Protein 3CNC (pdb70)

CATH classification: 2.60.90.10

Solvent-accessible surface area: 46178 Å² total; per-residue (Å²): 139,60,93,50,0,2,0,6,3,7,72,19,70,40,12,0,12,23,88,160,78,72,114,65,56,11,2,66,0,12,0,0,0,0,55,8,10,0,1,0,10,3,4,0,24,2,34,6,41,33,124,96,2,18,41,20,10,96,79,48,122,19,87,5,68,0,58,2,2,0,35,101,50,3,33,15,28,55,164,41,3,13,0,55,46,54,3,19,36,2,53,82,20,76,43,8,89,50,136,15,128,44,2,56,3,4,0,0,0,51,60,7,4,34,33,45,110,123,116,108,30,89,16,25,30,0,24,1,22,19,72,0,36,2,58,4,105,114,37,65,71,30,68,1,125,2,35,0,23,0,0,31,138,98,104,34,126,50,7,22,11,5,1,48,0,24,2,35,3,105,28,167,132,35,16,16,118,91,90,44,58,6,21,0,4,7,7,50,6,10,0,1,11,24,26,109,136,54,87,54,0,1,0,3,2,7,73,18,91,42,11,0,11,22,87,165,80,70,112,69,56,12,2,66,1,14,0,0,0,0,56,8,9,0,0,0,13,4,5,1,23,2,33,7,39,33,123,80,0,19,41,28,8,92,80,57,124,18,82,4,65,0,65,1,3,0,33,53,49,2,31,16,27,57,166,39,7,12,0,59,41,54,2,21,41,1,50,88,22,99,66,7,135,53,128,11,130,45,2,34,3,3,1,0,0,41,52,8,4,36,38,14,23,75,78,115,32,93,23,26,28,0,26,0,21,18,71,0,38,5,60,6,105,111,35,65,66,30,70,1,126,2,34,0,22,0,1,21,129,44,89,16,93,49,10,20,12,2,2,44,1,27,3,34,5,108,28,165,132,35,12,18,122,94,84,48,62,5,22,0,5,8,8,52,5,11,0,1,9,8,25,99,142,55,96,47,0,2,0,5,4,7,70,19,91,39,15,0,11,26,88,156,85,66,122,70,57,11,0,68,0,12,0,0,0,0,60,11,8,0,1,0,12,3,4,0,25,1,31,3,43,31,126,90,2,19,44,21,9,95,86,53,130,17,88,4,68,0,58,2,1,0,36,99,48,3,31,15,24,54,165,40,6,13,1,59,46,53,2,20,36,2,52,85,25,97,71,11,132,49,140,16,130,46,4,60,4,2,1,1,0,47,63,7,4,34,41,39,108,131,107,117,28,87,22,30,30,0,22,1,24,16,70,0,38,3,54,4,105,114,38,64,74,30,69,0,123,1,35,0,22,0,0,28,143,89,114,27,129,47,6,24,14,4,1,39,1,22,3,39,4,105,21,168,126,38,17,13,119,86,93,47,55,4,22,1,4,6,10,50,7,11,0,1,9,22,20,109,137,59,93,49,0,1,0,5,2,8,71,19,89,42,13,0,12,24,82,154,86,71,123,72,54,9,1,65,0,12,0,0,0,0,54,10,7,0,1,0,16,3,6,0,24,0,30,5,39,36,119,88,1,20,44,21,9,96,77,48,124,20,85,5,66,0,56,1,2,0,38,102,47,3,33,14,25,48,164,43,9,10,0,64,48,50,3,18,34,2,49,86,19,99,69,12,132,46,142,16,131,44,3,62,3,2,0,0,0,15,54,6,5,20,5,49,40,27,110,108,24,84,13,26,25,0,23,1,22,17,71,0,44,4,56,4,105,110,37,66,72,30,69,1,131,1,35,0,24,0,2,26,144,69,106,23,130,46,10,25,13,4,0,52,0,23,3,37,5,113,26,167,129,35,17,16,120,91,90,48,57,6,25,0,6,8,11,53,6,11,0,1,11,25,29,117,137,56,99,52,0,2,0,6,3,6,69,22,88,47,11,0,12,23,87,161,84,74,124,68,56,15,4,66,0,10,0,0,0,0,55,10,9,0,0,0,8,4,5,0,19,4,28,6,48,30,123,94,1,15,46,24,9,93,87,53,127,17,84,5,68,0,62,2,4,0,37,95,51,4,31,16,25,54,162,42,5,11,0,59,42,57,3,16,31,3,47,80,17,97,70,9,136,53,135,12,132,40,2,60,2,2,1,0,0,54,59,8,4,35,36,51,116,119,114,110,34,85,15,27,30,0,25,0,23,19,74,0,34,4,58,5,105,111,39,74,67,33,69,0,134,2,33,0,22,0,2,24,136,92,112,30,128,49,8,23,10,2,1,46,1,25,3,40,3,107,20,170,125,37,15,14,118,90,98,40,67,6,22,0,5,7,9,49,6,10,0,0,10,17,26,106,138,59,96,52,0,1,0,6,3,8,70,18,51,24,13,0,8,22,89,152,88,75,123,68,48,11,0,63,0,12,0,0,0,0,53,10,8,0,1,0,11,4,5,0,18,0,24,3,25,25,122,91,1,12,40,20,10,90,81,46,131,16,82,5,58,0,61,2,2,0,31,100,48,2,34,15,18,50,166,40,7,13,1,64,45,53,1,18,36,2,36,88,22,96,62,8,90,41,107,12,130,47,3,60,2,3,1,0,0,53,61,7,4,35,36,46,117,111,109,116,26,93,23,32,24,0,22,1,20,20,71,0,36,4,62,4,105,111,37,68,66,33,76,2,122,1,30,0,22,0,1,28,145,102,117,31,127,41,9,22,13,2,1,40,0,26,4,33,6,99,26,167,126,36,13,16,119,89,80,47,52,2,24,1,5,6,8,54,5,11,0,2,8,20,25,108

Radius of gyration: 35.69 Å; Cα contacts (8 Å, |Δi|>4): 3269; chains: 6; bounding box: 107×81×86 Å

Organism: Human adenovirus B serotype 16 (NCBI:txid31544)

Secondary structure (DSSP, 8-state):
-EEEEEES-SSPPS-B--STT--S--EEEEEEEEEETTEEEEEEEEEE-STTTTTGGGSSEEEEEEEEEE-TTS-B-GGGSSB-S--EEEETTEE--S--S--GGGSBPTTTSPPP-STT---GGGEEEEEEEEE-TTSPEEEEEEEEEES----STT--EEEEEEEEEE-SS-S-SS----B---EEEEEEBPP-/-EEEEEES-SS--S-B--STT--S--EEEEEEEEEETTEEEEEEEEEE-STTTTTGGGSSEEEEEE--EE-TTS-B-TTTSSB-S--EEEETTEEPPS--S--GGGSBPTTTSPPP-STT---GGGEEEEEEEEE-TTS-EEEEEEEEEES----STT--EEEEEEEEEE-SS-S-SS----BPPPEEEEEEBPP-/-EEEEEES-SSPPS-B--STT--S--EEEEEEEEEETTEEEEEEEEEE-STTGGGGGGSSEEEEEEEEEEETTS-B-GGGSSB-S--EEEETTEEPPS--S--GGGSBPTTTSPBP-SSS---GGGEEEEEEEEE-TTS-EEEEEEEEEESB---STTEEEEEEEEEEEE-SS-S-SS----B---EEEEEEBPP-/-EEEEEES-SS--S-B--STT--S--EEEEEEEEEETTEEEEEEEEEE-STTTTTGGGSSEEEEEEEEEE-TTS-B-GGGSSB-S--EEEETTEEPPS--S--GGGSBPTTTS-B--STT---GGGEEEEEEEEE-TTSPEEEEEEEEEESB---STT--EEEEEEEEEE-SS-S-SS----BPPPEEEEEEBPP-/-EEEEEES-SS--S-B--STT--S--EEEEEEEEEETTEEEEEEEEEE-STTTTTGGGSSEEEEEEEEEE-TTS-B-TTTSSB-S--EEEETTEEPPS--S--GGGSBPTTTSPBP-SSS---GGGEEEEEEEEE-TTS-EEEEEEEEEESB---STT--EEEEEEEEEE-SS-S-SS----BPPPEEEEEEBPP-/-EEEEEES-SSPPS-B--STT--S--EEEEEEEEEETTEEEEEEEEEE-STTGGGGGGSSEEEEEEEEEE-TTS-B-GGGSSB-S--EEEETTEEPPS--S--GGGSBPTTTS-B--STT---GGGEEEEEEEEE-TTS-EEEEEEEEEESBS--STT--EEEEEEEEEE-SS-S-SS----EEEEEEEEEEBPP-

Nearest PDB structures (foldseek):
  3cnc-assembly2_D  TM=1.003E+00  e=9.981E-37  unclassified
  4liy-assemb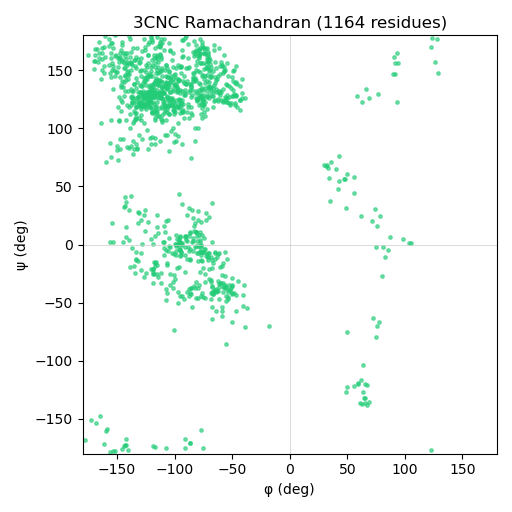ly1_C  TM=9.846E-01  e=2.173E-27  Human adenovirus B3
  4wyj-assembly1_B  TM=9.673E-01  e=3.852E-27  Human adenovirus B3
  6f6o-assembly1_A  TM=9.736E-01  e=1.416E-26  Human adenovirus B3
  4liy-assembly1_A  TM=9.650E-01  e=7.195E-27  Human adenovirus B3

Structure (mmCIF, N/CA/C/O backbone):
data_3CNC
#
_entry.id   3CNC
#
_cell.length_a   167.830
_cell.length_b   167.830
_cell.length_c   262.161
_cell.angle_alpha   90.00
_cell.angle_beta   90.00
_cell.angle_gamma   120.00
#
_symmetry.space_group_name_H-M   'P 65 2 2'
#
loop_
_entity.id
_entity.type
_entity.pdbx_description
1 polymer 'Fiber protein'
2 water water
#
loop_
_atom_site.group_PDB
_atom_site.id
_atom_site.type_symbol
_atom_site.label_atom_id
_atom_site.label_alt_id
_atom_site.label_comp_id
_atom_site.label_asym_id
_atom_site.label_entity_id
_atom_site.label_seq_id
_atom_site.pdbx_PDB_ins_code
_atom_site.Cartn_x
_atom_site.Cartn_y
_atom_site.Cartn_z
_atom_site.occupancy
_atom_site.B_iso_or_equiv
_atom_site.auth_seq_id
_atom_site.auth_comp_id
_atom_site.auth_asym_id
_atom_site.auth_atom_id
_atom_site.pdbx_PDB_model_num
ATOM 1 N N . ILE A 1 25 ? -71.183 42.584 -19.155 1.00 82.10 158 ILE A N 1
ATOM 2 C CA . ILE A 1 25 ? -69.832 42.926 -19.704 1.00 82.10 158 ILE A CA 1
ATOM 3 C C . ILE A 1 25 ? -68.886 43.513 -18.653 1.00 82.10 158 ILE A C 1
ATOM 4 O O . ILE A 1 25 ? -69.100 44.618 -18.154 1.00 82.10 158 ILE A O 1
ATOM 9 N N . GLU A 1 26 ? -67.838 42.763 -18.328 1.00 63.44 159 GLU A N 1
ATOM 10 C CA . GLU A 1 26 ? -66.837 43.200 -17.361 1.00 63.44 159 GLU A CA 1
ATOM 11 C C . GLU A 1 26 ? -65.592 43.692 -18.107 1.00 63.44 159 GLU A C 1
ATOM 12 O O . GLU A 1 26 ? -64.766 42.893 -18.550 1.00 63.44 159 GLU A O 1
ATOM 18 N N . ASN A 1 27 ? -65.466 45.013 -18.235 1.00 62.39 160 ASN A N 1
ATOM 19 C CA . ASN A 1 27 ? -64.343 45.621 -18.948 1.00 62.39 160 ASN A CA 1
ATOM 20 C C . ASN A 1 27 ? -62.987 45.652 -18.215 1.00 62.39 160 ASN A C 1
ATOM 21 O O . ASN A 1 27 ? -62.048 46.279 -18.692 1.00 62.39 160 ASN A O 1
ATOM 26 N N . ASN A 1 28 ? -62.878 44.992 -17.065 1.00 50.24 161 ASN A N 1
ATOM 27 C CA . ASN A 1 28 ? -61.600 44.958 -16.348 1.00 50.24 161 ASN A CA 1
ATOM 28 C C . ASN A 1 28 ? -60.867 43.673 -16.738 1.00 50.24 161 ASN A C 1
ATOM 29 O O . ASN A 1 28 ? -59.824 43.328 -16.186 1.00 50.24 161 ASN A O 1
ATOM 34 N N . THR A 1 29 ? -61.428 42.970 -17.712 1.00 49.24 162 THR A N 1
ATOM 35 C CA . THR A 1 29 ? -60.857 41.721 -18.188 1.00 49.24 162 THR A CA 1
ATOM 36 C C . THR A 1 29 ? -60.772 41.721 -19.701 1.00 49.24 162 THR A C 1
ATOM 37 O O . THR A 1 29 ? -61.761 41.991 -20.386 1.00 49.24 162 THR A O 1
ATOM 41 N N . LEU A 1 30 ? -59.582 41.431 -20.217 1.00 45.47 163 LEU A N 1
ATOM 42 C CA . LEU A 1 30 ? -59.366 41.356 -21.659 1.00 45.47 163 LEU A CA 1
ATOM 43 C C . LEU A 1 30 ? -58.970 39.898 -21.899 1.00 45.47 163 LEU A C 1
ATOM 44 O O . LEU A 1 30 ? -57.963 39.432 -21.359 1.00 45.47 163 LEU A O 1
ATOM 49 N N . TRP A 1 31 ? -59.764 39.169 -22.685 1.00 49.14 164 TRP A N 1
ATOM 50 C CA . TRP A 1 31 ? -59.461 37.755 -22.910 1.00 49.14 164 TRP A CA 1
ATOM 51 C C . TRP A 1 31 ? -59.923 37.162 -24.239 1.00 49.14 164 TRP A C 1
ATOM 52 O O . TRP A 1 31 ? -60.524 37.835 -25.074 1.00 49.14 164 TRP A O 1
ATOM 63 N N . THR A 1 32 ? -59.630 35.878 -24.409 1.00 53.70 165 THR A N 1
ATOM 64 C CA . THR A 1 32 ? -60.000 35.127 -25.598 1.00 53.70 165 THR A CA 1
ATOM 65 C C . THR A 1 32 ? -61.329 34.428 -25.353 1.00 53.70 165 THR A C 1
ATOM 66 O O . THR A 1 32 ? -61.842 33.732 -26.228 1.00 53.70 165 THR A O 1
ATOM 70 N N . GLY A 1 33 ? -61.877 34.621 -24.158 1.00 46.12 166 GLY A N 1
ATOM 71 C CA . GLY A 1 33 ? -63.107 33.948 -23.783 1.00 46.12 166 GLY A CA 1
ATOM 72 C C . GLY A 1 33 ? -62.660 32.648 -23.129 1.00 46.12 166 GLY A C 1
ATOM 73 O O . GLY A 1 33 ? -61.504 32.251 -23.297 1.00 46.12 166 GLY A O 1
ATOM 74 N N . ALA A 1 34 ? -63.513 31.995 -22.352 1.00 53.34 167 ALA A N 1
ATOM 75 C CA . ALA A 1 34 ? -63.101 30.724 -21.770 1.00 53.34 167 ALA A CA 1
ATOM 76 C C . ALA A 1 34 ? -63.244 29.703 -22.912 1.00 53.34 167 ALA A C 1
ATOM 77 O O . ALA A 1 34 ? -64.015 29.930 -23.858 1.00 53.34 167 ALA A O 1
ATOM 79 N N . LYS A 1 35 ? -62.516 28.596 -22.854 1.00 56.87 168 LYS A N 1
ATOM 80 C CA . LYS A 1 35 ? -62.606 27.569 -23.915 1.00 56.87 168 LYS A CA 1
ATOM 81 C C . LYS A 1 35 ? -62.918 28.042 -25.338 1.00 56.87 168 LYS A C 1
ATOM 82 O O . LYS A 1 35 ? -63.990 27.753 -25.884 1.00 56.87 168 LYS A O 1
ATOM 88 N N . PRO A 1 36 ? -61.983 28.771 -25.965 1.00 52.60 169 PRO A N 1
ATOM 89 C CA . PRO A 1 36 ? -62.186 29.267 -27.334 1.00 52.60 169 PRO A CA 1
ATOM 90 C C . PRO A 1 36 ? -61.937 28.222 -28.444 1.00 52.60 169 PRO A C 1
ATOM 91 O O . PRO A 1 36 ? -61.297 27.188 -28.222 1.00 52.60 169 PRO A O 1
ATOM 95 N N . SER A 1 37 ? -62.453 28.510 -29.637 1.00 57.06 170 SER A N 1
ATOM 96 C CA . SER A 1 37 ? -62.268 27.640 -30.791 1.00 57.06 170 SER A CA 1
ATOM 97 C C . SER A 1 37 ? -60.867 27.935 -31.306 1.00 57.06 170 SER A C 1
ATOM 98 O O . SER A 1 37 ? -60.260 28.921 -30.888 1.00 57.06 170 SER A O 1
ATOM 101 N N . ALA A 1 38 ? -60.348 27.096 -32.200 1.00 49.22 171 ALA A N 1
ATOM 102 C CA . ALA A 1 38 ? -59.011 27.327 -32.741 1.00 49.22 171 ALA A CA 1
ATOM 103 C C . ALA A 1 38 ? -58.949 28.796 -33.147 1.00 49.22 171 ALA A C 1
ATOM 104 O O . ALA A 1 38 ? -59.754 29.265 -33.960 1.00 49.22 171 ALA A O 1
ATOM 106 N N . ASN A 1 39 ? -57.996 29.521 -32.573 1.00 52.61 172 ASN A N 1
ATOM 107 C CA . ASN A 1 39 ? -57.860 30.953 -32.831 1.00 52.61 172 ASN A CA 1
ATOM 108 C C . ASN A 1 39 ? -56.400 31.367 -32.966 1.00 52.61 172 ASN A C 1
ATOM 109 O O . ASN A 1 39 ? -56.096 32.546 -33.144 1.00 52.61 172 ASN A O 1
ATOM 114 N N . CYS A 1 40 ? -55.497 30.398 -32.908 1.00 54.22 173 CYS A N 1
ATOM 115 C CA . CYS A 1 40 ? -54.083 30.715 -32.925 1.00 54.22 173 CYS A CA 1
ATOM 116 C C . CYS A 1 40 ? -53.235 29.860 -33.878 1.00 54.22 173 CYS A C 1
ATOM 117 O O . CYS A 1 40 ? -53.473 28.662 -34.030 1.00 54.22 173 CYS A O 1
ATOM 120 N N . VAL A 1 41 ? -52.237 30.484 -34.503 1.00 58.98 174 VAL A N 1
ATOM 121 C CA . VAL A 1 41 ? -51.344 29.790 -35.430 1.00 58.98 174 VAL A CA 1
ATOM 122 C C . VAL A 1 41 ? -49.947 29.591 -34.848 1.00 58.98 174 VAL A C 1
ATOM 123 O O . VAL A 1 41 ? -49.229 30.553 -34.569 1.00 58.98 174 VAL A O 1
ATOM 127 N N . ILE A 1 42 ? -49.560 28.333 -34.687 1.00 60.89 175 ILE A N 1
ATOM 128 C CA . ILE A 1 42 ? -48.261 27.993 -34.136 1.00 60.89 175 ILE A CA 1
ATOM 129 C C . ILE A 1 42 ? -47.277 27.517 -35.202 1.00 60.89 175 ILE A C 1
ATOM 130 O O . ILE A 1 42 ? -46.057 27.637 -35.022 1.00 60.89 175 ILE A O 1
ATOM 135 N N . LYS A 1 43 ? -47.793 26.984 -36.309 1.00 56.14 176 LYS A N 1
ATOM 136 C CA . LYS A 1 43 ? -46.919 26.494 -37.375 1.00 56.14 176 LYS A CA 1
ATOM 137 C C . LYS A 1 43 ? -46.366 27.613 -38.253 1.00 56.14 176 LYS A C 1
ATOM 138 O O . LYS A 1 43 ? -47.112 28.490 -38.708 1.00 56.14 176 LYS A O 1
ATOM 144 N N . GLU A 1 44 ? -45.056 27.549 -38.492 1.00 83.49 177 GLU A N 1
ATOM 145 C CA . GLU A 1 44 ? -44.323 28.521 -39.308 1.00 83.49 177 GLU A CA 1
ATOM 146 C C . GLU A 1 44 ? -44.962 28.789 -40.667 1.00 83.49 177 GLU A C 1
ATOM 147 O O . GLU A 1 44 ? -45.242 27.859 -41.422 1.00 83.49 177 GLU A O 1
ATOM 153 N N . GLY A 1 45 ? -45.183 30.062 -40.975 1.00 109.84 178 GLY A N 1
ATOM 154 C CA . GLY A 1 45 ? -45.769 30.418 -42.255 1.00 109.84 178 GLY A CA 1
ATOM 155 C C . GLY A 1 45 ? -47.275 30.265 -42.363 1.00 109.84 178 GLY A C 1
ATOM 156 O O . GLY A 1 45 ? -47.909 30.958 -43.160 1.00 109.84 178 GLY A O 1
ATOM 157 N N . GLU A 1 46 ? -47.854 29.361 -41.578 1.00 71.39 179 GLU A N 1
ATOM 158 C CA . GLU A 1 46 ? -49.296 29.139 -41.607 1.00 71.39 179 GLU A CA 1
ATOM 159 C C . GLU A 1 46 ? -50.097 30.403 -41.324 1.00 71.39 179 GLU A C 1
ATOM 160 O O . GLU A 1 46 ? -49.625 31.308 -40.632 1.00 71.39 179 GLU A O 1
ATOM 166 N N . ASP A 1 47 ? -51.314 30.450 -41.860 1.00 73.06 180 ASP A N 1
ATOM 167 C CA . ASP A 1 47 ? -52.212 31.590 -41.679 1.00 73.06 180 ASP A CA 1
ATOM 168 C C . ASP A 1 47 ? -53.525 31.178 -41.017 1.00 73.06 180 ASP A C 1
ATOM 169 O O . ASP A 1 47 ? -54.238 32.016 -40.457 1.00 73.06 180 ASP A O 1
ATOM 174 N N . SER A 1 48 ? -53.847 29.889 -41.095 1.00 70.68 181 SER A N 1
ATOM 175 C CA . SER A 1 48 ? -55.081 29.380 -40.504 1.00 70.68 181 SER A CA 1
ATOM 176 C C . SER A 1 48 ? -54.824 28.745 -39.136 1.00 70.68 181 SER A C 1
ATOM 177 O O . SER A 1 48 ? -53.847 28.020 -38.942 1.00 70.68 181 SER A O 1
ATOM 180 N N . PRO A 1 49 ? -55.712 29.019 -38.171 1.00 61.45 182 PRO A N 1
ATOM 181 C CA . PRO A 1 49 ? -55.636 28.507 -36.799 1.00 61.45 182 PRO A CA 1
ATOM 182 C C . PRO A 1 49 ? -55.349 27.023 -36.727 1.00 61.45 182 PRO A C 1
ATOM 183 O O . PRO A 1 49 ? -56.041 26.224 -37.357 1.00 61.45 182 PRO A O 1
ATOM 187 N N . ASP A 1 50 ? -54.334 26.655 -35.953 1.00 53.72 183 ASP A N 1
ATOM 188 C CA . ASP A 1 50 ? -53.990 25.249 -35.790 1.00 53.72 183 ASP A CA 1
ATOM 189 C C . ASP A 1 50 ? -53.945 24.854 -34.307 1.00 53.72 183 ASP A C 1
ATOM 190 O O . ASP A 1 50 ? -53.465 23.779 -33.950 1.00 53.72 183 ASP A O 1
ATOM 195 N N . CYS A 1 51 ? -54.444 25.738 -33.447 1.00 58.12 184 CYS A N 1
ATOM 196 C CA . CYS A 1 51 ? -54.506 25.471 -32.007 1.00 58.12 184 CYS A CA 1
ATOM 197 C C . CYS A 1 51 ? -55.358 26.510 -31.270 1.00 58.12 184 CYS A C 1
ATOM 198 O O . CYS A 1 51 ? -55.657 27.586 -31.799 1.00 58.12 184 CYS A O 1
ATOM 201 N N . LYS A 1 52 ? -55.758 26.167 -30.049 1.00 50.02 185 LYS A N 1
ATOM 202 C CA . LYS A 1 52 ? -56.598 27.038 -29.234 1.00 50.02 185 LYS A CA 1
ATOM 203 C C . LYS A 1 52 ? -55.796 27.740 -28.144 1.00 50.02 185 LYS A C 1
ATOM 204 O O . LYS A 1 52 ? -55.191 27.092 -27.293 1.00 50.02 185 LYS A O 1
ATOM 210 N N . LEU A 1 53 ? -55.799 29.069 -28.186 1.00 46.37 186 LEU A N 1
ATOM 211 C CA . LEU A 1 53 ? -55.082 29.880 -27.211 1.00 46.37 186 LEU A CA 1
ATOM 212 C C . LEU A 1 53 ? -56.035 30.510 -26.209 1.00 46.37 186 LEU A C 1
ATOM 213 O O . LEU A 1 53 ? -56.960 31.233 -26.590 1.00 46.37 186 LEU A O 1
ATOM 218 N N . THR A 1 54 ? -55.822 30.223 -24.929 1.00 43.70 187 THR A N 1
ATOM 219 C CA . THR A 1 54 ? -56.647 30.830 -23.887 1.00 43.70 187 THR A CA 1
ATOM 220 C C . THR A 1 54 ? -55.753 31.834 -23.164 1.00 43.70 187 THR A C 1
ATOM 221 O O . THR A 1 54 ? -54.714 31.480 -22.608 1.00 43.70 187 THR A O 1
ATOM 225 N N . LEU A 1 55 ? -56.142 33.094 -23.195 1.00 48.59 188 LEU A N 1
ATOM 226 C CA . LEU A 1 55 ? -55.352 34.115 -22.545 1.00 48.59 188 LEU A CA 1
ATOM 227 C C . LEU A 1 55 ? -56.285 35.058 -21.815 1.00 48.59 188 LEU A C 1
ATOM 228 O O . LEU A 1 55 ? -57.236 35.572 -22.396 1.00 48.59 188 LEU A O 1
ATOM 233 N N . VAL A 1 56 ? -56.019 35.269 -20.534 1.00 41.75 189 VAL A N 1
ATOM 234 C CA . VAL A 1 56 ? -56.832 36.179 -19.748 1.00 41.75 189 VAL A CA 1
ATOM 235 C C . VAL A 1 56 ? -55.947 37.264 -19.134 1.00 41.75 189 VAL A C 1
ATOM 236 O O . VAL A 1 56 ? -54.981 36.964 -18.423 1.00 41.75 189 VAL A O 1
ATOM 240 N N . LEU A 1 57 ? -56.267 38.518 -19.432 1.00 45.60 190 LEU A N 1
ATOM 241 C CA . LEU A 1 57 ? -55.522 39.647 -18.880 1.00 45.60 190 LEU A CA 1
ATOM 242 C C . LEU A 1 57 ? -56.492 40.414 -17.981 1.00 45.60 190 LEU A C 1
ATOM 243 O O . LEU A 1 57 ? -57.556 40.840 -18.434 1.00 45.60 190 LEU A O 1
ATOM 248 N N . VAL A 1 58 ? -56.138 40.580 -16.712 1.00 44.18 191 VAL A N 1
ATOM 249 C CA . VAL A 1 58 ? -57.013 41.297 -15.785 1.00 44.18 191 VAL A CA 1
ATOM 250 C C . VAL A 1 58 ? -56.367 42.509 -15.092 1.00 44.18 191 VAL A C 1
ATOM 251 O O . VAL A 1 58 ? -55.321 42.382 -14.453 1.00 44.18 191 VAL A O 1
ATOM 255 N N . LYS A 1 59 ? -56.994 43.675 -15.222 1.00 47.75 192 LYS A N 1
ATOM 256 C CA . LYS A 1 59 ? -56.494 44.889 -14.579 1.00 47.75 192 LYS A CA 1
ATOM 257 C C . LYS A 1 59 ? -56.600 44.747 -13.069 1.00 47.75 192 LYS A C 1
ATOM 258 O O . LYS A 1 59 ? -57.689 44.597 -12.519 1.00 47.75 192 LYS A O 1
ATOM 264 N N . ASN A 1 60 ? -55.464 44.802 -12.396 1.00 56.73 193 ASN A N 1
ATOM 265 C CA . ASN A 1 60 ? -55.445 44.686 -10.953 1.00 56.73 193 ASN A CA 1
ATOM 266 C C . ASN A 1 60 ? -54.562 45.813 -10.425 1.00 56.73 193 ASN A C 1
ATOM 267 O O . ASN A 1 60 ? -53.379 45.621 -10.156 1.00 56.73 193 ASN A O 1
ATOM 272 N N . GLY A 1 61 ? -55.148 46.994 -10.284 1.00 56.76 194 GLY A N 1
ATOM 273 C CA . GLY A 1 61 ? -54.384 48.133 -9.818 1.00 56.76 194 GLY A CA 1
ATOM 274 C C . GLY A 1 61 ? -53.338 48.466 -10.867 1.00 56.76 194 GLY A C 1
ATOM 275 O O . GLY A 1 61 ? -53.657 48.535 -12.055 1.00 56.76 194 GLY A O 1
ATOM 276 N N . GLY A 1 62 ? -52.090 48.654 -10.440 1.00 44.96 195 GLY A N 1
ATOM 277 C CA . GLY A 1 62 ? -51.034 48.972 -11.383 1.00 44.96 195 GLY A CA 1
ATOM 278 C C . GLY A 1 62 ? -50.502 47.760 -12.131 1.00 44.96 195 GLY A C 1
ATOM 279 O O . GLY A 1 62 ? -49.618 47.890 -12.978 1.00 44.96 195 GLY A O 1
ATOM 280 N N . LEU A 1 63 ? -51.040 46.581 -11.822 1.00 48.49 196 LEU A N 1
ATOM 281 C CA . LEU A 1 63 ? -50.614 45.336 -12.462 1.00 48.49 196 LEU A CA 1
ATOM 282 C C . LEU A 1 63 ? -51.687 44.703 -13.341 1.00 48.49 196 LEU A C 1
ATOM 283 O O . LEU A 1 63 ? -52.866 45.040 -13.265 1.00 48.49 196 LEU A O 1
ATOM 288 N N . ILE A 1 64 ? -51.245 43.791 -14.195 1.00 43.79 197 ILE A N 1
ATOM 289 C CA . ILE A 1 64 ? -52.151 43.003 -15.019 1.00 43.79 197 ILE A CA 1
ATOM 290 C C . ILE A 1 64 ? -51.898 41.596 -14.481 1.00 43.79 197 ILE A C 1
ATOM 291 O O . ILE A 1 64 ? -50.743 41.190 -14.340 1.00 43.79 197 ILE A O 1
ATOM 296 N N . ASN A 1 65 ? -52.960 40.882 -14.123 1.00 40.77 198 ASN A N 1
ATOM 297 C CA . ASN A 1 65 ? -52.816 39.495 -13.687 1.00 40.77 198 ASN A CA 1
ATOM 298 C C . ASN A 1 65 ? -53.122 38.662 -14.939 1.00 40.77 198 ASN A C 1
ATOM 299 O O . ASN A 1 65 ? -54.233 38.741 -15.485 1.00 40.77 198 ASN A O 1
ATOM 304 N N . GLY A 1 66 ? -52.148 37.881 -15.398 1.00 41.00 199 GLY A N 1
ATOM 305 C CA . GLY A 1 66 ? -52.354 37.088 -16.602 1.00 41.00 199 GLY A CA 1
ATOM 306 C C . GLY A 1 66 ? -52.494 35.589 -16.427 1.00 41.00 199 GLY A C 1
ATOM 307 O O . GLY A 1 66 ? -51.921 35.000 -15.510 1.00 41.00 199 GLY A O 1
ATOM 308 N N . TYR A 1 67 ? -53.253 34.977 -17.336 1.00 45.34 200 TYR A N 1
ATOM 309 C CA . TYR A 1 67 ? -53.510 33.537 -17.342 1.00 45.34 200 TYR A CA 1
ATOM 310 C C . TYR A 1 67 ? -53.397 33.053 -18.789 1.00 45.34 200 TYR A C 1
ATOM 311 O O . TYR A 1 67 ? -54.041 33.596 -19.677 1.00 45.34 200 TYR A O 1
ATOM 320 N N . ILE A 1 68 ? -52.591 32.027 -19.034 1.00 38.28 201 ILE A N 1
ATOM 321 C CA . ILE A 1 68 ? -52.440 31.548 -20.400 1.00 38.28 201 ILE A CA 1
ATOM 322 C C . ILE A 1 68 ? -52.275 30.050 -20.496 1.00 38.28 201 ILE A C 1
ATOM 323 O O . ILE A 1 68 ? -51.568 29.430 -19.695 1.00 38.28 201 ILE A O 1
ATOM 328 N N . THR A 1 69 ? -52.928 29.493 -21.510 1.00 44.44 202 THR A N 1
ATOM 329 C CA . THR A 1 69 ? -52.889 28.071 -21.776 1.00 44.44 202 THR A CA 1
ATOM 330 C C . THR A 1 69 ? -53.075 27.767 -23.275 1.00 44.44 202 THR A C 1
ATOM 331 O O . THR A 1 69 ? -53.776 28.489 -23.995 1.00 44.44 202 THR A O 1
ATOM 335 N N . LEU A 1 70 ? -52.439 26.688 -23.726 1.00 52.79 203 LEU A N 1
ATOM 336 C CA . LEU A 1 70 ? -52.509 26.250 -25.121 1.00 52.79 203 LEU A CA 1
ATOM 337 C C . LEU A 1 70 ? -53.117 24.851 -25.289 1.00 52.79 203 LEU A C 1
ATOM 338 O O . LEU A 1 70 ? -52.818 23.933 -24.517 1.00 52.79 203 LEU A O 1
ATOM 343 N N . MET A 1 71 ? -53.964 24.685 -26.299 1.00 56.92 204 MET A N 1
ATOM 344 C CA . MET A 1 71 ? -54.530 23.366 -26.582 1.00 56.92 204 MET A CA 1
ATOM 345 C C . MET A 1 71 ? -54.436 23.083 -28.081 1.00 56.92 204 MET A C 1
ATOM 346 O O . MET A 1 71 ? -55.009 23.812 -28.891 1.00 56.92 204 MET A O 1
ATOM 351 N N . GLY A 1 72 ? -53.704 22.031 -28.446 1.00 54.14 205 GLY A N 1
ATOM 352 C CA . GLY A 1 72 ? -53.541 21.675 -29.850 1.00 54.14 205 GLY A CA 1
ATOM 353 C C . GLY A 1 72 ? -54.843 21.413 -30.600 1.00 54.14 205 GLY A C 1
ATOM 354 O O . GLY A 1 72 ? -55.817 20.924 -30.025 1.00 54.14 205 GLY A O 1
ATOM 355 N N . ALA A 1 73 ? -54.861 21.740 -31.889 1.00 57.43 206 ALA A N 1
ATOM 356 C CA . ALA A 1 73 ? -56.049 21.539 -32.714 1.00 57.43 206 ALA A CA 1
ATOM 357 C C . ALA A 1 73 ? -55.721 21.095 -34.155 1.00 57.43 206 ALA A C 1
ATOM 358 O O . ALA A 1 73 ? -56.425 21.441 -35.109 1.00 57.43 206 ALA A O 1
ATOM 360 N N . SER A 1 74 ? -54.645 20.332 -34.307 1.00 53.37 207 SER A N 1
ATOM 361 C CA . SER A 1 74 ? -54.241 19.845 -35.618 1.00 53.37 207 SER A CA 1
ATOM 362 C C . SER A 1 74 ? -53.204 18.747 -35.477 1.00 53.37 207 SER A C 1
ATOM 363 O O . SER A 1 74 ? -52.496 18.662 -34.463 1.00 53.37 207 SER A O 1
ATOM 366 N N . GLU A 1 75 ? -53.113 17.912 -36.505 1.00 55.02 208 GLU A N 1
ATOM 367 C CA . GLU A 1 75 ? -52.156 16.814 -36.509 1.00 55.02 208 GLU A CA 1
ATOM 368 C C . GLU A 1 75 ? -50.736 17.344 -36.286 1.00 55.02 208 GLU A C 1
ATOM 369 O O . GLU A 1 75 ? -49.912 16.697 -35.631 1.00 55.02 208 GLU A O 1
ATOM 375 N N . TYR A 1 76 ? -50.451 18.529 -36.818 1.00 65.96 209 TYR A N 1
ATOM 376 C CA . TYR A 1 76 ? -49.128 19.110 -36.638 1.00 65.96 209 TYR A CA 1
ATOM 377 C C . TYR A 1 76 ? -48.843 19.422 -35.173 1.00 65.96 209 TYR A C 1
ATOM 378 O O . TYR A 1 76 ? -47.853 18.938 -34.615 1.00 65.96 209 TYR A O 1
ATOM 387 N N . THR A 1 77 ? -49.703 20.232 -34.554 1.00 58.03 210 THR A N 1
ATOM 388 C CA . THR A 1 77 ? -49.506 20.597 -33.155 1.00 58.03 210 THR A CA 1
ATOM 389 C C . THR A 1 77 ? -49.585 19.365 -32.269 1.00 58.03 210 THR A C 1
ATOM 390 O O . THR A 1 77 ? -48.796 19.216 -31.333 1.00 58.03 210 THR A O 1
ATOM 394 N N . ASN A 1 78 ? -50.518 18.469 -32.575 1.00 53.03 211 ASN A N 1
ATOM 395 C CA . ASN A 1 78 ? -50.687 17.282 -31.750 1.00 53.03 211 ASN A CA 1
ATOM 396 C C . ASN A 1 78 ? -49.660 16.185 -32.000 1.00 53.03 211 ASN A C 1
ATOM 397 O O . ASN A 1 78 ? -49.772 15.076 -31.489 1.00 53.03 211 ASN A O 1
ATOM 402 N N . THR A 1 79 ? -48.629 16.522 -32.758 1.00 78.68 212 THR A N 1
ATOM 403 C CA . THR A 1 79 ? -47.571 15.574 -33.057 1.00 78.68 212 THR A CA 1
ATOM 404 C C . THR A 1 79 ? -46.258 16.115 -32.521 1.00 78.68 212 THR A C 1
ATOM 405 O O . THR A 1 79 ? -45.326 15.356 -32.246 1.00 78.68 212 THR A O 1
ATOM 409 N N . LEU A 1 80 ? -46.204 17.435 -32.364 1.00 58.46 213 LEU A N 1
ATOM 410 C CA . LEU A 1 80 ? -45.012 18.115 -31.882 1.00 58.46 213 LEU A CA 1
ATOM 411 C C . LEU A 1 80 ? -44.270 17.412 -30.761 1.00 58.46 213 LEU A C 1
ATOM 412 O O . LEU A 1 80 ? -43.041 17.473 -30.702 1.00 58.46 213 LEU A O 1
ATOM 417 N N . PHE A 1 81 ? -44.997 16.739 -29.874 1.00 64.50 214 PHE A N 1
ATOM 418 C CA . PHE A 1 81 ? -44.352 16.075 -28.749 1.00 64.50 214 PHE A CA 1
ATOM 419 C C . PHE A 1 81 ? -43.887 14.641 -28.956 1.00 64.50 214 PHE A C 1
ATOM 420 O O . PHE A 1 81 ? -43.767 13.869 -28.001 1.00 64.50 214 PHE A O 1
ATOM 428 N N . LYS A 1 82 ? -43.619 14.285 -30.207 1.00 80.07 215 LYS A N 1
ATOM 429 C CA . LYS A 1 82 ? -43.102 12.963 -30.508 1.00 80.07 215 LYS A CA 1
ATOM 430 C C . LYS A 1 82 ? -41.592 13.160 -30.581 1.00 80.07 215 LYS A C 1
ATOM 431 O O . LYS A 1 82 ? -40.843 12.232 -30.886 1.00 80.07 215 LYS A O 1
ATOM 437 N N . ASN A 1 83 ? -41.170 14.394 -30.299 1.00 70.22 216 ASN A N 1
ATOM 438 C CA . ASN A 1 83 ? -39.759 14.789 -30.278 1.00 70.22 216 ASN A CA 1
ATOM 439 C C . ASN A 1 83 ? -39.431 15.143 -28.833 1.00 70.22 216 ASN A C 1
ATOM 440 O O . ASN A 1 83 ? -40.330 15.478 -28.062 1.00 70.22 216 ASN A O 1
ATOM 445 N N . ASN A 1 84 ? -38.156 15.084 -28.463 1.00 66.63 217 ASN A N 1
ATOM 446 C CA . ASN A 1 84 ? -37.762 15.388 -27.089 1.00 66.63 217 ASN A CA 1
ATOM 447 C C . ASN A 1 84 ? -37.332 16.838 -26.867 1.00 66.63 217 ASN A C 1
ATOM 448 O O . ASN A 1 84 ? -37.123 17.259 -25.728 1.00 66.63 217 ASN A O 1
ATOM 453 N N . GLN A 1 85 ? -37.180 17.589 -27.952 1.00 72.29 218 GLN A N 1
ATOM 454 C CA . GLN A 1 85 ? -36.774 18.986 -27.857 1.00 72.29 218 GLN A CA 1
ATOM 455 C C . GLN A 1 85 ? -37.664 19.833 -28.746 1.00 72.29 218 GLN A C 1
ATOM 456 O O . GLN A 1 85 ? -37.560 19.783 -29.970 1.00 72.29 218 GLN A O 1
ATOM 462 N N . VAL A 1 86 ? -38.548 20.606 -28.122 1.00 59.52 219 VAL A N 1
ATOM 463 C CA . VAL A 1 86 ? -39.479 21.445 -28.864 1.00 59.52 219 VAL A CA 1
ATOM 464 C C . VAL A 1 86 ? -39.622 22.831 -28.250 1.00 59.52 219 VAL A C 1
ATOM 465 O O . VAL A 1 86 ? -39.468 23.021 -27.043 1.00 59.52 219 VAL A O 1
ATOM 469 N N . THR A 1 87 ? -39.908 23.808 -29.096 1.00 63.83 220 THR A N 1
ATOM 470 C CA . THR A 1 87 ? -40.101 25.168 -28.629 1.00 63.83 220 THR A CA 1
ATOM 471 C C . THR A 1 87 ? -41.290 25.723 -29.372 1.00 63.83 220 THR A C 1
ATOM 472 O O . THR A 1 87 ? -41.292 25.780 -30.598 1.00 63.83 220 THR A O 1
ATOM 476 N N . ILE A 1 88 ? -42.310 26.108 -28.615 1.00 53.42 221 ILE A N 1
ATOM 477 C CA . ILE A 1 88 ? -43.528 26.675 -29.171 1.00 53.42 221 ILE A CA 1
ATOM 478 C C . ILE A 1 88 ? -43.548 28.181 -28.918 1.00 53.42 221 ILE A C 1
ATOM 479 O O . ILE A 1 88 ? -43.209 28.648 -27.831 1.00 53.42 221 ILE A O 1
ATOM 484 N N . ASP A 1 89 ? -43.949 28.939 -29.930 1.00 53.54 222 ASP A N 1
ATOM 485 C CA . ASP A 1 89 ? -43.993 30.387 -29.814 1.00 53.54 222 ASP A CA 1
ATOM 486 C C . ASP A 1 89 ? -45.342 30.930 -30.166 1.00 53.54 222 ASP A C 1
ATOM 487 O O . ASP A 1 89 ? -45.985 30.467 -31.103 1.00 53.54 222 ASP A O 1
ATOM 492 N N . VAL A 1 90 ? -45.770 31.924 -29.405 1.00 50.82 223 VAL A N 1
ATOM 493 C CA . VAL A 1 90 ? -47.019 32.602 -29.662 1.00 50.82 223 VAL A CA 1
ATOM 494 C C . VAL A 1 90 ? -46.613 34.056 -29.512 1.00 50.82 223 VAL A C 1
ATOM 495 O O . VAL A 1 90 ? -46.233 34.496 -28.428 1.00 50.82 223 VAL A O 1
ATOM 499 N N . ASN A 1 91 ? -46.654 34.796 -30.610 1.00 50.60 224 ASN A N 1
ATOM 500 C CA . ASN A 1 91 ? -46.266 36.194 -30.568 1.00 50.60 224 ASN A CA 1
ATOM 501 C C . ASN A 1 91 ? -47.508 37.057 -30.684 1.00 50.60 224 ASN A C 1
ATOM 502 O O . ASN A 1 91 ? -48.411 36.753 -31.462 1.00 50.60 224 ASN A O 1
ATOM 507 N N . LEU A 1 92 ? -47.552 38.128 -29.900 1.00 51.33 225 LEU A N 1
ATOM 508 C CA . LEU A 1 92 ? -48.689 39.045 -29.904 1.00 51.33 225 LEU A CA 1
ATOM 509 C C . LEU A 1 92 ? -48.227 40.485 -30.132 1.00 51.33 225 LEU A C 1
ATOM 510 O O . LEU A 1 92 ? -47.358 40.998 -29.409 1.00 51.33 225 LEU A O 1
ATOM 515 N N . ALA A 1 93 ? -48.799 41.129 -31.145 1.00 51.42 226 ALA A N 1
ATOM 516 C CA . ALA A 1 93 ? -48.458 42.511 -31.461 1.00 51.42 226 ALA A CA 1
ATOM 517 C C . ALA A 1 93 ? -49.735 43.344 -31.424 1.00 51.42 226 ALA A C 1
ATOM 518 O O . ALA A 1 93 ? -50.745 42.972 -32.019 1.00 51.42 226 ALA A O 1
ATOM 520 N N . PHE A 1 94 ? -49.688 44.471 -30.721 1.00 52.29 227 PHE A N 1
ATOM 521 C CA . PHE A 1 94 ? -50.866 45.326 -30.594 1.00 52.29 227 PHE A CA 1
ATOM 522 C C . PHE A 1 94 ? -50.604 46.723 -31.158 1.00 52.29 227 PHE A C 1
ATOM 523 O O . PHE A 1 94 ? -49.465 47.176 -31.196 1.00 52.29 227 PHE A O 1
ATOM 531 N N . ASP A 1 95 ? -51.657 47.408 -31.589 1.00 57.39 228 ASP A N 1
ATOM 532 C CA . ASP A 1 95 ? -51.501 48.760 -32.118 1.00 57.39 228 ASP A CA 1
ATOM 533 C C . ASP A 1 95 ? -51.550 49.764 -30.951 1.00 57.39 228 ASP A C 1
ATOM 534 O O . ASP A 1 95 ? -51.542 49.364 -29.789 1.00 57.39 228 ASP A O 1
ATOM 539 N N . ASN A 1 96 ? -51.611 51.056 -31.254 1.00 61.80 229 ASN A N 1
ATOM 540 C CA . ASN A 1 96 ? -51.635 52.074 -30.205 1.00 61.80 229 ASN A CA 1
ATOM 541 C C . ASN A 1 96 ? -52.858 52.066 -29.293 1.00 61.80 229 ASN A C 1
ATOM 542 O O . ASN A 1 96 ? -52.889 52.798 -28.304 1.00 61.80 229 ASN A O 1
ATOM 547 N N . THR A 1 97 ? -53.862 51.252 -29.606 1.00 58.22 230 THR A N 1
ATOM 548 C CA . THR A 1 97 ? -55.046 51.186 -28.747 1.00 58.22 230 THR A CA 1
ATOM 549 C C . THR A 1 97 ? -55.206 49.817 -28.094 1.00 58.22 230 THR A C 1
ATOM 550 O O . THR A 1 97 ? -56.272 49.487 -27.574 1.00 58.22 230 THR A O 1
ATOM 554 N N . GLY A 1 98 ? -54.144 49.021 -28.125 1.00 50.84 231 GLY A N 1
ATOM 555 C CA . GLY A 1 98 ? -54.191 47.710 -27.503 1.00 50.84 231 GLY A CA 1
ATOM 556 C C . GLY A 1 98 ? -54.955 46.649 -28.265 1.00 50.84 231 GLY A C 1
ATOM 557 O O . GLY A 1 98 ? -55.305 45.615 -27.699 1.00 50.84 231 GLY A O 1
ATOM 558 N N . GLN A 1 99 ? -55.226 46.900 -29.542 1.00 53.38 232 GLN A N 1
ATOM 559 C CA . GLN A 1 99 ? -55.937 45.944 -30.384 1.00 53.38 232 GLN A CA 1
ATOM 560 C C . GLN A 1 99 ? -54.896 45.026 -31.034 1.00 53.38 232 GLN A C 1
ATOM 561 O O . GLN A 1 99 ? -53.818 45.485 -31.440 1.00 53.38 232 GLN A O 1
ATOM 567 N N . ILE A 1 100 ? -55.210 43.739 -31.131 1.00 54.55 233 ILE A N 1
ATOM 568 C CA . ILE A 1 100 ? -54.300 42.785 -31.760 1.00 54.55 233 ILE A CA 1
ATOM 569 C C . ILE A 1 100 ? -54.128 43.080 -33.252 1.00 54.55 233 ILE A C 1
ATOM 570 O O . ILE A 1 100 ? -55.091 43.401 -33.951 1.00 54.55 233 ILE A O 1
ATOM 575 N N . ILE A 1 101 ? -52.896 43.002 -33.741 1.00 53.75 234 ILE A N 1
ATOM 576 C CA . ILE A 1 101 ? -52.656 43.206 -35.163 1.00 53.75 234 ILE A CA 1
ATOM 577 C C . ILE A 1 101 ? -52.455 41.777 -35.665 1.00 53.75 234 ILE A C 1
ATOM 578 O O . ILE A 1 101 ? -51.376 41.205 -35.543 1.00 53.75 234 ILE A O 1
ATOM 583 N N . THR A 1 102 ? -53.519 41.203 -36.211 1.00 46.61 235 THR A N 1
ATOM 584 C CA . THR A 1 102 ? -53.502 39.816 -36.669 1.00 46.61 235 THR A CA 1
ATOM 585 C C . THR A 1 102 ? -52.431 39.357 -37.648 1.00 46.61 235 THR A C 1
ATOM 586 O O . THR A 1 102 ? -51.834 38.302 -37.445 1.00 46.61 235 THR A O 1
ATOM 590 N N . TYR A 1 103 ? -52.160 40.124 -38.698 1.00 58.52 236 TYR A N 1
ATOM 591 C CA . TYR A 1 103 ? -51.162 39.675 -39.664 1.00 58.52 236 TYR A CA 1
ATOM 592 C C . TYR A 1 103 ? -49.761 39.596 -39.073 1.00 58.52 236 TYR A C 1
ATOM 593 O O . TYR A 1 103 ? -48.855 39.020 -39.680 1.00 58.52 236 TYR A O 1
ATOM 602 N N . LEU A 1 104 ? -49.581 40.169 -37.887 1.00 57.93 237 LEU A N 1
ATOM 603 C CA . LEU A 1 104 ? -48.282 40.142 -37.217 1.00 57.93 237 LEU A CA 1
ATOM 604 C C . LEU A 1 104 ? -48.281 39.184 -36.030 1.00 57.93 237 LEU A C 1
ATOM 605 O O . LEU A 1 104 ? -47.219 38.797 -35.535 1.00 57.93 237 LEU A O 1
ATOM 610 N N . SER A 1 105 ? -49.472 38.791 -35.587 1.00 53.79 238 SER A N 1
ATOM 611 C CA . SER A 1 105 ? -49.602 37.918 -34.419 1.00 53.79 238 SER A CA 1
ATOM 612 C C . SER A 1 105 ? -50.005 36.472 -34.684 1.00 53.79 238 SER A C 1
ATOM 613 O O . SER A 1 105 ? -50.653 36.162 -35.684 1.00 53.79 238 SER A O 1
ATOM 616 N N . SER A 1 106 ? -49.618 35.590 -33.767 1.00 54.93 239 SER A N 1
ATOM 617 C CA . SER A 1 106 ? -49.972 34.186 -33.872 1.00 54.93 239 SER A CA 1
ATOM 618 C C . SER A 1 106 ? -51.478 34.059 -33.660 1.00 54.93 239 SER A C 1
ATOM 619 O O . SER A 1 106 ? -52.101 33.158 -34.214 1.00 54.93 239 SER A O 1
ATOM 622 N N . LEU A 1 107 ? -52.049 34.960 -32.855 1.00 49.80 240 LEU A N 1
ATOM 623 C CA . LEU A 1 107 ? -53.487 34.973 -32.568 1.00 49.80 240 LEU A CA 1
ATOM 624 C C . LEU A 1 107 ? -54.230 35.640 -33.728 1.00 49.80 240 LEU A C 1
ATOM 625 O O . LEU A 1 107 ? -53.930 36.776 -34.090 1.00 49.80 240 LEU A O 1
ATOM 630 N N . LYS A 1 108 ? -55.211 34.946 -34.298 1.00 58.76 241 LYS A N 1
ATOM 631 C CA . LYS A 1 108 ? -55.930 35.480 -35.452 1.00 58.76 241 LYS A CA 1
ATOM 632 C C . LYS A 1 108 ? -57.281 36.130 -35.227 1.00 58.76 241 LYS A C 1
ATOM 633 O O . LYS A 1 108 ? -57.924 36.562 -36.177 1.00 58.76 241 LYS A O 1
ATOM 639 N N . SER A 1 109 ? -57.733 36.190 -33.984 1.00 61.30 242 SER A N 1
ATOM 640 C CA . SER A 1 109 ? -58.990 36.861 -33.691 1.00 61.30 242 SER A CA 1
ATOM 641 C C . SER A 1 109 ? -58.669 37.822 -32.548 1.00 61.30 242 SER A C 1
ATOM 642 O O . SER A 1 109 ? -57.944 37.461 -31.616 1.00 61.30 242 SER A O 1
ATOM 645 N N . ASN A 1 110 ? -59.171 39.051 -32.631 1.00 63.41 243 ASN A N 1
ATOM 646 C CA . ASN A 1 110 ? -58.887 40.040 -31.594 1.00 63.41 243 ASN A CA 1
ATOM 647 C C . ASN A 1 110 ? -59.513 39.662 -30.254 1.00 63.41 243 ASN A C 1
ATOM 648 O O . ASN A 1 110 ? -60.541 38.988 -30.198 1.00 63.41 243 ASN A O 1
ATOM 653 N N . LEU A 1 111 ? -58.856 40.079 -29.177 1.00 46.25 244 LEU A N 1
ATOM 654 C CA . LEU A 1 111 ? -59.325 39.817 -27.824 1.00 46.25 244 LEU A CA 1
ATOM 655 C C . LEU A 1 111 ? -60.479 40.774 -27.581 1.00 46.25 244 LEU A C 1
ATOM 656 O O . LEU A 1 111 ? -60.715 41.671 -28.382 1.00 46.25 244 LEU A O 1
ATOM 661 N N . ASN A 1 112 ? -61.209 40.580 -26.489 1.00 46.94 245 ASN A N 1
ATOM 662 C CA . ASN A 1 112 ? -62.294 41.487 -26.161 1.00 46.94 245 ASN A CA 1
ATOM 663 C C . ASN A 1 112 ? -62.647 41.350 -24.686 1.00 46.94 245 ASN A C 1
ATOM 664 O O . ASN A 1 112 ? -62.036 40.554 -23.978 1.00 46.94 245 ASN A O 1
ATOM 669 N N . PHE A 1 113 ? -63.618 42.123 -24.216 1.00 47.67 246 PHE A N 1
ATOM 670 C CA . PHE A 1 113 ? -63.993 42.093 -22.808 1.00 47.67 246 PHE A CA 1
ATOM 671 C C . PHE A 1 113 ? -64.751 40.852 -22.398 1.00 47.67 246 PHE A C 1
ATOM 672 O O . PHE A 1 113 ? -65.197 40.076 -23.236 1.00 47.67 246 PHE A O 1
ATOM 680 N N . LYS A 1 114 ? -64.890 40.673 -21.094 1.00 54.81 247 LYS A N 1
ATOM 681 C CA . LYS A 1 114 ? -65.591 39.528 -20.565 1.00 54.81 247 LYS A CA 1
ATOM 682 C C . LYS A 1 114 ? -67.094 39.738 -20.592 1.00 54.81 247 LYS A C 1
ATOM 683 O O . LYS A 1 114 ? -67.611 40.737 -20.092 1.00 54.81 247 LYS A O 1
ATOM 689 N N . ASP A 1 115 ? -67.784 38.787 -21.204 1.00 57.82 248 ASP A N 1
ATOM 690 C CA . ASP A 1 115 ? -69.236 38.792 -21.282 1.00 57.82 248 ASP A CA 1
ATOM 691 C C . ASP A 1 115 ? -69.578 37.362 -20.879 1.00 57.82 248 ASP A C 1
ATOM 692 O O . ASP A 1 115 ? -69.770 36.489 -21.727 1.00 57.82 248 ASP A O 1
ATOM 697 N N . ASN A 1 116 ? -69.610 37.132 -19.572 1.00 60.40 249 ASN A N 1
ATOM 698 C CA . ASN A 1 116 ? -69.876 35.809 -19.031 1.00 60.40 249 ASN A CA 1
ATOM 699 C C . ASN A 1 116 ? -68.708 34.914 -19.404 1.00 60.40 249 ASN A C 1
ATOM 700 O O . ASN A 1 116 ? -67.579 35.216 -19.042 1.00 60.40 249 ASN A O 1
ATOM 705 N N . GLN A 1 117 ? -68.952 33.829 -20.127 1.00 49.90 250 GLN A N 1
ATOM 706 C CA . GLN A 1 117 ? -67.850 32.948 -20.514 1.00 49.90 250 GLN A CA 1
ATOM 707 C C . GLN A 1 117 ? -67.318 33.267 -21.903 1.00 49.90 250 GLN A C 1
ATOM 708 O O . GLN A 1 117 ? -66.397 32.613 -22.382 1.00 49.90 250 GLN A O 1
ATOM 714 N N . ASN A 1 118 ? -67.876 34.284 -22.546 1.00 52.67 251 ASN A N 1
ATOM 715 C CA . ASN A 1 118 ? -67.440 34.631 -23.895 1.00 52.67 251 ASN A CA 1
ATOM 716 C C . ASN A 1 118 ? -66.783 36.004 -24.025 1.00 52.67 251 ASN A C 1
ATOM 717 O O . ASN A 1 118 ? -66.649 36.748 -23.047 1.00 52.67 251 ASN A O 1
ATOM 722 N N . MET A 1 119 ? -66.363 36.317 -25.247 1.00 56.12 252 MET A N 1
ATOM 723 C CA . MET A 1 119 ? -65.763 37.601 -25.559 1.00 56.12 252 MET A CA 1
ATOM 724 C C . MET A 1 119 ? -66.918 38.524 -25.910 1.00 56.12 252 MET A C 1
ATOM 725 O O . MET A 1 119 ? -67.775 38.163 -26.710 1.00 56.12 252 MET A O 1
ATOM 730 N N . ALA A 1 120 ? -66.947 39.709 -25.316 1.00 57.23 253 ALA A N 1
ATOM 731 C CA . ALA A 1 120 ? -68.006 40.663 -25.612 1.00 57.23 253 ALA A CA 1
ATOM 732 C C . ALA A 1 120 ? -67.992 40.986 -27.114 1.00 57.23 253 ALA A C 1
ATOM 733 O O . ALA A 1 120 ? -66.961 40.869 -27.780 1.00 57.23 253 ALA A O 1
ATOM 735 N N . THR A 1 121 ? -69.143 41.388 -27.643 1.00 82.01 254 THR A N 1
ATOM 736 C CA . THR A 1 121 ? -69.256 41.714 -29.060 1.00 82.01 254 THR A CA 1
ATOM 737 C C . THR A 1 121 ? -69.325 43.212 -29.286 1.00 82.01 254 THR A C 1
ATOM 738 O O . THR A 1 121 ? -69.988 43.931 -28.542 1.00 82.01 254 THR A O 1
ATOM 742 N N . GLY A 1 122 ? -68.644 43.679 -30.324 1.00 93.02 255 GLY A N 1
ATOM 743 C CA . GLY A 1 122 ? -68.652 45.097 -30.616 1.00 93.02 255 GLY A CA 1
ATOM 744 C C . GLY A 1 122 ? -67.251 45.663 -30.635 1.00 93.02 255 GLY A C 1
ATOM 745 O O . GLY A 1 122 ? -66.299 44.994 -30.233 1.00 93.02 255 GLY A O 1
ATOM 746 N N . THR A 1 123 ? -67.123 46.899 -31.101 1.00 96.47 256 THR A N 1
ATOM 747 C CA . THR A 1 123 ? -65.823 47.551 -31.180 1.00 96.47 256 THR A CA 1
ATOM 748 C C . THR A 1 123 ? -65.314 48.023 -29.828 1.00 96.47 256 THR A C 1
ATOM 749 O O . THR A 1 123 ? -66.043 48.646 -29.054 1.00 96.47 256 THR A O 1
ATOM 753 N N . ILE A 1 124 ? -64.054 47.710 -29.550 1.00 104.15 257 ILE A N 1
ATOM 754 C CA . ILE A 1 124 ? -63.432 48.123 -28.306 1.00 104.15 257 ILE A CA 1
ATOM 755 C C . ILE A 1 124 ? -62.760 49.456 -28.559 1.00 104.15 257 ILE A C 1
ATOM 756 O O . ILE A 1 124 ? -62.012 49.612 -29.524 1.00 104.15 257 ILE A O 1
ATOM 761 N N . THR A 1 125 ? -63.048 50.426 -27.706 1.00 121.35 258 THR A N 1
ATOM 762 C CA . THR A 1 125 ? -62.415 51.719 -27.845 1.00 121.35 258 THR A CA 1
ATOM 763 C C . THR A 1 125 ? -61.276 51.730 -26.842 1.00 121.35 258 THR A C 1
ATOM 764 O O . THR A 1 125 ? -61.444 52.102 -25.681 1.00 121.35 258 THR A O 1
ATOM 768 N N . SER A 1 126 ? -60.123 51.268 -27.305 1.00 57.96 259 SER A N 1
ATOM 769 C CA . SER A 1 126 ? -58.913 51.207 -26.506 1.00 57.96 259 SER A CA 1
ATOM 770 C C . SER A 1 126 ? -58.883 50.213 -25.351 1.00 57.96 259 SER A C 1
ATOM 771 O O . SER A 1 126 ? -59.744 50.197 -24.469 1.00 57.96 259 SER A O 1
ATOM 774 N N . ALA A 1 127 ? -57.846 49.390 -25.389 1.00 49.39 260 ALA A N 1
ATOM 775 C CA . ALA A 1 127 ? -57.571 48.380 -24.388 1.00 49.39 260 ALA A CA 1
ATOM 776 C C . ALA A 1 127 ? -56.122 48.686 -23.992 1.00 49.39 260 ALA A C 1
ATOM 777 O O . ALA A 1 127 ? -55.378 47.809 -23.548 1.00 49.39 260 ALA A O 1
ATOM 779 N N . LYS A 1 128 ? -55.737 49.951 -24.179 1.00 53.08 261 LYS A N 1
ATOM 780 C CA . LYS A 1 128 ? -54.386 50.418 -23.885 1.00 53.08 261 LYS A CA 1
ATOM 781 C C . LYS A 1 128 ? -53.992 50.108 -22.454 1.00 53.08 261 LYS A C 1
ATOM 782 O O . LYS A 1 128 ? -52.848 49.735 -22.178 1.00 53.08 261 LYS A O 1
ATOM 788 N N . GLY A 1 129 ? -54.952 50.254 -21.548 1.00 45.42 262 GLY A N 1
ATOM 789 C CA . GLY A 1 129 ? -54.692 49.975 -20.153 1.00 45.42 262 GLY A CA 1
ATOM 790 C C . GLY A 1 129 ? -54.305 48.541 -19.831 1.00 45.42 262 GLY A C 1
ATOM 791 O O . GLY A 1 129 ? -53.922 48.250 -18.696 1.00 45.42 262 GLY A O 1
ATOM 792 N N . PHE A 1 130 ? -54.407 47.640 -20.808 1.00 46.52 263 PHE A N 1
ATOM 793 C CA . PHE A 1 130 ? -54.060 46.231 -20.596 1.00 46.52 263 PHE A CA 1
ATOM 794 C C . PHE A 1 130 ? -52.667 45.892 -21.106 1.00 46.52 263 PHE A C 1
ATOM 795 O O . PHE A 1 130 ? -52.164 44.794 -20.869 1.00 46.52 263 PHE A O 1
ATOM 803 N N . MET A 1 131 ? -52.053 46.831 -21.817 1.00 43.42 264 MET A N 1
ATOM 804 C CA . MET A 1 131 ? -50.731 46.616 -22.395 1.00 43.42 264 MET A CA 1
ATOM 805 C C . MET A 1 131 ? -49.575 46.670 -21.410 1.00 43.42 264 MET A C 1
ATOM 806 O O . MET A 1 131 ? -49.662 47.286 -20.348 1.00 43.42 264 MET A O 1
ATOM 811 N N . PRO A 1 132 ? -48.460 46.014 -21.758 1.00 42.60 265 PRO A N 1
ATOM 812 C CA . PRO A 1 132 ? -47.299 46.039 -20.861 1.00 42.60 265 PRO A CA 1
ATOM 813 C C . PRO A 1 132 ? -46.759 47.464 -20.924 1.00 42.60 265 PRO A C 1
ATOM 814 O O . PRO A 1 132 ? -46.678 48.038 -22.000 1.00 42.60 265 PRO A O 1
ATOM 818 N N . SER A 1 133 ? -46.405 48.037 -19.778 1.00 43.19 266 SER A N 1
ATOM 819 C CA . SER A 1 133 ? -45.878 49.404 -19.722 1.00 43.19 266 SER A CA 1
ATOM 820 C C . SER A 1 133 ? -44.588 49.642 -20.525 1.00 43.19 266 SER A C 1
ATOM 821 O O . SER A 1 133 ? -43.621 48.891 -20.395 1.00 43.19 266 SER A O 1
ATOM 824 N N . THR A 1 134 ? -44.565 50.697 -21.337 1.00 47.48 267 THR A N 1
ATOM 825 C CA . THR A 1 134 ? -43.348 51.010 -22.083 1.00 47.48 267 THR A CA 1
ATOM 826 C C . THR A 1 134 ? -42.300 51.693 -21.169 1.00 47.48 267 THR A C 1
ATOM 827 O O . THR A 1 134 ? -41.128 51.808 -21.535 1.00 47.48 267 THR A O 1
ATOM 831 N N . THR A 1 135 ? -42.718 52.136 -19.981 1.00 51.36 268 THR A N 1
ATOM 832 C CA . THR A 1 135 ? -41.777 52.753 -19.053 1.00 51.36 268 THR A CA 1
ATOM 833 C C . THR A 1 135 ? -41.021 51.620 -18.353 1.00 51.36 268 THR A C 1
ATOM 834 O O . THR A 1 135 ? -39.797 51.657 -18.244 1.00 51.36 268 THR A O 1
ATOM 838 N N . ALA A 1 136 ? -41.750 50.607 -17.891 1.00 46.35 269 ALA A N 1
ATOM 839 C CA . ALA A 1 136 ? -41.125 49.475 -17.203 1.00 46.35 269 ALA A CA 1
ATOM 840 C C . ALA A 1 136 ? -40.431 48.528 -18.174 1.00 46.35 269 ALA A C 1
ATOM 841 O O . ALA A 1 136 ? -39.337 48.030 -17.902 1.00 46.35 269 ALA A O 1
ATOM 843 N N . TYR A 1 137 ? -41.082 48.268 -19.300 1.00 54.41 270 TYR A N 1
ATOM 844 C CA . TYR A 1 137 ? -40.536 47.363 -20.301 1.00 54.41 270 TYR A CA 1
ATOM 845 C C . TYR A 1 137 ? -40.400 48.146 -21.605 1.00 54.41 270 TYR A C 1
ATOM 846 O O . TYR A 1 137 ? -41.330 48.214 -22.400 1.00 54.41 270 TYR A O 1
ATOM 855 N N . PRO A 1 138 ? -39.226 48.749 -21.835 1.00 45.98 271 PRO A N 1
ATOM 856 C CA . PRO A 1 138 ? -38.958 49.550 -23.037 1.00 45.98 271 PRO A CA 1
ATOM 857 C C . PRO A 1 138 ? -38.647 48.757 -24.292 1.00 45.98 271 PRO A C 1
ATOM 858 O O . PRO A 1 138 ? -38.318 47.576 -24.234 1.00 45.98 271 PRO A O 1
ATOM 862 N N . PHE A 1 139 ? -38.760 49.431 -25.431 1.00 50.13 272 PHE A N 1
ATOM 863 C CA . PHE A 1 139 ? -38.431 48.828 -26.708 1.00 50.13 272 PHE A CA 1
ATOM 864 C C . PHE A 1 139 ? -36.941 49.055 -26.990 1.00 50.13 272 PHE A C 1
ATOM 865 O O . PHE A 1 139 ? -36.347 50.032 -26.504 1.00 50.13 272 PHE A O 1
ATOM 873 N N . ILE A 1 140 ? -36.338 48.142 -27.749 1.00 57.09 273 ILE A N 1
ATOM 874 C CA . ILE A 1 140 ? -34.926 48.261 -28.121 1.00 57.09 273 ILE A CA 1
ATOM 875 C C . ILE A 1 140 ? -34.738 49.548 -28.916 1.00 57.09 273 ILE A C 1
ATOM 876 O O . ILE A 1 140 ? -35.454 49.791 -29.892 1.00 57.09 273 ILE A O 1
ATOM 881 N N . THR A 1 141 ? -33.768 50.359 -28.510 1.00 64.97 274 THR A N 1
ATOM 882 C CA . THR A 1 141 ? -33.516 51.627 -29.178 1.00 64.97 274 THR A CA 1
ATOM 883 C C . THR A 1 141 ? -32.187 51.674 -29.945 1.00 64.97 274 THR A C 1
ATOM 884 O O . THR A 1 141 ? -32.029 52.461 -30.889 1.00 64.97 274 THR A O 1
ATOM 888 N N . TYR A 1 142 ? -31.226 50.849 -29.541 1.00 76.24 275 TYR A N 1
ATOM 889 C CA . TYR A 1 142 ? -29.952 50.818 -30.244 1.00 76.24 275 TYR A CA 1
ATOM 890 C C . TYR A 1 142 ? -29.460 49.398 -30.521 1.00 76.24 275 TYR A C 1
ATOM 891 O O . TYR A 1 142 ? -29.875 48.433 -29.871 1.00 76.24 275 TYR A O 1
ATOM 900 N N . ALA A 1 143 ? -28.573 49.298 -31.505 1.00 84.57 276 ALA A N 1
ATOM 901 C CA . ALA A 1 143 ? -28.000 48.041 -31.977 1.00 84.57 276 ALA A CA 1
ATOM 902 C C . ALA A 1 143 ? -27.683 46.928 -30.979 1.00 84.57 276 ALA A C 1
ATOM 903 O O . ALA A 1 143 ? -28.149 45.800 -31.141 1.00 84.57 276 ALA A O 1
ATOM 905 N N . THR A 1 144 ? -26.902 47.228 -29.949 1.00 66.97 277 THR A N 1
ATOM 906 C CA . THR A 1 144 ? -26.519 46.187 -29.004 1.00 66.97 277 THR A CA 1
ATOM 907 C C . THR A 1 144 ? -27.359 46.021 -27.715 1.00 66.97 277 THR A C 1
ATOM 908 O O . THR A 1 144 ? -27.069 45.160 -26.879 1.00 66.97 277 THR A O 1
ATOM 912 N N . GLU A 1 145 ? -28.413 46.816 -27.570 1.00 60.51 278 GLU A N 1
ATOM 913 C CA . GLU A 1 145 ? -29.262 46.774 -26.378 1.00 60.51 278 GLU A CA 1
ATOM 914 C C . GLU A 1 145 ? -29.876 45.397 -26.041 1.00 60.51 278 GLU A C 1
ATOM 915 O O . GLU A 1 145 ? -30.552 44.782 -26.859 1.00 60.51 278 GLU A O 1
ATOM 921 N N . THR A 1 146 ? -29.636 44.927 -24.820 1.00 48.32 279 THR A N 1
ATOM 922 C CA . THR A 1 146 ? -30.149 43.630 -24.369 1.00 48.32 279 THR A CA 1
ATOM 923 C C . THR A 1 146 ? -31.542 43.695 -23.728 1.00 48.32 279 THR A C 1
ATOM 924 O O . THR A 1 146 ? -32.376 42.816 -23.965 1.00 48.32 279 THR A O 1
ATOM 928 N N . LEU A 1 147 ? -31.780 44.726 -22.911 1.00 46.51 280 LEU A N 1
ATOM 929 C CA . LEU A 1 147 ? -33.066 44.918 -22.240 1.00 46.51 280 LEU A CA 1
ATOM 930 C C . LEU A 1 147 ? -33.612 43.661 -21.569 1.00 46.51 280 LEU A C 1
ATOM 931 O O . LEU A 1 147 ? -34.740 43.239 -21.844 1.00 46.51 280 LEU A O 1
ATOM 936 N N . ASN A 1 148 ? -32.827 43.075 -20.676 1.00 47.06 281 ASN A N 1
ATOM 937 C CA . ASN A 1 148 ? -33.255 41.862 -19.997 1.00 47.06 281 ASN A CA 1
ATOM 938 C C . ASN A 1 148 ? -34.383 42.032 -18.984 1.00 47.06 281 ASN A C 1
ATOM 939 O O . ASN A 1 148 ? -34.888 41.033 -18.470 1.00 47.06 281 ASN A O 1
ATOM 944 N N . GLU A 1 149 ? -34.778 43.273 -18.690 1.00 45.92 282 GLU A N 1
ATOM 945 C CA . GLU A 1 149 ? -35.887 43.526 -17.750 1.00 45.92 282 GLU A CA 1
ATOM 946 C C . GLU A 1 149 ? -37.206 43.270 -18.472 1.00 45.92 282 GLU A C 1
ATOM 947 O O . GLU A 1 149 ? -38.282 43.360 -17.873 1.00 45.92 282 GLU A O 1
ATOM 953 N N . ASP A 1 150 ? -37.126 43.002 -19.770 1.00 43.15 283 ASP A N 1
ATOM 954 C CA . ASP A 1 150 ? -38.325 42.749 -20.557 1.00 43.15 283 ASP A CA 1
ATOM 955 C C . ASP A 1 150 ? -38.744 41.290 -20.542 1.00 43.15 283 ASP A C 1
ATOM 956 O O . ASP A 1 150 ? -39.672 40.911 -21.253 1.00 43.15 283 ASP A O 1
ATOM 961 N N . TYR A 1 151 ? -38.085 40.476 -19.719 1.00 44.77 284 TYR A N 1
ATOM 962 C CA . TYR A 1 151 ? -38.403 39.053 -19.666 1.00 44.77 284 TYR A CA 1
ATOM 963 C C . TYR A 1 151 ? -38.947 38.502 -18.352 1.00 44.77 284 TYR A C 1
ATOM 964 O O . TYR A 1 151 ? -38.499 38.873 -17.261 1.00 44.77 284 TYR A O 1
ATOM 973 N N . ILE A 1 152 ? -39.899 37.582 -18.475 1.00 50.38 285 ILE A N 1
ATOM 974 C CA . ILE A 1 152 ? -40.472 36.899 -17.328 1.00 50.38 285 ILE A CA 1
ATOM 975 C C . ILE A 1 152 ? -40.206 35.423 -17.611 1.00 50.38 285 ILE A C 1
ATOM 976 O O . ILE A 1 152 ? -40.490 34.942 -18.715 1.00 50.38 285 ILE A O 1
ATOM 981 N N . TYR A 1 153 ? -39.642 34.712 -16.640 1.00 51.37 286 TYR A N 1
ATOM 982 C CA . TYR A 1 153 ? -39.389 33.289 -16.798 1.00 51.37 286 TYR A CA 1
ATOM 983 C C . TYR A 1 153 ? -40.226 32.536 -15.770 1.00 51.37 286 TYR A C 1
ATOM 984 O O . TYR A 1 153 ? -40.484 33.038 -14.672 1.00 51.37 286 TYR A O 1
ATOM 993 N N . GLY A 1 154 ? -40.663 31.334 -16.129 1.00 60.53 287 GLY A N 1
ATOM 994 C CA . GLY A 1 154 ? -41.474 30.552 -15.219 1.00 60.53 287 GLY A CA 1
ATOM 995 C C . GLY A 1 154 ? -41.606 29.128 -15.707 1.00 60.53 287 GLY A C 1
ATOM 996 O O . GLY A 1 154 ? -40.744 28.640 -16.446 1.00 60.53 287 GLY A O 1
ATOM 997 N N . GLU A 1 155 ? -42.694 28.464 -15.331 1.00 59.36 288 GLU A N 1
ATOM 998 C CA . GLU A 1 155 ? -42.866 27.082 -15.738 1.00 59.36 288 GLU A CA 1
ATOM 999 C C . GLU A 1 155 ? -44.291 26.528 -15.668 1.00 59.36 288 GLU A C 1
ATOM 1000 O O . GLU A 1 155 ? -45.091 26.931 -14.820 1.00 59.36 288 GLU A O 1
ATOM 1006 N N . CYS A 1 156 ? -44.604 25.615 -16.583 1.00 51.81 289 CYS A N 1
ATOM 1007 C CA . CYS A 1 156 ? -45.901 24.944 -16.587 1.00 51.81 289 CYS A CA 1
ATOM 1008 C C . CYS A 1 156 ? -45.653 23.490 -16.985 1.00 51.81 289 CYS A C 1
ATOM 1009 O O . CYS A 1 156 ? -44.497 23.046 -16.995 1.00 51.81 289 CYS A O 1
ATOM 1012 N N . TYR A 1 157 ? -46.700 22.732 -17.302 1.00 50.89 290 TYR A N 1
ATOM 1013 C CA . TYR A 1 157 ? -46.480 21.322 -17.621 1.00 50.89 290 TYR A CA 1
ATOM 1014 C C . TYR A 1 157 ? -47.314 20.674 -18.706 1.00 50.89 290 TYR A C 1
ATOM 1015 O O . TYR A 1 157 ? -48.373 21.161 -19.100 1.00 50.89 290 TYR A O 1
ATOM 1024 N N . TYR A 1 158 ? -46.801 19.545 -19.179 1.00 56.43 291 TYR A N 1
ATOM 1025 C CA . TYR A 1 158 ? -47.489 18.743 -20.171 1.00 56.43 291 TYR A CA 1
ATOM 1026 C C . TYR A 1 158 ? -47.638 17.363 -19.538 1.00 56.43 291 TYR A C 1
ATOM 1027 O O . TYR A 1 158 ? -46.659 16.785 -19.071 1.00 56.43 291 TYR A O 1
ATOM 1036 N N . LYS A 1 159 ? -48.864 16.853 -19.501 1.00 59.68 292 LYS A N 1
ATOM 1037 C CA . LYS A 1 159 ? -49.127 15.535 -18.927 1.00 59.68 292 LYS A CA 1
ATOM 1038 C C . LYS A 1 159 ? -49.242 14.533 -20.075 1.00 59.68 292 LYS A C 1
ATOM 1039 O O . LYS A 1 159 ? -50.176 14.606 -20.876 1.00 59.68 292 LYS A O 1
ATOM 1045 N N . SER A 1 160 ? -48.298 13.600 -20.154 1.00 64.91 293 SER A N 1
ATOM 1046 C CA . SER A 1 160 ? -48.315 12.615 -21.233 1.00 64.91 293 SER A CA 1
ATOM 1047 C C . SER A 1 160 ? -49.365 11.534 -21.037 1.00 64.91 293 SER A C 1
ATOM 1048 O O . SER A 1 160 ? -49.962 11.407 -19.962 1.00 64.91 293 SER A O 1
ATOM 1051 N N . THR A 1 161 ? -49.573 10.750 -22.089 1.00 62.88 294 THR A N 1
ATOM 1052 C CA . THR A 1 161 ? -50.557 9.675 -22.079 1.00 62.88 294 THR A CA 1
ATOM 1053 C C . THR A 1 161 ? -50.402 8.706 -20.905 1.00 62.88 294 THR A C 1
ATOM 1054 O O . THR A 1 161 ? -51.396 8.278 -20.327 1.00 62.88 294 THR A O 1
ATOM 1058 N N . ASN A 1 162 ? -49.169 8.371 -20.538 1.00 69.52 295 ASN A N 1
ATOM 1059 C CA . ASN A 1 162 ? -48.963 7.442 -19.430 1.00 69.52 295 ASN A CA 1
ATOM 1060 C C . ASN A 1 162 ? -49.052 8.124 -18.070 1.00 69.52 295 ASN A C 1
ATOM 1061 O O . ASN A 1 162 ? -48.912 7.472 -17.036 1.00 69.52 295 ASN A O 1
ATOM 1066 N N . GLY A 1 163 ? -49.259 9.439 -18.073 1.00 67.54 296 GLY A N 1
ATOM 1067 C CA . GLY A 1 163 ? -49.385 10.164 -16.820 1.00 67.54 296 GLY A CA 1
ATOM 1068 C C . GLY A 1 163 ? -48.160 10.893 -16.296 1.00 67.54 296 GLY A C 1
ATOM 1069 O O . GLY A 1 163 ? -48.204 11.449 -15.201 1.00 67.54 296 GLY A O 1
ATOM 1070 N N . THR A 1 164 ? -47.069 10.902 -17.053 1.00 61.15 297 THR A N 1
ATOM 1071 C CA . THR A 1 164 ? -45.861 11.588 -16.603 1.00 61.15 297 THR A CA 1
ATOM 1072 C C . THR A 1 164 ? -45.905 13.087 -16.906 1.00 61.15 297 THR A C 1
ATOM 1073 O O . THR A 1 164 ? -46.412 13.513 -17.945 1.00 61.15 297 THR A O 1
ATOM 1077 N N . LEU A 1 165 ? -45.372 13.880 -15.981 1.00 71.89 298 LEU A N 1
ATOM 1078 C CA . LEU A 1 165 ? -45.354 15.328 -16.127 1.00 71.89 298 LEU A CA 1
ATOM 1079 C C . LEU A 1 165 ? -44.040 15.846 -16.691 1.00 71.89 298 LEU A C 1
ATOM 1080 O O . LEU A 1 165 ? -42.980 15.690 -16.078 1.00 71.89 298 LEU A O 1
ATOM 1085 N N . PHE A 1 166 ? -44.112 16.464 -17.864 1.00 57.13 299 PHE A N 1
ATOM 1086 C CA . PHE A 1 166 ? -42.921 17.028 -18.474 1.00 57.13 299 PHE A CA 1
ATOM 1087 C C . PHE A 1 166 ? -42.923 18.534 -18.244 1.00 57.13 299 PHE A C 1
ATOM 1088 O O . PHE A 1 166 ? -43.867 19.230 -18.614 1.00 57.13 299 PHE A O 1
ATOM 1096 N N . PRO A 1 167 ? -41.870 19.053 -17.606 1.00 61.25 300 PRO A N 1
ATOM 1097 C CA . PRO A 1 167 ? -41.758 20.486 -17.328 1.00 61.25 300 PRO A CA 1
ATOM 1098 C C . PRO A 1 167 ? -41.523 21.305 -18.599 1.00 61.25 300 PRO A C 1
ATOM 1099 O O . PRO A 1 167 ? -40.714 20.931 -19.446 1.00 61.25 300 PRO A O 1
ATOM 1103 N N . LEU A 1 168 ? -42.246 22.413 -18.724 1.00 55.07 301 LEU A N 1
ATOM 1104 C CA . LEU A 1 168 ? -42.114 23.303 -19.869 1.00 55.07 301 LEU A CA 1
ATOM 1105 C C . LEU A 1 168 ? -41.606 24.658 -19.381 1.00 55.07 301 LEU A C 1
ATOM 1106 O O . LEU A 1 168 ? -42.248 25.317 -18.565 1.00 55.07 301 LEU A O 1
ATOM 1111 N N . LYS A 1 169 ? -40.443 25.065 -19.872 1.00 61.43 302 LYS A N 1
ATOM 1112 C CA . LYS A 1 169 ? -39.873 26.348 -19.495 1.00 61.43 302 LYS A CA 1
ATOM 1113 C C . LYS A 1 169 ? -40.558 27.421 -20.328 1.00 61.43 302 LYS A C 1
ATOM 1114 O O . LYS A 1 169 ? -40.566 27.368 -21.562 1.00 61.43 302 LYS A O 1
ATOM 1120 N N . VAL A 1 170 ? -41.150 28.383 -19.626 1.00 54.53 303 VAL A N 1
ATOM 1121 C CA . VAL A 1 170 ? -41.894 29.467 -20.241 1.00 54.53 303 VAL A CA 1
ATOM 1122 C C . VAL A 1 170 ? -41.155 30.790 -20.198 1.00 54.53 303 VAL A C 1
ATOM 1123 O O . VAL A 1 170 ? -40.621 31.170 -19.157 1.00 54.53 303 VAL A O 1
ATOM 1127 N N . THR A 1 171 ? -41.133 31.497 -21.323 1.00 49.46 304 THR A N 1
ATOM 1128 C CA . THR A 1 171 ? -40.478 32.801 -21.377 1.00 49.46 304 THR A CA 1
ATOM 1129 C C . THR A 1 171 ? -41.465 33.796 -21.935 1.00 49.46 304 THR A C 1
ATOM 1130 O O . THR A 1 171 ? -42.053 33.556 -22.984 1.00 49.46 304 THR A O 1
ATOM 1134 N N . VAL A 1 172 ? -41.660 34.904 -21.230 1.00 51.29 305 VAL A N 1
ATOM 1135 C CA . VAL A 1 172 ? -42.569 35.925 -21.707 1.00 51.29 305 VAL A CA 1
ATOM 1136 C C . VAL A 1 172 ? -41.731 37.138 -22.042 1.00 51.29 305 VAL A C 1
ATOM 1137 O O . VAL A 1 172 ? -40.895 37.554 -21.249 1.00 51.29 305 VAL A O 1
ATOM 1141 N N . THR A 1 173 ? -41.928 37.693 -23.229 1.00 45.67 306 THR A N 1
ATOM 1142 C CA . THR A 1 173 ? -41.187 38.879 -23.615 1.00 45.67 306 THR A CA 1
ATOM 1143 C C . THR A 1 173 ? -42.183 40.021 -23.729 1.00 45.67 306 THR A C 1
ATOM 1144 O O . THR A 1 173 ? -43.205 39.885 -24.398 1.00 45.67 306 THR A O 1
ATOM 1148 N N . LEU A 1 174 ? -41.899 41.137 -23.064 1.00 42.62 307 LEU A N 1
ATOM 1149 C CA . LEU A 1 174 ? -42.801 42.286 -23.119 1.00 42.62 307 LEU A CA 1
ATOM 1150 C C . LEU A 1 174 ? -42.142 43.444 -23.887 1.00 42.62 307 LEU A C 1
ATOM 1151 O O . LEU A 1 174 ? -41.009 43.816 -23.589 1.00 42.62 307 LEU A O 1
ATOM 1156 N N . ASN A 1 175 ? -42.854 43.986 -24.873 1.00 63.39 308 ASN A N 1
ATOM 1157 C CA . ASN A 1 175 ? -42.369 45.107 -25.672 1.00 63.39 308 ASN A CA 1
ATOM 1158 C C . ASN A 1 175 ? -40.878 45.149 -25.942 1.00 63.39 308 ASN A C 1
ATOM 1159 O O . ASN A 1 175 ? -40.255 46.149 -25.595 1.00 63.39 308 ASN A O 1
ATOM 1164 N N . ARG A 1 176 ? -40.248 44.152 -26.531 1.00 62.18 309 ARG A N 1
ATOM 1165 C CA . ARG A 1 176 ? -38.820 44.389 -26.703 1.00 62.18 309 ARG A CA 1
ATOM 1166 C C . ARG A 1 176 ? -38.478 44.810 -28.124 1.00 62.18 309 ARG A C 1
ATOM 1167 O O . ARG A 1 176 ? -37.555 45.598 -28.347 1.00 62.18 309 ARG A O 1
ATOM 1175 N N . ARG A 1 177 ? -39.242 44.296 -29.083 1.00 55.94 310 ARG A N 1
ATOM 1176 C CA . ARG A 1 177 ? -39.028 44.632 -30.476 1.00 55.94 310 ARG A CA 1
ATOM 1177 C C . ARG A 1 177 ? -40.338 44.988 -31.146 1.00 55.94 310 ARG A C 1
ATOM 1178 O O . ARG A 1 177 ? -41.374 44.372 -30.884 1.00 55.94 310 ARG A O 1
ATOM 1186 N N . MET A 1 178 ? -40.298 46.004 -31.996 1.00 51.59 311 MET A N 1
ATOM 1187 C CA . MET A 1 178 ? -41.475 46.358 -32.765 1.00 51.59 311 MET A CA 1
ATOM 1188 C C . MET A 1 178 ? -41.213 45.699 -34.118 1.00 51.59 311 MET A C 1
ATOM 1189 O O . MET A 1 178 ? -40.052 45.496 -34.499 1.00 51.59 311 MET A O 1
ATOM 1194 N N . LEU A 1 179 ? -42.277 45.350 -34.832 1.00 62.76 312 LEU A N 1
ATOM 1195 C CA . LEU A 1 179 ? -42.128 44.662 -36.104 1.00 62.76 312 LEU A CA 1
ATOM 1196 C C . LEU A 1 179 ? -42.651 45.430 -37.324 1.00 62.76 312 LEU A C 1
ATOM 1197 O O . LEU A 1 179 ? -42.316 45.090 -38.462 1.00 62.76 312 LEU A O 1
ATOM 1202 N N . ALA A 1 180 ? -43.466 46.455 -37.087 1.00 62.60 313 ALA A N 1
ATOM 1203 C CA . ALA A 1 180 ? -44.022 47.281 -38.160 1.00 62.60 313 ALA A CA 1
ATOM 1204 C C . ALA A 1 180 ? -44.319 48.659 -37.608 1.00 62.60 313 ALA A C 1
ATOM 1205 O O . ALA A 1 180 ? -44.289 48.870 -36.396 1.00 62.60 313 ALA A O 1
ATOM 1207 N N . SER A 1 181 ? -44.624 49.598 -38.489 1.00 71.84 314 SER A N 1
ATOM 1208 C CA . SER A 1 181 ? -44.883 50.958 -38.047 1.00 71.84 314 SER A CA 1
ATOM 1209 C C . SER A 1 181 ? -46.108 51.151 -37.149 1.00 71.84 314 SER A C 1
ATOM 1210 O O . SER A 1 181 ? -46.062 51.937 -36.194 1.00 71.84 314 SER A O 1
ATOM 1213 N N . GLY A 1 182 ? -47.192 50.43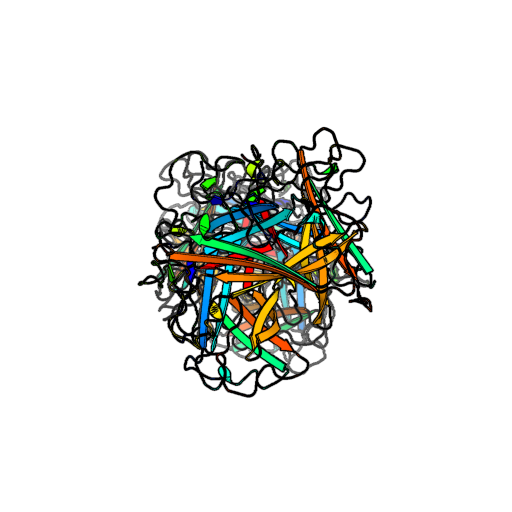9 -37.428 1.00 61.45 315 GLY A N 1
ATOM 1214 C CA . GLY A 1 182 ? -48.385 50.618 -36.614 1.00 61.45 315 GLY A CA 1
ATOM 1215 C C . GLY A 1 182 ? -48.406 49.892 -35.283 1.00 61.45 315 GLY A C 1
ATOM 1216 O O . GLY A 1 182 ? -49.390 49.957 -34.554 1.00 61.45 315 GLY A O 1
ATOM 1217 N N . MET A 1 183 ? -47.314 49.216 -34.959 1.00 57.65 316 MET A N 1
ATOM 1218 C CA . MET A 1 183 ? -47.212 48.442 -33.728 1.00 57.65 316 MET A CA 1
ATOM 1219 C C . MET A 1 183 ? -46.788 49.289 -32.537 1.00 57.65 316 MET A C 1
ATOM 1220 O O . MET A 1 183 ? -45.840 50.055 -32.634 1.00 57.65 316 MET A O 1
ATOM 1225 N N . ALA A 1 184 ? -47.488 49.136 -31.413 1.00 54.93 317 ALA A N 1
ATOM 1226 C CA . ALA A 1 184 ? -47.190 49.897 -30.200 1.00 54.93 317 ALA A CA 1
ATOM 1227 C C . ALA A 1 184 ? -46.786 49.021 -29.012 1.00 54.93 317 ALA A C 1
ATOM 1228 O O . ALA A 1 184 ? -46.075 49.478 -28.109 1.00 54.93 317 ALA A O 1
ATOM 1230 N N . TYR A 1 185 ? -47.233 47.766 -29.004 1.00 51.51 318 TYR A N 1
ATOM 1231 C CA . TYR A 1 185 ? -46.903 46.863 -27.903 1.00 51.51 318 TYR A CA 1
ATOM 1232 C C . TYR A 1 185 ? -46.651 45.455 -28.369 1.00 51.51 318 TYR A C 1
ATOM 1233 O O . TYR A 1 185 ? -47.135 45.048 -29.423 1.00 51.51 318 TYR A O 1
ATOM 1242 N N . ALA A 1 186 ? -45.902 44.707 -27.568 1.00 47.57 319 ALA A N 1
ATOM 1243 C CA . ALA A 1 186 ? -45.601 43.326 -27.896 1.00 47.57 319 ALA A CA 1
ATOM 1244 C C . ALA A 1 186 ? -45.640 42.461 -26.654 1.00 47.57 319 ALA A C 1
ATOM 1245 O O . ALA A 1 186 ? -45.261 42.898 -25.565 1.00 47.57 319 ALA A O 1
ATOM 1247 N N . MET A 1 187 ? -46.084 41.222 -26.837 1.00 50.14 320 MET A N 1
ATOM 1248 C CA . MET A 1 187 ? -46.157 40.249 -25.753 1.00 50.14 320 MET A CA 1
ATOM 1249 C C . MET A 1 187 ? -45.920 38.869 -26.360 1.00 50.14 320 MET A C 1
ATOM 1250 O O . MET A 1 187 ? -46.778 38.343 -27.055 1.00 50.14 320 MET A O 1
ATOM 1255 N N . ASN A 1 188 ? -44.755 38.286 -26.110 1.00 58.99 321 ASN A N 1
ATOM 1256 C CA . ASN A 1 188 ? -44.445 36.974 -26.669 1.00 58.99 321 ASN A CA 1
ATOM 1257 C C . ASN A 1 188 ? -44.292 35.887 -25.627 1.00 58.99 321 ASN A C 1
ATOM 1258 O O . ASN A 1 188 ? -43.730 36.109 -24.552 1.00 58.99 321 ASN A O 1
ATOM 1263 N N . PHE A 1 189 ? -44.802 34.708 -25.955 1.00 52.46 322 PHE A N 1
ATOM 1264 C CA . PHE A 1 189 ? -44.700 33.573 -25.062 1.00 52.46 322 PHE A CA 1
ATOM 1265 C C . PHE A 1 189 ? -44.047 32.435 -25.822 1.00 52.46 322 PHE A C 1
ATOM 1266 O O . PHE A 1 189 ? -44.275 32.270 -27.024 1.00 52.46 322 PHE A O 1
ATOM 1274 N N . SER A 1 190 ? -43.221 31.671 -25.124 1.00 50.03 323 SER A N 1
ATOM 1275 C CA . SER A 1 190 ? -42.584 30.508 -25.712 1.00 50.03 323 SER A CA 1
ATOM 1276 C C . SER A 1 190 ? -42.479 29.442 -24.621 1.00 50.03 323 SER A C 1
ATOM 1277 O O . SER A 1 190 ? -42.141 29.747 -23.476 1.00 50.03 323 SER A O 1
ATOM 1280 N N . TRP A 1 191 ? -42.815 28.208 -24.986 1.00 56.41 324 TRP A N 1
ATOM 1281 C CA . TRP A 1 191 ? -42.758 27.063 -24.082 1.00 56.41 324 TRP A CA 1
ATOM 1282 C C . TRP A 1 191 ? -41.628 26.192 -24.587 1.00 56.41 324 TRP A C 1
ATOM 1283 O O . TRP A 1 191 ? -41.525 25.946 -25.784 1.00 56.41 324 TRP A O 1
ATOM 1294 N N . SER A 1 192 ? -40.790 25.709 -23.684 1.00 63.76 325 SER A N 1
ATOM 1295 C CA . SER A 1 192 ? -39.676 24.883 -24.111 1.00 63.76 325 SER A CA 1
ATOM 1296 C C . SER A 1 192 ? -39.646 23.497 -23.485 1.00 63.76 325 SER A C 1
ATOM 1297 O O . SER A 1 192 ? -39.622 23.352 -22.261 1.00 63.76 325 SER A O 1
ATOM 1300 N N . LEU A 1 193 ? -39.649 22.484 -24.344 1.00 63.75 326 LEU A N 1
ATOM 1301 C CA . LEU A 1 193 ? -39.589 21.094 -23.915 1.00 63.75 326 LEU A CA 1
ATOM 1302 C C . LEU A 1 193 ? -38.197 20.583 -24.235 1.00 63.75 326 LEU A C 1
ATOM 1303 O O . LEU A 1 193 ? -37.810 20.536 -25.399 1.00 63.75 326 LEU A O 1
ATOM 1308 N N . ASN A 1 194 ? -37.440 20.219 -23.208 1.00 63.23 327 ASN A N 1
ATOM 1309 C CA . ASN A 1 194 ? -36.092 19.699 -23.396 1.00 63.23 327 ASN A CA 1
ATOM 1310 C C . ASN A 1 194 ? -35.892 18.484 -22.486 1.00 63.23 327 ASN A C 1
ATOM 1311 O O . ASN A 1 194 ? -35.254 18.570 -21.434 1.00 63.23 327 ASN A O 1
ATOM 1316 N N . ALA A 1 195 ? -36.430 17.344 -22.902 1.00 79.41 328 ALA A N 1
ATOM 1317 C CA . ALA A 1 195 ? -36.336 16.140 -22.093 1.00 79.41 328 ALA A CA 1
ATOM 1318 C C . ALA A 1 195 ? -35.471 15.027 -22.672 1.00 79.41 328 ALA A C 1
ATOM 1319 O O . ALA A 1 195 ? -34.996 15.104 -23.806 1.00 79.41 328 ALA A O 1
ATOM 1321 N N . GLU A 1 196 ? -35.272 13.992 -21.860 1.00 86.97 329 GLU A N 1
ATOM 1322 C CA . GLU A 1 196 ? -34.482 12.828 -22.241 1.00 86.97 329 GLU A CA 1
ATOM 1323 C C . GLU A 1 196 ? -35.082 12.176 -23.475 1.00 86.97 329 GLU A C 1
ATOM 1324 O O . GLU A 1 196 ? -34.414 12.015 -24.498 1.00 86.97 329 GLU A O 1
ATOM 1330 N N . GLU A 1 197 ? -36.351 11.802 -23.372 1.00 80.36 330 GLU A N 1
ATOM 1331 C CA . GLU A 1 197 ? -37.033 11.162 -24.485 1.00 80.36 330 GLU A CA 1
ATOM 1332 C C . GLU A 1 197 ? -38.409 11.754 -24.729 1.00 80.36 330 GLU A C 1
ATOM 1333 O O . GLU A 1 197 ? -39.050 12.264 -23.811 1.00 80.36 330 GLU A O 1
ATOM 1339 N N . ALA A 1 198 ? -38.848 11.689 -25.981 1.00 67.26 331 ALA A N 1
ATOM 1340 C CA . ALA A 1 198 ? -40.142 12.222 -26.373 1.00 67.26 331 ALA A CA 1
ATOM 1341 C C . ALA A 1 198 ? -41.242 11.802 -25.413 1.00 67.26 331 ALA A C 1
ATOM 1342 O O . ALA A 1 198 ? -41.258 10.673 -24.925 1.00 67.26 331 ALA A O 1
ATOM 1344 N N . PRO A 1 199 ? -42.162 12.731 -25.105 1.00 75.58 332 PRO A N 1
ATOM 1345 C CA . PRO A 1 199 ? -43.295 12.503 -24.204 1.00 75.58 332 PRO A CA 1
ATOM 1346 C C . PRO A 1 199 ? -44.310 11.523 -24.793 1.00 75.58 332 PRO A C 1
ATOM 1347 O O . PRO A 1 199 ? -44.846 10.676 -24.082 1.00 75.58 332 PRO A O 1
ATOM 1351 N N . GLU A 1 200 ? -44.574 11.651 -26.090 1.00 71.36 333 GLU A N 1
ATOM 1352 C CA . GLU A 1 200 ? -45.534 10.778 -26.759 1.00 71.36 333 GLU A CA 1
ATOM 1353 C C . GLU A 1 200 ? -44.932 9.969 -27.914 1.00 71.36 333 GLU A C 1
ATOM 1354 O O . GLU A 1 200 ? -43.751 10.101 -28.246 1.00 71.36 333 GLU A O 1
ATOM 1360 N N . THR A 1 201 ? -45.777 9.136 -28.516 1.00 71.95 334 THR A N 1
ATOM 1361 C CA . THR A 1 201 ? -45.416 8.284 -29.645 1.00 71.95 334 THR A CA 1
ATOM 1362 C C . THR A 1 201 ? -46.580 8.328 -30.627 1.00 71.95 334 THR A C 1
ATOM 1363 O O . THR A 1 201 ? -46.436 8.010 -31.804 1.00 71.95 334 THR A O 1
ATOM 1367 N N . THR A 1 202 ? -47.738 8.738 -30.120 1.00 76.53 335 THR A N 1
ATOM 1368 C CA . THR A 1 202 ? -48.948 8.826 -30.919 1.00 76.53 335 THR A CA 1
ATOM 1369 C C . THR A 1 202 ? -49.357 10.282 -31.022 1.00 76.53 335 THR A C 1
ATOM 1370 O O . THR A 1 202 ? -48.789 11.138 -30.351 1.00 76.53 335 THR A O 1
ATOM 1374 N N . GLU A 1 203 ? -50.333 10.567 -31.874 1.00 70.67 336 GLU A N 1
ATOM 1375 C CA . GLU A 1 203 ? -50.830 11.925 -31.997 1.00 70.67 336 GLU A CA 1
ATOM 1376 C C . GLU A 1 203 ? -51.733 12.127 -30.773 1.00 70.67 336 GLU A C 1
ATOM 1377 O O . GLU A 1 203 ? -52.779 11.489 -30.652 1.00 70.67 336 GLU A O 1
ATOM 1383 N N . VAL A 1 204 ? -51.308 12.992 -29.856 1.00 71.53 337 VAL A N 1
ATOM 1384 C CA . VAL A 1 204 ? -52.073 13.271 -28.639 1.00 71.53 337 VAL A CA 1
ATOM 1385 C C . VAL A 1 204 ? -52.274 14.776 -28.516 1.00 71.53 337 VAL A C 1
ATOM 1386 O O . VAL A 1 204 ? -51.354 15.546 -28.786 1.00 71.53 337 VAL A O 1
ATOM 1390 N N . THR A 1 205 ? -53.467 15.195 -28.104 1.00 55.39 338 THR A N 1
ATOM 1391 C CA . THR A 1 205 ? -53.747 16.622 -27.960 1.00 55.39 338 THR A CA 1
ATOM 1392 C C . THR A 1 205 ? -52.746 17.348 -27.063 1.00 55.39 338 THR A C 1
ATOM 1393 O O . THR A 1 205 ? -52.564 17.000 -25.897 1.00 55.39 338 THR A O 1
ATOM 1397 N N . LEU A 1 206 ? -52.104 18.363 -27.625 1.00 59.15 339 LEU A N 1
ATOM 1398 C CA . LEU A 1 206 ? -51.107 19.153 -26.907 1.00 59.15 339 LEU A CA 1
ATOM 1399 C C . LEU A 1 206 ? -51.788 20.115 -25.929 1.00 59.15 339 LEU A C 1
ATOM 1400 O O . LEU A 1 206 ? -52.543 21.001 -26.329 1.00 59.15 339 LEU A O 1
ATOM 1405 N N . ILE A 1 207 ? -51.513 19.917 -24.645 1.00 58.54 340 ILE A N 1
ATOM 1406 C CA . ILE A 1 207 ? -52.091 20.742 -23.593 1.00 58.54 340 ILE A CA 1
ATOM 1407 C C . ILE A 1 207 ? -51.006 21.274 -22.658 1.00 58.54 340 ILE A C 1
ATOM 1408 O O . ILE A 1 207 ? -50.288 20.494 -22.027 1.00 58.54 340 ILE A O 1
ATOM 1413 N N . THR A 1 208 ? -50.867 22.595 -22.589 1.00 42.91 341 THR A N 1
ATOM 1414 C CA . THR A 1 208 ? -49.894 23.193 -21.664 1.00 42.91 341 THR A CA 1
ATOM 1415 C C . THR A 1 208 ? -50.737 23.572 -20.455 1.00 42.91 341 THR A C 1
ATOM 1416 O O . THR A 1 208 ? -51.817 24.149 -20.607 1.00 42.91 341 THR A O 1
ATOM 1420 N N . SER A 1 209 ? -50.285 23.216 -19.260 1.00 45.27 342 SER A N 1
ATOM 1421 C CA . SER A 1 209 ? -51.066 23.559 -18.085 1.00 45.27 342 SER A CA 1
ATOM 1422 C C . SER A 1 209 ? -50.958 25.069 -17.847 1.00 45.27 342 SER A C 1
ATOM 1423 O O . SER A 1 209 ? -50.025 25.730 -18.325 1.00 45.27 342 SER A O 1
ATOM 1426 N N . PRO A 1 210 ? -51.933 25.632 -17.124 1.00 49.86 343 PRO A N 1
ATOM 1427 C CA . PRO A 1 210 ? -52.023 27.054 -16.784 1.00 49.86 343 PRO A CA 1
ATOM 1428 C C . PRO A 1 210 ? -50.730 27.727 -16.338 1.00 49.86 343 PRO A C 1
ATOM 1429 O O . PRO A 1 210 ? -50.077 27.282 -15.396 1.00 49.86 343 PRO A O 1
ATOM 1433 N N . PHE A 1 211 ? -50.358 28.799 -17.026 1.00 46.40 344 PHE A N 1
ATOM 1434 C CA . PHE A 1 211 ? -49.181 29.558 -16.631 1.00 46.40 344 PHE A CA 1
ATOM 1435 C C . PHE A 1 211 ? -49.665 30.904 -16.061 1.00 46.40 344 PHE A C 1
ATOM 1436 O O . PHE A 1 211 ? -50.488 31.584 -16.683 1.00 46.40 344 PHE A O 1
ATOM 1444 N N . PHE A 1 212 ? -49.168 31.280 -14.883 1.00 47.19 345 PHE A N 1
ATOM 1445 C CA . PHE A 1 212 ? -49.577 32.541 -14.241 1.00 47.19 345 PHE A CA 1
ATOM 1446 C C . PHE A 1 212 ? -48.430 33.549 -14.242 1.00 47.19 345 PHE A C 1
ATOM 1447 O O . PHE A 1 212 ? -47.259 33.173 -14.099 1.00 47.19 345 PHE A O 1
ATOM 1455 N N . PHE A 1 213 ? -48.767 34.829 -14.383 1.00 46.09 346 PHE A N 1
ATOM 1456 C CA . PHE A 1 213 ? -47.749 35.870 -14.405 1.00 46.09 346 PHE A CA 1
ATOM 1457 C C . PHE A 1 213 ? -48.378 37.245 -14.232 1.00 46.09 346 PHE A C 1
ATOM 1458 O O . PHE A 1 213 ? -49.590 37.397 -14.373 1.00 46.09 346 PHE A O 1
ATOM 1466 N N . SER A 1 214 ? -47.551 38.240 -13.919 1.00 43.57 347 SER A N 1
ATOM 1467 C CA . SER A 1 214 ? -48.019 39.625 -13.755 1.00 43.57 347 SER A CA 1
ATOM 1468 C C . SER A 1 214 ? -47.000 40.596 -14.346 1.00 43.57 347 SER A C 1
ATOM 1469 O O . SER A 1 214 ? -45.822 40.262 -14.454 1.00 43.57 347 SER A O 1
ATOM 1472 N N . TYR A 1 215 ? -47.454 41.786 -14.723 1.00 44.58 348 TYR A N 1
ATOM 1473 C CA . TYR A 1 215 ? -46.556 42.791 -15.270 1.00 44.58 348 TYR A CA 1
ATOM 1474 C C . TYR A 1 215 ? -47.093 44.204 -15.025 1.00 44.58 348 TYR A C 1
ATOM 1475 O O . TYR A 1 215 ? -48.298 44.379 -14.872 1.00 44.58 348 TYR A O 1
ATOM 1484 N N . ILE A 1 216 ? -46.200 45.195 -14.956 1.00 45.40 349 ILE A N 1
ATOM 1485 C CA . ILE A 1 216 ? -46.601 46.594 -14.739 1.00 45.40 349 ILE A CA 1
ATOM 1486 C C . ILE A 1 216 ? -47.368 47.018 -15.986 1.00 45.40 349 ILE A C 1
ATOM 1487 O O . ILE A 1 216 ? -46.885 46.831 -17.109 1.00 45.40 349 ILE A O 1
ATOM 1492 N N . ARG A 1 217 ? -48.538 47.616 -15.808 1.00 42.70 350 ARG A N 1
ATOM 1493 C CA . ARG A 1 217 ? -49.336 47.990 -16.965 1.00 42.70 350 ARG A CA 1
ATOM 1494 C C . ARG A 1 217 ? -49.230 49.421 -17.455 1.00 42.70 350 ARG A C 1
ATOM 1495 O O . ARG A 1 217 ? -48.902 50.338 -16.708 1.00 42.70 350 ARG A O 1
ATOM 1503 N N . GLU A 1 218 ? -49.514 49.604 -18.737 1.00 47.50 351 GLU A N 1
ATOM 1504 C CA . GLU A 1 218 ? -49.485 50.920 -19.353 1.00 47.50 351 GLU A CA 1
ATOM 1505 C C . GLU A 1 218 ? -50.704 51.694 -18.837 1.00 47.50 351 GLU A C 1
ATOM 1506 O O . GLU A 1 218 ? -51.691 51.087 -18.436 1.00 47.50 351 GLU A O 1
ATOM 1512 N N . ASP A 1 219 ? -50.633 53.022 -18.835 1.00 58.15 352 ASP A N 1
ATOM 1513 C CA . ASP A 1 219 ? -51.764 53.831 -18.382 1.00 58.15 352 ASP A CA 1
ATOM 1514 C C . ASP A 1 219 ? -52.861 53.759 -19.438 1.00 58.15 352 ASP A C 1
ATOM 1515 O O . ASP A 1 219 ? -52.596 53.410 -20.593 1.00 58.15 352 ASP A O 1
ATOM 1520 N N . ASP A 1 220 ? -54.085 54.090 -19.048 1.00 72.71 353 ASP A N 1
ATOM 1521 C CA . ASP A 1 220 ? -55.205 54.043 -19.977 1.00 72.71 353 ASP A CA 1
ATOM 1522 C C . ASP A 1 220 ? -55.184 55.225 -20.928 1.00 72.71 353 ASP A C 1
ATOM 1523 O O . ASP A 1 220 ? -54.615 56.278 -20.552 1.00 72.71 353 ASP A O 1
ATOM 1529 N N . ILE B 1 25 ? -67.432 44.094 5.842 1.00 79.59 158 ILE B N 1
ATOM 1530 C CA . ILE B 1 25 ? -67.454 42.771 5.143 1.00 79.59 158 ILE B CA 1
ATOM 1531 C C . ILE B 1 25 ? -67.136 42.912 3.654 1.00 79.59 158 ILE B C 1
ATOM 1532 O O . ILE B 1 25 ? -67.688 43.775 2.971 1.00 79.59 158 ILE B O 1
ATOM 1537 N N . GLU B 1 26 ? -66.239 42.061 3.161 1.00 67.61 159 GLU B N 1
ATOM 1538 C CA . GLU B 1 26 ? -65.848 42.068 1.750 1.00 67.61 159 GLU B CA 1
ATOM 1539 C C . GLU B 1 26 ? -66.238 40.739 1.092 1.00 67.61 159 GLU B C 1
ATOM 1540 O O . GLU B 1 26 ? -65.617 39.703 1.339 1.00 67.61 159 GLU B O 1
ATOM 1546 N N . ASN B 1 27 ? -67.266 40.786 0.252 1.00 67.20 160 ASN B N 1
ATOM 1547 C CA . ASN B 1 27 ? -67.782 39.605 -0.436 1.00 67.20 160 ASN B CA 1
ATOM 1548 C C . ASN B 1 27 ? -67.080 39.269 -1.755 1.00 67.20 160 ASN B C 1
ATOM 1549 O O . ASN B 1 27 ? -67.560 38.426 -2.517 1.00 67.20 160 ASN B O 1
ATOM 1554 N N . ASN B 1 28 ? -65.968 39.936 -2.041 1.00 49.50 161 ASN B N 1
ATOM 1555 C CA . ASN B 1 28 ? -65.222 39.657 -3.260 1.00 49.50 161 ASN B CA 1
ATOM 1556 C C . ASN B 1 28 ? -64.157 38.640 -2.867 1.00 49.50 161 ASN B C 1
ATOM 1557 O O . ASN B 1 28 ? -63.354 38.199 -3.692 1.00 49.50 161 ASN B O 1
ATOM 1562 N N . THR B 1 29 ? -64.185 38.265 -1.592 1.00 53.28 162 THR B N 1
ATOM 1563 C CA . THR B 1 29 ? -63.248 37.307 -1.015 1.00 53.28 162 THR B CA 1
ATOM 1564 C C . THR B 1 29 ? -64.005 36.187 -0.297 1.00 53.28 162 THR B C 1
ATOM 1565 O O . THR B 1 29 ? -64.892 36.450 0.526 1.00 53.28 162 THR B O 1
ATOM 1569 N N . LEU B 1 30 ? -63.641 34.944 -0.603 1.00 54.18 163 LEU B N 1
ATOM 1570 C CA . LEU B 1 30 ? -64.266 33.773 0.001 1.00 54.18 163 LEU B CA 1
ATOM 1571 C C . LEU B 1 30 ? -63.132 33.003 0.671 1.00 54.18 163 LEU B C 1
ATOM 1572 O O . LEU B 1 30 ? -62.192 32.588 -0.004 1.00 54.18 163 LEU B O 1
ATOM 1577 N N . TRP B 1 31 ? -63.200 32.804 1.988 1.00 52.80 164 TRP B N 1
ATOM 1578 C CA . TRP B 1 31 ? -62.111 32.106 2.667 1.00 52.80 164 TRP B CA 1
ATOM 1579 C C . TRP B 1 31 ? -62.477 31.337 3.923 1.00 52.80 164 TRP B C 1
ATOM 1580 O O . TRP B 1 31 ? -63.641 31.271 4.330 1.00 52.80 164 TRP B O 1
ATOM 1591 N N . THR B 1 32 ? -61.440 30.763 4.522 1.00 57.95 165 THR B N 1
ATOM 1592 C CA . THR B 1 32 ? -61.539 29.995 5.746 1.00 57.95 165 THR B CA 1
ATOM 1593 C C . THR B 1 32 ? -61.231 30.950 6.904 1.00 57.95 165 THR B C 1
ATOM 1594 O O . THR B 1 32 ? -61.363 30.583 8.077 1.00 57.95 165 THR B O 1
ATOM 1598 N N . GLY B 1 33 ? -60.818 32.170 6.554 1.00 63.46 166 GLY B N 1
ATOM 1599 C CA . GLY B 1 33 ? -60.432 33.154 7.549 1.00 63.46 166 GLY B CA 1
ATOM 1600 C C . GLY B 1 33 ? -58.936 32.970 7.749 1.00 63.46 166 GLY B C 1
ATOM 1601 O O . GLY B 1 33 ? -58.416 31.892 7.473 1.00 63.46 166 GLY B O 1
ATOM 1602 N N . ALA B 1 34 ? -58.230 33.997 8.210 1.00 71.97 167 ALA B N 1
ATOM 1603 C CA . ALA B 1 34 ? -56.791 33.872 8.420 1.00 71.97 167 ALA B CA 1
ATOM 1604 C C . ALA B 1 34 ? -56.541 33.029 9.664 1.00 71.97 167 ALA B C 1
ATOM 1605 O O . ALA B 1 34 ? -57.366 33.012 10.579 1.00 71.97 167 ALA B O 1
ATOM 1607 N N . LYS B 1 35 ? -55.414 32.324 9.704 1.00 81.67 168 LYS B N 1
ATOM 1608 C CA . LYS B 1 35 ? -55.096 31.473 10.855 1.00 81.67 168 LYS B CA 1
ATOM 1609 C C . LYS B 1 35 ? -56.345 30.866 11.497 1.00 81.67 168 LYS B C 1
ATOM 1610 O O . LYS B 1 35 ? -56.722 31.222 12.616 1.00 81.67 168 LYS B O 1
ATOM 1616 N N . PRO B 1 36 ? -57.014 29.950 10.785 1.00 56.80 169 PRO B N 1
ATOM 1617 C CA . PRO B 1 36 ? -58.220 29.313 11.320 1.00 56.80 169 PRO B CA 1
ATOM 1618 C C . PRO B 1 36 ? -57.881 28.150 12.257 1.00 56.80 169 PRO B C 1
ATOM 1619 O O . PRO B 1 36 ? -56.737 27.684 12.301 1.00 56.80 169 PRO B O 1
ATOM 1623 N N . SER B 1 37 ? -58.888 27.706 13.008 1.00 67.95 170 SER B N 1
ATOM 1624 C CA . SER B 1 37 ? -58.757 26.586 13.943 1.00 67.95 170 SER B CA 1
ATOM 1625 C C . SER B 1 37 ? -58.827 25.309 13.110 1.00 67.95 170 SER B C 1
ATOM 1626 O O . SER B 1 37 ? -59.255 25.356 11.958 1.00 67.95 170 SER B O 1
ATOM 1629 N N . ALA B 1 38 ? -58.413 24.176 13.676 1.00 71.64 171 ALA B N 1
ATOM 1630 C CA . ALA B 1 38 ? -58.473 22.907 12.948 1.00 71.64 171 ALA B CA 1
ATOM 1631 C C . ALA B 1 38 ? -59.829 22.860 12.240 1.00 71.64 171 ALA B C 1
ATOM 1632 O O . ALA B 1 38 ? -60.874 22.996 12.880 1.00 71.64 171 ALA B O 1
ATOM 1634 N N . ASN B 1 39 ? -59.817 22.678 10.921 1.00 66.99 172 ASN B N 1
ATOM 1635 C CA . ASN B 1 39 ? -61.064 22.671 10.158 1.00 66.99 172 ASN B CA 1
ATOM 1636 C C . ASN B 1 39 ? -61.018 21.694 8.996 1.00 66.99 172 ASN B C 1
ATOM 1637 O O . ASN B 1 39 ? -61.978 21.579 8.227 1.00 66.99 172 ASN B O 1
ATOM 1642 N N . CYS B 1 40 ? -59.909 20.980 8.878 1.00 69.30 173 CYS B N 1
ATOM 1643 C CA . CYS B 1 40 ? -59.733 20.070 7.761 1.00 69.30 173 CYS B CA 1
ATOM 1644 C C . CYS B 1 40 ? -59.283 18.665 8.167 1.00 69.30 173 CYS B C 1
ATOM 1645 O O . CYS B 1 40 ? -58.560 18.487 9.154 1.00 69.30 173 CYS B O 1
ATOM 1648 N N . VAL B 1 41 ? -59.702 17.672 7.384 1.00 81.50 174 VAL B N 1
ATOM 1649 C CA . VAL B 1 41 ? -59.361 16.277 7.651 1.00 81.50 174 VAL B CA 1
ATOM 1650 C C . VAL B 1 41 ? -58.477 15.678 6.556 1.00 81.50 174 VAL B C 1
ATOM 1651 O O . VAL B 1 41 ? -58.914 15.508 5.417 1.00 81.50 174 VAL B O 1
ATOM 1655 N N . ILE B 1 42 ? -57.241 15.346 6.909 1.00 79.96 175 ILE B N 1
ATOM 1656 C CA . ILE B 1 42 ? -56.294 14.769 5.958 1.00 79.96 175 ILE B CA 1
ATOM 1657 C C . ILE B 1 42 ? -56.163 13.249 6.091 1.00 79.96 175 ILE B C 1
ATOM 1658 O O . ILE B 1 42 ? -55.532 12.597 5.253 1.00 79.96 175 ILE B O 1
ATOM 1663 N N . LYS B 1 43 ? -56.773 12.684 7.129 1.00 115.92 176 LYS B N 1
ATOM 1664 C CA . LYS B 1 43 ? -56.696 11.244 7.356 1.00 115.92 176 LYS B CA 1
ATOM 1665 C C . LYS B 1 43 ? -57.850 10.460 6.734 1.00 115.92 176 LYS B C 1
ATOM 1666 O O . LYS B 1 43 ? -59.001 10.899 6.755 1.00 115.92 176 LYS B O 1
ATOM 1672 N N . GLU B 1 44 ? -57.520 9.292 6.186 1.00 98.84 177 GLU B N 1
ATOM 1673 C CA . GLU B 1 44 ? -58.488 8.400 5.544 1.00 98.84 177 GLU B CA 1
ATOM 1674 C C . GLU B 1 44 ? -59.634 7.955 6.453 1.00 98.84 177 GLU B C 1
ATOM 1675 O O . GLU B 1 44 ? -59.408 7.366 7.511 1.00 98.84 177 GLU B O 1
ATOM 1681 N N . GLY B 1 45 ? -60.863 8.238 6.031 1.00 106.93 178 GLY B N 1
ATOM 1682 C CA . GLY B 1 45 ? -62.031 7.834 6.796 1.00 106.93 178 GLY B CA 1
ATOM 1683 C C . GLY B 1 45 ? -62.360 8.608 8.063 1.00 106.93 178 GLY B C 1
ATOM 1684 O O . GLY B 1 45 ? -63.366 8.320 8.713 1.00 106.93 178 GLY B O 1
ATOM 1685 N N . GLU B 1 46 ? -61.533 9.583 8.423 1.00 103.67 179 GLU B N 1
ATOM 1686 C CA . GLU B 1 46 ? -61.777 10.376 9.626 1.00 103.67 179 GLU B CA 1
ATOM 1687 C C . GLU B 1 46 ? -62.852 11.442 9.445 1.00 103.67 179 GLU B C 1
ATOM 1688 O O . GLU B 1 46 ? -63.232 11.776 8.326 1.00 103.67 179 GLU B O 1
ATOM 1694 N N . ASP B 1 47 ? -63.346 11.971 10.558 1.00 102.90 180 ASP B N 1
ATOM 1695 C CA . ASP B 1 47 ? -64.366 13.013 10.520 1.00 102.90 180 ASP B CA 1
ATOM 1696 C C . ASP B 1 47 ? -63.973 14.160 11.441 1.00 102.90 180 ASP B C 1
ATOM 1697 O O . ASP B 1 47 ? -64.546 15.248 11.375 1.00 102.90 180 ASP B O 1
ATOM 1702 N N . SER B 1 48 ? -62.992 13.907 12.302 1.00 104.14 181 SER B N 1
ATOM 1703 C CA . SER B 1 48 ? -62.521 14.915 13.244 1.00 104.14 181 SER B CA 1
ATOM 1704 C C . SER B 1 48 ? -61.335 15.706 12.687 1.00 104.14 181 SER B C 1
ATOM 1705 O O . SER B 1 48 ? -60.252 15.153 12.477 1.00 104.14 181 SER B O 1
ATOM 1708 N N . PRO B 1 49 ? -61.529 17.016 12.443 1.00 74.06 182 PRO B N 1
ATOM 1709 C CA . PRO B 1 49 ? -60.485 17.901 11.909 1.00 74.06 182 PRO B CA 1
ATOM 1710 C C . PRO B 1 49 ? -59.112 17.689 12.549 1.00 74.06 182 PRO B C 1
ATOM 1711 O O . PRO B 1 49 ? -58.932 17.925 13.741 1.00 74.06 182 PRO B O 1
ATOM 1715 N N . ASP B 1 50 ? -58.149 17.242 11.747 1.00 64.57 183 ASP B N 1
ATOM 1716 C CA . ASP B 1 50 ? -56.799 16.991 12.230 1.00 64.57 183 ASP B CA 1
ATOM 1717 C C . ASP B 1 50 ? -55.744 17.915 11.596 1.00 64.57 183 ASP B C 1
ATOM 1718 O O . ASP B 1 50 ? -54.564 17.565 11.510 1.00 64.57 183 ASP B O 1
ATOM 1723 N N . CYS B 1 51 ? -56.172 19.092 11.146 1.00 76.56 184 CYS B N 1
ATOM 1724 C CA . CYS B 1 51 ? -55.251 20.067 10.559 1.00 76.56 184 CYS B CA 1
ATOM 1725 C C . CYS B 1 51 ? -55.954 21.387 10.234 1.00 76.56 184 CYS B C 1
ATOM 1726 O O . CYS B 1 51 ? -57.185 21.457 10.173 1.00 76.56 184 CYS B O 1
ATOM 1729 N N . LYS B 1 52 ? -55.157 22.433 10.034 1.00 73.83 185 LYS B N 1
ATOM 1730 C CA . LYS B 1 52 ? -55.686 23.756 9.728 1.00 73.83 185 LYS B CA 1
ATOM 1731 C C . LYS B 1 52 ? -55.442 24.118 8.262 1.00 73.83 185 LYS B C 1
ATOM 1732 O O . LYS B 1 52 ? -54.302 24.183 7.792 1.00 73.83 185 LYS B O 1
ATOM 1738 N N . LEU B 1 53 ? -56.540 24.347 7.550 1.00 65.86 186 LEU B N 1
ATOM 1739 C CA . LEU B 1 53 ? -56.501 24.674 6.136 1.00 65.86 186 LEU B CA 1
ATOM 1740 C C . LEU B 1 53 ? -56.814 26.132 5.873 1.00 65.86 186 LEU B C 1
ATOM 1741 O O . LEU B 1 53 ? -57.934 26.594 6.116 1.00 65.86 186 LEU B O 1
ATOM 1746 N N . THR B 1 54 ? -55.816 26.853 5.373 1.00 55.69 187 THR B N 1
ATOM 1747 C CA . THR B 1 54 ? -55.991 28.262 5.041 1.00 55.69 187 THR B CA 1
ATOM 1748 C C . THR B 1 54 ? -56.177 28.356 3.526 1.00 55.69 187 THR B C 1
ATOM 1749 O O . THR B 1 54 ? -55.278 28.023 2.756 1.00 55.69 187 THR B O 1
ATOM 1753 N N . LEU B 1 55 ? -57.354 28.800 3.107 1.00 58.39 188 LEU B N 1
ATOM 1754 C CA . LEU B 1 55 ? -57.666 28.917 1.691 1.00 58.39 188 LEU B CA 1
ATOM 1755 C C . LEU B 1 55 ? -58.389 30.223 1.425 1.00 58.39 188 LEU B C 1
ATOM 1756 O O . LEU B 1 55 ? -59.440 30.476 2.017 1.00 58.39 188 LEU B O 1
ATOM 1761 N N . VAL B 1 56 ? -57.834 31.048 0.537 1.00 52.54 189 VAL B N 1
ATOM 1762 C CA . VAL B 1 56 ? -58.456 32.330 0.201 1.00 52.54 189 VAL B CA 1
ATOM 1763 C C . VAL B 1 56 ? -58.753 32.405 -1.296 1.00 52.54 189 VAL B C 1
ATOM 1764 O O . VAL B 1 56 ? -57.895 32.093 -2.125 1.00 52.54 189 VAL B O 1
ATOM 1768 N N . LEU B 1 57 ? -59.966 32.812 -1.649 1.00 50.89 190 LEU B N 1
ATOM 1769 C CA . LEU B 1 57 ? -60.332 32.909 -3.056 1.00 50.89 190 LEU B CA 1
ATOM 1770 C C . LEU B 1 57 ? -60.875 34.294 -3.322 1.00 50.89 190 LEU B C 1
ATOM 1771 O O . LEU B 1 57 ? -61.892 34.671 -2.755 1.00 50.89 190 LEU B O 1
ATOM 1776 N N . VAL B 1 58 ? -60.222 35.039 -4.209 1.00 50.22 191 VAL B N 1
ATOM 1777 C CA . VAL B 1 58 ? -60.659 36.392 -4.505 1.00 50.22 191 VAL B CA 1
ATOM 1778 C C . VAL B 1 58 ? -61.086 36.580 -5.964 1.00 50.22 191 VAL B C 1
ATOM 1779 O O . VAL B 1 58 ? -60.389 36.142 -6.885 1.00 50.22 191 VAL B O 1
ATOM 1783 N N . LYS B 1 59 ? -62.234 37.226 -6.164 1.00 55.81 192 LYS B N 1
ATOM 1784 C CA . LYS B 1 59 ? -62.733 37.511 -7.502 1.00 55.81 192 LYS B CA 1
ATOM 1785 C C . LYS B 1 59 ? -61.903 38.651 -8.073 1.00 55.81 192 LYS B C 1
ATOM 1786 O O . LYS B 1 59 ? -61.890 39.751 -7.519 1.00 55.81 192 LYS B O 1
ATOM 1792 N N . ASN B 1 60 ? -61.232 38.391 -9.190 1.00 58.33 193 ASN B N 1
ATOM 1793 C CA . ASN B 1 60 ? -60.381 39.382 -9.839 1.00 58.33 193 ASN B CA 1
ATOM 1794 C C . ASN B 1 60 ? -60.692 39.320 -11.330 1.00 58.33 193 ASN B C 1
ATOM 1795 O O . ASN B 1 60 ? -59.991 38.666 -12.097 1.00 58.33 193 ASN B O 1
ATOM 1800 N N . GLY B 1 61 ? -61.763 40.006 -11.723 1.00 50.14 194 GLY B N 1
ATOM 1801 C CA . GLY B 1 61 ? -62.187 40.009 -13.110 1.00 50.14 194 GLY B CA 1
ATOM 1802 C C . GLY B 1 61 ? -62.712 38.630 -13.479 1.00 50.14 194 GLY B C 1
ATOM 1803 O O . GLY B 1 61 ? -63.452 38.024 -12.706 1.00 50.14 194 GLY B O 1
ATOM 1804 N N . GLY B 1 62 ? -62.324 38.122 -14.647 1.00 52.91 195 GLY B N 1
ATOM 1805 C CA . GLY B 1 62 ? -62.769 36.801 -15.061 1.00 52.91 195 GLY B CA 1
ATOM 1806 C C . GLY B 1 62 ? -62.019 35.682 -14.351 1.00 52.91 195 GLY B C 1
ATOM 1807 O O . GLY B 1 62 ? -62.288 34.500 -14.568 1.00 52.91 195 GLY B O 1
ATOM 1808 N N . LEU B 1 63 ? -61.071 36.046 -13.496 1.00 45.11 196 LEU B N 1
ATOM 1809 C CA . LEU B 1 63 ? -60.294 35.050 -12.774 1.00 45.11 196 LEU B CA 1
ATOM 1810 C C . LEU B 1 63 ? -60.584 35.058 -11.288 1.00 45.11 196 LEU B C 1
ATOM 1811 O O . LEU B 1 63 ? -61.263 35.938 -10.768 1.00 45.11 196 LEU B O 1
ATOM 1816 N N . ILE B 1 64 ? -60.047 34.051 -10.620 1.00 51.00 197 ILE B N 1
ATOM 1817 C CA . ILE B 1 64 ? -60.134 33.920 -9.190 1.00 51.00 197 ILE B CA 1
ATOM 1818 C C . ILE B 1 64 ? -58.666 33.795 -8.793 1.00 51.00 197 ILE B C 1
ATOM 1819 O O . ILE B 1 64 ? -57.945 32.962 -9.351 1.00 51.00 197 ILE B O 1
ATOM 1824 N N . ASN B 1 65 ? -58.206 34.644 -7.877 1.00 51.42 198 ASN B N 1
ATOM 1825 C CA . ASN B 1 65 ? -56.825 34.562 -7.407 1.00 51.42 198 ASN B CA 1
ATOM 1826 C C . ASN B 1 65 ? -56.850 33.731 -6.148 1.00 51.42 198 ASN B C 1
ATOM 1827 O O . ASN B 1 65 ? -57.572 34.044 -5.207 1.00 51.42 198 ASN B O 1
ATOM 1832 N N . GLY B 1 66 ? -56.065 32.664 -6.134 1.00 49.41 199 GLY B N 1
ATOM 1833 C CA . GLY B 1 66 ? -56.066 31.789 -4.986 1.00 49.41 199 GLY B CA 1
ATOM 1834 C C . GLY B 1 66 ? -54.784 31.716 -4.189 1.00 49.41 199 GLY B C 1
ATOM 1835 O O . GLY B 1 66 ? -53.682 31.910 -4.713 1.00 49.41 199 GLY B O 1
ATOM 1836 N N . TYR B 1 67 ? -54.959 31.402 -2.908 1.00 53.68 200 TYR B N 1
ATOM 1837 C CA . TYR B 1 67 ? -53.885 31.266 -1.940 1.00 53.68 200 TYR B CA 1
ATOM 1838 C C . TYR B 1 67 ? -54.255 30.063 -1.069 1.00 53.68 200 TYR B C 1
ATOM 1839 O O . TYR B 1 67 ? -55.387 29.969 -0.600 1.00 53.68 200 TYR B O 1
ATOM 1848 N N . ILE B 1 68 ? -53.310 29.154 -0.845 1.00 46.48 201 ILE B N 1
ATOM 1849 C CA . ILE B 1 68 ? -53.590 27.991 -0.017 1.00 46.48 201 ILE B CA 1
ATOM 1850 C C . ILE B 1 68 ? -52.388 27.515 0.796 1.00 46.48 201 ILE B C 1
ATOM 1851 O O . ILE B 1 68 ? -51.254 27.440 0.297 1.00 46.48 201 ILE B O 1
ATOM 1856 N N . THR B 1 69 ? -52.647 27.182 2.056 1.00 59.29 202 THR B N 1
ATOM 1857 C CA . THR B 1 69 ? -51.595 26.705 2.940 1.00 59.29 202 THR B CA 1
ATOM 1858 C C . THR B 1 69 ? -52.159 25.716 3.970 1.00 59.29 202 THR B C 1
ATOM 1859 O O . THR B 1 69 ? -53.348 25.765 4.319 1.00 59.29 202 THR B O 1
ATOM 1863 N N . LEU B 1 70 ? -51.304 24.813 4.439 1.00 64.97 203 LEU B N 1
ATOM 1864 C CA . LEU B 1 70 ? -51.703 23.804 5.415 1.00 64.97 203 LEU B CA 1
ATOM 1865 C C . LEU B 1 70 ? -50.833 23.771 6.655 1.00 64.97 203 LEU B C 1
ATOM 1866 O O . LEU B 1 70 ? -49.612 23.960 6.579 1.00 64.97 203 LEU B O 1
ATOM 1871 N N . MET B 1 71 ? -51.468 23.513 7.797 1.00 74.09 204 MET B N 1
ATOM 1872 C CA . MET B 1 71 ? -50.748 23.409 9.058 1.00 74.09 204 MET B CA 1
ATOM 1873 C C . MET B 1 71 ? -51.262 22.221 9.873 1.00 74.09 204 MET B C 1
ATOM 1874 O O . MET B 1 71 ? -52.465 22.102 10.126 1.00 74.09 204 MET B O 1
ATOM 1879 N N . GLY B 1 72 ? -50.345 21.346 10.276 1.00 91.19 205 GLY B N 1
ATOM 1880 C CA . GLY B 1 72 ? -50.720 20.181 11.059 1.00 91.19 205 GLY B CA 1
ATOM 1881 C C . GLY B 1 72 ? -51.312 20.531 12.415 1.00 91.19 205 GLY B C 1
ATOM 1882 O O . GLY B 1 72 ? -50.872 21.480 13.069 1.00 91.19 205 GLY B O 1
ATOM 1883 N N . ALA B 1 73 ? -52.316 19.761 12.832 1.00 75.95 206 ALA B N 1
ATOM 1884 C CA . ALA B 1 73 ? -52.988 19.970 14.114 1.00 75.95 206 ALA B CA 1
ATOM 1885 C C . ALA B 1 73 ? -53.347 18.633 14.772 1.00 75.95 206 ALA B C 1
ATOM 1886 O O . ALA B 1 73 ? -54.397 18.507 15.408 1.00 75.95 206 ALA B O 1
ATOM 1888 N N . SER B 1 74 ? -52.467 17.645 14.605 1.00 75.49 207 SER B N 1
ATOM 1889 C CA . SER B 1 74 ? -52.652 16.307 15.168 1.00 75.49 207 SER B CA 1
ATOM 1890 C C . SER B 1 74 ? -51.363 15.496 15.003 1.00 75.49 207 SER B C 1
ATOM 1891 O O . SER B 1 74 ? -50.539 15.795 14.138 1.00 75.49 207 SER B O 1
ATOM 1894 N N . GLU B 1 75 ? -51.187 14.469 15.828 1.00 90.55 208 GLU B N 1
ATOM 1895 C CA . GLU B 1 75 ? -49.985 13.647 15.744 1.00 90.55 208 GLU B CA 1
ATOM 1896 C C . GLU B 1 75 ? -49.863 12.970 14.383 1.00 90.55 208 GLU B C 1
ATOM 1897 O O . GLU B 1 75 ? -48.759 12.779 13.871 1.00 90.55 208 GLU B O 1
ATOM 1903 N N . TYR B 1 76 ? -51.004 12.606 13.804 1.00 98.55 209 TYR B N 1
ATOM 1904 C CA . TYR B 1 76 ? -51.024 11.946 12.505 1.00 98.55 209 TYR B CA 1
ATOM 1905 C C . TYR B 1 76 ? -50.357 12.801 11.430 1.00 98.55 209 TYR B C 1
ATOM 1906 O O . TYR B 1 76 ? -49.355 12.401 10.832 1.00 98.55 209 TYR B O 1
ATOM 1915 N N . THR B 1 77 ? -50.916 13.984 11.196 1.00 82.69 210 THR B N 1
ATOM 1916 C CA . THR B 1 77 ? -50.389 14.900 10.193 1.00 82.69 210 THR B CA 1
ATOM 1917 C C . THR B 1 77 ? -48.957 15.345 10.483 1.00 82.69 210 THR B C 1
ATOM 1918 O O . THR B 1 77 ? -48.148 15.493 9.563 1.00 82.69 210 THR B O 1
ATOM 1922 N N . ASN B 1 78 ? -48.638 15.543 11.761 1.00 77.48 211 ASN B N 1
ATOM 1923 C CA . ASN B 1 78 ? -47.299 15.991 12.146 1.00 77.48 211 ASN B CA 1
ATOM 1924 C C . ASN B 1 78 ? -46.261 14.875 12.211 1.00 77.48 211 ASN B C 1
ATOM 1925 O O . ASN B 1 78 ? -45.148 15.081 12.691 1.00 77.48 211 ASN B O 1
ATOM 1930 N N . THR B 1 79 ? -46.624 13.700 11.708 1.00 86.07 212 THR B N 1
ATOM 1931 C CA . THR B 1 79 ? -45.731 12.547 11.712 1.00 86.07 212 THR B CA 1
ATOM 1932 C C . THR B 1 79 ? -45.425 12.104 10.292 1.00 86.07 212 THR B C 1
ATOM 1933 O O . THR B 1 79 ? -44.390 11.491 10.026 1.00 86.07 212 THR B O 1
ATOM 1937 N N . LEU B 1 80 ? -46.339 12.428 9.386 1.00 95.47 213 LEU B N 1
ATOM 1938 C CA . LEU B 1 80 ? -46.215 12.066 7.981 1.00 95.47 213 LEU B CA 1
ATOM 1939 C C . LEU B 1 80 ? -44.819 12.208 7.382 1.00 95.47 213 LEU B C 1
ATOM 1940 O O . LEU B 1 80 ? -44.291 11.261 6.798 1.00 95.47 213 LEU B O 1
ATOM 1945 N N . PHE B 1 81 ? -44.213 13.380 7.531 1.00 86.65 214 PHE B N 1
ATOM 1946 C CA . PHE B 1 81 ? -42.899 13.612 6.947 1.00 86.65 214 PHE B CA 1
ATOM 1947 C C . PHE B 1 81 ? -41.732 12.871 7.572 1.00 86.65 214 PHE B C 1
ATOM 1948 O O . PHE B 1 81 ? -40.583 13.299 7.460 1.00 86.65 214 PHE B O 1
ATOM 1956 N N . LYS B 1 82 ? -42.023 11.757 8.231 1.00 112.59 215 LYS B N 1
ATOM 1957 C CA . LYS B 1 82 ? -40.964 10.949 8.807 1.00 112.59 215 LYS B CA 1
ATOM 1958 C C . LYS B 1 82 ? -40.675 9.881 7.759 1.00 112.59 215 LYS B C 1
ATOM 1959 O O . LYS B 1 82 ? -39.898 8.953 7.985 1.00 112.59 215 LYS B O 1
ATOM 1965 N N . ASN B 1 83 ? -41.324 10.042 6.606 1.00 107.24 216 ASN B N 1
ATOM 1966 C CA . ASN B 1 83 ? -41.170 9.148 5.462 1.00 107.24 216 ASN B CA 1
ATOM 1967 C C . ASN B 1 83 ? -40.642 9.980 4.306 1.00 107.24 216 ASN B C 1
ATOM 1968 O O . ASN B 1 83 ? -40.799 11.200 4.296 1.00 107.24 216 ASN B O 1
ATOM 1973 N N . ASN B 1 84 ? -40.026 9.327 3.329 1.00 89.91 217 ASN B N 1
ATOM 1974 C CA . ASN B 1 84 ? -39.476 10.040 2.184 1.00 89.91 217 ASN B CA 1
ATOM 1975 C C . ASN B 1 84 ? -40.483 10.267 1.050 1.00 89.91 217 ASN B C 1
ATOM 1976 O O . ASN B 1 84 ? -40.235 11.061 0.144 1.00 89.91 217 ASN B O 1
ATOM 1981 N N . GLN B 1 85 ? -41.618 9.579 1.101 1.00 99.22 218 GLN B N 1
ATOM 1982 C CA . GLN B 1 85 ? -42.634 9.730 0.065 1.00 99.22 218 GLN B CA 1
ATOM 1983 C C . GLN B 1 85 ? -44.016 9.905 0.668 1.00 99.22 218 GLN B C 1
ATOM 1984 O O . GLN B 1 85 ? -44.557 8.983 1.280 1.00 99.22 218 GLN B O 1
ATOM 1990 N N . VAL B 1 86 ? -44.592 11.089 0.482 1.00 83.25 219 VAL B N 1
ATOM 1991 C CA . VAL B 1 86 ? -45.905 11.380 1.037 1.00 83.25 219 VAL B CA 1
ATOM 1992 C C . VAL B 1 86 ? -46.794 12.172 0.082 1.00 83.25 219 VAL B C 1
ATOM 1993 O O . VAL B 1 86 ? -46.312 12.996 -0.692 1.00 83.25 219 VAL B O 1
ATOM 1997 N N . THR B 1 87 ? -48.096 11.909 0.143 1.00 69.28 220 THR B N 1
ATOM 1998 C CA . THR B 1 87 ? -49.080 12.608 -0.678 1.00 69.28 220 THR B CA 1
ATOM 1999 C C . THR B 1 87 ? -50.269 12.990 0.201 1.00 69.28 220 THR B C 1
ATOM 2000 O O . THR B 1 87 ? -50.970 12.122 0.728 1.00 69.28 220 THR B O 1
ATOM 2004 N N . ILE B 1 88 ? -50.477 14.292 0.373 1.00 63.91 221 ILE B N 1
ATOM 2005 C CA . ILE B 1 88 ? -51.580 14.798 1.179 1.00 63.91 221 ILE B CA 1
ATOM 2006 C C . ILE B 1 88 ? -52.692 15.242 0.232 1.00 63.91 221 ILE B C 1
ATOM 2007 O O . ILE B 1 88 ? -52.429 15.935 -0.749 1.00 63.91 221 ILE B O 1
ATOM 2012 N N . ASP B 1 89 ? -53.929 14.856 0.523 1.00 72.79 222 ASP B N 1
ATOM 2013 C CA . ASP B 1 89 ? -55.038 15.232 -0.341 1.00 72.79 222 ASP B CA 1
ATOM 2014 C C . ASP B 1 89 ? -56.122 15.996 0.387 1.00 72.79 222 ASP B C 1
ATOM 2015 O O . ASP B 1 89 ? -56.523 15.638 1.492 1.00 72.79 222 ASP B O 1
ATOM 2020 N N . VAL B 1 90 ? -56.592 17.058 -0.248 1.00 68.33 223 VAL B N 1
ATOM 2021 C CA . VAL B 1 90 ? -57.648 17.883 0.310 1.00 68.33 223 VAL B CA 1
ATOM 2022 C C . VAL B 1 90 ? -58.684 18.003 -0.796 1.00 68.33 223 VAL B C 1
ATOM 2023 O O . VAL B 1 90 ? -58.467 18.692 -1.788 1.00 68.33 223 VAL B O 1
ATOM 2027 N N . ASN B 1 91 ? -59.805 17.315 -0.637 1.00 71.34 224 ASN B N 1
ATOM 2028 C CA . ASN B 1 91 ? -60.838 17.344 -1.655 1.00 71.34 224 ASN B CA 1
ATOM 2029 C C . ASN B 1 91 ? -61.963 18.301 -1.292 1.00 71.34 224 ASN B C 1
ATOM 2030 O O . ASN B 1 91 ? -62.401 18.356 -0.146 1.00 71.34 224 ASN B O 1
ATOM 2035 N N . LEU B 1 92 ? -62.424 19.069 -2.270 1.00 61.40 225 LEU B N 1
ATOM 2036 C CA . LEU B 1 92 ? -63.502 20.018 -2.031 1.00 61.40 225 LEU B CA 1
ATOM 2037 C C . LEU B 1 92 ? -64.615 19.871 -3.060 1.00 61.40 225 LEU B C 1
ATOM 2038 O O . LEU B 1 92 ? -64.379 20.015 -4.263 1.00 61.40 225 LEU B O 1
ATOM 2043 N N . ALA B 1 93 ? -65.823 19.589 -2.582 1.00 56.89 226 ALA B N 1
ATOM 2044 C CA . ALA B 1 93 ? -66.990 19.446 -3.447 1.00 56.89 226 ALA B CA 1
ATOM 2045 C C . ALA B 1 93 ? -67.952 20.555 -3.060 1.00 56.89 226 ALA B C 1
ATOM 2046 O O . ALA B 1 93 ? -68.061 20.887 -1.886 1.00 56.89 226 ALA B O 1
ATOM 2048 N N . PHE B 1 94 ? -68.648 21.127 -4.035 1.00 51.38 227 PHE B N 1
ATOM 2049 C CA . PHE B 1 94 ? -69.584 22.212 -3.755 1.00 51.38 227 PHE B CA 1
ATOM 2050 C C . PHE B 1 94 ? -70.927 21.970 -4.436 1.00 51.38 227 PHE B C 1
ATOM 2051 O O . PHE B 1 94 ? -71.005 21.206 -5.396 1.00 51.38 227 PHE B O 1
ATOM 2059 N N . ASP B 1 95 ? -71.975 22.627 -3.947 1.00 51.84 228 ASP B N 1
ATOM 2060 C CA . ASP B 1 95 ? -73.311 22.501 -4.526 1.00 51.84 228 ASP B CA 1
ATOM 2061 C C . ASP B 1 95 ? -73.481 23.586 -5.584 1.00 51.84 228 ASP B C 1
ATOM 2062 O O . ASP B 1 95 ? -72.541 24.329 -5.859 1.00 51.84 228 ASP B O 1
ATOM 2067 N N . ASN B 1 96 ? -74.671 23.704 -6.164 1.00 55.16 229 ASN B N 1
ATOM 2068 C CA . ASN B 1 96 ? -74.883 24.704 -7.199 1.00 55.16 229 ASN B CA 1
ATOM 2069 C C . ASN B 1 96 ? -74.835 26.177 -6.763 1.00 55.16 229 ASN B C 1
ATOM 2070 O O . ASN B 1 96 ? -75.041 27.075 -7.584 1.00 55.16 229 ASN B O 1
ATOM 2075 N N . THR B 1 97 ? -74.567 26.442 -5.488 1.00 68.92 230 THR B N 1
ATOM 2076 C CA . THR B 1 97 ? -74.462 27.835 -5.055 1.00 68.92 230 THR B CA 1
ATOM 2077 C C . THR B 1 97 ? -73.106 28.103 -4.418 1.00 68.92 230 THR B C 1
ATOM 2078 O O . THR B 1 97 ? -72.940 29.067 -3.683 1.00 68.92 230 THR B O 1
ATOM 2082 N N . GLY B 1 98 ? -72.141 27.237 -4.706 1.00 65.82 231 GLY B N 1
ATOM 2083 C CA . GLY B 1 98 ? -70.802 27.411 -4.177 1.00 65.82 231 GLY B CA 1
ATOM 2084 C C . GLY B 1 98 ? -70.577 26.946 -2.753 1.00 65.82 231 GLY B C 1
ATOM 2085 O O . GLY B 1 98 ? -69.453 27.021 -2.252 1.00 65.82 231 GLY B O 1
ATOM 2086 N N . GLN B 1 99 ? -71.621 26.455 -2.091 1.00 59.76 232 GLN B N 1
ATOM 2087 C CA . GLN B 1 99 ? -71.470 25.999 -0.712 1.00 59.76 232 GLN B CA 1
ATOM 2088 C C . GLN B 1 99 ? -70.726 24.674 -0.653 1.00 59.76 232 GLN B C 1
ATOM 2089 O O . GLN B 1 99 ? -70.880 23.831 -1.532 1.00 59.76 232 GLN B O 1
ATOM 2095 N N . ILE B 1 100 ? -69.920 24.491 0.385 1.00 61.59 233 ILE B N 1
ATOM 2096 C CA . ILE B 1 100 ? -69.190 23.245 0.559 1.00 61.59 233 ILE B CA 1
ATOM 2097 C C . ILE B 1 100 ? -70.183 22.145 0.921 1.00 61.59 233 ILE B C 1
ATOM 2098 O O . ILE B 1 100 ? -71.215 22.404 1.542 1.00 61.59 233 ILE B O 1
ATOM 2103 N N . ILE B 1 101 ? -69.860 20.922 0.514 1.00 73.15 234 ILE B N 1
ATOM 2104 C CA . ILE B 1 101 ? -70.660 19.745 0.815 1.00 73.15 234 ILE B CA 1
ATOM 2105 C C . ILE B 1 101 ? -69.728 18.974 1.742 1.00 73.15 234 ILE B C 1
ATOM 2106 O O . ILE B 1 101 ? -68.927 18.152 1.301 1.00 73.15 234 ILE B O 1
ATOM 2111 N N . THR B 1 102 ? -69.841 19.270 3.033 1.00 64.32 235 THR B N 1
ATOM 2112 C CA . THR B 1 102 ? -68.983 18.687 4.058 1.00 64.32 235 THR B CA 1
ATOM 2113 C C . THR B 1 102 ? -68.803 17.175 4.099 1.00 64.32 235 THR B C 1
ATOM 2114 O O . THR B 1 102 ? -67.681 16.690 4.297 1.00 64.32 235 THR B O 1
ATOM 2118 N N . TYR B 1 103 ? -69.879 16.418 3.915 1.00 72.01 236 TYR B N 1
ATOM 2119 C CA . TYR B 1 103 ? -69.736 14.970 3.981 1.00 72.01 236 TYR B CA 1
ATOM 2120 C C . TYR B 1 103 ? -68.897 14.474 2.808 1.00 72.01 236 TYR B C 1
ATOM 2121 O O . TYR B 1 103 ? -68.316 13.387 2.857 1.00 72.01 236 TYR B O 1
ATOM 2130 N N . LEU B 1 104 ? -68.824 15.299 1.767 1.00 82.80 237 LEU B N 1
ATOM 2131 C CA . LEU B 1 104 ? -68.070 14.983 0.565 1.00 82.80 237 LEU B CA 1
ATOM 2132 C C . LEU B 1 104 ? -66.678 15.603 0.519 1.00 82.80 237 LEU B C 1
ATOM 2133 O O . LEU B 1 104 ? -65.815 15.134 -0.229 1.00 82.80 237 LEU B O 1
ATOM 2138 N N . SER B 1 105 ? -66.462 16.647 1.319 1.00 74.22 238 SER B N 1
ATOM 2139 C CA . SER B 1 105 ? -65.186 17.359 1.327 1.00 74.22 238 SER B CA 1
ATOM 2140 C C . SER B 1 105 ? -64.274 17.087 2.521 1.00 74.22 238 SER B C 1
ATOM 2141 O O . SER B 1 105 ? -64.652 16.393 3.462 1.00 74.22 238 SER B O 1
ATOM 2144 N N . SER B 1 106 ? -63.062 17.634 2.464 1.00 72.34 239 SER B N 1
ATOM 2145 C CA . SER B 1 106 ? -62.093 17.492 3.545 1.00 72.34 239 SER B CA 1
ATOM 2146 C C . SER B 1 106 ? -62.263 18.668 4.508 1.00 72.34 239 SER B C 1
ATOM 2147 O O . SER B 1 106 ? -61.893 18.595 5.679 1.00 72.34 239 SER B O 1
ATOM 2150 N N . LEU B 1 107 ? -62.820 19.756 3.991 1.00 72.37 240 LEU B N 1
ATOM 2151 C CA . LEU B 1 107 ? -63.082 20.952 4.777 1.00 72.37 240 LEU B CA 1
ATOM 2152 C C . LEU B 1 107 ? -64.446 20.741 5.435 1.00 72.37 240 LEU B C 1
ATOM 2153 O O . LEU B 1 107 ? -65.471 20.708 4.751 1.00 72.37 240 LEU B O 1
ATOM 2158 N N . LYS B 1 108 ? -64.463 20.612 6.759 1.00 75.00 241 LYS B N 1
ATOM 2159 C CA . LYS B 1 108 ? -65.712 20.366 7.469 1.00 75.00 241 LYS B CA 1
ATOM 2160 C C . LYS B 1 108 ? -66.480 21.601 7.926 1.00 75.00 241 LYS B C 1
ATOM 2161 O O . LYS B 1 108 ? -67.508 21.487 8.591 1.00 75.00 241 LYS B O 1
ATOM 2167 N N . SER B 1 109 ? -65.988 22.779 7.563 1.00 72.29 242 SER B N 1
ATOM 2168 C CA . SER B 1 109 ? -66.654 24.028 7.928 1.00 72.29 242 SER B CA 1
ATOM 2169 C C . SER B 1 109 ? -66.741 24.876 6.673 1.00 72.29 242 SER B C 1
ATOM 2170 O O . SER B 1 109 ? -65.730 25.111 6.010 1.00 72.29 242 SER B O 1
ATOM 2173 N N . ASN B 1 110 ? -67.942 25.337 6.341 1.00 77.89 243 ASN B N 1
ATOM 2174 C CA . ASN B 1 110 ? -68.108 26.133 5.135 1.00 77.89 243 ASN B CA 1
ATOM 2175 C C . ASN B 1 110 ? -67.209 27.367 5.136 1.00 77.89 243 ASN B C 1
ATOM 2176 O O . ASN B 1 110 ? -66.671 27.767 6.171 1.00 77.89 243 ASN B O 1
ATOM 2181 N N . LEU B 1 111 ? -67.028 27.942 3.951 1.00 66.34 244 LEU B N 1
ATOM 2182 C CA . LEU B 1 111 ? -66.220 29.139 3.771 1.00 66.34 244 LEU B CA 1
ATOM 2183 C C . LEU B 1 111 ? -67.216 30.262 3.862 1.00 66.34 244 LEU B C 1
ATOM 2184 O O . LEU B 1 111 ? -68.420 30.028 3.794 1.00 66.34 244 LEU B O 1
ATOM 2189 N N . ASN B 1 112 ? -66.720 31.484 3.996 1.00 59.62 245 ASN B N 1
ATOM 2190 C CA . ASN B 1 112 ? -67.601 32.631 4.062 1.00 59.62 245 ASN B CA 1
ATOM 2191 C C . ASN B 1 112 ? -66.844 33.875 3.653 1.00 59.62 245 ASN B C 1
ATOM 2192 O O . ASN B 1 112 ? -65.621 33.844 3.494 1.00 59.62 245 ASN B O 1
ATOM 2197 N N . PHE B 1 113 ? -67.572 34.970 3.477 1.00 54.24 246 PHE B N 1
ATOM 2198 C CA . PHE B 1 113 ? -66.962 36.229 3.082 1.00 54.24 246 PHE B CA 1
ATOM 2199 C C . PHE B 1 113 ? -65.956 36.757 4.098 1.00 54.24 246 PHE B C 1
ATOM 2200 O O . PHE B 1 113 ? -65.847 36.257 5.223 1.00 54.24 246 PHE B O 1
ATOM 2208 N N . LYS B 1 114 ? -65.208 37.774 3.683 1.00 63.09 247 LYS B N 1
ATOM 2209 C CA . LYS B 1 114 ? -64.205 38.375 4.545 1.00 63.09 247 LYS B CA 1
ATOM 2210 C C . LYS B 1 114 ? -64.822 39.377 5.516 1.00 63.09 247 LYS B C 1
ATOM 2211 O O . LYS B 1 114 ? -65.605 40.249 5.124 1.00 63.09 247 LYS B O 1
ATOM 2217 N N . ASP B 1 115 ? -64.474 39.224 6.789 1.00 58.00 248 ASP B N 1
ATOM 2218 C CA . ASP B 1 115 ? -64.917 40.134 7.844 1.00 58.00 248 ASP B CA 1
ATOM 2219 C C . ASP B 1 115 ? -63.636 40.351 8.634 1.00 58.00 248 ASP B C 1
ATOM 2220 O O . ASP B 1 115 ? -63.331 39.607 9.567 1.00 58.00 248 ASP B O 1
ATOM 2225 N N . ASN B 1 116 ? -62.875 41.362 8.227 1.00 64.16 249 ASN B N 1
ATOM 2226 C CA . ASN B 1 116 ? -61.587 41.649 8.841 1.00 64.16 249 ASN B CA 1
ATOM 2227 C C . ASN B 1 116 ? -60.710 40.407 8.681 1.00 64.16 249 ASN B C 1
ATOM 2228 O O . ASN B 1 116 ? -60.448 39.986 7.561 1.00 64.16 249 ASN B O 1
ATOM 2233 N N . GLN B 1 117 ? -60.265 39.814 9.779 1.00 58.30 250 GLN B N 1
ATOM 2234 C CA . GLN B 1 117 ? -59.428 38.624 9.701 1.00 58.30 250 GLN B CA 1
ATOM 2235 C C . GLN B 1 117 ? -60.251 37.351 9.908 1.00 58.30 250 GLN B C 1
ATOM 2236 O O . GLN B 1 117 ? -59.688 36.252 10.029 1.00 58.30 250 GLN B O 1
ATOM 2242 N N . ASN B 1 118 ? -61.575 37.498 9.950 1.00 67.61 251 ASN B N 1
ATOM 2243 C CA . ASN B 1 118 ? -62.458 36.350 10.177 1.00 67.61 251 ASN B CA 1
ATOM 2244 C C . ASN B 1 118 ? -63.454 36.054 9.056 1.00 67.61 251 ASN B C 1
ATOM 2245 O O . ASN B 1 118 ? -63.579 36.808 8.086 1.00 67.61 251 ASN B O 1
ATOM 2250 N N . MET B 1 119 ? -64.165 34.941 9.214 1.00 69.28 252 MET B N 1
ATOM 2251 C CA . MET B 1 119 ? -65.191 34.542 8.262 1.00 69.28 252 MET B CA 1
ATOM 2252 C C . MET B 1 119 ? -66.469 35.261 8.667 1.00 69.28 252 MET B C 1
ATOM 2253 O O . MET B 1 119 ? -66.864 35.197 9.828 1.00 69.28 252 MET B O 1
ATOM 2258 N N . ALA B 1 120 ? -67.116 35.938 7.724 1.00 63.35 253 ALA B N 1
ATOM 2259 C CA . ALA B 1 120 ? -68.364 36.633 8.022 1.00 63.35 253 ALA B CA 1
ATOM 2260 C C . ALA B 1 120 ? -69.419 35.646 8.545 1.00 63.35 253 ALA B C 1
ATOM 2261 O O . ALA B 1 120 ? -69.373 34.448 8.252 1.00 63.35 253 ALA B O 1
ATOM 2263 N N . THR B 1 121 ? -70.360 36.150 9.334 1.00 112.90 254 THR B N 1
ATOM 2264 C CA . THR B 1 121 ? -71.413 35.305 9.877 1.00 112.90 254 THR B CA 1
ATOM 2265 C C . THR B 1 121 ? -72.672 35.474 9.042 1.00 112.90 254 THR B C 1
ATOM 2266 O O . THR B 1 121 ? -72.940 36.556 8.514 1.00 112.90 254 THR B O 1
ATOM 2270 N N . GLY B 1 122 ? -73.439 34.398 8.921 1.00 101.51 255 GLY B N 1
ATOM 2271 C CA . GLY B 1 122 ? -74.659 34.442 8.140 1.00 101.51 255 GLY B CA 1
ATOM 2272 C C . GLY B 1 122 ? -74.607 33.390 7.052 1.00 101.51 255 GLY B C 1
ATOM 2273 O O . GLY B 1 122 ? -73.648 32.619 6.979 1.00 101.51 255 GLY B O 1
ATOM 2274 N N . THR B 1 123 ? -75.630 33.349 6.206 1.00 118.85 256 THR B N 1
ATOM 2275 C CA . THR B 1 123 ? -75.668 32.371 5.128 1.00 118.85 256 THR B CA 1
ATOM 2276 C C . THR B 1 123 ? -75.366 33.003 3.781 1.00 118.85 256 THR B C 1
ATOM 2277 O O . THR B 1 123 ? -76.004 33.976 3.374 1.00 118.85 256 THR B O 1
ATOM 2281 N N . ILE B 1 124 ? -74.384 32.433 3.095 1.00 127.40 257 ILE B N 1
ATOM 2282 C CA . ILE B 1 124 ? -73.976 32.925 1.791 1.00 127.40 257 ILE B CA 1
ATOM 2283 C C . ILE B 1 124 ? -75.035 32.547 0.765 1.00 127.40 257 ILE B C 1
ATOM 2284 O O . ILE B 1 124 ? -75.203 31.370 0.445 1.00 127.40 257 ILE B O 1
ATOM 2289 N N . THR B 1 125 ? -75.759 33.538 0.259 1.00 138.62 258 THR B N 1
ATOM 2290 C CA . THR B 1 125 ? -76.774 33.260 -0.745 1.00 138.62 258 THR B CA 1
ATOM 2291 C C . THR B 1 125 ? -76.094 33.241 -2.106 1.00 138.62 258 THR B C 1
ATOM 2292 O O . THR B 1 125 ? -76.219 34.185 -2.887 1.00 138.62 258 THR B O 1
ATOM 2296 N N . SER B 1 126 ? -75.352 32.164 -2.357 1.00 86.16 259 SER B N 1
ATOM 2297 C CA . SER B 1 126 ? -74.631 31.944 -3.609 1.00 86.16 259 SER B CA 1
ATOM 2298 C C . SER B 1 126 ? -73.177 32.427 -3.608 1.00 86.16 259 SER B C 1
ATOM 2299 O O . SER B 1 126 ? -72.875 33.596 -3.363 1.00 86.16 259 SER B O 1
ATOM 2302 N N . ALA B 1 127 ? -72.291 31.480 -3.891 1.00 64.44 260 ALA B N 1
ATOM 2303 C CA . ALA B 1 127 ? -70.857 31.687 -3.968 1.00 64.44 260 ALA B CA 1
ATOM 2304 C C . ALA B 1 127 ? -70.464 31.072 -5.317 1.00 64.44 260 ALA B C 1
ATOM 2305 O O . ALA B 1 127 ? -69.317 30.714 -5.560 1.00 64.44 260 ALA B O 1
ATOM 2307 N N . LYS B 1 128 ? -71.453 30.949 -6.189 1.00 71.76 261 LYS B N 1
ATOM 2308 C CA . LYS B 1 128 ? -71.259 30.378 -7.509 1.00 71.76 261 LYS B CA 1
ATOM 2309 C C . LYS B 1 128 ? -70.200 31.162 -8.280 1.00 71.76 261 LYS B C 1
ATOM 2310 O O . LYS B 1 128 ? -69.405 30.580 -9.018 1.00 71.76 261 LYS B O 1
ATOM 2316 N N . GLY B 1 129 ? -70.193 32.482 -8.088 1.00 49.85 262 GLY B N 1
ATOM 2317 C CA . GLY B 1 129 ? -69.239 33.359 -8.755 1.00 49.85 262 GLY B CA 1
ATOM 2318 C C . GLY B 1 129 ? -67.775 33.132 -8.407 1.00 49.85 262 GLY B C 1
ATOM 2319 O O . GLY B 1 129 ? -66.886 33.709 -9.053 1.00 49.85 262 GLY B O 1
ATOM 2320 N N . PHE B 1 130 ? -67.523 32.315 -7.384 1.00 48.92 263 PHE B N 1
ATOM 2321 C CA . PHE B 1 130 ? -66.161 31.974 -6.954 1.00 48.92 263 PHE B CA 1
ATOM 2322 C C . PHE B 1 130 ? -65.777 30.561 -7.412 1.00 48.92 263 PHE B C 1
ATOM 2323 O O . PHE B 1 130 ? -64.655 30.101 -7.158 1.00 48.92 263 PHE B O 1
ATOM 2331 N N . MET B 1 131 ? -66.707 29.870 -8.067 1.00 48.55 264 MET B N 1
ATOM 2332 C CA . MET B 1 131 ? -66.465 28.494 -8.510 1.00 48.55 264 MET B CA 1
ATOM 2333 C C . MET B 1 131 ? -65.679 28.327 -9.827 1.00 48.55 264 MET B C 1
ATOM 2334 O O . MET B 1 131 ? -65.655 29.217 -10.686 1.00 48.55 264 MET B O 1
ATOM 2339 N N . PRO B 1 132 ? -65.005 27.177 -9.985 1.00 45.68 265 PRO B N 1
ATOM 2340 C CA . PRO B 1 132 ? -64.229 26.889 -11.198 1.00 45.68 265 PRO B CA 1
ATOM 2341 C C . PRO B 1 132 ? -65.225 26.834 -12.353 1.00 45.68 265 PRO B C 1
ATOM 2342 O O . PRO B 1 132 ? -66.249 26.176 -12.244 1.00 45.68 265 PRO B O 1
ATOM 2346 N N . SER B 1 133 ? -64.941 27.530 -13.444 1.00 53.74 266 SER B N 1
ATOM 2347 C CA . SER B 1 133 ? -65.847 27.541 -14.589 1.00 53.74 266 SER B CA 1
ATOM 2348 C C . SER B 1 133 ? -66.042 26.150 -15.197 1.00 53.74 266 SER B C 1
ATOM 2349 O O . SER B 1 133 ? -65.056 25.449 -15.465 1.00 53.74 266 SER B O 1
ATOM 2352 N N . THR B 1 134 ? -67.304 25.756 -15.408 1.00 54.44 267 THR B N 1
ATOM 2353 C CA . THR B 1 134 ? -67.606 24.453 -16.004 1.00 54.44 267 THR B CA 1
ATOM 2354 C C . THR B 1 134 ? -67.324 24.486 -17.507 1.00 54.44 267 THR B C 1
ATOM 2355 O O . THR B 1 134 ? -67.154 23.441 -18.135 1.00 54.44 267 THR B O 1
ATOM 2359 N N . THR B 1 135 ? -67.277 25.689 -18.072 1.00 49.82 268 THR B N 1
ATOM 2360 C CA . THR B 1 135 ? -66.989 25.864 -19.488 1.00 49.82 268 THR B CA 1
ATOM 2361 C C . THR B 1 135 ? -65.488 25.649 -19.729 1.00 49.82 268 THR B C 1
ATOM 2362 O O . THR B 1 135 ? -65.097 24.941 -20.658 1.00 49.82 268 THR B O 1
ATOM 2366 N N . ALA B 1 136 ? -64.649 26.239 -18.880 1.00 47.90 269 ALA B N 1
ATOM 2367 C CA . ALA B 1 136 ? -63.197 26.112 -19.025 1.00 47.90 269 ALA B CA 1
ATOM 2368 C C . ALA B 1 136 ? -62.671 24.782 -18.499 1.00 47.90 269 ALA B C 1
ATOM 2369 O O . ALA B 1 136 ? -61.704 24.215 -19.035 1.00 47.90 269 ALA B O 1
ATOM 2371 N N . TYR B 1 137 ? -63.292 24.295 -17.435 1.00 46.92 270 TYR B N 1
ATOM 2372 C CA . TYR B 1 137 ? -62.893 23.024 -16.850 1.00 46.92 270 TYR B CA 1
ATOM 2373 C C . TYR B 1 137 ? -64.177 22.193 -16.722 1.00 46.92 270 TYR B C 1
ATOM 2374 O O . TYR B 1 137 ? -64.881 22.261 -15.718 1.00 46.92 270 TYR B O 1
ATOM 2383 N N . PRO B 1 138 ? -64.495 21.401 -17.763 1.00 48.58 271 PRO B N 1
ATOM 2384 C CA . PRO B 1 138 ? -65.683 20.538 -17.839 1.00 48.58 271 PRO B CA 1
ATOM 2385 C C . PRO B 1 138 ? -65.610 19.276 -16.996 1.00 48.58 271 PRO B C 1
ATOM 2386 O O . PRO B 1 138 ? -64.536 18.880 -16.543 1.00 48.58 271 PRO B O 1
ATOM 2390 N N . PHE B 1 139 ? -66.765 18.648 -16.791 1.00 48.82 272 PHE B N 1
ATOM 2391 C CA . PHE B 1 139 ? -66.816 17.390 -16.048 1.00 48.82 272 PHE B CA 1
ATOM 2392 C C . PHE B 1 139 ? -66.786 16.246 -17.059 1.00 48.82 272 PHE B C 1
ATOM 2393 O O . PHE B 1 139 ? -67.205 16.406 -18.210 1.00 48.82 272 PHE B O 1
ATOM 2401 N N . ILE B 1 140 ? -66.279 15.102 -16.619 1.00 57.84 273 ILE B N 1
ATOM 2402 C CA . ILE B 1 140 ? -66.210 13.904 -17.444 1.00 57.84 273 ILE B CA 1
ATOM 2403 C C . ILE B 1 140 ? -67.620 13.512 -17.921 1.00 57.84 273 ILE B C 1
ATOM 2404 O O . ILE B 1 140 ? -68.583 13.499 -17.145 1.00 57.84 273 ILE B O 1
ATOM 2409 N N . THR B 1 141 ? -67.737 13.206 -19.204 1.00 51.71 274 THR B N 1
ATOM 2410 C CA . THR B 1 141 ? -69.016 12.810 -19.775 1.00 51.71 274 THR B CA 1
ATOM 2411 C C . THR B 1 141 ? -69.048 11.305 -20.090 1.00 51.71 274 THR B C 1
ATOM 2412 O O . THR B 1 141 ? -70.077 10.765 -20.504 1.00 51.71 274 THR B O 1
ATOM 2416 N N . TYR B 1 142 ? -67.919 10.629 -19.891 1.00 67.56 275 TYR B N 1
ATOM 2417 C CA . TYR B 1 142 ? -67.855 9.190 -20.124 1.00 67.56 275 TYR B CA 1
ATOM 2418 C C . TYR B 1 142 ? -66.668 8.504 -19.436 1.00 67.56 275 TYR B C 1
ATOM 2419 O O . TYR B 1 142 ? -65.958 9.112 -18.647 1.00 67.56 275 TYR B O 1
ATOM 2428 N N . ALA B 1 143 ? -66.469 7.230 -19.753 1.00 92.44 276 ALA B N 1
ATOM 2429 C CA . ALA B 1 143 ? -65.402 6.401 -19.189 1.00 92.44 276 ALA B CA 1
ATOM 2430 C C . ALA B 1 143 ? -63.969 6.913 -19.329 1.00 92.44 276 ALA B C 1
ATOM 2431 O O . ALA B 1 143 ? -63.425 7.550 -18.427 1.00 92.44 276 ALA B O 1
ATOM 2433 N N . THR B 1 144 ? -63.373 6.593 -20.473 1.00 116.74 277 THR B N 1
ATOM 2434 C CA . THR B 1 144 ? -61.997 6.936 -20.808 1.00 116.74 277 THR B CA 1
ATOM 2435 C C . THR B 1 144 ? -61.711 8.406 -21.128 1.00 116.74 277 THR B C 1
ATOM 2436 O O . THR B 1 144 ? -60.770 8.708 -21.867 1.00 116.74 277 THR B O 1
ATOM 2440 N N . GLU B 1 145 ? -62.493 9.327 -20.579 1.00 55.01 278 GLU B N 1
ATOM 2441 C CA . GLU B 1 145 ? -62.256 10.740 -20.879 1.00 55.01 278 GLU B CA 1
ATOM 2442 C C . GLU B 1 145 ? -61.198 11.317 -19.946 1.00 55.01 278 GLU B C 1
ATOM 2443 O O . GLU B 1 145 ? -61.306 11.206 -18.734 1.00 55.01 278 GLU B O 1
ATOM 2449 N N . THR B 1 146 ? -60.170 11.930 -20.518 1.00 73.78 279 THR B N 1
ATOM 2450 C CA . THR B 1 146 ? -59.078 12.483 -19.727 1.00 73.78 279 THR B CA 1
ATOM 2451 C C . THR B 1 146 ? -59.268 13.900 -19.167 1.00 73.78 279 THR B C 1
ATOM 2452 O O . THR B 1 146 ? -59.113 14.121 -17.964 1.00 73.78 279 THR B O 1
ATOM 2456 N N . LEU B 1 147 ? -59.593 14.850 -20.037 1.00 51.34 280 LEU B N 1
ATOM 2457 C CA . LEU B 1 147 ? -59.795 16.250 -19.641 1.00 51.34 280 LEU B CA 1
ATOM 2458 C C . LEU B 1 147 ? -58.586 16.815 -18.914 1.00 51.34 280 LEU B C 1
ATOM 2459 O O . LEU B 1 147 ? -58.701 17.284 -17.773 1.00 51.34 280 LEU B O 1
ATOM 2464 N N . ASN B 1 148 ? -57.434 16.792 -19.581 1.00 44.10 281 ASN B N 1
ATOM 2465 C CA . ASN B 1 148 ? -56.210 17.277 -18.966 1.00 44.10 281 ASN B CA 1
ATOM 2466 C C . ASN B 1 148 ? -56.149 18.787 -18.725 1.00 44.10 281 ASN B C 1
ATOM 2467 O O . ASN B 1 148 ? -55.250 19.259 -18.035 1.00 44.10 281 ASN B O 1
ATOM 2472 N N . GLU B 1 149 ? -57.102 19.537 -19.279 1.00 49.94 282 GLU B N 1
ATOM 2473 C CA . GLU B 1 149 ? -57.144 20.985 -19.059 1.00 49.94 282 GLU B CA 1
ATOM 2474 C C . GLU B 1 149 ? -57.673 21.252 -17.655 1.00 49.94 282 GLU B C 1
ATOM 2475 O O . GLU B 1 149 ? -57.711 22.399 -17.223 1.00 49.94 282 GLU B O 1
ATOM 2481 N N . ASP B 1 150 ? -58.108 20.206 -16.960 1.00 46.68 283 ASP B N 1
ATOM 2482 C CA . ASP B 1 150 ? -58.661 20.383 -15.619 1.00 46.68 283 ASP B CA 1
ATOM 2483 C C . ASP B 1 150 ? -57.617 20.427 -14.509 1.00 46.68 283 ASP B C 1
ATOM 2484 O O . ASP B 1 150 ? -57.963 20.552 -13.335 1.00 46.68 283 ASP B O 1
ATOM 2489 N N . TYR B 1 151 ? -56.344 20.356 -14.891 1.00 54.70 284 TYR B N 1
ATOM 2490 C CA . TYR B 1 151 ? -55.265 20.375 -13.919 1.00 54.70 284 TYR B CA 1
ATOM 2491 C C . TYR B 1 151 ? -54.375 21.612 -13.924 1.00 54.70 284 TYR B C 1
ATOM 2492 O O . TYR B 1 151 ? -54.156 22.260 -14.952 1.00 54.70 284 TYR B O 1
ATOM 2501 N N . ILE B 1 152 ? -53.852 21.916 -12.745 1.00 51.05 285 ILE B N 1
ATOM 2502 C CA . ILE B 1 152 ? -52.941 23.025 -12.548 1.00 51.05 285 ILE B CA 1
ATOM 2503 C C . ILE B 1 152 ? -51.797 22.376 -11.783 1.00 51.05 285 ILE B C 1
ATOM 2504 O O . ILE B 1 152 ? -52.042 21.635 -10.833 1.00 51.05 285 ILE B O 1
ATOM 2509 N N . TYR B 1 153 ? -50.562 22.598 -12.221 1.00 44.23 286 TYR B N 1
ATOM 2510 C CA . TYR B 1 153 ? -49.415 22.039 -11.521 1.00 44.23 286 TYR B CA 1
ATOM 2511 C C . TYR B 1 153 ? -48.514 23.186 -11.075 1.00 44.23 286 TYR B C 1
ATOM 2512 O O . TYR B 1 153 ? -48.448 24.240 -11.720 1.00 44.23 286 TYR B O 1
ATOM 2521 N N . GLY B 1 154 ? -47.832 22.983 -9.961 1.00 58.97 287 GLY B N 1
ATOM 2522 C CA . GLY B 1 154 ? -46.971 24.021 -9.442 1.00 58.97 287 GLY B CA 1
ATOM 2523 C C . GLY B 1 154 ? -46.158 23.502 -8.280 1.00 58.97 287 GLY B C 1
ATOM 2524 O O . GLY B 1 154 ? -45.885 22.304 -8.196 1.00 58.97 287 GLY B O 1
ATOM 2525 N N . GLU B 1 155 ? -45.804 24.379 -7.350 1.00 62.51 288 GLU B N 1
ATOM 2526 C CA . GLU B 1 155 ? -44.967 23.939 -6.254 1.00 62.51 288 GLU B CA 1
ATOM 2527 C C . GLU B 1 155 ? -44.929 24.865 -5.042 1.00 62.51 288 GLU B C 1
ATOM 2528 O O . GLU B 1 155 ? -45.082 26.085 -5.166 1.00 62.51 288 GLU B O 1
ATOM 2534 N N . CYS B 1 156 ? -44.731 24.260 -3.872 1.00 63.89 289 CYS B N 1
ATOM 2535 C CA . CYS B 1 156 ? -44.589 24.995 -2.618 1.00 63.89 289 CYS B CA 1
ATOM 2536 C C . CYS B 1 156 ? -43.498 24.269 -1.824 1.00 63.89 289 CYS B C 1
ATOM 2537 O O . CYS B 1 156 ? -42.899 23.319 -2.328 1.00 63.89 289 CYS B O 1
ATOM 2540 N N . TYR B 1 157 ? -43.212 24.701 -0.602 1.00 72.25 290 TYR B N 1
ATOM 2541 C CA . TYR B 1 157 ? -42.136 24.055 0.141 1.00 72.25 290 TYR B CA 1
ATOM 2542 C C . TYR B 1 157 ? -42.364 23.799 1.623 1.00 72.25 290 TYR B C 1
ATOM 2543 O O . TYR B 1 157 ? -43.225 24.415 2.258 1.00 72.25 290 TYR B O 1
ATOM 2552 N N . TYR B 1 158 ? -41.559 22.880 2.155 1.00 66.34 291 TYR B N 1
ATOM 2553 C CA . TYR B 1 158 ? -41.589 22.505 3.567 1.00 66.34 291 TYR B CA 1
ATOM 2554 C C . TYR B 1 158 ? -40.213 22.744 4.194 1.00 66.34 291 TYR B C 1
ATOM 2555 O O . TYR B 1 158 ? -39.206 22.216 3.715 1.00 66.34 291 TYR B O 1
ATOM 2564 N N . LYS B 1 159 ? -40.178 23.541 5.260 1.00 68.75 292 LYS B N 1
ATOM 2565 C CA . LYS B 1 159 ? -38.931 23.839 5.960 1.00 68.75 292 LYS B CA 1
ATOM 2566 C C . LYS B 1 159 ? -38.813 22.862 7.124 1.00 68.75 292 LYS B C 1
ATOM 2567 O O . LYS B 1 159 ? -39.611 22.904 8.062 1.00 68.75 292 LYS B O 1
ATOM 2573 N N . SER B 1 160 ? -37.825 21.975 7.049 1.00 83.74 293 SER B N 1
ATOM 2574 C CA . SER B 1 160 ? -37.619 20.978 8.089 1.00 83.74 293 SER B CA 1
ATOM 2575 C C . SER B 1 160 ? -36.988 21.574 9.340 1.00 83.74 293 SER B C 1
ATOM 2576 O O . SER B 1 160 ? -36.784 22.790 9.439 1.00 83.74 293 SER B O 1
ATOM 2579 N N . THR B 1 161 ? -36.676 20.700 10.291 1.00 80.23 294 THR B N 1
ATOM 2580 C CA . THR B 1 161 ? -36.071 21.108 11.551 1.00 80.23 294 THR B CA 1
ATOM 2581 C C . THR B 1 161 ? -34.658 21.649 11.360 1.00 80.23 294 THR B C 1
ATOM 2582 O O . THR B 1 161 ? -34.293 22.656 11.966 1.00 80.23 294 THR B O 1
ATOM 2586 N N . ASN B 1 162 ? -33.867 20.988 10.519 1.00 87.68 295 ASN B N 1
ATOM 2587 C CA . ASN B 1 162 ? -32.501 21.436 10.282 1.00 87.68 295 ASN B CA 1
ATOM 2588 C C . ASN B 1 162 ? -32.452 22.620 9.321 1.00 87.68 295 ASN B C 1
ATOM 2589 O O . ASN B 1 162 ? -31.375 23.031 8.881 1.00 87.68 295 ASN B O 1
ATOM 2594 N N . GLY B 1 163 ? -33.625 23.154 8.985 1.00 101.42 296 GLY B N 1
ATOM 2595 C CA . GLY B 1 163 ? -33.698 24.301 8.095 1.00 101.42 296 GLY B CA 1
ATOM 2596 C C . GLY B 1 163 ? -33.698 24.040 6.597 1.00 101.42 296 GLY B C 1
ATOM 2597 O O . GLY B 1 163 ? -33.848 24.974 5.808 1.00 101.42 296 GLY B O 1
ATOM 2598 N N . THR B 1 164 ? -33.528 22.787 6.190 1.00 84.10 297 THR B N 1
ATOM 2599 C CA . THR B 1 164 ? -33.518 22.475 4.768 1.00 84.10 297 THR B CA 1
ATOM 2600 C C . THR B 1 164 ? -34.925 22.577 4.189 1.00 84.10 297 THR B C 1
ATOM 2601 O O . THR B 1 164 ? -35.919 22.399 4.899 1.00 84.10 297 THR B O 1
ATOM 2605 N N . LEU B 1 165 ? -34.999 22.888 2.898 1.00 72.18 298 LEU B N 1
ATOM 2606 C CA . LEU B 1 165 ? -36.278 23.019 2.204 1.00 72.18 298 LEU B CA 1
ATOM 2607 C C . LEU B 1 165 ? -36.547 21.815 1.322 1.00 72.18 298 LEU B C 1
ATOM 2608 O O . LEU B 1 165 ? -35.662 21.347 0.599 1.00 72.18 298 LEU B O 1
ATOM 2613 N N . PHE B 1 166 ? -37.775 21.318 1.378 1.00 66.47 299 PHE B N 1
ATOM 2614 C CA . PHE B 1 166 ? -38.156 20.180 0.558 1.00 66.47 299 PHE B CA 1
ATOM 2615 C C . PHE B 1 166 ? -39.274 20.607 -0.387 1.00 66.47 299 PHE B C 1
ATOM 2616 O O . PHE B 1 166 ? -40.328 21.076 0.050 1.00 66.47 299 PHE B O 1
ATOM 2624 N N . PRO B 1 167 ? -39.043 20.484 -1.704 1.00 72.46 300 PRO B N 1
ATOM 2625 C CA . PRO B 1 167 ? -40.063 20.862 -2.683 1.00 72.46 300 PRO B CA 1
ATOM 2626 C C . PRO B 1 167 ? -41.260 19.910 -2.662 1.00 72.46 300 PRO B C 1
ATOM 2627 O O . PRO B 1 167 ? -41.106 18.687 -2.614 1.00 72.46 300 PRO B O 1
ATOM 2631 N N . LEU B 1 168 ? -42.451 20.492 -2.675 1.00 56.15 301 LEU B N 1
ATOM 2632 C CA . LEU B 1 168 ? -43.698 19.740 -2.670 1.00 56.15 301 LEU B CA 1
ATOM 2633 C C . LEU B 1 168 ? -44.448 20.020 -3.975 1.00 56.15 301 LEU B C 1
ATOM 2634 O O . LEU B 1 168 ? -44.856 21.159 -4.232 1.00 56.15 301 LEU B O 1
ATOM 2639 N N . LYS B 1 169 ? -44.623 18.989 -4.798 1.00 65.63 302 LYS B N 1
ATOM 2640 C CA . LYS B 1 169 ? -45.333 19.155 -6.058 1.00 65.63 302 LYS B CA 1
ATOM 2641 C C . LYS B 1 169 ? -46.822 19.256 -5.779 1.00 65.63 302 LYS B C 1
ATOM 2642 O O . LYS B 1 169 ? -47.424 18.352 -5.209 1.00 65.63 302 LYS B O 1
ATOM 2648 N N . VAL B 1 170 ? -47.408 20.374 -6.180 1.00 56.56 303 VAL B N 1
ATOM 2649 C CA . VAL B 1 170 ? -48.818 20.622 -5.963 1.00 56.56 303 VAL B CA 1
ATOM 2650 C C . VAL B 1 170 ? -49.632 20.376 -7.220 1.00 56.56 303 VAL B C 1
ATOM 2651 O O . VAL B 1 170 ? -49.217 20.735 -8.317 1.00 56.56 303 VAL B O 1
ATOM 2655 N N . THR B 1 171 ? -50.798 19.769 -7.059 1.00 50.62 304 THR B N 1
ATOM 2656 C CA . THR B 1 171 ? -51.673 19.514 -8.191 1.00 50.62 304 THR B CA 1
ATOM 2657 C C . THR B 1 171 ? -53.088 19.934 -7.825 1.00 50.62 3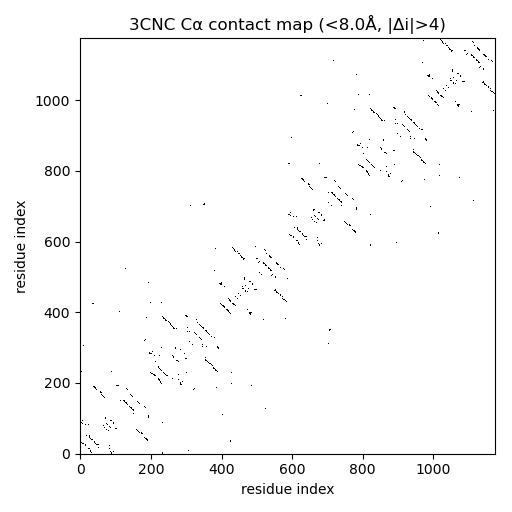04 THR B C 1
ATOM 2658 O O . THR B 1 171 ? -53.624 19.510 -6.805 1.00 50.62 304 THR B O 1
ATOM 2662 N N . VAL B 1 172 ? -53.690 20.780 -8.648 1.00 51.37 305 VAL B N 1
ATOM 2663 C CA . VAL B 1 172 ? -55.050 21.220 -8.391 1.00 51.37 305 VAL B CA 1
ATOM 2664 C C . VAL B 1 172 ? -55.969 20.641 -9.473 1.00 51.37 305 VAL B C 1
ATOM 2665 O O . VAL B 1 172 ? -55.708 20.813 -10.656 1.00 51.37 305 VAL B O 1
ATOM 2669 N N . THR B 1 173 ? -57.030 19.947 -9.075 1.00 53.52 306 THR B N 1
ATOM 2670 C CA . THR B 1 173 ? -57.965 19.397 -10.054 1.00 53.52 306 THR B CA 1
ATOM 2671 C C . THR B 1 173 ? -59.216 20.259 -9.991 1.00 53.52 306 THR B C 1
ATOM 2672 O O . THR B 1 173 ? -59.781 20.466 -8.922 1.00 53.52 306 THR B O 1
ATOM 2676 N N . LEU B 1 174 ? -59.629 20.795 -11.129 1.00 49.30 307 LEU B N 1
ATOM 2677 C CA . LEU B 1 174 ? -60.817 21.632 -11.153 1.00 49.30 307 LEU B CA 1
ATOM 2678 C C . LEU B 1 174 ? -61.967 20.849 -11.776 1.00 49.30 307 LEU B C 1
ATOM 2679 O O . LEU B 1 174 ? -61.853 20.362 -12.906 1.00 49.30 307 LEU B O 1
ATOM 2684 N N . ASN B 1 175 ? -63.063 20.730 -11.020 1.00 56.34 308 ASN B N 1
ATOM 2685 C CA . ASN B 1 175 ? -64.262 19.997 -11.435 1.00 56.34 308 ASN B CA 1
ATOM 2686 C C . ASN B 1 175 ? -63.843 18.618 -11.931 1.00 56.34 308 ASN B C 1
ATOM 2687 O O . ASN B 1 175 ? -63.215 17.847 -11.204 1.00 56.34 308 ASN B O 1
ATOM 2692 N N . ARG B 1 176 ? -64.192 18.305 -13.170 1.00 61.05 309 ARG B N 1
ATOM 2693 C CA . ARG B 1 176 ? -63.811 17.032 -13.775 1.00 61.05 309 ARG B CA 1
ATOM 2694 C C . ARG B 1 176 ? -64.615 15.788 -13.365 1.00 61.05 309 ARG B C 1
ATOM 2695 O O . ARG B 1 176 ? -65.297 15.184 -14.189 1.00 61.05 309 ARG B O 1
ATOM 2703 N N . ARG B 1 177 ? -64.505 15.382 -12.106 1.00 65.18 310 ARG B N 1
ATOM 2704 C CA . ARG B 1 177 ? -65.225 14.204 -11.631 1.00 65.18 310 ARG B CA 1
ATOM 2705 C C . ARG B 1 177 ? -66.399 14.566 -10.732 1.00 65.18 310 ARG B C 1
ATOM 2706 O O . ARG B 1 177 ? -66.241 15.281 -9.745 1.00 65.18 310 ARG B O 1
ATOM 2714 N N . MET B 1 178 ? -67.577 14.062 -11.069 1.00 72.47 311 MET B N 1
ATOM 2715 C CA . MET B 1 178 ? -68.758 14.309 -10.258 1.00 72.47 311 MET B CA 1
ATOM 2716 C C . MET B 1 178 ? -68.875 13.092 -9.342 1.00 72.47 311 MET B C 1
ATOM 2717 O O . MET B 1 178 ? -68.606 11.976 -9.771 1.00 72.47 311 MET B O 1
ATOM 2722 N N . LEU B 1 179 ? -69.267 13.304 -8.089 1.00 63.58 312 LEU B N 1
ATOM 2723 C CA . LEU B 1 179 ? -69.356 12.204 -7.130 1.00 63.58 312 LEU B CA 1
ATOM 2724 C C . LEU B 1 179 ? -70.754 11.870 -6.623 1.00 63.58 312 LEU B C 1
ATOM 2725 O O . LEU B 1 179 ? -71.017 10.735 -6.246 1.00 63.58 312 LEU B O 1
ATOM 2730 N N . ALA B 1 180 ? -71.638 12.860 -6.600 1.00 60.59 313 ALA B N 1
ATOM 2731 C CA . ALA B 1 180 ? -73.009 12.664 -6.138 1.00 60.59 313 ALA B CA 1
ATOM 2732 C C . ALA B 1 180 ? -73.923 13.651 -6.856 1.00 60.59 313 ALA B C 1
ATOM 2733 O O . ALA B 1 180 ? -73.451 14.636 -7.424 1.00 60.59 313 ALA B O 1
ATOM 2735 N N . SER B 1 181 ? -75.227 13.390 -6.821 1.00 69.50 314 SER B N 1
ATOM 2736 C CA . SER B 1 181 ? -76.209 14.228 -7.504 1.00 69.50 314 SER B CA 1
ATOM 2737 C C . SER B 1 181 ? -76.255 15.710 -7.132 1.00 69.50 314 SER B C 1
ATOM 2738 O O . SER B 1 181 ? -76.553 16.554 -7.985 1.00 69.50 314 SER B O 1
ATOM 2741 N N . GLY B 1 182 ? -75.975 16.031 -5.873 1.00 68.32 315 GLY B N 1
ATOM 2742 C CA . GLY B 1 182 ? -76.011 17.426 -5.461 1.00 68.32 315 GLY B CA 1
ATOM 2743 C C . GLY B 1 182 ? -74.737 18.224 -5.724 1.00 68.32 315 GLY B C 1
ATOM 2744 O O . GLY B 1 182 ? -74.657 19.410 -5.383 1.00 68.32 315 GLY B O 1
ATOM 2745 N N . MET B 1 183 ? -73.746 17.580 -6.337 1.00 77.56 316 MET B N 1
ATOM 2746 C CA . MET B 1 183 ? -72.469 18.218 -6.635 1.00 77.56 316 MET B CA 1
ATOM 2747 C C . MET B 1 183 ? -72.502 19.009 -7.934 1.00 77.56 316 MET B C 1
ATOM 2748 O O . MET B 1 183 ? -73.098 18.576 -8.918 1.00 77.56 316 MET B O 1
ATOM 2753 N N . ALA B 1 184 ? -71.858 20.173 -7.935 1.00 62.24 317 ALA B N 1
ATOM 2754 C CA . ALA B 1 184 ? -71.812 21.016 -9.123 1.00 62.24 317 ALA B CA 1
ATOM 2755 C C . ALA B 1 184 ? -70.387 21.441 -9.454 1.00 62.24 317 ALA B C 1
ATOM 2756 O O . ALA B 1 184 ? -70.108 21.819 -10.595 1.00 62.24 317 ALA B O 1
ATOM 2758 N N . TYR B 1 185 ? -69.496 21.398 -8.460 1.00 56.65 318 TYR B N 1
ATOM 2759 C CA . TYR B 1 185 ? -68.095 21.783 -8.665 1.00 56.65 318 TYR B CA 1
ATOM 2760 C C . TYR B 1 185 ? -67.171 21.000 -7.766 1.00 56.65 318 TYR B C 1
ATOM 2761 O O . TYR B 1 185 ? -67.598 20.440 -6.763 1.00 56.65 318 TYR B O 1
ATOM 2770 N N . ALA B 1 186 ? -65.895 20.972 -8.141 1.00 59.30 319 ALA B N 1
ATOM 2771 C CA . ALA B 1 186 ? -64.857 20.297 -7.366 1.00 59.30 319 ALA B CA 1
ATOM 2772 C C . ALA B 1 186 ? -63.579 21.116 -7.454 1.00 59.30 319 ALA B C 1
ATOM 2773 O O . ALA B 1 186 ? -63.342 21.815 -8.436 1.00 59.30 319 ALA B O 1
ATOM 2775 N N . MET B 1 187 ? -62.755 21.023 -6.421 1.00 56.07 320 MET B N 1
ATOM 2776 C CA . MET B 1 187 ? -61.500 21.752 -6.377 1.00 56.07 320 MET B CA 1
ATOM 2777 C C . MET B 1 187 ? -60.622 20.969 -5.431 1.00 56.07 320 MET B C 1
ATOM 2778 O O . MET B 1 187 ? -60.596 21.239 -4.243 1.00 56.07 320 MET B O 1
ATOM 2783 N N . ASN B 1 188 ? -59.911 19.985 -5.960 1.00 58.78 321 ASN B N 1
ATOM 2784 C CA . ASN B 1 188 ? -59.049 19.161 -5.130 1.00 58.78 321 ASN B CA 1
ATOM 2785 C C . ASN B 1 188 ? -57.589 19.581 -5.179 1.00 58.78 321 ASN B C 1
ATOM 2786 O O . ASN B 1 188 ? -57.080 19.999 -6.215 1.00 58.78 321 ASN B O 1
ATOM 2791 N N . PHE B 1 189 ? -56.925 19.467 -4.036 1.00 54.61 322 PHE B N 1
ATOM 2792 C CA . PHE B 1 189 ? -55.525 19.823 -3.900 1.00 54.61 322 PHE B CA 1
ATOM 2793 C C . PHE B 1 189 ? -54.767 18.617 -3.410 1.00 54.61 322 PHE B C 1
ATOM 2794 O O . PHE B 1 189 ? -55.277 17.834 -2.607 1.00 54.61 322 PHE B O 1
ATOM 2802 N N . SER B 1 190 ? -53.540 18.478 -3.885 1.00 60.21 323 SER B N 1
ATOM 2803 C CA . SER B 1 190 ? -52.697 17.369 -3.492 1.00 60.21 323 SER B CA 1
ATOM 2804 C C . SER B 1 190 ? -51.242 17.818 -3.429 1.00 60.21 323 SER B C 1
ATOM 2805 O O . SER B 1 190 ? -50.706 18.337 -4.410 1.00 60.21 323 SER B O 1
ATOM 2808 N N . TRP B 1 191 ? -50.620 17.644 -2.265 1.00 63.32 324 TRP B N 1
ATOM 2809 C CA . TRP B 1 191 ? -49.214 17.994 -2.081 1.00 63.32 324 TRP B CA 1
ATOM 2810 C C . TRP B 1 191 ? -48.457 16.684 -2.175 1.00 63.32 324 TRP B C 1
ATOM 2811 O O . TRP B 1 191 ? -48.891 15.673 -1.619 1.00 63.32 324 TRP B O 1
ATOM 2822 N N . SER B 1 192 ? -47.330 16.696 -2.875 1.00 64.05 325 SER B N 1
ATOM 2823 C CA . SER B 1 192 ? -46.542 15.486 -3.043 1.00 64.05 325 SER B CA 1
ATOM 2824 C C . SER B 1 192 ? -45.069 15.667 -2.714 1.00 64.05 325 SER B C 1
ATOM 2825 O O . SER B 1 192 ? -44.379 16.492 -3.314 1.00 64.05 325 SER B O 1
ATOM 2828 N N . LEU B 1 193 ? -44.595 14.873 -1.762 1.00 71.92 326 LEU B N 1
ATOM 2829 C CA . LEU B 1 193 ? -43.205 14.904 -1.336 1.00 71.92 326 LEU B CA 1
ATOM 2830 C C . LEU B 1 193 ? -42.514 13.626 -1.786 1.00 71.92 326 LEU B C 1
ATOM 2831 O O . LEU B 1 193 ? -43.026 12.523 -1.580 1.00 71.92 326 LEU B O 1
ATOM 2836 N N . ASN B 1 194 ? -41.351 13.776 -2.405 1.00 78.64 327 ASN B N 1
ATOM 2837 C CA . ASN B 1 194 ? -40.586 12.630 -2.861 1.00 78.64 327 ASN B CA 1
ATOM 2838 C C . ASN B 1 194 ? -39.118 13.006 -2.812 1.00 78.64 327 ASN B C 1
ATOM 2839 O O . ASN B 1 194 ? -38.528 13.378 -3.827 1.00 78.64 327 ASN B O 1
ATOM 2844 N N . ALA B 1 195 ? -38.531 12.911 -1.626 1.00 93.17 328 ALA B N 1
ATOM 2845 C CA . ALA B 1 195 ? -37.131 13.266 -1.446 1.00 93.17 328 ALA B CA 1
ATOM 2846 C C . ALA B 1 195 ? -36.256 12.061 -1.149 1.00 93.17 328 ALA B C 1
ATOM 2847 O O . ALA B 1 195 ? -36.754 10.950 -0.957 1.00 93.17 328 ALA B O 1
ATOM 2849 N N . GLU B 1 196 ? -34.946 12.300 -1.117 1.00 95.86 329 GLU B N 1
ATOM 2850 C CA . GLU B 1 196 ? -33.961 11.264 -0.823 1.00 95.86 329 GLU B CA 1
ATOM 2851 C C . GLU B 1 196 ? -34.378 10.549 0.450 1.00 95.86 329 GLU B C 1
ATOM 2852 O O . GLU B 1 196 ? -34.738 9.371 0.431 1.00 95.86 329 GLU B O 1
ATOM 2858 N N . GLU B 1 197 ? -34.335 11.284 1.556 1.00 102.41 330 GLU B N 1
ATOM 2859 C CA . GLU B 1 197 ? -34.698 10.742 2.855 1.00 102.41 330 GLU B CA 1
ATOM 2860 C C . GLU B 1 197 ? -35.673 11.652 3.598 1.00 102.41 330 GLU B C 1
ATOM 2861 O O . GLU B 1 197 ? -35.732 12.856 3.345 1.00 102.41 330 GLU B O 1
ATOM 2867 N N . ALA B 1 198 ? -36.433 11.057 4.513 1.00 96.41 331 ALA B N 1
ATOM 2868 C CA . ALA B 1 198 ? -37.428 11.771 5.306 1.00 96.41 331 ALA B CA 1
ATOM 2869 C C . ALA B 1 198 ? -36.951 13.132 5.797 1.00 96.41 331 ALA B C 1
ATOM 2870 O O . ALA B 1 198 ? -35.787 13.307 6.152 1.00 96.41 331 ALA B O 1
ATOM 2872 N N . PRO B 1 199 ? -37.854 14.121 5.810 1.00 120.13 332 PRO B N 1
ATOM 2873 C CA . PRO B 1 199 ? -37.514 15.472 6.264 1.00 120.13 332 PRO B CA 1
ATOM 2874 C C . PRO B 1 199 ? -37.358 15.569 7.785 1.00 120.13 332 PRO B C 1
ATOM 2875 O O . PRO B 1 199 ? -36.655 16.447 8.288 1.00 120.13 332 PRO B O 1
ATOM 2879 N N . GLU B 1 200 ? -38.010 14.666 8.512 1.00 96.98 333 GLU B N 1
ATOM 2880 C CA . GLU B 1 200 ? -37.953 14.691 9.971 1.00 96.98 333 GLU B CA 1
ATOM 2881 C C . GLU B 1 200 ? -37.825 13.310 10.612 1.00 96.98 333 GLU B C 1
ATOM 2882 O O . GLU B 1 200 ? -37.842 12.279 9.933 1.00 96.98 333 GLU B O 1
ATOM 2888 N N . THR B 1 201 ? -37.706 13.322 11.938 1.00 97.60 334 THR B N 1
ATOM 2889 C CA . THR B 1 201 ? -37.581 12.116 12.749 1.00 97.60 334 THR B CA 1
ATOM 2890 C C . THR B 1 201 ? -38.527 12.247 13.940 1.00 97.60 334 THR B C 1
ATOM 2891 O O . THR B 1 201 ? -38.964 11.252 14.516 1.00 97.60 334 THR B O 1
ATOM 2895 N N . THR B 1 202 ? -38.839 13.490 14.298 1.00 91.39 335 THR B N 1
ATOM 2896 C CA . THR B 1 202 ? -39.725 13.787 15.419 1.00 91.39 335 THR B CA 1
ATOM 2897 C C . THR B 1 202 ? -41.056 14.319 14.912 1.00 91.39 335 THR B C 1
ATOM 2898 O O . THR B 1 202 ? -41.189 14.656 13.734 1.00 91.39 335 THR B O 1
ATOM 2902 N N . GLU B 1 203 ? -42.043 14.380 15.802 1.00 87.65 336 GLU B N 1
ATOM 2903 C CA . GLU B 1 203 ? -43.343 14.916 15.437 1.00 87.65 336 GLU B CA 1
ATOM 2904 C C . GLU B 1 203 ? -43.196 16.432 15.384 1.00 87.65 336 GLU B C 1
ATOM 2905 O O . GLU B 1 203 ? -43.048 17.089 16.420 1.00 87.65 336 GLU B O 1
ATOM 2911 N N . VAL B 1 204 ? -43.228 16.976 14.170 1.00 88.07 337 VAL B N 1
ATOM 2912 C CA . VAL B 1 204 ? -43.093 18.411 13.950 1.00 88.07 337 VAL B CA 1
ATOM 2913 C C . VAL B 1 204 ? -44.320 18.950 13.223 1.00 88.07 337 VAL B C 1
ATOM 2914 O O . VAL B 1 204 ? -44.921 18.253 12.407 1.00 88.07 337 VAL B O 1
ATOM 2918 N N . THR B 1 205 ? -44.688 20.193 13.524 1.00 70.20 338 THR B N 1
ATOM 2919 C CA . THR B 1 205 ? -45.844 20.821 12.889 1.00 70.20 338 THR B CA 1
ATOM 2920 C C . THR B 1 205 ? -45.715 20.811 11.362 1.00 70.20 338 THR B C 1
ATOM 2921 O O . THR B 1 205 ? -44.702 21.244 10.802 1.00 70.20 338 THR B O 1
ATOM 2925 N N . LEU B 1 206 ? -46.745 20.299 10.696 1.00 88.43 339 LEU B N 1
ATOM 2926 C CA . LEU B 1 206 ? -46.760 20.237 9.242 1.00 88.43 339 LEU B CA 1
ATOM 2927 C C . LEU B 1 206 ? -47.121 21.617 8.711 1.00 88.43 339 LEU B C 1
ATOM 2928 O O . LEU B 1 206 ? -48.192 22.142 9.012 1.00 88.43 339 LEU B O 1
ATOM 2933 N N . ILE B 1 207 ? -46.223 22.209 7.930 1.00 59.80 340 ILE B N 1
ATOM 2934 C CA . ILE B 1 207 ? -46.474 23.530 7.365 1.00 59.80 340 ILE B CA 1
ATOM 2935 C C . ILE B 1 207 ? -46.018 23.648 5.912 1.00 59.80 340 ILE B C 1
ATOM 2936 O O . ILE B 1 207 ? -44.821 23.614 5.615 1.00 59.80 340 ILE B O 1
ATOM 2941 N N . THR B 1 208 ? -46.989 23.789 5.014 1.00 59.98 341 THR B N 1
ATOM 2942 C CA . THR B 1 208 ? -46.716 23.934 3.586 1.00 59.98 341 THR B CA 1
ATOM 2943 C C . THR B 1 208 ? -46.667 25.426 3.281 1.00 59.98 341 THR B C 1
ATOM 2944 O O . THR B 1 208 ? -47.555 26.167 3.699 1.00 59.98 341 THR B O 1
ATOM 2948 N N . SER B 1 209 ? -45.636 25.873 2.567 1.00 58.68 342 SER B N 1
ATOM 2949 C CA . SER B 1 209 ? -45.540 27.292 2.231 1.00 58.68 342 SER B CA 1
ATOM 2950 C C . SER B 1 209 ? -46.655 27.650 1.249 1.00 58.68 342 SER B C 1
ATOM 2951 O O . SER B 1 209 ? -47.135 26.806 0.495 1.00 58.68 342 SER B O 1
ATOM 2954 N N . PRO B 1 210 ? -47.083 28.915 1.254 1.00 59.96 343 PRO B N 1
ATOM 2955 C CA . PRO B 1 210 ? -48.151 29.391 0.369 1.00 59.96 343 PRO B CA 1
ATOM 2956 C C . PRO B 1 210 ? -48.034 28.980 -1.098 1.00 59.96 343 PRO B C 1
ATOM 2957 O O . PRO B 1 210 ? -46.984 29.152 -1.728 1.00 59.96 343 PRO B O 1
ATOM 2961 N N . PHE B 1 211 ? -49.120 28.425 -1.628 1.00 49.72 344 PHE B N 1
ATOM 2962 C CA . PHE B 1 211 ? -49.178 28.041 -3.033 1.00 49.72 344 PHE B CA 1
ATOM 2963 C C . PHE B 1 211 ? -50.147 29.003 -3.731 1.00 49.72 344 PHE B C 1
ATOM 2964 O O . PHE B 1 211 ? -51.308 29.116 -3.339 1.00 49.72 344 PHE B O 1
ATOM 2972 N N . PHE B 1 212 ? -49.665 29.692 -4.760 1.00 47.88 345 PHE B N 1
ATOM 2973 C CA . PHE B 1 212 ? -50.487 30.647 -5.498 1.00 47.88 345 PHE B CA 1
ATOM 2974 C C . PHE B 1 212 ? -51.015 30.053 -6.804 1.00 47.88 345 PHE B C 1
ATOM 2975 O O . PHE B 1 212 ? -50.327 29.257 -7.451 1.00 47.88 345 PHE B O 1
ATOM 2983 N N . PHE B 1 213 ? -52.227 30.449 -7.192 1.00 46.67 346 PHE B N 1
ATOM 2984 C CA . PHE B 1 213 ? -52.828 29.942 -8.424 1.00 46.67 346 PHE B CA 1
ATOM 2985 C C . PHE B 1 213 ? -54.043 30.760 -8.857 1.00 46.67 346 PHE B C 1
ATOM 2986 O O . PHE B 1 213 ? -54.625 31.496 -8.060 1.00 46.67 346 PHE B O 1
ATOM 2994 N N . SER B 1 214 ? -54.406 30.634 -10.132 1.00 46.00 347 SER B N 1
ATOM 2995 C CA . SER B 1 214 ? -55.559 31.336 -10.689 1.00 46.00 347 SER B CA 1
ATOM 2996 C C . SER B 1 214 ? -56.303 30.363 -11.586 1.00 46.00 347 SER B C 1
ATOM 2997 O O . SER B 1 214 ? -55.714 29.400 -12.060 1.00 46.00 347 SER B O 1
ATOM 3000 N N . TYR B 1 215 ? -57.591 30.615 -11.801 1.00 43.98 348 TYR B N 1
ATOM 3001 C CA . TYR B 1 215 ? -58.416 29.789 -12.680 1.00 43.98 348 TYR B CA 1
ATOM 3002 C C . TYR B 1 215 ? -59.565 30.647 -13.206 1.00 43.98 348 TYR B C 1
ATOM 3003 O O . TYR B 1 215 ? -59.898 31.683 -12.609 1.00 43.98 348 TYR B O 1
ATOM 3012 N N . ILE B 1 216 ? -60.116 30.249 -14.351 1.00 44.08 349 ILE B N 1
ATOM 3013 C CA . ILE B 1 216 ? -61.217 30.984 -14.968 1.00 44.08 349 ILE B CA 1
ATOM 3014 C C . ILE B 1 216 ? -62.415 30.725 -14.069 1.00 44.08 349 ILE B C 1
ATOM 3015 O O . ILE B 1 216 ? -62.654 29.590 -13.667 1.00 44.08 349 ILE B O 1
ATOM 3020 N N . ARG B 1 217 ? -63.177 31.764 -13.762 1.00 44.79 350 ARG B N 1
ATOM 3021 C CA . ARG B 1 217 ? -64.289 31.571 -12.852 1.00 44.79 350 ARG B CA 1
ATOM 3022 C C . ARG B 1 217 ? -65.665 31.461 -13.470 1.00 44.79 350 ARG B C 1
ATOM 3023 O O . ARG B 1 217 ? -65.949 32.008 -14.546 1.00 44.79 350 ARG B O 1
ATOM 3031 N N . GLU B 1 218 ? -66.512 30.746 -12.736 1.00 57.07 351 GLU B N 1
ATOM 3032 C CA . GLU B 1 218 ? -67.908 30.523 -13.080 1.00 57.07 351 GLU B CA 1
ATOM 3033 C C . GLU B 1 218 ? -68.643 31.871 -12.939 1.00 57.07 351 GLU B C 1
ATOM 3034 O O . GLU B 1 218 ? -68.295 32.690 -12.085 1.00 57.07 351 GLU B O 1
ATOM 3040 N N . ASP B 1 219 ? -69.639 32.113 -13.781 1.00 52.74 352 ASP B N 1
ATOM 3041 C CA . ASP B 1 219 ? -70.393 33.358 -13.702 1.00 52.74 352 ASP B CA 1
ATOM 3042 C C . ASP B 1 219 ? -71.255 33.400 -12.439 1.00 52.74 352 ASP B C 1
ATOM 3043 O O . ASP B 1 219 ? -71.791 32.373 -12.002 1.00 52.74 352 ASP B O 1
ATOM 3048 N N . ASP B 1 220 ? -71.372 34.591 -11.859 1.00 66.86 353 ASP B N 1
ATOM 3049 C CA . ASP B 1 220 ? -72.136 34.796 -10.631 1.00 66.86 353 ASP B CA 1
ATOM 3050 C C . ASP B 1 220 ? -73.500 34.103 -10.614 1.00 66.86 353 ASP B C 1
ATOM 3051 O O . ASP B 1 220 ? -74.310 34.339 -11.540 1.00 66.86 353 ASP B O 1
ATOM 3057 N N . ILE C 1 25 ? -55.083 59.183 -10.033 1.00 73.74 158 ILE C N 1
ATOM 3058 C CA . ILE C 1 25 ? -54.446 58.429 -8.906 1.00 73.74 158 ILE C CA 1
ATOM 3059 C C . ILE C 1 25 ? -55.238 57.178 -8.526 1.00 73.74 158 ILE C C 1
ATOM 3060 O O . ILE C 1 25 ? -56.468 57.199 -8.502 1.00 73.74 158 ILE C O 1
ATOM 3065 N N . GLU C 1 26 ? -54.517 56.099 -8.219 1.00 64.84 159 GLU C N 1
ATOM 3066 C CA . GLU C 1 26 ? -55.116 54.815 -7.837 1.00 64.84 159 GLU C CA 1
ATOM 3067 C C . GLU C 1 26 ? -54.549 54.341 -6.504 1.00 64.84 159 GLU C C 1
ATOM 3068 O O . GLU C 1 26 ? -53.424 53.856 -6.437 1.00 64.84 159 GLU C O 1
ATOM 3074 N N . ASN C 1 27 ? -55.356 54.469 -5.456 1.00 52.84 160 ASN C N 1
ATOM 3075 C CA . ASN C 1 27 ? -54.968 54.109 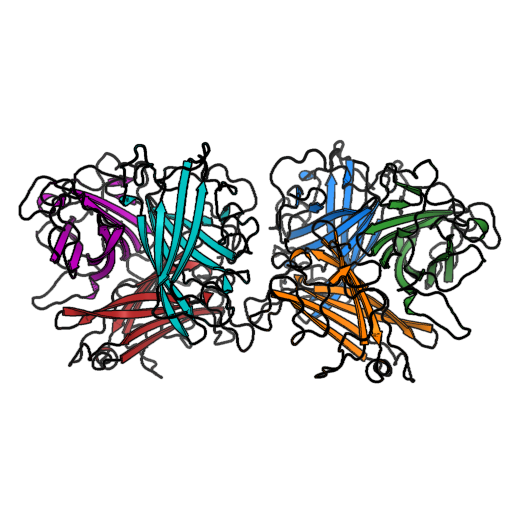-4.088 1.00 52.84 160 ASN C CA 1
ATOM 3076 C C . ASN C 1 27 ? -55.032 52.631 -3.691 1.00 52.84 160 ASN C C 1
ATOM 3077 O O . ASN C 1 27 ? -54.852 52.299 -2.517 1.00 52.84 160 ASN C O 1
ATOM 3082 N N . ASN C 1 28 ? -55.296 51.745 -4.648 1.00 51.54 161 ASN C N 1
ATOM 3083 C CA . ASN C 1 28 ? -55.336 50.313 -4.340 1.00 51.54 161 ASN C CA 1
ATOM 3084 C C . ASN C 1 28 ? -53.969 49.718 -4.697 1.00 51.54 161 ASN C C 1
ATOM 3085 O O . ASN C 1 28 ? -53.746 48.504 -4.598 1.00 51.54 161 ASN C O 1
ATOM 3090 N N . THR C 1 29 ? -53.059 50.608 -5.098 1.00 46.41 162 THR C N 1
ATOM 3091 C CA . THR C 1 29 ? -51.687 50.256 -5.483 1.00 46.41 162 THR C CA 1
ATOM 3092 C C . THR C 1 29 ? -50.631 51.049 -4.669 1.00 46.41 162 THR C C 1
ATOM 3093 O O . THR C 1 29 ? -50.613 52.290 -4.682 1.00 46.41 162 THR C O 1
ATOM 3097 N N . LEU C 1 30 ? -49.769 50.326 -3.954 1.00 53.06 163 LEU C N 1
ATOM 3098 C CA . LEU C 1 30 ? -48.695 50.942 -3.167 1.00 53.06 163 LEU C CA 1
ATOM 3099 C C . LEU C 1 30 ? -47.394 50.507 -3.844 1.00 53.06 163 LEU C C 1
ATOM 3100 O O . LEU C 1 30 ? -47.028 49.333 -3.785 1.00 53.06 163 LEU C O 1
ATOM 3105 N N . TRP C 1 31 ? -46.687 51.441 -4.478 1.00 49.48 164 TRP C N 1
ATOM 3106 C CA . TRP C 1 31 ? -45.473 51.051 -5.193 1.00 49.48 164 TRP C CA 1
ATOM 3107 C C . TRP C 1 31 ? -44.309 52.041 -5.213 1.00 49.48 164 TRP C C 1
ATOM 3108 O O . TRP C 1 31 ? -44.416 53.176 -4.750 1.00 49.48 164 TRP C O 1
ATOM 3119 N N . THR C 1 32 ? -43.193 51.582 -5.771 1.00 46.55 165 THR C N 1
ATOM 3120 C CA . THR C 1 32 ? -41.977 52.377 -5.898 1.00 46.55 165 THR C CA 1
ATOM 3121 C C . THR C 1 32 ? -42.046 53.184 -7.186 1.00 46.55 165 THR C C 1
ATOM 3122 O O . THR C 1 32 ? -41.156 53.994 -7.477 1.00 46.55 165 THR C O 1
ATOM 3126 N N . GLY C 1 33 ? -43.111 52.960 -7.951 1.00 43.06 166 GLY C N 1
ATOM 3127 C CA . GLY C 1 33 ? -43.263 53.620 -9.235 1.00 43.06 166 GLY C CA 1
ATOM 3128 C C . GLY C 1 33 ? -42.674 52.641 -10.248 1.00 43.06 166 GLY C C 1
ATOM 3129 O O . GLY C 1 33 ? -41.988 51.679 -9.859 1.00 43.06 166 GLY C O 1
ATOM 3130 N N . ALA C 1 34 ? -42.960 52.844 -11.529 1.00 82.84 167 ALA C N 1
ATOM 3131 C CA . ALA C 1 34 ? -42.405 51.977 -12.559 1.00 82.84 167 ALA C CA 1
ATOM 3132 C C . ALA C 1 34 ? -41.017 52.546 -12.836 1.00 82.84 167 ALA C C 1
ATOM 3133 O O . ALA C 1 34 ? -40.805 53.763 -12.722 1.00 82.84 167 ALA C O 1
ATOM 3135 N N . LYS C 1 35 ? -40.072 51.679 -13.178 1.00 50.89 168 LYS C N 1
ATOM 3136 C CA . LYS C 1 35 ? -38.692 52.111 -13.457 1.00 50.89 168 LYS C CA 1
ATOM 3137 C C . LYS C 1 35 ? -38.148 53.267 -12.604 1.00 50.89 168 LYS C C 1
ATOM 3138 O O . LYS C 1 35 ? -37.960 54.390 -13.091 1.00 50.89 168 LYS C O 1
ATOM 3144 N N . PRO C 1 36 ? -37.880 52.999 -11.319 1.00 51.38 169 PRO C N 1
ATOM 3145 C CA . PRO C 1 36 ? -37.356 54.020 -10.406 1.00 51.38 169 PRO C CA 1
ATOM 3146 C C . PRO C 1 36 ? -35.841 54.229 -10.467 1.00 51.38 169 PRO C C 1
ATOM 3147 O O . PRO C 1 36 ? -35.110 53.384 -10.986 1.00 51.38 169 PRO C O 1
ATOM 3151 N N . SER C 1 37 ? -35.393 55.373 -9.937 1.00 51.36 170 SER C N 1
ATOM 3152 C CA . SER C 1 37 ? -33.970 55.727 -9.849 1.00 51.36 170 SER C CA 1
ATOM 3153 C C . SER C 1 37 ? -33.423 54.858 -8.729 1.00 51.36 170 SER C C 1
ATOM 3154 O O . SER C 1 37 ? -34.201 54.238 -7.999 1.00 51.36 170 SER C O 1
ATOM 3157 N N . ALA C 1 38 ? -32.100 54.817 -8.579 1.00 46.15 171 ALA C N 1
ATOM 3158 C CA . ALA C 1 38 ? -31.501 54.025 -7.503 1.00 46.15 171 ALA C CA 1
ATOM 3159 C C . ALA C 1 38 ? -32.254 54.477 -6.254 1.00 46.15 171 ALA C C 1
ATOM 3160 O O . ALA C 1 38 ? -32.465 55.673 -6.044 1.00 46.15 171 ALA C O 1
ATOM 3162 N N . ASN C 1 39 ? -32.663 53.530 -5.427 1.00 45.72 172 ASN C N 1
ATOM 3163 C CA . ASN C 1 39 ? -33.463 53.872 -4.261 1.00 45.72 172 ASN C CA 1
ATOM 3164 C C . ASN C 1 39 ? -33.305 52.861 -3.147 1.00 45.72 172 ASN C C 1
ATOM 3165 O O . ASN C 1 39 ? -33.938 52.979 -2.092 1.00 45.72 172 ASN C O 1
ATOM 3170 N N . CYS C 1 40 ? -32.460 51.869 -3.380 1.00 49.61 173 CYS C N 1
ATOM 3171 C CA . CYS C 1 40 ? -32.272 50.811 -2.405 1.00 49.61 173 CYS C CA 1
ATOM 3172 C C . CYS C 1 40 ? -30.790 50.573 -2.119 1.00 49.61 173 CYS C C 1
ATOM 3173 O O . CYS C 1 40 ? -29.936 50.892 -2.940 1.00 49.61 173 CYS C O 1
ATOM 3176 N N . VAL C 1 41 ? -30.487 50.007 -0.958 1.00 57.37 174 VAL C N 1
ATOM 3177 C CA . VAL C 1 41 ? -29.103 49.739 -0.593 1.00 57.37 174 VAL C CA 1
ATOM 3178 C C . VAL C 1 41 ? -28.929 48.265 -0.271 1.00 57.37 174 VAL C C 1
ATOM 3179 O O . VAL C 1 41 ? -29.591 47.736 0.611 1.00 57.37 174 VAL C O 1
ATOM 3183 N N . ILE C 1 42 ? -28.032 47.611 -1.000 1.00 65.07 175 ILE C N 1
ATOM 3184 C CA . ILE C 1 42 ? -27.753 46.197 -0.804 1.00 65.07 175 ILE C CA 1
ATOM 3185 C C . ILE C 1 42 ? -26.439 45.967 -0.057 1.00 65.07 175 ILE C C 1
ATOM 3186 O O . ILE C 1 42 ? -26.329 45.026 0.728 1.00 65.07 175 ILE C O 1
ATOM 3191 N N . LYS C 1 43 ? -25.452 46.827 -0.295 1.00 87.99 176 LYS C N 1
ATOM 3192 C CA . LYS C 1 43 ? -24.145 46.700 0.353 1.00 87.99 176 LYS C CA 1
ATOM 3193 C C . LYS C 1 43 ? -24.183 46.984 1.852 1.00 87.99 176 LYS C C 1
ATOM 3194 O O . LYS C 1 43 ? -24.916 47.857 2.311 1.00 87.99 176 LYS C O 1
ATOM 3200 N N . GLU C 1 44 ? -23.374 46.243 2.604 1.00 92.36 177 GLU C N 1
ATOM 3201 C CA . GLU C 1 44 ? -23.298 46.378 4.059 1.00 92.36 177 GLU C CA 1
ATOM 3202 C C . GLU C 1 44 ? -23.009 47.789 4.560 1.00 92.36 177 GLU C C 1
ATOM 3203 O O . GLU C 1 44 ? -22.162 48.494 4.012 1.00 92.36 177 GLU C O 1
ATOM 3209 N N . GLY C 1 45 ? -23.720 48.186 5.612 1.00 90.39 178 GLY C N 1
ATOM 3210 C CA . GLY C 1 45 ? -23.529 49.500 6.208 1.00 90.39 178 GLY C CA 1
ATOM 3211 C C . GLY C 1 45 ? -23.349 50.673 5.258 1.00 90.39 178 GLY C C 1
ATOM 3212 O O . GLY C 1 45 ? -22.437 51.485 5.431 1.00 90.39 178 GLY C O 1
ATOM 3213 N N . GLU C 1 46 ? -24.216 50.764 4.254 1.00 91.93 179 GLU C N 1
ATOM 3214 C CA . GLU C 1 46 ? -24.165 51.855 3.287 1.00 91.93 179 GLU C CA 1
ATOM 3215 C C . GLU C 1 46 ? -25.376 52.760 3.456 1.00 91.93 179 GLU C C 1
ATOM 3216 O O . GLU C 1 46 ? -26.391 52.351 4.025 1.00 91.93 179 GLU C O 1
ATOM 3222 N N . ASP C 1 47 ? -25.267 53.988 2.959 1.00 72.54 180 ASP C N 1
ATOM 3223 C CA . ASP C 1 47 ? -26.368 54.942 3.051 1.00 72.54 180 ASP C CA 1
ATOM 3224 C C . ASP C 1 47 ? -26.865 55.379 1.679 1.00 72.54 180 ASP C C 1
ATOM 3225 O O . ASP C 1 47 ? -28.053 55.653 1.502 1.00 72.54 180 ASP C O 1
ATOM 3230 N N . SER C 1 48 ? -25.952 55.452 0.713 1.00 67.65 181 SER C N 1
ATOM 3231 C CA . SER C 1 48 ? -26.307 55.861 -0.643 1.00 67.65 181 SER C CA 1
ATOM 3232 C C . SER C 1 48 ? -26.795 54.677 -1.475 1.00 67.65 181 SER C C 1
ATOM 3233 O O . SER C 1 48 ? -26.204 53.595 -1.449 1.00 67.65 181 SER C O 1
ATOM 3236 N N . PRO C 1 49 ? -27.890 54.872 -2.227 1.00 66.28 182 PRO C N 1
ATOM 3237 C CA . PRO C 1 49 ? -28.495 53.847 -3.083 1.00 66.28 182 PRO C CA 1
ATOM 3238 C C . PRO C 1 49 ? -27.534 53.243 -4.097 1.00 66.28 182 PRO C C 1
ATOM 3239 O O . PRO C 1 49 ? -26.911 53.966 -4.866 1.00 66.28 182 PRO C O 1
ATOM 3243 N N . ASP C 1 50 ? -27.422 51.918 -4.098 1.00 64.85 183 ASP C N 1
ATOM 3244 C CA . ASP C 1 50 ? -26.557 51.233 -5.050 1.00 64.85 183 ASP C CA 1
ATOM 3245 C C . ASP C 1 50 ? -27.349 50.322 -5.990 1.00 64.85 183 ASP C C 1
ATOM 3246 O O . ASP C 1 50 ? -26.764 49.569 -6.773 1.00 64.85 183 ASP C O 1
ATOM 3251 N N . CYS C 1 51 ? -28.680 50.391 -5.914 1.00 55.71 184 CYS C N 1
ATOM 3252 C CA . CYS C 1 51 ? -29.539 49.590 -6.791 1.00 55.71 184 CYS C CA 1
ATOM 3253 C C . CYS C 1 51 ? -30.969 50.124 -6.896 1.00 55.71 184 CYS C C 1
ATOM 3254 O O . CYS C 1 51 ? -31.421 50.912 -6.068 1.00 55.71 184 CYS C O 1
ATOM 3257 N N . LYS C 1 52 ? -31.667 49.694 -7.941 1.00 52.89 185 LYS C N 1
ATOM 3258 C CA . LYS C 1 52 ? -33.038 50.108 -8.188 1.00 52.89 185 LYS C CA 1
ATOM 3259 C C . LYS C 1 52 ? -33.977 48.955 -7.849 1.00 52.89 185 LYS C C 1
ATOM 3260 O O . LYS C 1 52 ? -33.876 47.874 -8.423 1.00 52.89 185 LYS C O 1
ATOM 3266 N N . LEU C 1 53 ? -34.874 49.180 -6.896 1.00 51.88 186 LEU C N 1
ATOM 3267 C CA . LEU C 1 53 ? -35.826 48.155 -6.490 1.00 51.88 186 LEU C CA 1
ATOM 3268 C C . LEU C 1 53 ? -37.241 48.501 -6.954 1.00 51.88 186 LEU C C 1
ATOM 3269 O O . LEU C 1 53 ? -37.753 49.570 -6.640 1.00 51.88 186 LEU C O 1
ATOM 3274 N N . THR C 1 54 ? -37.860 47.608 -7.721 1.00 47.74 187 THR C N 1
ATOM 3275 C CA . THR C 1 54 ? -39.222 47.833 -8.175 1.00 47.74 187 THR C CA 1
ATOM 3276 C C . THR C 1 54 ? -40.125 46.928 -7.342 1.00 47.74 187 THR C C 1
ATOM 3277 O O . THR C 1 54 ? -39.975 45.703 -7.349 1.00 47.74 187 THR C O 1
ATOM 3281 N N . LEU C 1 55 ? -41.044 47.533 -6.599 1.00 51.10 188 LEU C N 1
ATOM 3282 C CA . LEU C 1 55 ? -41.957 46.757 -5.770 1.00 51.10 188 LEU C CA 1
ATOM 3283 C C . LEU C 1 55 ? -43.383 47.267 -5.910 1.00 51.10 188 LEU C C 1
ATOM 3284 O O . LEU C 1 55 ? -43.670 48.440 -5.659 1.00 51.10 188 LEU C O 1
ATOM 3289 N N . VAL C 1 56 ? -44.275 46.379 -6.330 1.00 48.21 189 VAL C N 1
ATOM 3290 C CA . VAL C 1 56 ? -45.667 46.748 -6.507 1.00 48.21 189 VAL C CA 1
ATOM 3291 C C . VAL C 1 56 ? -46.534 45.870 -5.609 1.00 48.21 189 VAL C C 1
ATOM 3292 O O . VAL C 1 56 ? -46.426 44.642 -5.626 1.00 48.21 189 VAL C O 1
ATOM 3296 N N . LEU C 1 57 ? -47.379 46.517 -4.815 1.00 45.21 190 LEU C N 1
ATOM 3297 C CA . LEU C 1 57 ? -48.286 45.831 -3.891 1.00 45.21 190 LEU C CA 1
ATOM 3298 C C . LEU C 1 57 ? -49.695 46.312 -4.196 1.00 45.21 190 LEU C C 1
ATOM 3299 O O . LEU C 1 57 ? -49.992 47.497 -4.048 1.00 45.21 190 LEU C O 1
ATOM 3304 N N . VAL C 1 58 ? -50.559 45.401 -4.630 1.00 50.23 191 VAL C N 1
ATOM 3305 C CA . VAL C 1 58 ? -51.935 45.758 -4.973 1.00 50.23 191 VAL C CA 1
ATOM 3306 C C . VAL C 1 58 ? -52.947 45.095 -4.033 1.00 50.23 191 VAL C C 1
ATOM 3307 O O . VAL C 1 58 ? -52.811 43.917 -3.684 1.00 50.23 191 VAL C O 1
ATOM 3311 N N . LYS C 1 59 ? -53.946 45.868 -3.613 1.00 51.92 192 LYS C N 1
ATOM 3312 C CA . LYS C 1 59 ? -54.996 45.359 -2.739 1.00 51.92 192 LYS C CA 1
ATOM 3313 C C . LYS C 1 59 ? -55.963 44.575 -3.616 1.00 51.92 192 LYS C C 1
ATOM 3314 O O . LYS C 1 59 ? -56.489 45.107 -4.596 1.00 51.92 192 LYS C O 1
ATOM 3320 N N . ASN C 1 60 ? -56.216 43.326 -3.251 1.00 55.31 193 ASN C N 1
ATOM 3321 C CA . ASN C 1 60 ? -57.114 42.476 -4.032 1.00 55.31 193 ASN C CA 1
ATOM 3322 C C . ASN C 1 60 ? -57.870 41.570 -3.056 1.00 55.31 193 ASN C C 1
ATOM 3323 O O . ASN C 1 60 ? -57.401 40.482 -2.719 1.00 55.31 193 ASN C O 1
ATOM 3328 N N . GLY C 1 61 ? -59.032 42.036 -2.598 1.00 62.14 194 GLY C N 1
ATOM 3329 C CA . GLY C 1 61 ? -59.811 41.270 -1.640 1.00 62.14 194 GLY C CA 1
ATOM 3330 C C . GLY C 1 61 ? -59.033 41.178 -0.343 1.00 62.14 194 GLY C C 1
ATOM 3331 O O . GLY C 1 61 ? -58.461 42.173 0.090 1.00 62.14 194 GLY C O 1
ATOM 3332 N N . GLY C 1 62 ? -58.998 40.000 0.279 1.00 50.14 195 GLY C N 1
ATOM 3333 C CA . GLY C 1 62 ? -58.244 39.847 1.511 1.00 50.14 195 GLY C CA 1
ATOM 3334 C C . GLY C 1 62 ? -56.764 39.599 1.251 1.00 50.14 195 GLY C C 1
ATOM 3335 O O . GLY C 1 62 ? -55.996 39.252 2.161 1.00 50.14 195 GLY C O 1
ATOM 3336 N N . LEU C 1 63 ? -56.347 39.802 0.004 1.00 48.26 196 LEU C N 1
ATOM 3337 C CA . LEU C 1 63 ? -54.958 39.570 -0.370 1.00 48.26 196 LEU C CA 1
ATOM 3338 C C . LEU C 1 63 ? -54.239 40.759 -0.990 1.00 48.26 196 LEU C C 1
ATOM 3339 O O . LEU C 1 63 ? -54.852 41.733 -1.439 1.00 48.26 196 LEU C O 1
ATOM 3344 N N . ILE C 1 64 ? -52.916 40.663 -1.004 1.00 47.97 197 ILE C N 1
ATOM 3345 C CA . ILE C 1 64 ? -52.079 41.663 -1.646 1.00 47.97 197 ILE C CA 1
ATOM 3346 C C . ILE C 1 64 ? -51.403 40.865 -2.760 1.00 47.97 197 ILE C C 1
ATOM 3347 O O . ILE C 1 64 ? -50.845 39.795 -2.496 1.00 47.97 197 ILE C O 1
ATOM 3352 N N . ASN C 1 65 ? -51.493 41.340 -4.002 1.00 46.33 198 ASN C N 1
ATOM 3353 C CA . ASN C 1 65 ? -50.805 40.662 -5.105 1.00 46.33 198 ASN C CA 1
ATOM 3354 C C . ASN C 1 65 ? -49.510 41.444 -5.244 1.00 46.33 198 ASN C C 1
ATOM 3355 O O . ASN C 1 65 ? -49.540 42.665 -5.414 1.00 46.33 198 ASN C O 1
ATOM 3360 N N . GLY C 1 66 ? -48.377 40.749 -5.157 1.00 50.71 199 GLY C N 1
ATOM 3361 C CA . GLY C 1 66 ? -47.098 41.427 -5.244 1.00 50.71 199 GLY C CA 1
ATOM 3362 C C . GLY C 1 66 ? -46.205 41.113 -6.427 1.00 50.71 199 GLY C C 1
ATOM 3363 O O . GLY C 1 66 ? -46.223 40.009 -6.972 1.00 50.71 199 GLY C O 1
ATOM 3364 N N . TYR C 1 67 ? -45.411 42.112 -6.801 1.00 46.07 200 TYR C N 1
ATOM 3365 C CA . TYR C 1 67 ? -44.462 42.046 -7.910 1.00 46.07 200 TYR C CA 1
ATOM 3366 C C . TYR C 1 67 ? -43.177 42.716 -7.418 1.00 46.07 200 TYR C C 1
ATOM 3367 O O . TYR C 1 67 ? -43.212 43.806 -6.835 1.00 46.07 200 TYR C O 1
ATOM 3376 N N . ILE C 1 68 ? -42.042 42.070 -7.627 1.00 53.23 201 ILE C N 1
ATOM 3377 C CA . ILE C 1 68 ? -40.786 42.662 -7.189 1.00 53.23 201 ILE C CA 1
ATOM 3378 C C . ILE C 1 68 ? -39.637 42.308 -8.121 1.00 53.23 201 ILE C C 1
ATOM 3379 O O . ILE C 1 68 ? -39.487 41.159 -8.545 1.00 53.23 201 ILE C O 1
ATOM 3384 N N . THR C 1 69 ? -38.835 43.318 -8.437 1.00 52.96 202 THR C N 1
ATOM 3385 C CA . THR C 1 69 ? -37.695 43.137 -9.311 1.00 52.96 202 THR C CA 1
ATOM 3386 C C . THR C 1 69 ? -36.526 44.003 -8.839 1.00 52.96 202 THR C C 1
ATOM 3387 O O . THR C 1 69 ? -36.724 45.101 -8.313 1.00 52.96 202 THR C O 1
ATOM 3391 N N . LEU C 1 70 ? -35.312 43.501 -9.022 1.00 63.03 203 LEU C N 1
ATOM 3392 C CA . LEU C 1 70 ? -34.105 44.218 -8.610 1.00 63.03 203 LEU C CA 1
ATOM 3393 C C . LEU C 1 70 ? -33.193 44.533 -9.794 1.00 63.03 203 LEU C C 1
ATOM 3394 O O . LEU C 1 70 ? -32.978 43.679 -10.652 1.00 63.03 203 LEU C O 1
ATOM 3399 N N . MET C 1 71 ? -32.669 45.755 -9.848 1.00 57.00 204 MET C N 1
ATOM 3400 C CA . MET C 1 71 ? -31.729 46.138 -10.904 1.00 57.00 204 MET C CA 1
ATOM 3401 C C . MET C 1 71 ? -30.539 46.880 -10.291 1.00 57.00 204 MET C C 1
ATOM 3402 O O . MET C 1 71 ? -30.664 48.027 -9.863 1.00 57.00 204 MET C O 1
ATOM 3407 N N . GLY C 1 72 ? -29.384 46.220 -10.255 1.00 53.80 205 GLY C N 1
ATOM 3408 C CA . GLY C 1 72 ? -28.187 46.832 -9.700 1.00 53.80 205 GLY C CA 1
ATOM 3409 C C . GLY C 1 72 ? -27.822 48.144 -10.368 1.00 53.80 205 GLY C C 1
ATOM 3410 O O . GLY C 1 72 ? -28.102 48.350 -11.554 1.00 53.80 205 GLY C O 1
ATOM 3411 N N . ALA C 1 73 ? -27.195 49.037 -9.602 1.00 57.57 206 ALA C N 1
ATOM 3412 C CA . ALA C 1 73 ? -26.796 50.347 -10.115 1.00 57.57 206 ALA C CA 1
ATOM 3413 C C . ALA C 1 73 ? -25.458 50.824 -9.531 1.00 57.57 206 ALA C C 1
ATOM 3414 O O . ALA C 1 73 ? -25.243 52.019 -9.339 1.00 57.57 206 ALA C O 1
ATOM 3416 N N . SER C 1 74 ? -24.568 49.882 -9.239 1.00 65.17 207 SER C N 1
ATOM 3417 C CA . SER C 1 74 ? -23.255 50.219 -8.701 1.00 65.17 207 SER C CA 1
ATOM 3418 C C . SER C 1 74 ? -22.259 49.139 -9.100 1.00 65.17 207 SER C C 1
ATOM 3419 O O . SER C 1 74 ? -22.650 48.030 -9.480 1.00 65.17 207 SER C O 1
ATOM 3422 N N . GLU C 1 75 ? -20.972 49.464 -9.015 1.00 70.52 208 GLU C N 1
ATOM 3423 C CA . GLU C 1 75 ? -19.929 48.507 -9.364 1.00 70.52 208 GLU C CA 1
ATOM 3424 C C . GLU C 1 75 ? -20.001 47.300 -8.442 1.00 70.52 208 GLU C C 1
ATOM 3425 O O . GLU C 1 75 ? -19.826 46.164 -8.878 1.00 70.52 208 GLU C O 1
ATOM 3431 N N . TYR C 1 76 ? -20.264 47.545 -7.163 1.00 55.99 209 TYR C N 1
ATOM 3432 C CA . TYR C 1 76 ? -20.364 46.454 -6.205 1.00 55.99 209 TYR C CA 1
ATOM 3433 C C . TYR C 1 76 ? -21.545 45.518 -6.481 1.00 55.99 209 TYR C C 1
ATOM 3434 O O . TYR C 1 76 ? -21.418 44.300 -6.327 1.00 55.99 209 TYR C O 1
ATOM 3443 N N . THR C 1 77 ? -22.690 46.071 -6.881 1.00 49.67 210 THR C N 1
ATOM 3444 C CA . THR C 1 77 ? -23.855 45.227 -7.140 1.00 49.67 210 THR C CA 1
ATOM 3445 C C . THR C 1 77 ? -23.720 44.510 -8.488 1.00 49.67 210 THR C C 1
ATOM 3446 O O . THR C 1 77 ? -23.977 43.308 -8.590 1.00 49.67 210 THR C O 1
ATOM 3450 N N . ASN C 1 78 ? -23.287 45.248 -9.506 1.00 64.70 211 ASN C N 1
ATOM 3451 C CA . ASN C 1 78 ? -23.115 44.697 -10.845 1.00 64.70 211 ASN C CA 1
ATOM 3452 C C . ASN C 1 78 ? -21.842 43.849 -10.974 1.00 64.70 211 ASN C C 1
ATOM 3453 O O . ASN C 1 78 ? -21.357 43.587 -12.074 1.00 64.70 211 ASN C O 1
ATOM 3458 N N . THR C 1 79 ? -21.320 43.405 -9.838 1.00 72.16 212 THR C N 1
ATOM 3459 C CA . THR C 1 79 ? -20.118 42.583 -9.804 1.00 72.16 212 THR C CA 1
ATOM 3460 C C . THR C 1 79 ? -20.355 41.407 -8.876 1.00 72.16 212 THR C C 1
ATOM 3461 O O . THR C 1 79 ? -19.592 40.440 -8.875 1.00 72.16 212 THR C O 1
ATOM 3465 N N . LEU C 1 80 ? -21.424 41.493 -8.090 1.00 65.46 213 LEU C N 1
ATOM 3466 C CA . LEU C 1 80 ? -21.773 40.426 -7.158 1.00 65.46 213 LEU C CA 1
ATOM 3467 C C . LEU C 1 80 ? -21.793 39.060 -7.830 1.00 65.46 213 LEU C C 1
ATOM 3468 O O . LEU C 1 80 ? -21.416 38.054 -7.220 1.00 65.46 213 LEU C O 1
ATOM 3473 N N . PHE C 1 81 ? -22.229 39.027 -9.086 1.00 90.40 214 PHE C N 1
ATOM 3474 C CA . PHE C 1 81 ? -22.321 37.771 -9.812 1.00 90.40 214 PHE C CA 1
ATOM 3475 C C . PHE C 1 81 ? -21.065 37.268 -10.508 1.00 90.40 214 PHE C C 1
ATOM 3476 O O . PHE C 1 81 ? -21.141 36.586 -11.532 1.00 90.40 214 PHE C O 1
ATOM 3484 N N . LYS C 1 82 ? -19.910 37.610 -9.946 1.00 81.34 215 LYS C N 1
ATOM 3485 C CA . LYS C 1 82 ? -18.643 37.130 -10.472 1.00 81.34 215 LYS C CA 1
ATOM 3486 C C . LYS C 1 82 ? -18.306 35.956 -9.564 1.00 81.34 215 LYS C C 1
ATOM 3487 O O . LYS C 1 82 ? -17.274 35.305 -9.716 1.00 81.34 215 LYS C O 1
ATOM 3493 N N . ASN C 1 83 ? -19.204 35.708 -8.610 1.00 76.12 216 ASN C N 1
ATOM 3494 C CA . ASN C 1 83 ? -19.085 34.603 -7.661 1.00 76.12 216 ASN C CA 1
ATOM 3495 C C . ASN C 1 83 ? -20.237 33.643 -7.925 1.00 76.12 216 ASN C C 1
ATOM 3496 O O . ASN C 1 83 ? -21.237 34.026 -8.541 1.00 76.12 216 ASN C O 1
ATOM 3501 N N . ASN C 1 84 ? -20.113 32.407 -7.448 1.00 70.18 217 ASN C N 1
ATOM 3502 C CA . ASN C 1 84 ? -21.156 31.409 -7.669 1.00 70.18 217 ASN C CA 1
ATOM 3503 C C . ASN C 1 84 ? -22.157 31.264 -6.529 1.00 70.18 217 ASN C C 1
ATOM 3504 O O . ASN C 1 84 ? -23.246 30.721 -6.725 1.00 70.18 217 ASN C O 1
ATOM 3509 N N . GLN C 1 85 ? -21.795 31.731 -5.338 1.00 88.70 218 GLN C N 1
ATOM 3510 C CA . GLN C 1 85 ? -22.702 31.643 -4.198 1.00 88.70 218 GLN C CA 1
ATOM 3511 C C . GLN C 1 85 ? -22.942 33.012 -3.586 1.00 88.70 218 GLN C C 1
ATOM 3512 O O . GLN C 1 85 ? -22.139 33.501 -2.794 1.00 88.70 218 GLN C O 1
ATOM 3518 N N . VAL C 1 86 ? -24.064 33.620 -3.955 1.00 78.95 219 VAL C N 1
ATOM 3519 C CA . VAL C 1 86 ? -24.414 34.945 -3.467 1.00 78.95 219 VAL C CA 1
ATOM 3520 C C . VAL C 1 86 ? -25.825 34.993 -2.895 1.00 78.95 219 VAL C C 1
ATOM 3521 O O . VAL C 1 86 ? -26.725 34.314 -3.380 1.00 78.95 219 VAL C O 1
ATOM 3525 N N . THR C 1 87 ? -26.003 35.797 -1.854 1.00 70.93 220 THR C N 1
ATOM 3526 C CA . THR C 1 87 ? -27.304 35.975 -1.217 1.00 70.93 220 THR C CA 1
ATOM 3527 C C . THR C 1 87 ? -27.546 37.470 -1.072 1.00 70.93 220 THR C C 1
ATOM 3528 O O . THR C 1 87 ? -26.762 38.170 -0.446 1.00 70.93 220 THR C O 1
ATOM 3532 N N . ILE C 1 88 ? -28.628 37.961 -1.656 1.00 64.11 221 ILE C N 1
ATOM 3533 C CA . ILE C 1 88 ? -28.931 39.378 -1.585 1.00 64.11 221 ILE C CA 1
ATOM 3534 C C . ILE C 1 88 ? -30.172 39.619 -0.739 1.00 64.11 221 ILE C C 1
ATOM 3535 O O . ILE C 1 88 ? -31.195 38.957 -0.925 1.00 64.11 221 ILE C O 1
ATOM 3540 N N . ASP C 1 89 ? -30.076 40.566 0.191 1.00 64.77 222 ASP C N 1
ATOM 3541 C CA . ASP C 1 89 ? -31.193 40.898 1.067 1.00 64.77 222 ASP C CA 1
ATOM 3542 C C . ASP C 1 89 ? -31.687 42.331 0.927 1.00 64.77 222 ASP C C 1
ATOM 3543 O O . ASP C 1 89 ? -30.906 43.277 0.786 1.00 64.77 222 ASP C O 1
ATOM 3548 N N . VAL C 1 90 ? -33.004 42.472 0.947 1.00 64.00 223 VAL C N 1
ATOM 3549 C CA . VAL C 1 90 ? -33.656 43.765 0.869 1.00 64.00 223 VAL C CA 1
ATOM 3550 C C . VAL C 1 90 ? -34.683 43.666 1.982 1.00 64.00 223 VAL C C 1
ATOM 3551 O O . VAL C 1 90 ? -35.647 42.901 1.879 1.00 64.00 223 VAL C O 1
ATOM 3555 N N . ASN C 1 91 ? -34.455 44.415 3.057 1.00 59.36 224 ASN C N 1
ATOM 3556 C CA . ASN C 1 91 ? -35.338 44.378 4.213 1.00 59.36 224 ASN C CA 1
ATOM 3557 C C . ASN C 1 91 ? -36.194 45.625 4.332 1.00 59.36 224 ASN C C 1
ATOM 3558 O O . ASN C 1 91 ? -35.714 46.748 4.173 1.00 59.36 224 ASN C O 1
ATOM 3563 N N . LEU C 1 92 ? -37.473 45.418 4.608 1.00 57.39 225 LEU C N 1
ATOM 3564 C CA . LEU C 1 92 ? -38.410 46.522 4.733 1.00 57.39 225 LEU C CA 1
ATOM 3565 C C . LEU C 1 92 ? -39.061 46.572 6.118 1.00 57.39 225 LEU C C 1
ATOM 3566 O O . LEU C 1 92 ? -39.582 45.570 6.615 1.00 57.39 225 LEU C O 1
ATOM 3571 N N . ALA C 1 93 ? -39.005 47.752 6.733 1.00 54.83 226 ALA C N 1
ATOM 3572 C CA . ALA C 1 93 ? -39.578 47.992 8.054 1.00 54.83 226 ALA C CA 1
ATOM 3573 C C . ALA C 1 93 ? -40.604 49.111 7.901 1.00 54.83 226 ALA C C 1
ATOM 3574 O O . ALA C 1 93 ? -40.323 50.130 7.275 1.00 54.83 226 ALA C O 1
ATOM 3576 N N . PHE C 1 94 ? -41.794 48.919 8.461 1.00 61.62 227 PHE C N 1
ATOM 3577 C CA . PHE C 1 94 ? -42.858 49.915 8.351 1.00 61.62 227 PHE C CA 1
ATOM 3578 C C . PHE C 1 94 ? -43.363 50.371 9.717 1.00 61.62 227 PHE C C 1
ATOM 3579 O O . PHE C 1 94 ? -43.235 49.650 10.704 1.00 61.62 227 PHE C O 1
ATOM 3587 N N . ASP C 1 95 ? -43.948 51.563 9.769 1.00 60.85 228 ASP C N 1
ATOM 3588 C CA . ASP C 1 95 ? -44.484 52.063 11.024 1.00 60.85 228 ASP C CA 1
ATOM 3589 C C . ASP C 1 95 ? -45.946 51.638 11.127 1.00 60.85 228 ASP C C 1
ATOM 3590 O O . ASP C 1 95 ? -46.482 51.020 10.207 1.00 60.85 228 ASP C O 1
ATOM 3595 N N . ASN C 1 96 ? -46.588 51.970 12.242 1.00 62.16 229 ASN C N 1
ATOM 3596 C CA . ASN C 1 96 ? -47.983 51.599 12.470 1.00 62.16 229 ASN C CA 1
ATOM 3597 C C . ASN C 1 96 ? -48.972 52.033 11.387 1.00 62.16 229 ASN C C 1
ATOM 3598 O O . ASN C 1 96 ? -50.121 51.588 11.394 1.00 62.16 229 ASN C O 1
ATOM 3603 N N . THR C 1 97 ? -48.549 52.905 10.472 1.00 54.47 230 THR C N 1
ATOM 3604 C CA . THR C 1 97 ? -49.436 53.349 9.380 1.00 54.47 230 THR C CA 1
ATOM 3605 C C . THR C 1 97 ? -49.018 52.780 8.011 1.00 54.47 230 THR C C 1
ATOM 3606 O O . THR C 1 97 ? -49.445 53.277 6.967 1.00 54.47 230 THR C O 1
ATOM 3610 N N . GLY C 1 98 ? -48.170 51.755 8.021 1.00 59.28 231 GLY C N 1
ATOM 3611 C CA . GLY C 1 98 ? -47.722 51.152 6.778 1.00 59.28 231 GLY C CA 1
ATOM 3612 C C . GLY C 1 98 ? -46.769 52.002 5.952 1.00 59.28 231 GLY C C 1
ATOM 3613 O O . GLY C 1 98 ? -46.636 51.781 4.748 1.00 59.28 231 GLY C O 1
ATOM 3614 N N . GLN C 1 99 ? -46.117 52.978 6.587 1.00 63.82 232 GLN C N 1
ATOM 3615 C CA . GLN C 1 99 ? -45.152 53.844 5.901 1.00 63.82 232 GLN C CA 1
ATOM 3616 C C . GLN C 1 99 ? -43.757 53.249 6.119 1.00 63.82 232 GLN C C 1
ATOM 3617 O O . GLN C 1 99 ? -43.495 52.635 7.164 1.00 63.82 232 GLN C O 1
ATOM 3623 N N . ILE C 1 100 ? -42.868 53.419 5.140 1.00 46.21 233 ILE C N 1
ATOM 3624 C CA . ILE C 1 100 ? -41.506 52.903 5.279 1.00 46.21 233 ILE C CA 1
ATOM 3625 C C . ILE C 1 100 ? -40.696 53.717 6.298 1.00 46.21 233 ILE C C 1
ATOM 3626 O O . ILE C 1 100 ? -40.814 54.941 6.379 1.00 46.21 233 ILE C O 1
ATOM 3631 N N . ILE C 1 101 ? -39.891 53.010 7.081 1.00 48.29 234 ILE C N 1
ATOM 3632 C CA . ILE C 1 101 ? -39.002 53.615 8.071 1.00 48.29 234 ILE C CA 1
ATOM 3633 C C . ILE C 1 101 ? -37.626 53.451 7.415 1.00 48.29 234 ILE C C 1
ATOM 3634 O O . ILE C 1 101 ? -36.986 52.409 7.548 1.00 48.29 234 ILE C O 1
ATOM 3639 N N . THR C 1 102 ? -37.184 54.477 6.697 1.00 53.39 235 THR C N 1
ATOM 3640 C CA . THR C 1 102 ? -35.926 54.397 5.965 1.00 53.39 235 THR C CA 1
ATOM 3641 C C . THR C 1 102 ? -34.648 53.966 6.673 1.00 53.39 235 THR C C 1
ATOM 3642 O O . THR C 1 102 ? -33.860 53.226 6.079 1.00 53.39 235 THR C O 1
ATOM 3646 N N . TYR C 1 103 ? -34.427 54.396 7.916 1.00 59.61 236 TYR C N 1
ATOM 3647 C CA . TYR C 1 103 ? -33.190 54.019 8.608 1.00 59.61 236 TYR C CA 1
ATOM 3648 C C . TYR C 1 103 ? -33.194 52.560 9.072 1.00 59.61 236 TYR C C 1
ATOM 3649 O O . TYR C 1 103 ? -32.182 52.042 9.546 1.00 59.61 236 TYR C O 1
ATOM 3658 N N . LEU C 1 104 ? -34.328 51.889 8.924 1.00 66.85 237 LEU C N 1
ATOM 3659 C CA . LEU C 1 104 ? -34.411 50.488 9.313 1.00 66.85 237 LEU C CA 1
ATOM 3660 C C . LEU C 1 104 ? -34.523 49.602 8.083 1.00 66.85 237 LEU C C 1
ATOM 3661 O O . LEU C 1 104 ? -34.413 48.379 8.177 1.00 66.85 237 LEU C O 1
ATOM 3666 N N . SER C 1 105 ? -34.718 50.230 6.926 1.00 68.89 238 SER C N 1
ATOM 3667 C CA . SER C 1 105 ? -34.909 49.501 5.673 1.00 68.89 238 SER C CA 1
ATOM 3668 C C . SER C 1 105 ? -33.794 49.637 4.643 1.00 68.89 238 SER C C 1
ATOM 3669 O O . SER C 1 105 ? -32.961 50.533 4.735 1.00 68.89 238 SER C O 1
ATOM 3672 N N . SER C 1 106 ? -33.801 48.734 3.660 1.00 49.95 239 SER C N 1
ATOM 3673 C CA . SER C 1 106 ? -32.833 48.762 2.571 1.00 49.95 239 SER C CA 1
ATOM 3674 C C . SER C 1 106 ? -33.375 49.789 1.595 1.00 49.95 239 SER C C 1
ATOM 3675 O O . SER C 1 106 ? -32.619 50.475 0.907 1.00 49.95 239 SER C O 1
ATOM 3678 N N . LEU C 1 107 ? -34.702 49.883 1.538 1.00 52.67 240 LEU C N 1
ATOM 3679 C CA . LEU C 1 107 ? -35.370 50.847 0.673 1.00 52.67 240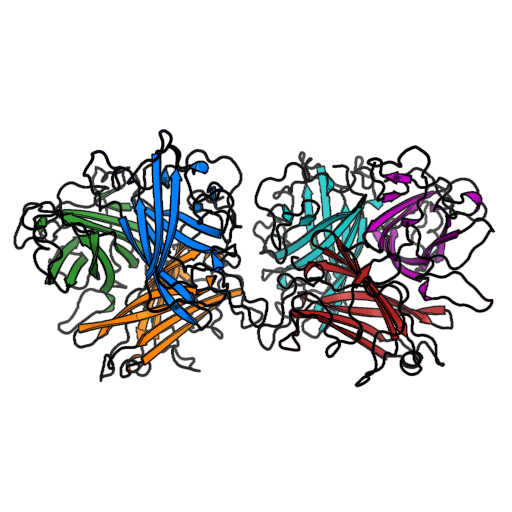 LEU C CA 1
ATOM 3680 C C . LEU C 1 107 ? -35.254 52.190 1.401 1.00 52.67 240 LEU C C 1
ATOM 3681 O O . LEU C 1 107 ? -35.634 52.308 2.568 1.00 52.67 240 LEU C O 1
ATOM 3686 N N . LYS C 1 108 ? -34.735 53.199 0.711 1.00 57.97 241 LYS C N 1
ATOM 3687 C CA . LYS C 1 108 ? -34.515 54.501 1.329 1.00 57.97 241 LYS C CA 1
ATOM 3688 C C . LYS C 1 108 ? -35.452 55.631 0.959 1.00 57.97 241 LYS C C 1
ATOM 3689 O O . LYS C 1 108 ? -35.104 56.795 1.100 1.00 57.97 241 LYS C O 1
ATOM 3695 N N . SER C 1 109 ? -36.626 55.295 0.454 1.00 66.64 242 SER C N 1
ATOM 3696 C CA . SER C 1 109 ? -37.628 56.307 0.145 1.00 66.64 242 SER C CA 1
ATOM 3697 C C . SER C 1 109 ? -38.974 55.592 0.235 1.00 66.64 242 SER C C 1
ATOM 3698 O O . SER C 1 109 ? -39.134 54.474 -0.256 1.00 66.64 242 SER C O 1
ATOM 3701 N N . ASN C 1 110 ? -39.918 56.235 0.913 1.00 55.67 243 ASN C N 1
ATOM 3702 C CA . ASN C 1 110 ? -41.246 55.680 1.140 1.00 55.67 243 ASN C CA 1
ATOM 3703 C C . ASN C 1 110 ? -41.978 55.326 -0.144 1.00 55.67 243 ASN C C 1
ATOM 3704 O O . ASN C 1 110 ? -41.772 55.947 -1.185 1.00 55.67 243 ASN C O 1
ATOM 3709 N N . LEU C 1 111 ? -42.824 54.305 -0.061 1.00 54.84 244 LEU C N 1
ATOM 3710 C CA . LEU C 1 111 ? -43.631 53.899 -1.200 1.00 54.84 244 LEU C CA 1
ATOM 3711 C C . LEU C 1 111 ? -44.799 54.872 -1.216 1.00 54.84 244 LEU C C 1
ATOM 3712 O O . LEU C 1 111 ? -45.026 55.602 -0.250 1.00 54.84 244 LEU C O 1
ATOM 3717 N N . ASN C 1 112 ? -45.536 54.889 -2.314 1.00 50.66 245 ASN C N 1
ATOM 3718 C CA . ASN C 1 112 ? -46.706 55.736 -2.405 1.00 50.66 245 ASN C CA 1
ATOM 3719 C C . ASN C 1 112 ? -47.676 55.133 -3.425 1.00 50.66 245 ASN C C 1
ATOM 3720 O O . ASN C 1 112 ? -47.356 54.150 -4.089 1.00 50.66 245 ASN C O 1
ATOM 3725 N N . PHE C 1 113 ? -48.859 55.721 -3.536 1.00 52.04 246 PHE C N 1
ATOM 3726 C CA . PHE C 1 113 ? -49.884 55.235 -4.449 1.00 52.04 246 PHE C CA 1
ATOM 3727 C C . PHE C 1 113 ? -49.526 55.484 -5.911 1.00 52.04 246 PHE C C 1
ATOM 3728 O O . PHE C 1 113 ? -48.646 56.283 -6.217 1.00 52.04 246 PHE C O 1
ATOM 3736 N N . LYS C 1 114 ? -50.221 54.791 -6.806 1.00 51.56 247 LYS C N 1
ATOM 3737 C CA . LYS C 1 114 ? -49.996 54.918 -8.241 1.00 51.56 247 LYS C CA 1
ATOM 3738 C C . LYS C 1 114 ? -50.592 56.177 -8.868 1.00 51.56 247 LYS C C 1
ATOM 3739 O O . LYS C 1 114 ? -51.742 56.529 -8.611 1.00 51.56 247 LYS C O 1
ATOM 3745 N N . ASP C 1 115 ? -49.789 56.848 -9.691 1.00 47.21 248 ASP C N 1
ATOM 3746 C CA . ASP C 1 115 ? -50.221 58.037 -10.412 1.00 47.21 248 ASP C CA 1
ATOM 3747 C C . ASP C 1 115 ? -49.582 57.846 -11.783 1.00 47.21 248 ASP C C 1
ATOM 3748 O O . ASP C 1 115 ? -48.504 58.376 -12.073 1.00 47.21 248 ASP C O 1
ATOM 3753 N N . ASN C 1 116 ? -50.272 57.072 -12.621 1.00 53.57 249 ASN C N 1
ATOM 3754 C CA . ASN C 1 116 ? -49.787 56.711 -13.943 1.00 53.57 249 ASN C CA 1
ATOM 3755 C C . ASN C 1 116 ? -48.544 55.869 -13.674 1.00 53.57 249 ASN C C 1
ATOM 3756 O O . ASN C 1 116 ? -48.594 54.972 -12.834 1.00 53.57 249 ASN C O 1
ATOM 3761 N N . GLN C 1 117 ? -47.435 56.154 -14.344 1.00 43.97 250 GLN C N 1
ATOM 3762 C CA . GLN C 1 117 ? -46.210 55.387 -14.142 1.00 43.97 250 GLN C CA 1
ATOM 3763 C C . GLN C 1 117 ? -45.383 55.811 -12.916 1.00 43.97 250 GLN C C 1
ATOM 3764 O O . GLN C 1 117 ? -44.341 55.199 -12.623 1.00 43.97 250 GLN C O 1
ATOM 3770 N N . ASN C 1 118 ? -45.847 56.826 -12.189 1.00 46.97 251 ASN C N 1
ATOM 3771 C CA . ASN C 1 118 ? -45.106 57.316 -11.017 1.00 46.97 251 ASN C CA 1
ATOM 3772 C C . ASN C 1 118 ? -45.681 57.055 -9.620 1.00 46.97 251 ASN C C 1
ATOM 3773 O O . ASN C 1 118 ? -46.760 56.485 -9.450 1.00 46.97 251 ASN C O 1
ATOM 3778 N N . MET C 1 119 ? -44.918 57.473 -8.616 1.00 47.39 252 MET C N 1
ATOM 3779 C CA . MET C 1 119 ? -45.350 57.387 -7.229 1.00 47.39 252 MET C CA 1
ATOM 3780 C C . MET C 1 119 ? -46.126 58.681 -7.078 1.00 47.39 252 MET C C 1
ATOM 3781 O O . MET C 1 119 ? -45.702 59.720 -7.590 1.00 47.39 252 MET C O 1
ATOM 3786 N N . ALA C 1 120 ? -47.267 58.633 -6.405 1.00 53.02 253 ALA C N 1
ATOM 3787 C CA . ALA C 1 120 ? -48.057 59.844 -6.230 1.00 53.02 253 ALA C CA 1
ATOM 3788 C C . ALA C 1 120 ? -47.296 60.843 -5.379 1.00 53.02 253 ALA C C 1
ATOM 3789 O O . ALA C 1 120 ? -46.392 60.478 -4.632 1.00 53.02 253 ALA C O 1
ATOM 3791 N N . THR C 1 121 ? -47.656 62.108 -5.517 1.00 79.03 254 THR C N 1
ATOM 3792 C CA . THR C 1 121 ? -47.049 63.159 -4.721 1.00 79.03 254 THR C CA 1
ATOM 3793 C C . THR C 1 121 ? -48.088 63.430 -3.650 1.00 79.03 254 THR C C 1
ATOM 3794 O O . THR C 1 121 ? -49.289 63.370 -3.920 1.00 79.03 254 THR C O 1
ATOM 3798 N N . GLY C 1 122 ? -47.646 63.700 -2.432 1.00 60.98 255 GLY C N 1
ATOM 3799 C CA . GLY C 1 122 ? -48.610 63.963 -1.383 1.00 60.98 255 GLY C CA 1
ATOM 3800 C C . GLY C 1 122 ? -48.410 63.085 -0.172 1.00 60.98 255 GLY C C 1
ATOM 3801 O O . GLY C 1 122 ? -47.822 62.007 -0.246 1.00 60.98 255 GLY C O 1
ATOM 3802 N N . THR C 1 123 ? -48.911 63.555 0.957 1.00 60.86 256 THR C N 1
ATOM 3803 C CA . THR C 1 123 ? -48.785 62.822 2.203 1.00 60.86 256 THR C CA 1
ATOM 3804 C C . THR C 1 123 ? -49.730 61.626 2.225 1.00 60.86 256 THR C C 1
ATOM 3805 O O . THR C 1 123 ? -50.852 61.710 1.738 1.00 60.86 256 THR C O 1
ATOM 3809 N N . ILE C 1 124 ? -49.267 60.518 2.795 1.00 67.51 257 ILE C N 1
ATOM 3810 C CA . ILE C 1 124 ? -50.080 59.320 2.891 1.00 67.51 257 ILE C CA 1
ATOM 3811 C C . ILE C 1 124 ? -50.691 59.181 4.279 1.00 67.51 257 ILE C C 1
ATOM 3812 O O . ILE C 1 124 ? -49.972 59.095 5.276 1.00 67.51 257 ILE C O 1
ATOM 3817 N N . THR C 1 125 ? -52.018 59.164 4.337 1.00 102.30 258 THR C N 1
ATOM 3818 C CA . THR C 1 125 ? -52.719 58.995 5.601 1.00 102.30 258 THR C CA 1
ATOM 3819 C C . THR C 1 125 ? -52.989 57.504 5.709 1.00 102.30 258 THR C C 1
ATOM 3820 O O . THR C 1 125 ? -54.043 57.019 5.294 1.00 102.30 258 THR C O 1
ATOM 3824 N N . SER C 1 126 ? -52.019 56.773 6.237 1.00 64.83 259 SER C N 1
ATOM 3825 C CA . SER C 1 126 ? -52.158 55.332 6.395 1.00 64.83 259 SER C CA 1
ATOM 3826 C C . SER C 1 126 ? -52.229 54.506 5.110 1.00 64.83 259 SER C C 1
ATOM 3827 O O . SER C 1 126 ? -52.955 54.817 4.162 1.00 64.83 259 SER C O 1
ATOM 3830 N N . ALA C 1 127 ? -51.456 53.430 5.127 1.00 56.10 260 ALA C N 1
ATOM 3831 C CA . ALA C 1 127 ? -51.371 52.467 4.046 1.00 56.10 260 ALA C CA 1
ATOM 3832 C C . ALA C 1 127 ? -51.304 51.158 4.823 1.00 56.10 260 ALA C C 1
ATOM 3833 O O . ALA C 1 127 ? -50.694 50.188 4.390 1.00 56.10 260 ALA C O 1
ATOM 3835 N N . LYS C 1 128 ? -51.927 51.161 5.997 1.00 48.68 261 LYS C N 1
ATOM 3836 C CA . LYS C 1 128 ? -51.941 49.989 6.864 1.00 48.68 261 LYS C CA 1
ATOM 3837 C C . LYS C 1 128 ? -52.532 48.762 6.166 1.00 48.68 261 LYS C C 1
ATOM 3838 O O . LYS C 1 128 ? -52.084 47.639 6.391 1.00 48.68 261 LYS C O 1
ATOM 3844 N N . GLY C 1 129 ? -53.542 48.989 5.329 1.00 56.34 262 GLY C N 1
ATOM 3845 C CA . GLY C 1 129 ? -54.179 47.900 4.610 1.00 56.34 262 GLY C CA 1
ATOM 3846 C C . GLY C 1 129 ? -53.275 47.105 3.675 1.00 56.34 262 GLY C C 1
ATOM 3847 O O . GLY C 1 129 ? -53.617 45.981 3.306 1.00 56.34 262 GLY C O 1
ATOM 3848 N N . PHE C 1 130 ? -52.133 47.669 3.279 1.00 50.45 263 PHE C N 1
ATOM 3849 C CA . PHE C 1 130 ? -51.213 46.958 2.391 1.00 50.45 263 PHE C CA 1
ATOM 3850 C C . PHE C 1 130 ? -50.235 46.081 3.154 1.00 50.45 263 PHE C C 1
ATOM 3851 O O . PHE C 1 130 ? -49.462 45.334 2.551 1.00 50.45 263 PHE C O 1
ATOM 3859 N N . MET C 1 131 ? -50.267 46.161 4.477 1.00 46.02 264 MET C N 1
ATOM 3860 C CA . MET C 1 131 ? -49.328 45.391 5.288 1.00 46.02 264 MET C CA 1
ATOM 3861 C C . MET C 1 131 ? -49.700 43.932 5.492 1.00 46.02 264 MET C C 1
ATOM 3862 O O . MET C 1 131 ? -50.851 43.553 5.337 1.00 46.02 264 MET C O 1
ATOM 3867 N N . PRO C 1 132 ? -48.705 43.092 5.814 1.00 56.60 265 PRO C N 1
ATOM 3868 C CA . PRO C 1 132 ? -48.829 41.653 6.070 1.00 56.60 265 PRO C CA 1
ATOM 3869 C C . PRO C 1 132 ? -49.627 41.417 7.349 1.00 56.60 265 PRO C C 1
ATOM 3870 O O . PRO C 1 132 ? -49.297 41.972 8.403 1.00 56.60 265 PRO C O 1
ATOM 3874 N N . SER C 1 133 ? -50.658 40.585 7.269 1.00 53.36 266 SER C N 1
ATOM 3875 C CA . SER C 1 133 ? -51.474 40.287 8.439 1.00 53.36 266 SER C CA 1
ATOM 3876 C C . SER C 1 133 ? -50.639 39.777 9.622 1.00 53.36 266 SER C C 1
ATOM 3877 O O . SER C 1 133 ? -49.867 38.826 9.487 1.00 53.36 266 SER C O 1
ATOM 3880 N N . THR C 1 134 ? -50.794 40.424 10.777 1.00 64.85 267 THR C N 1
ATOM 3881 C CA . THR C 1 134 ? -50.081 40.013 11.993 1.00 64.85 267 THR C CA 1
ATOM 3882 C C . THR C 1 134 ? -50.805 38.793 12.575 1.00 64.85 267 THR C C 1
ATOM 3883 O O . THR C 1 134 ? -50.225 37.988 13.309 1.00 64.85 267 THR C O 1
ATOM 3887 N N . THR C 1 135 ? -52.084 38.679 12.228 1.00 59.37 268 THR C N 1
ATOM 3888 C CA . THR C 1 135 ? -52.933 37.568 12.650 1.00 59.37 268 THR C CA 1
ATOM 3889 C C . THR C 1 135 ? -52.441 36.305 11.947 1.00 59.37 268 THR C C 1
ATOM 3890 O O . THR C 1 135 ? -52.288 35.252 12.564 1.00 59.37 268 THR C O 1
ATOM 3894 N N . ALA C 1 136 ? -52.205 36.429 10.642 1.00 66.12 269 ALA C N 1
ATOM 3895 C CA . ALA C 1 136 ? -51.746 35.315 9.823 1.00 66.12 269 ALA C CA 1
ATOM 3896 C C . ALA C 1 136 ? -50.243 35.112 9.947 1.00 66.12 269 ALA C C 1
ATOM 3897 O O . ALA C 1 136 ? -49.766 33.986 10.106 1.00 66.12 269 ALA C O 1
ATOM 3899 N N . TYR C 1 137 ? -49.499 36.207 9.864 1.00 66.00 270 TYR C N 1
ATOM 3900 C CA . TYR C 1 137 ? -48.045 36.151 9.972 1.00 66.00 270 TYR C CA 1
ATOM 3901 C C . TYR C 1 137 ? -47.669 36.958 11.220 1.00 66.00 270 TYR C C 1
ATOM 3902 O O . TYR C 1 137 ? -47.479 38.182 11.165 1.00 66.00 270 TYR C O 1
ATOM 3911 N N . PRO C 1 138 ? -47.578 36.271 12.371 1.00 87.88 271 PRO C N 1
ATOM 3912 C CA . PRO C 1 138 ? -47.238 36.868 13.666 1.00 87.88 271 PRO C CA 1
ATOM 3913 C C . PRO C 1 138 ? -45.761 37.234 13.827 1.00 87.88 271 PRO C C 1
ATOM 3914 O O . PRO C 1 138 ? -44.909 36.795 13.053 1.00 87.88 271 PRO C O 1
ATOM 3918 N N . PHE C 1 139 ? -45.478 38.054 14.837 1.00 67.96 272 PHE C N 1
ATOM 3919 C CA . PHE C 1 139 ? -44.110 38.445 15.154 1.00 67.96 272 PHE C CA 1
ATOM 3920 C C . PHE C 1 139 ? -43.648 37.463 16.219 1.00 67.96 272 PHE C C 1
ATOM 3921 O O . PHE C 1 139 ? -44.470 36.920 16.956 1.00 67.96 272 PHE C O 1
ATOM 3929 N N . ILE C 1 140 ? -42.344 37.225 16.294 1.00 71.54 273 ILE C N 1
ATOM 3930 C CA . ILE C 1 140 ? -41.811 36.299 17.285 1.00 71.54 273 ILE C CA 1
ATOM 3931 C C . ILE C 1 140 ? -42.080 36.827 18.696 1.00 71.54 273 ILE C C 1
ATOM 3932 O O . ILE C 1 140 ? -41.874 38.013 18.979 1.00 71.54 273 ILE C O 1
ATOM 3937 N N . THR C 1 141 ? -42.552 35.944 19.571 1.00 105.29 274 THR C N 1
ATOM 3938 C CA . THR C 1 141 ? -42.859 36.317 20.943 1.00 105.29 274 THR C CA 1
ATOM 3939 C C . THR C 1 141 ? -41.846 35.764 21.948 1.00 105.29 274 THR C C 1
ATOM 3940 O O . THR C 1 141 ? -41.500 36.448 22.909 1.00 105.29 274 THR C O 1
ATOM 3944 N N . TYR C 1 142 ? -41.370 34.537 21.741 1.00 112.35 275 TYR C N 1
ATOM 3945 C CA . TYR C 1 142 ? -40.364 33.975 22.644 1.00 112.35 275 TYR C CA 1
ATOM 3946 C C . TYR C 1 142 ? -39.039 33.677 21.939 1.00 112.35 275 TYR C C 1
ATOM 3947 O O . TYR C 1 142 ? -38.866 34.008 20.768 1.00 112.35 275 TYR C O 1
ATOM 3956 N N . ALA C 1 143 ? -38.109 33.055 22.658 1.00 128.70 276 ALA C N 1
ATOM 3957 C CA . ALA C 1 143 ? -36.774 32.752 22.130 1.00 128.70 276 ALA C CA 1
ATOM 3958 C C . ALA C 1 143 ? -36.650 31.715 21.011 1.00 128.70 276 ALA C C 1
ATOM 3959 O O . ALA C 1 143 ? -36.218 32.033 19.901 1.00 128.70 276 ALA C O 1
ATOM 3961 N N . THR C 1 144 ? -37.006 30.472 21.315 1.00 140.18 277 THR C N 1
ATOM 3962 C CA . THR C 1 144 ? -36.907 29.378 20.354 1.00 140.18 277 THR C CA 1
ATOM 3963 C C . THR C 1 144 ? -38.079 29.288 19.373 1.00 140.18 277 THR C C 1
ATOM 3964 O O . THR C 1 144 ? -38.291 28.250 18.745 1.00 140.18 277 THR C O 1
ATOM 3968 N N . GLU C 1 145 ? -38.828 30.376 19.228 1.00 114.68 278 GLU C N 1
ATOM 3969 C CA . GLU C 1 145 ? -39.982 30.388 18.335 1.00 114.68 278 GLU C CA 1
ATOM 3970 C C . GLU C 1 145 ? -39.572 30.510 16.867 1.00 114.68 278 GLU C C 1
ATOM 3971 O O . GLU C 1 145 ? -38.824 31.413 16.494 1.00 114.68 278 GLU C O 1
ATOM 3977 N N . THR C 1 146 ? -40.076 29.593 16.041 1.00 80.48 279 THR C N 1
ATOM 3978 C CA . THR C 1 146 ? -39.762 29.561 14.615 1.00 80.48 279 THR C CA 1
ATOM 3979 C C . THR C 1 146 ? -40.730 30.331 13.713 1.00 80.48 279 THR C C 1
ATOM 3980 O O . THR C 1 146 ? -40.295 31.085 12.842 1.00 80.48 279 THR C O 1
ATOM 3984 N N . LEU C 1 147 ? -42.032 30.141 13.921 1.00 70.26 280 LEU C N 1
ATOM 3985 C CA . LEU C 1 147 ? -43.049 30.811 13.109 1.00 70.26 280 LEU C CA 1
ATOM 3986 C C . LEU C 1 147 ? -42.767 30.653 11.612 1.00 70.26 280 LEU C C 1
ATOM 3987 O O . LEU C 1 147 ? -42.575 31.639 10.891 1.00 70.26 280 LEU C O 1
ATOM 3992 N N . ASN C 1 148 ? -42.750 29.407 11.152 1.00 65.35 281 ASN C N 1
ATOM 3993 C CA . ASN C 1 148 ? -42.486 29.121 9.752 1.00 65.35 281 ASN C CA 1
ATOM 3994 C C . ASN C 1 148 ? -43.605 29.517 8.781 1.00 65.35 281 ASN C C 1
ATOM 3995 O O . ASN C 1 148 ? -43.402 29.523 7.572 1.00 65.35 281 ASN C O 1
ATOM 4000 N N . GLU C 1 149 ? -44.774 29.867 9.306 1.00 55.89 282 GLU C N 1
ATOM 4001 C CA . GLU C 1 149 ? -45.888 30.285 8.460 1.00 55.89 282 GLU C CA 1
ATOM 4002 C C . GLU C 1 149 ? -45.608 31.693 7.939 1.00 55.89 282 GLU C C 1
ATOM 4003 O O . GLU C 1 149 ? -46.385 32.250 7.162 1.00 55.89 282 GLU C O 1
ATOM 4009 N N . ASP C 1 150 ? -44.503 32.277 8.385 1.00 60.55 283 ASP C N 1
ATOM 4010 C CA . ASP C 1 150 ? -44.148 33.628 7.968 1.00 60.55 283 ASP C CA 1
ATOM 4011 C C . ASP C 1 150 ? -43.311 33.666 6.689 1.00 60.55 283 ASP C C 1
ATOM 4012 O O . ASP C 1 150 ? -42.987 34.741 6.199 1.00 60.55 283 ASP C O 1
ATOM 4017 N N . TYR C 1 151 ? -42.976 32.499 6.150 1.00 67.43 284 TYR C N 1
ATOM 4018 C CA . TYR C 1 151 ? -42.159 32.435 4.945 1.00 67.43 284 TYR C CA 1
ATOM 4019 C C . TYR C 1 151 ? -42.871 32.054 3.637 1.00 67.43 284 TYR C C 1
ATOM 4020 O O . TYR C 1 151 ? -43.798 31.232 3.617 1.00 67.43 284 TYR C O 1
ATOM 4029 N N . ILE C 1 152 ? -42.417 32.672 2.547 1.00 65.27 285 ILE C N 1
ATOM 4030 C CA . ILE C 1 152 ? -42.921 32.386 1.208 1.00 65.27 285 ILE C CA 1
ATOM 4031 C C . ILE C 1 152 ? -41.671 32.076 0.388 1.00 65.27 285 ILE C C 1
ATOM 4032 O O . ILE C 1 152 ? -40.762 32.905 0.313 1.00 65.27 285 ILE C O 1
ATOM 4037 N N . TYR C 1 153 ? -41.607 30.876 -0.186 1.00 58.79 286 TYR C N 1
ATOM 4038 C CA . TYR C 1 153 ? -40.459 30.479 -1.004 1.00 58.79 286 TYR C CA 1
ATOM 4039 C C . TYR C 1 153 ? -40.902 30.384 -2.451 1.00 58.79 286 TYR C C 1
ATOM 4040 O O . TYR C 1 153 ? -41.997 29.901 -2.756 1.00 58.79 286 TYR C O 1
ATOM 4049 N N . GLY C 1 154 ? -40.040 30.855 -3.340 1.00 57.82 287 GLY C N 1
ATOM 4050 C CA . GLY C 1 154 ? -40.346 30.833 -4.750 1.00 57.82 287 GLY C CA 1
ATOM 4051 C C . GLY C 1 154 ? -39.074 30.910 -5.562 1.00 57.82 287 GLY C C 1
ATOM 4052 O O . GLY C 1 154 ? -37.983 30.628 -5.060 1.00 57.82 287 GLY C O 1
ATOM 4053 N N . GLU C 1 155 ? -39.194 31.332 -6.813 1.00 63.21 288 GLU C N 1
ATOM 4054 C CA . GLU C 1 155 ? -38.023 31.391 -7.662 1.00 63.21 288 GLU C CA 1
ATOM 4055 C C . GLU C 1 155 ? -38.139 32.379 -8.810 1.00 63.21 288 GLU C C 1
ATOM 4056 O O . GLU C 1 155 ? -39.234 32.616 -9.332 1.00 63.21 288 GLU C O 1
ATOM 4062 N N . CYS C 1 156 ? -37.004 32.970 -9.179 1.00 44.68 289 CYS C N 1
ATOM 4063 C CA . CYS C 1 156 ? -36.931 33.881 -10.316 1.00 44.68 289 CYS C CA 1
ATOM 4064 C C . CYS C 1 156 ? -35.575 33.610 -10.995 1.00 44.68 289 CYS C C 1
ATOM 4065 O O . CYS C 1 156 ? -34.891 32.645 -10.642 1.00 44.68 289 CYS C O 1
ATOM 4068 N N . TYR C 1 157 ? -35.177 34.409 -11.978 1.00 52.12 290 TYR C N 1
ATOM 4069 C CA . TYR C 1 157 ? -33.914 34.103 -12.650 1.00 52.12 290 TYR C CA 1
ATOM 4070 C C . TYR C 1 157 ? -33.049 35.280 -13.055 1.00 52.12 290 TYR C C 1
ATOM 4071 O O . TYR C 1 157 ? -33.515 36.408 -13.179 1.00 52.12 290 TYR C O 1
ATOM 4080 N N . TYR C 1 158 ? -31.776 34.980 -13.265 1.00 53.24 291 TYR C N 1
ATOM 4081 C CA . TYR C 1 158 ? -30.815 35.957 -13.725 1.00 53.24 291 TYR C CA 1
ATOM 4082 C C . TYR C 1 158 ? -30.327 35.436 -15.074 1.00 53.24 291 TYR C C 1
ATOM 4083 O O . TYR C 1 158 ? -29.946 34.271 -15.196 1.00 53.24 291 TYR C O 1
ATOM 4092 N N . LYS C 1 159 ? -30.359 36.284 -16.091 1.00 51.44 292 LYS C N 1
ATOM 4093 C CA . LYS C 1 159 ? -29.913 35.883 -17.415 1.00 51.44 292 LYS C CA 1
ATOM 4094 C C . LYS C 1 159 ? -28.516 36.446 -17.615 1.00 51.44 292 LYS C C 1
ATOM 4095 O O . LYS C 1 159 ? -28.329 37.661 -17.589 1.00 51.44 292 LYS C O 1
ATOM 4101 N N . SER C 1 160 ? -27.539 35.569 -17.825 1.00 60.47 293 SER C N 1
ATOM 4102 C CA . SER C 1 160 ? -26.163 36.016 -17.993 1.00 60.47 293 SER C CA 1
ATOM 4103 C C . SER C 1 160 ? -25.852 36.594 -19.372 1.00 60.47 293 SER C C 1
ATOM 4104 O O . SER C 1 160 ? -26.700 36.626 -20.269 1.00 60.47 293 SER C O 1
ATOM 4107 N N . THR C 1 161 ? -24.622 37.063 -19.520 1.00 64.07 294 THR C N 1
ATOM 4108 C CA . THR C 1 161 ? -24.151 37.661 -20.758 1.00 64.07 294 THR C CA 1
ATOM 4109 C C . THR C 1 161 ? -24.195 36.714 -21.947 1.00 64.07 294 THR C C 1
ATOM 4110 O O . THR C 1 161 ? -24.424 37.148 -23.084 1.00 64.07 294 THR C O 1
ATOM 4114 N N . ASN C 1 162 ? -23.970 35.427 -21.695 1.00 68.52 295 ASN C N 1
ATOM 4115 C CA . ASN C 1 162 ? -23.974 34.455 -22.776 1.00 68.52 295 ASN C CA 1
ATOM 4116 C C . ASN C 1 162 ? -25.354 33.856 -22.974 1.00 68.52 295 ASN C C 1
ATOM 4117 O O . ASN C 1 162 ? -25.520 32.897 -23.728 1.00 68.52 295 ASN C O 1
ATOM 4122 N N . GLY C 1 163 ? -26.335 34.413 -22.268 1.00 64.30 296 GLY C N 1
ATOM 4123 C CA . GLY C 1 163 ? -27.706 33.950 -22.400 1.00 64.30 296 GLY C CA 1
ATOM 4124 C C . GLY C 1 163 ? -28.186 32.799 -21.535 1.00 64.30 296 GLY C C 1
ATOM 4125 O O . GLY C 1 163 ? -29.307 32.332 -21.724 1.00 64.30 296 GLY C O 1
ATOM 4126 N N . THR C 1 164 ? -27.375 32.339 -20.586 1.00 58.83 297 THR C N 1
ATOM 4127 C CA . THR C 1 164 ? -27.800 31.231 -19.737 1.00 58.83 297 THR C CA 1
ATOM 4128 C C . THR C 1 164 ? -28.648 31.715 -18.561 1.00 58.83 297 THR C C 1
ATOM 4129 O O . THR C 1 164 ? -28.415 32.790 -18.011 1.00 58.83 297 THR C O 1
ATOM 4133 N N . LEU C 1 165 ? -29.640 30.914 -18.192 1.00 61.44 298 LEU C N 1
ATOM 4134 C CA . LEU C 1 165 ? -30.532 31.257 -17.096 1.00 61.44 298 LEU C CA 1
ATOM 4135 C C . LEU C 1 165 ? -30.111 30.627 -15.786 1.00 61.44 298 LEU C C 1
ATOM 4136 O O . LEU C 1 165 ? -30.060 29.406 -15.669 1.00 61.44 298 LEU C O 1
ATOM 4141 N N . PHE C 1 166 ? -29.818 31.460 -14.796 1.00 53.00 299 PHE C N 1
ATOM 4142 C CA . PHE C 1 166 ? -29.437 30.947 -13.490 1.00 53.00 299 PHE C CA 1
ATOM 4143 C C . PHE C 1 166 ? -30.621 31.113 -12.558 1.00 53.00 299 PHE C C 1
ATOM 4144 O O . PHE C 1 166 ? -31.234 32.178 -12.490 1.00 53.00 299 PHE C O 1
ATOM 4152 N N . PRO C 1 167 ? -30.978 30.051 -11.840 1.00 58.59 300 PRO C N 1
ATOM 4153 C CA . PRO C 1 167 ? -32.115 30.200 -10.938 1.00 58.59 300 PRO C CA 1
ATOM 4154 C C . PRO C 1 167 ? -31.692 30.893 -9.652 1.00 58.59 300 PRO C C 1
ATOM 4155 O O . PRO C 1 167 ? -30.545 30.782 -9.221 1.00 58.59 300 PRO C O 1
ATOM 4159 N N . LEU C 1 168 ? -32.624 31.631 -9.065 1.00 55.73 301 LEU C N 1
ATOM 4160 C CA . LEU C 1 168 ? -32.396 32.340 -7.818 1.00 55.73 301 LEU C CA 1
ATOM 4161 C C . LEU C 1 168 ? -33.516 31.920 -6.879 1.00 55.73 301 LEU C C 1
ATOM 4162 O O . LEU C 1 168 ? -34.687 32.077 -7.211 1.00 55.73 301 LEU C O 1
ATOM 4167 N N . LYS C 1 169 ? -33.168 31.358 -5.727 1.00 63.71 302 LYS C N 1
ATOM 4168 C CA . LYS C 1 169 ? -34.188 30.967 -4.766 1.00 63.71 302 LYS C CA 1
ATOM 4169 C C . LYS C 1 169 ? -34.598 32.218 -4.005 1.00 63.71 302 LYS C C 1
ATOM 4170 O O . LYS C 1 169 ? -33.764 32.925 -3.432 1.00 63.71 302 LYS C O 1
ATOM 4176 N N . VAL C 1 170 ? -35.894 32.500 -4.026 1.00 49.50 303 VAL C N 1
ATOM 4177 C CA . VAL C 1 170 ? -36.413 33.683 -3.372 1.00 49.50 303 VAL C CA 1
ATOM 4178 C C . VAL C 1 170 ? -37.101 33.358 -2.056 1.00 49.50 303 VAL C C 1
ATOM 4179 O O . VAL C 1 170 ? -37.937 32.453 -1.979 1.00 49.50 303 VAL C O 1
ATOM 4183 N N . THR C 1 171 ? -36.739 34.095 -1.015 1.00 62.36 304 THR C N 1
ATOM 4184 C CA . THR C 1 171 ? -37.361 33.899 0.287 1.00 62.36 304 THR C CA 1
ATOM 4185 C C . THR C 1 171 ? -38.032 35.205 0.686 1.00 62.36 304 THR C C 1
ATOM 4186 O O . THR C 1 171 ? -37.447 36.273 0.546 1.00 62.36 304 THR C O 1
ATOM 4190 N N . VAL C 1 172 ? -39.270 35.122 1.152 1.00 58.74 305 VAL C N 1
ATOM 4191 C CA . VAL C 1 172 ? -39.986 36.314 1.588 1.00 58.74 305 VAL C CA 1
ATOM 4192 C C . VAL C 1 172 ? -40.377 36.110 3.039 1.00 58.74 305 VAL C C 1
ATOM 4193 O O . VAL C 1 172 ? -41.117 35.179 3.357 1.00 58.74 305 VAL C O 1
ATOM 4197 N N . THR C 1 173 ? -39.875 36.976 3.917 1.00 57.33 306 THR C N 1
ATOM 4198 C CA . THR C 1 173 ? -40.181 36.887 5.342 1.00 57.33 306 THR C CA 1
ATOM 4199 C C . THR C 1 173 ? -41.211 37.948 5.683 1.00 57.33 306 THR C C 1
ATOM 4200 O O . THR C 1 173 ? -40.980 39.139 5.475 1.00 57.33 306 THR C O 1
ATOM 4204 N N . LEU C 1 174 ? -42.363 37.510 6.180 1.00 50.30 307 LEU C N 1
ATOM 4205 C CA . LEU C 1 174 ? -43.430 38.430 6.538 1.00 50.30 307 LEU C CA 1
ATOM 4206 C C . LEU C 1 174 ? -43.446 38.661 8.053 1.00 50.30 307 LEU C C 1
ATOM 4207 O O . LEU C 1 174 ? -43.646 37.719 8.840 1.00 50.30 307 LEU C O 1
ATOM 4212 N N . ASN C 1 175 ? -43.238 39.919 8.448 1.00 72.87 308 ASN C N 1
ATOM 4213 C CA . ASN C 1 175 ? -43.198 40.303 9.858 1.00 72.87 308 ASN C CA 1
ATOM 4214 C C . ASN C 1 175 ? -42.143 39.465 10.577 1.00 72.87 308 ASN C C 1
ATOM 4215 O O . ASN C 1 175 ? -40.960 39.466 10.218 1.00 72.87 308 ASN C O 1
ATOM 4220 N N . ARG C 1 176 ? -42.590 38.745 11.593 1.00 71.52 309 ARG C N 1
ATOM 4221 C CA . ARG C 1 176 ? -41.722 37.876 12.366 1.00 71.52 309 ARG C CA 1
ATOM 4222 C C . ARG C 1 176 ? -40.800 38.601 13.335 1.00 71.52 309 ARG C C 1
ATOM 4223 O O . ARG C 1 176 ? -41.073 38.642 14.527 1.00 71.52 309 ARG C O 1
ATOM 4231 N N . ARG C 1 177 ? -39.702 39.161 12.839 1.00 85.36 310 ARG C N 1
ATOM 4232 C CA . ARG C 1 177 ? -38.769 39.866 13.714 1.00 85.36 310 ARG C CA 1
ATOM 4233 C C . ARG C 1 177 ? -38.978 41.368 13.754 1.00 85.36 310 ARG C C 1
ATOM 4234 O O . ARG C 1 177 ? -38.964 42.031 12.712 1.00 85.36 310 ARG C O 1
ATOM 4242 N N . MET C 1 178 ? -39.156 41.909 14.958 1.00 66.38 311 MET C N 1
ATOM 4243 C CA . MET C 1 178 ? -39.325 43.348 15.111 1.00 66.38 311 MET C CA 1
ATOM 4244 C C . MET C 1 178 ? -37.982 43.971 15.488 1.00 66.38 311 MET C C 1
ATOM 4245 O O . MET C 1 178 ? -37.232 43.403 16.280 1.00 66.38 311 MET C O 1
ATOM 4250 N N . LEU C 1 179 ? -37.688 45.140 14.922 1.00 76.70 312 LEU C N 1
ATOM 4251 C CA . LEU C 1 179 ? -36.408 45.807 15.155 1.00 76.70 312 LEU C CA 1
ATOM 4252 C C . LEU C 1 179 ? -36.419 47.033 16.063 1.00 76.70 312 LEU C C 1
ATOM 4253 O O . LEU C 1 179 ? -35.520 47.197 16.877 1.00 76.70 312 LEU C O 1
ATOM 4258 N N . ALA C 1 180 ? -37.420 47.896 15.926 1.00 76.30 313 ALA C N 1
ATOM 4259 C CA . ALA C 1 180 ? -37.486 49.099 16.750 1.00 76.30 313 ALA C CA 1
ATOM 4260 C C . ALA C 1 180 ? -38.864 49.326 17.354 1.00 76.30 313 ALA C C 1
ATOM 4261 O O . ALA C 1 180 ? -39.841 48.676 16.981 1.00 76.30 313 ALA C O 1
ATOM 4263 N N . SER C 1 181 ? -38.929 50.267 18.287 1.00 96.06 314 SER C N 1
ATOM 4264 C CA . SER C 1 181 ? -40.168 50.594 18.977 1.00 96.06 314 SER C CA 1
ATOM 4265 C C . SER C 1 181 ? -41.280 51.125 18.070 1.00 96.06 314 SER C C 1
ATOM 4266 O O . SER C 1 181 ? -42.465 50.897 18.334 1.00 96.06 314 SER C O 1
ATOM 4269 N N . GLY C 1 182 ? -40.906 51.819 16.999 1.00 78.20 315 GLY C N 1
ATOM 4270 C CA . GLY C 1 182 ? -41.914 52.364 16.099 1.00 78.20 315 GLY C CA 1
ATOM 4271 C C . GLY C 1 182 ? -42.343 51.433 14.976 1.00 78.20 315 GLY C C 1
ATOM 4272 O O . GLY C 1 182 ? -43.343 51.676 14.296 1.00 78.20 315 GLY C O 1
ATOM 4273 N N . MET C 1 183 ? -41.583 50.360 14.790 1.00 74.46 316 MET C N 1
ATOM 4274 C CA . MET C 1 183 ? -41.846 49.377 13.746 1.00 74.46 316 MET C CA 1
ATOM 4275 C C . MET C 1 183 ? -43.070 48.519 14.043 1.00 74.46 316 MET C C 1
ATOM 4276 O O . MET C 1 183 ? -43.169 47.914 15.111 1.00 74.46 316 MET C O 1
ATOM 4281 N N . ALA C 1 184 ? -43.994 48.462 13.088 1.00 74.08 317 ALA C N 1
ATOM 4282 C CA . ALA C 1 184 ? -45.210 47.674 13.248 1.00 74.08 317 ALA C CA 1
ATOM 4283 C C . ALA C 1 184 ? -45.241 46.466 12.310 1.00 74.08 317 ALA C C 1
ATOM 4284 O O . ALA C 1 184 ? -45.788 45.419 12.663 1.00 74.08 317 ALA C O 1
ATOM 4286 N N . TYR C 1 185 ? -44.660 46.608 11.120 1.00 69.51 318 TYR C N 1
ATOM 4287 C CA . TYR C 1 185 ? -44.635 45.510 10.155 1.00 69.51 318 TYR C CA 1
ATOM 4288 C C . TYR C 1 185 ? -43.290 45.369 9.454 1.00 69.51 318 TYR C C 1
ATOM 4289 O O . TYR C 1 185 ? -42.525 46.329 9.354 1.00 69.51 318 TYR C O 1
ATOM 4298 N N . ALA C 1 186 ? -43.014 44.163 8.966 1.00 57.12 319 ALA C N 1
ATOM 4299 C CA . ALA C 1 186 ? -41.771 43.891 8.255 1.00 57.12 319 ALA C CA 1
ATOM 4300 C C . ALA C 1 186 ? -42.031 43.029 7.019 1.00 57.12 319 ALA C C 1
ATOM 4301 O O . ALA C 1 186 ? -43.009 42.282 6.958 1.00 57.12 319 ALA C O 1
ATOM 4303 N N . MET C 1 187 ? -41.142 43.149 6.040 1.00 62.85 320 MET C N 1
ATOM 4304 C CA . MET C 1 187 ? -41.237 42.398 4.796 1.00 62.85 320 MET C CA 1
ATOM 4305 C C . MET C 1 187 ? -39.808 42.309 4.258 1.00 62.85 320 MET C C 1
ATOM 4306 O O . MET C 1 187 ? -39.254 43.302 3.789 1.00 62.85 320 MET C O 1
ATOM 4311 N N . ASN C 1 188 ? -39.209 41.123 4.350 1.00 56.92 321 ASN C N 1
ATOM 4312 C CA . ASN C 1 188 ? -37.837 40.929 3.892 1.00 56.92 321 ASN C CA 1
ATOM 4313 C C . ASN C 1 188 ? -37.734 39.992 2.702 1.00 56.92 321 ASN C C 1
ATOM 4314 O O . ASN C 1 188 ? -38.423 38.972 2.632 1.00 56.92 321 ASN C O 1
ATOM 4319 N N . PHE C 1 189 ? -36.867 40.344 1.761 1.00 54.30 322 PHE C N 1
ATOM 4320 C CA . PHE C 1 189 ? -36.676 39.526 0.573 1.00 54.30 322 PHE C CA 1
ATOM 4321 C C . PHE C 1 189 ? -35.210 39.137 0.473 1.00 54.30 322 PHE C C 1
ATOM 4322 O O . PHE C 1 189 ? -34.326 39.908 0.855 1.00 54.30 322 PHE C O 1
ATOM 4330 N N . SER C 1 190 ? -34.956 37.938 -0.031 1.00 61.20 323 SER C N 1
ATOM 4331 C 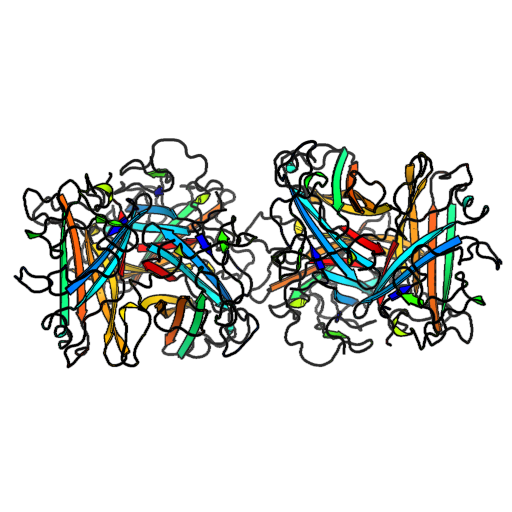CA . SER C 1 190 ? -33.591 37.475 -0.223 1.00 61.20 323 SER C CA 1
ATOM 4332 C C . SER C 1 190 ? -33.517 36.580 -1.457 1.00 61.20 323 SER C C 1
ATOM 4333 O O . SER C 1 190 ? -34.260 35.598 -1.589 1.00 61.20 323 SER C O 1
ATOM 4336 N N . TRP C 1 191 ? -32.634 36.961 -2.368 1.00 59.71 324 TRP C N 1
ATOM 4337 C CA . TRP C 1 191 ? -32.402 36.230 -3.600 1.00 59.71 324 TRP C CA 1
ATOM 4338 C C . TRP C 1 191 ? -31.161 35.384 -3.362 1.00 59.71 324 TRP C C 1
ATOM 4339 O O . TRP C 1 191 ? -30.107 35.915 -3.014 1.00 59.71 324 TRP C O 1
ATOM 4350 N N . SER C 1 192 ? -31.273 34.075 -3.552 1.00 61.59 325 SER C N 1
ATOM 4351 C CA . SER C 1 192 ? -30.135 33.195 -3.315 1.00 61.59 325 SER C CA 1
ATOM 4352 C C . SER C 1 192 ? -29.588 32.520 -4.575 1.00 61.59 325 SER C C 1
ATOM 4353 O O . SER C 1 192 ? -30.286 31.752 -5.229 1.00 61.59 325 SER C O 1
ATOM 4356 N N . LEU C 1 193 ? -28.339 32.820 -4.915 1.00 63.27 326 LEU C N 1
ATOM 4357 C CA . LEU C 1 193 ? -27.692 32.219 -6.081 1.00 63.27 326 LEU C CA 1
ATOM 4358 C C . LEU C 1 193 ? -26.760 31.106 -5.610 1.00 63.27 326 LEU C C 1
ATOM 4359 O O . LEU C 1 193 ? -25.968 31.291 -4.681 1.00 63.27 326 LEU C O 1
ATOM 4364 N N . ASN C 1 194 ? -26.856 29.947 -6.246 1.00 68.54 327 ASN C N 1
ATOM 4365 C CA . ASN C 1 194 ? -26.007 28.830 -5.877 1.00 68.54 327 ASN C CA 1
ATOM 4366 C C . ASN C 1 194 ? -25.729 27.981 -7.110 1.00 68.54 327 ASN C C 1
ATOM 4367 O O . ASN C 1 194 ? -26.247 26.873 -7.252 1.00 68.54 327 ASN C O 1
ATOM 4372 N N . ALA C 1 195 ? -24.892 28.519 -7.996 1.00 74.13 328 ALA C N 1
ATOM 4373 C CA . ALA C 1 195 ? -24.550 27.856 -9.244 1.00 74.13 328 ALA C CA 1
ATOM 4374 C C . ALA C 1 195 ? -23.200 27.148 -9.265 1.00 74.13 328 ALA C C 1
ATOM 4375 O O . ALA C 1 195 ? -22.343 27.361 -8.400 1.00 74.13 328 ALA C O 1
ATOM 4377 N N . GLU C 1 196 ? -23.041 26.295 -10.276 1.00 104.31 329 GLU C N 1
ATOM 4378 C CA . GLU C 1 196 ? -21.824 25.524 -10.499 1.00 104.31 329 GLU C CA 1
ATOM 4379 C C . GLU C 1 196 ? -20.633 26.459 -10.552 1.00 104.31 329 GLU C C 1
ATOM 4380 O O . GLU C 1 196 ? -19.600 26.215 -9.930 1.00 104.31 329 GLU C O 1
ATOM 4386 N N . GLU C 1 197 ? -20.789 27.532 -11.317 1.00 78.88 330 GLU C N 1
ATOM 4387 C CA . GLU C 1 197 ? -19.741 28.524 -11.466 1.00 78.88 330 GLU C CA 1
ATOM 4388 C C . GLU C 1 197 ? -20.333 29.921 -11.637 1.00 78.88 330 GLU C C 1
ATOM 4389 O O . GLU C 1 197 ? -21.537 30.077 -11.851 1.00 78.88 330 GLU C O 1
ATOM 4395 N N . ALA C 1 198 ? -19.476 30.930 -11.529 1.00 88.25 331 ALA C N 1
ATOM 4396 C CA . ALA C 1 198 ? -19.891 32.323 -11.640 1.00 88.25 331 ALA C CA 1
ATOM 4397 C C . ALA C 1 198 ? -20.568 32.654 -12.960 1.00 88.25 331 ALA C C 1
ATOM 4398 O O . ALA C 1 198 ? -20.002 32.443 -14.032 1.00 88.25 331 ALA C O 1
ATOM 4400 N N . PRO C 1 199 ? -21.800 33.178 -12.895 1.00 66.95 332 PRO C N 1
ATOM 4401 C CA . PRO C 1 199 ? -22.536 33.537 -14.106 1.00 66.95 332 PRO C CA 1
ATOM 4402 C C . PRO C 1 199 ? -21.745 34.504 -14.985 1.00 66.95 332 PRO C C 1
ATOM 4403 O O . PRO C 1 199 ? -21.781 34.411 -16.214 1.00 66.95 332 PRO C O 1
ATOM 4407 N N . GLU C 1 200 ? -21.019 35.419 -14.349 1.00 84.15 333 GLU C N 1
ATOM 4408 C CA . GLU C 1 200 ? -20.259 36.425 -15.084 1.00 84.15 333 GLU C CA 1
ATOM 4409 C C . GLU C 1 200 ? -18.757 36.470 -14.786 1.00 84.15 333 GLU C C 1
ATOM 4410 O O . GLU C 1 200 ? -18.259 35.810 -13.867 1.00 84.15 333 GLU C O 1
ATOM 4416 N N . THR C 1 201 ? -18.062 37.280 -15.582 1.00 77.73 334 THR C N 1
ATOM 4417 C CA . THR C 1 201 ? -16.625 37.507 -15.471 1.00 77.73 334 THR C CA 1
ATOM 4418 C C . THR C 1 201 ? -16.405 39.016 -15.560 1.00 77.73 334 THR C C 1
ATOM 4419 O O . THR C 1 201 ? -15.325 39.523 -15.267 1.00 77.73 334 THR C O 1
ATOM 4423 N N . THR C 1 202 ? -17.454 39.727 -15.957 1.00 78.58 335 THR C N 1
ATOM 4424 C CA . THR C 1 202 ? -17.396 41.175 -16.108 1.00 78.58 335 THR C CA 1
ATOM 4425 C C . THR C 1 202 ? -18.399 41.862 -15.196 1.00 78.58 335 THR C C 1
ATOM 4426 O O . THR C 1 202 ? -19.179 41.207 -14.501 1.00 78.58 335 THR C O 1
ATOM 4430 N N . GLU C 1 203 ? -18.364 43.190 -15.206 1.00 70.76 336 GLU C N 1
ATOM 4431 C CA . GLU C 1 203 ? -19.303 43.990 -14.440 1.00 70.76 336 GLU C CA 1
ATOM 4432 C C . GLU C 1 203 ? -20.522 44.099 -15.359 1.00 70.76 336 GLU C C 1
ATOM 4433 O O . GLU C 1 203 ? -20.459 44.731 -16.417 1.00 70.76 336 GLU C O 1
ATOM 4439 N N . VAL C 1 204 ? -21.617 43.456 -14.965 1.00 69.55 337 VAL C N 1
ATOM 4440 C CA . VAL C 1 204 ? -22.845 43.470 -15.759 1.00 69.55 337 VAL C CA 1
ATOM 4441 C C . VAL C 1 204 ? -24.008 43.852 -14.855 1.00 69.55 337 VAL C C 1
ATOM 4442 O O . VAL C 1 204 ? -24.108 43.372 -13.726 1.00 69.55 337 VAL C O 1
ATOM 4446 N N . THR C 1 205 ? -24.888 44.713 -15.353 1.00 56.30 338 THR C N 1
ATOM 4447 C CA . THR C 1 205 ? -26.034 45.145 -14.565 1.00 56.30 338 THR C CA 1
ATOM 4448 C C . THR C 1 205 ? -26.793 43.949 -14.012 1.00 56.30 338 THR C C 1
ATOM 4449 O O . THR C 1 205 ? -27.279 43.097 -14.765 1.00 56.30 338 THR C O 1
ATOM 4453 N N . LEU C 1 206 ? -26.875 43.884 -12.689 1.00 51.34 339 LEU C N 1
ATOM 4454 C CA . LEU C 1 206 ? -27.593 42.816 -12.022 1.00 51.34 339 LEU C CA 1
ATOM 4455 C C . LEU C 1 206 ? -29.072 42.987 -12.368 1.00 51.34 339 LEU C C 1
ATOM 4456 O O . LEU C 1 206 ? -29.589 44.104 -12.326 1.00 51.34 339 LEU C O 1
ATOM 4461 N N . ILE C 1 207 ? -29.742 41.892 -12.727 1.00 53.67 340 ILE C N 1
ATOM 4462 C CA . ILE C 1 207 ? -31.163 41.941 -13.071 1.00 53.67 340 ILE C CA 1
ATOM 4463 C C . ILE C 1 207 ? -31.890 40.677 -12.662 1.00 53.67 340 ILE C C 1
ATOM 4464 O O . ILE C 1 207 ? -31.609 39.604 -13.190 1.00 53.67 340 ILE C O 1
ATOM 4469 N N . THR C 1 208 ? -32.820 40.799 -11.722 1.00 49.68 341 THR C N 1
ATOM 4470 C CA . THR C 1 208 ? -33.604 39.643 -11.277 1.00 49.68 341 THR C CA 1
ATOM 4471 C C . THR C 1 208 ? -34.940 39.676 -12.028 1.00 49.68 341 THR C C 1
ATOM 4472 O O . THR C 1 208 ? -35.580 40.722 -12.094 1.00 49.68 341 THR C O 1
ATOM 4476 N N . SER C 1 209 ? -35.351 38.552 -12.610 1.00 44.65 342 SER C N 1
ATOM 4477 C CA . SER C 1 209 ? -36.613 38.504 -13.354 1.00 44.65 342 SER C CA 1
ATOM 4478 C C . SER C 1 209 ? -37.780 38.561 -12.386 1.00 44.65 342 SER C C 1
ATOM 4479 O O . SER C 1 209 ? -37.713 38.010 -11.292 1.00 44.65 342 SER C O 1
ATOM 4482 N N . PRO C 1 210 ? -38.880 39.205 -12.793 1.00 50.16 343 PRO C N 1
ATOM 4483 C CA . PRO C 1 210 ? -40.072 39.345 -11.952 1.00 50.16 343 PRO C CA 1
ATOM 4484 C C . PRO C 1 210 ? -40.469 38.146 -11.102 1.00 50.16 343 PRO C C 1
ATOM 4485 O O . PRO C 1 210 ? -40.631 37.034 -11.597 1.00 50.16 343 PRO C O 1
ATOM 4489 N N . PHE C 1 211 ? -40.619 38.376 -9.808 1.00 54.16 344 PHE C N 1
ATOM 4490 C CA . PHE C 1 211 ? -41.053 37.319 -8.908 1.00 54.16 344 PHE C CA 1
ATOM 4491 C C . PHE C 1 211 ? -42.451 37.733 -8.448 1.00 54.16 344 PHE C C 1
ATOM 4492 O O . PHE C 1 211 ? -42.681 38.902 -8.136 1.00 54.16 344 PHE C O 1
ATOM 4500 N N . PHE C 1 212 ? -43.388 36.790 -8.420 1.00 47.68 345 PHE C N 1
ATOM 4501 C CA . PHE C 1 212 ? -44.756 37.107 -8.007 1.00 47.68 345 PHE C CA 1
ATOM 4502 C C . PHE C 1 212 ? -45.095 36.408 -6.704 1.00 47.68 345 PHE C C 1
ATOM 4503 O O . PHE C 1 212 ? -44.599 35.316 -6.422 1.00 47.68 345 PHE C O 1
ATOM 4511 N N . PHE C 1 213 ? -45.944 37.039 -5.905 1.00 48.83 346 PHE C N 1
ATOM 4512 C CA . PHE C 1 213 ? -46.335 36.456 -4.630 1.00 48.83 346 PHE C CA 1
ATOM 4513 C C . PHE C 1 213 ? -47.620 37.091 -4.117 1.00 48.83 346 PHE C C 1
ATOM 4514 O O . PHE C 1 213 ? -48.106 38.076 -4.666 1.00 48.83 346 PHE C O 1
ATOM 4522 N N . SER C 1 214 ? -48.175 36.505 -3.071 1.00 42.08 347 SER C N 1
ATOM 4523 C CA . SER C 1 214 ? -49.395 37.010 -2.460 1.00 42.08 347 SER C CA 1
ATOM 4524 C C . SER C 1 214 ? -49.351 36.712 -0.969 1.00 42.08 347 SER C C 1
ATOM 4525 O O . SER C 1 214 ? -48.645 35.798 -0.536 1.00 42.08 347 SER C O 1
ATOM 4528 N N . TYR C 1 215 ? -50.107 37.481 -0.189 1.00 44.16 348 TYR C N 1
ATOM 4529 C CA . TYR C 1 215 ? -50.165 37.255 1.252 1.00 44.16 348 TYR C CA 1
ATOM 4530 C C . TYR C 1 215 ? -51.448 37.828 1.839 1.00 44.16 348 TYR C C 1
ATOM 4531 O O . TYR C 1 215 ? -52.067 38.714 1.240 1.00 44.16 348 TYR C O 1
ATOM 4540 N N . ILE C 1 216 ? -51.883 37.276 2.970 1.00 46.64 349 ILE C N 1
ATOM 4541 C CA . ILE C 1 216 ? -53.094 37.769 3.641 1.00 46.64 349 ILE C CA 1
ATOM 4542 C C . ILE C 1 216 ? -52.785 39.211 4.096 1.00 46.64 349 ILE C C 1
ATOM 4543 O O . ILE C 1 216 ? -51.808 39.439 4.814 1.00 46.64 349 ILE C O 1
ATOM 4548 N N . ARG C 1 217 ? -53.600 40.175 3.692 1.00 50.91 350 ARG C N 1
ATOM 4549 C CA . ARG C 1 217 ? -53.335 41.554 4.081 1.00 50.91 350 ARG C CA 1
ATOM 4550 C C . ARG C 1 217 ? -53.947 41.968 5.424 1.00 50.91 350 ARG C C 1
ATOM 4551 O O . ARG C 1 217 ? -54.974 41.423 5.868 1.00 50.91 350 ARG C O 1
ATOM 4559 N N . GLU C 1 218 ? -53.295 42.940 6.062 1.00 51.58 351 GLU C N 1
ATOM 4560 C CA . GLU C 1 218 ? -53.732 43.491 7.343 1.00 51.58 351 GLU C CA 1
ATOM 4561 C C . GLU C 1 218 ? -54.987 44.319 7.082 1.00 51.58 351 GLU C C 1
ATOM 4562 O O . GLU C 1 218 ? -55.170 44.854 5.989 1.00 51.58 351 GLU C O 1
ATOM 4568 N N . ASP C 1 219 ? -55.862 44.433 8.071 1.00 62.95 352 ASP C N 1
ATOM 4569 C CA . ASP C 1 219 ? -57.054 45.232 7.852 1.00 62.95 352 ASP C CA 1
ATOM 4570 C C . ASP C 1 219 ? -56.712 46.712 7.747 1.00 62.95 352 ASP C C 1
ATOM 4571 O O . ASP C 1 219 ? -55.680 47.162 8.259 1.00 62.95 352 ASP C O 1
ATOM 4576 N N . ASP C 1 220 ? -57.575 47.463 7.073 1.00 69.54 353 ASP C N 1
ATOM 4577 C CA . ASP C 1 220 ? -57.353 48.889 6.881 1.00 69.54 353 ASP C CA 1
ATOM 4578 C C . ASP C 1 220 ? -57.373 49.655 8.200 1.00 69.54 353 ASP C C 1
ATOM 4579 O O . ASP C 1 220 ? -58.152 49.268 9.098 1.00 69.54 353 ASP C O 1
ATOM 4585 N N . ILE D 1 25 ? -77.775 7.727 -53.687 1.00 91.15 158 ILE D N 1
ATOM 4586 C CA . ILE D 1 25 ? -77.402 7.482 -52.259 1.00 91.15 158 ILE D CA 1
ATOM 4587 C C . ILE D 1 25 ? -77.382 8.760 -51.416 1.00 91.15 158 ILE D C 1
ATOM 4588 O O . ILE D 1 25 ? -76.487 9.595 -51.558 1.00 91.15 158 ILE D O 1
ATOM 4593 N N . GLU D 1 26 ? -78.364 8.893 -50.528 1.00 56.49 159 GLU D N 1
ATOM 4594 C CA . GLU D 1 26 ? -78.468 10.046 -49.641 1.00 56.49 159 GLU D CA 1
ATOM 4595 C C . GLU D 1 26 ? -77.854 9.709 -48.276 1.00 56.49 159 GLU D C 1
ATOM 4596 O O . GLU D 1 26 ? -78.458 8.990 -47.473 1.00 56.49 159 GLU D O 1
ATOM 4602 N N . ASN D 1 27 ? -76.654 10.234 -48.016 1.00 55.95 160 ASN D N 1
ATOM 4603 C CA . ASN D 1 27 ? -75.949 9.958 -46.761 1.00 55.95 160 ASN D CA 1
ATOM 4604 C C . ASN D 1 27 ? -76.331 10.804 -45.531 1.00 55.95 160 ASN D C 1
ATOM 4605 O O . ASN D 1 27 ? -75.590 10.852 -44.539 1.00 55.95 160 ASN D O 1
ATOM 4610 N N . ASN D 1 28 ? -77.470 11.481 -45.589 1.00 50.44 161 ASN D N 1
ATOM 4611 C CA . ASN D 1 28 ? -77.923 12.265 -44.444 1.00 50.44 161 ASN D CA 1
ATOM 4612 C C . ASN D 1 28 ? -78.921 11.368 -43.706 1.00 50.44 161 ASN D C 1
ATOM 4613 O O . ASN D 1 28 ? -79.482 11.733 -42.673 1.00 50.44 161 ASN D O 1
ATOM 4618 N N . THR D 1 29 ? -79.102 10.170 -44.255 1.00 48.66 162 THR D N 1
ATOM 4619 C CA . THR D 1 29 ? -80.022 9.189 -43.724 1.00 48.66 162 THR D CA 1
ATOM 4620 C C . THR D 1 29 ? -79.324 7.880 -43.361 1.00 48.66 162 THR D C 1
ATOM 4621 O O . THR D 1 29 ? -78.735 7.216 -44.209 1.00 48.66 162 THR D O 1
ATOM 4625 N N . LEU D 1 30 ? -79.372 7.527 -42.085 1.00 48.32 163 LEU D N 1
ATOM 4626 C CA . LEU D 1 30 ? -78.789 6.284 -41.616 1.00 48.32 163 LEU D CA 1
ATOM 4627 C C . LEU D 1 30 ? -79.992 5.395 -41.273 1.00 48.32 163 LEU D C 1
ATOM 4628 O O . LEU D 1 30 ? -80.765 5.722 -40.367 1.00 48.32 163 LEU D O 1
ATOM 4633 N N . TRP D 1 31 ? -80.176 4.287 -41.997 1.00 51.87 164 TRP D N 1
ATOM 4634 C CA . TRP D 1 31 ? -81.322 3.438 -41.711 1.00 51.87 164 TRP D CA 1
ATOM 4635 C C . TRP D 1 31 ? -81.164 1.918 -41.893 1.00 51.87 164 TRP D C 1
ATOM 4636 O O . TRP D 1 31 ? -80.065 1.410 -42.161 1.00 51.87 164 TRP D O 1
ATOM 4647 N N . THR D 1 32 ? -82.280 1.214 -41.696 1.00 49.36 165 THR D N 1
ATOM 4648 C CA . THR D 1 32 ? -82.387 -0.244 -41.800 1.00 49.36 165 THR D CA 1
ATOM 4649 C C . THR D 1 32 ? -82.963 -0.572 -43.168 1.00 49.36 165 THR D C 1
ATOM 4650 O O . THR D 1 32 ? -83.077 -1.734 -43.543 1.00 49.36 165 THR D O 1
ATOM 4654 N N . GLY D 1 33 ? -83.342 0.473 -43.895 1.00 51.84 166 GLY D N 1
ATOM 4655 C CA . GLY D 1 33 ? -83.941 0.293 -45.202 1.00 51.84 166 GLY D CA 1
ATOM 4656 C C . GLY D 1 33 ? -85.436 0.175 -44.994 1.00 51.84 166 GLY D C 1
ATOM 4657 O O . GLY D 1 33 ? -85.874 -0.344 -43.973 1.00 51.84 166 GLY D O 1
ATOM 4658 N N . ALA D 1 34 ? -86.230 0.665 -45.934 1.00 61.00 167 ALA D N 1
ATOM 4659 C CA . ALA D 1 34 ? -87.668 0.557 -45.801 1.00 61.00 167 ALA D CA 1
ATOM 4660 C C . ALA D 1 34 ? -88.031 -0.945 -45.819 1.00 61.00 167 ALA D C 1
ATOM 4661 O O . ALA D 1 34 ? -87.303 -1.769 -46.401 1.00 61.00 167 ALA D O 1
ATOM 4663 N N . LYS D 1 35 ? -89.132 -1.306 -45.168 1.00 59.88 168 LYS D N 1
ATOM 4664 C CA . LYS D 1 35 ? -89.583 -2.704 -45.096 1.00 59.88 168 LYS D CA 1
ATOM 4665 C C . LYS D 1 35 ? -88.496 -3.776 -45.076 1.00 59.88 168 LYS D C 1
ATOM 4666 O O . LYS D 1 35 ? -88.395 -4.577 -45.992 1.00 59.88 168 LYS D O 1
ATOM 4672 N N . PRO D 1 36 ? -87.685 -3.828 -44.018 1.00 58.83 169 PRO D N 1
ATOM 4673 C CA . PRO D 1 36 ? -86.638 -4.852 -43.990 1.00 58.83 169 PRO D CA 1
ATOM 4674 C C . PRO D 1 36 ? -87.107 -6.257 -43.614 1.00 58.83 169 PRO D C 1
ATOM 4675 O O . PRO D 1 36 ? -88.238 -6.466 -43.158 1.00 58.83 169 PRO D O 1
ATOM 4679 N N . SER D 1 37 ? -86.196 -7.205 -43.813 1.00 53.84 170 SER D N 1
ATOM 4680 C CA . SER D 1 37 ? -86.397 -8.611 -43.491 1.00 53.84 170 SER D CA 1
ATOM 4681 C C . SER D 1 37 ? -86.062 -8.721 -42.021 1.00 53.84 170 SER D C 1
ATOM 4682 O O . SER D 1 37 ? -85.459 -7.810 -41.465 1.00 53.84 170 SER D O 1
ATOM 4685 N N . ALA D 1 38 ? -86.438 -9.838 -41.406 1.00 42.09 171 ALA D N 1
ATOM 4686 C CA . ALA D 1 38 ? -86.153 -10.076 -39.996 1.00 42.09 171 ALA D CA 1
ATOM 4687 C C . ALA D 1 38 ? -84.694 -9.691 -39.779 1.00 42.09 171 ALA D C 1
ATOM 4688 O O . ALA D 1 38 ? -83.801 -10.287 -40.364 1.00 42.09 171 ALA D O 1
ATOM 4690 N N . ASN D 1 39 ? -84.454 -8.699 -38.930 1.00 50.69 172 ASN D N 1
ATOM 4691 C CA . ASN D 1 39 ? -83.098 -8.221 -38.689 1.00 50.69 172 ASN D CA 1
ATOM 4692 C C . ASN D 1 39 ? -82.856 -7.985 -37.223 1.00 50.69 172 ASN D C 1
ATOM 4693 O O . ASN D 1 39 ? -81.745 -7.638 -36.813 1.00 50.69 172 ASN D O 1
ATOM 4698 N N . CYS D 1 40 ? -83.900 -8.178 -36.429 1.00 55.12 173 CYS D N 1
ATOM 4699 C CA . CYS D 1 40 ? -83.810 -7.911 -35.008 1.00 55.12 173 CYS D CA 1
ATOM 4700 C C . CYS D 1 40 ? -84.198 -9.093 -34.135 1.00 55.12 173 CYS D C 1
ATOM 4701 O O . CYS D 1 40 ? -85.054 -9.890 -34.508 1.00 55.12 173 CYS D O 1
ATOM 4704 N N . VAL D 1 41 ? -83.566 -9.191 -32.970 1.00 57.48 174 VAL D N 1
ATOM 4705 C CA . VAL D 1 41 ? -83.849 -10.264 -32.022 1.00 57.48 174 VAL D CA 1
ATOM 4706 C C . VAL D 1 41 ? -84.412 -9.707 -30.712 1.00 57.48 174 VAL D C 1
ATOM 4707 O O . VAL D 1 41 ? -83.706 -9.031 -29.964 1.00 57.48 174 VAL D O 1
ATOM 4711 N N . ILE D 1 42 ? -85.678 -10.002 -30.436 1.00 67.55 175 ILE D N 1
ATOM 4712 C CA . ILE D 1 42 ? -86.331 -9.548 -29.215 1.00 67.55 175 ILE D CA 1
ATOM 4713 C C . ILE D 1 42 ? -86.234 -10.590 -28.101 1.00 67.55 175 ILE D C 1
ATOM 4714 O O . ILE D 1 42 ? -85.927 -10.253 -26.955 1.00 67.55 175 ILE D O 1
ATOM 4719 N N . LYS D 1 43 ? -86.482 -11.853 -28.441 1.00 61.35 176 LYS D N 1
ATOM 4720 C CA . LYS D 1 43 ? -86.446 -12.949 -27.464 1.00 61.35 176 LYS D CA 1
ATOM 4721 C C . LYS D 1 43 ? -85.101 -13.215 -26.769 1.00 61.35 176 LYS D C 1
ATOM 4722 O O . LYS D 1 43 ? -84.056 -13.318 -27.415 1.00 61.35 176 LYS D O 1
ATOM 4728 N N . GLU D 1 44 ? -85.165 -13.348 -25.444 1.00 88.62 177 GLU D N 1
ATOM 4729 C CA . GLU D 1 44 ? -84.009 -13.607 -24.581 1.00 88.62 177 GLU D CA 1
ATOM 4730 C C . GLU D 1 44 ? -83.099 -14.728 -25.069 1.00 88.62 177 GLU D C 1
ATOM 4731 O O . GLU D 1 44 ? -83.573 -15.768 -25.526 1.00 88.62 177 GLU D O 1
ATOM 4737 N N . GLY D 1 45 ? -81.793 -14.510 -24.949 1.00 85.43 178 GLY D N 1
ATOM 4738 C CA . GLY D 1 45 ? -80.812 -15.507 -25.348 1.00 85.43 178 GLY D CA 1
ATOM 4739 C C . GLY D 1 45 ? -80.972 -16.130 -26.723 1.00 85.43 178 GLY D C 1
ATOM 4740 O O . GLY D 1 45 ? -80.613 -17.291 -26.923 1.00 85.43 178 GLY D O 1
ATOM 4741 N N . GLU D 1 46 ? -81.509 -15.371 -27.673 1.00 105.94 179 GLU D N 1
ATOM 4742 C CA . GLU D 1 46 ? -81.692 -15.866 -29.033 1.00 105.94 179 GLU D CA 1
ATOM 4743 C C . GLU D 1 46 ? -80.684 -15.233 -29.973 1.00 105.94 179 GLU D C 1
ATOM 4744 O O . GLU D 1 46 ? -80.222 -14.118 -29.739 1.00 105.94 179 GLU D O 1
ATOM 4750 N N . ASP D 1 47 ? -80.343 -15.946 -31.039 1.00 85.98 180 ASP D N 1
ATOM 4751 C CA . ASP D 1 47 ? -79.382 -15.426 -31.997 1.00 85.98 180 ASP D CA 1
ATOM 4752 C C . ASP D 1 47 ? -79.986 -15.184 -33.368 1.00 85.98 180 ASP D C 1
ATOM 4753 O O . ASP D 1 47 ? -79.491 -14.352 -34.128 1.00 85.98 180 ASP D O 1
ATOM 4758 N N . SER D 1 48 ? -81.055 -15.899 -33.692 1.00 63.52 181 SER D N 1
ATOM 4759 C CA . SER D 1 48 ? -81.673 -15.709 -34.993 1.00 63.52 181 SER D CA 1
ATOM 4760 C C . SER D 1 48 ? -82.833 -14.727 -34.902 1.00 63.52 181 SER D C 1
ATOM 4761 O O . SER D 1 48 ? -83.681 -14.823 -34.012 1.00 63.52 181 SER D O 1
ATOM 4764 N N . PRO D 1 49 ? -82.875 -13.759 -35.831 1.00 68.56 182 PRO D N 1
ATOM 4765 C CA . PRO D 1 49 ? -83.906 -12.722 -35.910 1.00 68.56 182 PRO D CA 1
ATOM 4766 C C . PRO D 1 49 ? -85.323 -13.267 -35.748 1.00 68.56 182 PRO D C 1
ATOM 4767 O O . PRO D 1 49 ? -85.655 -14.303 -36.316 1.00 68.56 182 PRO D O 1
ATOM 4771 N N . ASP D 1 50 ? -86.152 -12.554 -34.983 1.00 56.83 183 ASP D N 1
ATOM 4772 C CA . ASP D 1 50 ? -87.545 -12.948 -34.772 1.00 56.83 183 ASP D CA 1
ATOM 4773 C C . ASP D 1 50 ? -88.518 -11.804 -35.066 1.00 56.83 183 ASP D C 1
ATOM 4774 O O . ASP D 1 50 ? -89.730 -11.966 -34.934 1.00 56.83 183 ASP D O 1
ATOM 4779 N N . CYS D 1 51 ? -87.981 -10.650 -35.470 1.00 46.89 184 CYS D N 1
ATOM 4780 C CA . CYS D 1 51 ? -88.807 -9.486 -35.814 1.00 46.89 184 CYS D CA 1
ATOM 4781 C C . CYS D 1 51 ? -88.111 -8.528 -36.782 1.00 46.89 184 CYS D C 1
ATOM 4782 O O . CYS D 1 51 ? -86.897 -8.586 -36.991 1.00 46.89 184 CYS D O 1
ATOM 4785 N N . LYS D 1 52 ? -88.905 -7.643 -37.366 1.00 46.60 185 LYS D N 1
ATOM 4786 C CA . LYS D 1 52 ? -88.416 -6.673 -38.321 1.00 46.60 185 LYS D CA 1
ATOM 4787 C C . LYS D 1 52 ? -88.381 -5.248 -37.743 1.00 46.60 185 LYS D C 1
ATOM 4788 O O . LYS D 1 52 ? -89.423 -4.607 -37.548 1.00 46.60 185 LYS D O 1
ATOM 4794 N N . LEU D 1 53 ? -87.176 -4.761 -37.471 1.00 47.12 186 LEU D N 1
ATOM 4795 C CA . LEU D 1 53 ? -86.997 -3.417 -36.930 1.00 47.12 186 LEU D CA 1
ATOM 4796 C C . LEU D 1 53 ? -86.782 -2.389 -38.039 1.00 47.12 186 LEU D C 1
ATOM 4797 O O . LEU D 1 53 ? -85.813 -2.481 -38.775 1.00 47.12 186 LEU D O 1
ATOM 4802 N N . THR D 1 54 ? -87.704 -1.444 -38.188 1.00 40.98 187 THR D N 1
ATOM 4803 C CA . THR D 1 54 ? -87.527 -0.376 -39.172 1.00 40.98 187 THR D CA 1
ATOM 4804 C C . THR D 1 54 ? -87.041 0.851 -38.370 1.00 40.98 187 THR D C 1
ATOM 4805 O O . THR D 1 54 ? -87.769 1.360 -37.501 1.00 40.98 187 THR D O 1
ATOM 4809 N N . LEU D 1 55 ? -85.810 1.292 -38.628 1.00 51.11 188 LEU D N 1
ATOM 4810 C CA . LEU D 1 55 ? -85.230 2.448 -37.930 1.00 51.11 188 LEU D CA 1
ATOM 4811 C C . LEU D 1 55 ? -84.629 3.474 -38.901 1.00 51.11 188 LEU D C 1
ATOM 4812 O O . LEU D 1 55 ? -83.714 3.160 -39.674 1.00 51.11 188 LEU D O 1
ATOM 4817 N N . VAL D 1 56 ? -85.145 4.701 -38.859 1.00 49.58 189 VAL D N 1
ATOM 4818 C CA . VAL D 1 56 ? -84.650 5.753 -39.733 1.00 49.58 189 VAL D CA 1
ATOM 4819 C C . VAL D 1 56 ? -84.117 6.943 -38.914 1.00 49.58 189 VAL D C 1
ATOM 4820 O O . VAL D 1 56 ? -84.860 7.581 -38.155 1.00 49.58 189 VAL D O 1
ATOM 4824 N N . LEU D 1 57 ? -82.821 7.216 -39.058 1.00 48.12 190 LEU D N 1
ATOM 4825 C CA . LEU D 1 57 ? -82.169 8.321 -38.361 1.00 48.12 190 LEU D CA 1
ATOM 4826 C C . LEU D 1 57 ? -81.708 9.370 -39.378 1.00 48.12 190 LEU D C 1
ATOM 4827 O O . LEU D 1 57 ? -80.785 9.117 -40.146 1.00 48.12 190 LEU D O 1
ATOM 4832 N N . VAL D 1 58 ? -82.339 10.543 -39.385 1.00 47.99 191 VAL D N 1
ATOM 4833 C CA . VAL D 1 58 ? -81.968 11.598 -40.339 1.00 47.99 191 VAL D CA 1
ATOM 4834 C C . VAL D 1 58 ? -81.233 12.803 -39.733 1.00 47.99 191 VAL D C 1
ATOM 4835 O O . VAL D 1 58 ? -81.593 13.294 -38.662 1.00 47.99 191 VAL D O 1
ATOM 4839 N N . LYS D 1 59 ? -80.195 13.270 -40.421 1.00 58.23 192 LYS D N 1
ATOM 4840 C CA . LYS D 1 59 ? -79.446 14.428 -39.955 1.00 58.23 192 LYS D CA 1
ATOM 4841 C C . LYS D 1 59 ? -80.222 15.678 -40.311 1.00 58.23 192 LYS D C 1
ATOM 4842 O O . LYS D 1 59 ? -80.622 15.870 -41.462 1.00 58.23 192 LYS D O 1
ATOM 4848 N N . ASN D 1 60 ? -80.430 16.525 -39.313 1.00 56.44 193 ASN D N 1
ATOM 4849 C CA . ASN D 1 60 ? -81.167 17.764 -39.503 1.00 56.44 193 ASN D CA 1
ATOM 4850 C C . ASN D 1 60 ? -80.564 18.802 -38.550 1.00 56.44 193 ASN D C 1
ATOM 4851 O O . ASN D 1 60 ? -80.971 18.924 -37.390 1.00 56.44 193 ASN D O 1
ATOM 4856 N N . GLY D 1 61 ? -79.568 19.524 -39.053 1.00 51.74 194 GLY D N 1
ATOM 4857 C CA . GLY D 1 61 ? -78.900 20.523 -38.250 1.00 51.74 194 GLY D CA 1
ATOM 4858 C C . GLY D 1 61 ? -78.265 19.842 -37.062 1.00 51.74 194 GLY D C 1
ATOM 4859 O O . GLY D 1 61 ? -77.658 18.783 -37.211 1.00 51.74 194 GLY D O 1
ATOM 4860 N N . GLY D 1 62 ? -78.403 20.441 -35.881 1.00 44.86 195 GLY D N 1
ATOM 4861 C CA . GLY D 1 62 ? -77.841 19.834 -34.692 1.00 44.86 195 GLY D CA 1
ATOM 4862 C C . GLY D 1 62 ? -78.668 18.664 -34.174 1.00 44.86 195 GLY D C 1
ATOM 4863 O O . GLY D 1 62 ? -78.293 18.034 -33.171 1.00 44.86 195 GLY D O 1
ATOM 4864 N N . LEU D 1 63 ? -79.781 18.355 -34.843 1.00 52.89 196 LEU D N 1
ATOM 4865 C CA . LEU D 1 63 ? -80.639 17.248 -34.394 1.00 52.89 196 LEU D CA 1
ATOM 4866 C C . LEU D 1 63 ? -80.751 16.068 -35.360 1.00 52.89 196 LEU D C 1
ATOM 4867 O O . LEU D 1 63 ? -80.434 16.168 -36.552 1.00 52.89 196 LEU D O 1
ATOM 4872 N N . ILE D 1 64 ? -81.219 14.949 -34.816 1.00 52.69 197 ILE D N 1
ATOM 4873 C CA . ILE D 1 64 ? -81.481 13.744 -35.590 1.00 52.69 197 ILE D CA 1
ATOM 4874 C C . ILE D 1 64 ? -83.002 13.576 -35.550 1.00 52.69 197 ILE D C 1
ATOM 4875 O O . ILE D 1 64 ? -83.587 13.654 -34.480 1.00 52.69 197 ILE D O 1
ATOM 4880 N N . ASN D 1 65 ? -83.653 13.404 -36.696 1.00 48.49 198 ASN D N 1
ATOM 4881 C CA . ASN D 1 65 ? -85.096 13.134 -36.701 1.00 48.49 198 ASN D CA 1
ATOM 4882 C C . ASN D 1 65 ? -85.213 11.605 -36.756 1.00 48.49 198 ASN D C 1
ATOM 4883 O O . ASN D 1 65 ? -84.686 10.974 -37.683 1.00 48.49 198 ASN D O 1
ATOM 4888 N N . GLY D 1 66 ? -85.889 11.020 -35.765 1.00 47.00 199 GLY D N 1
ATOM 4889 C CA . GLY D 1 66 ? -86.041 9.578 -35.712 1.00 47.00 199 GLY D CA 1
ATOM 4890 C C . GLY D 1 66 ? -87.416 9.026 -36.032 1.00 47.00 199 GLY D C 1
ATOM 4891 O O . GLY D 1 66 ? -88.434 9.703 -35.866 1.00 47.00 199 GLY D O 1
ATOM 4892 N N . TYR D 1 67 ? -87.427 7.778 -36.501 1.00 48.37 200 TYR D N 1
ATOM 4893 C CA . TYR D 1 67 ? -88.639 7.038 -36.855 1.00 48.37 200 TYR D CA 1
ATOM 4894 C C . TYR D 1 67 ? -88.323 5.580 -36.549 1.00 48.37 200 TYR D C 1
ATOM 4895 O O . TYR D 1 67 ? -87.309 5.050 -36.992 1.00 48.37 200 TYR D O 1
ATOM 4904 N N . ILE D 1 68 ? -89.171 4.932 -35.772 1.00 47.39 201 ILE D N 1
ATOM 4905 C CA . ILE D 1 68 ? -88.926 3.548 -35.421 1.00 47.39 201 ILE D CA 1
ATOM 4906 C C . ILE D 1 68 ? -90.247 2.803 -35.397 1.00 47.39 201 ILE D C 1
ATOM 4907 O O . ILE D 1 68 ? -91.270 3.338 -34.956 1.00 47.39 201 ILE D O 1
ATOM 4912 N N . THR D 1 69 ? -90.211 1.564 -35.877 1.00 49.91 202 THR D N 1
ATOM 4913 C CA . THR D 1 69 ? -91.397 0.731 -35.978 1.00 49.91 202 THR D CA 1
ATOM 4914 C C . THR D 1 69 ? -90.957 -0.725 -35.861 1.00 49.91 202 THR D C 1
ATOM 4915 O O . THR D 1 69 ? -89.874 -1.094 -36.313 1.00 49.91 202 THR D O 1
ATOM 4919 N N . LEU D 1 70 ? -91.786 -1.549 -35.236 1.00 56.88 203 LEU D N 1
ATOM 4920 C CA . LEU D 1 70 ? -91.456 -2.955 -35.052 1.00 56.88 203 LEU D CA 1
ATOM 4921 C C . LEU D 1 70 ? -92.546 -3.868 -35.618 1.00 56.88 203 LEU D C 1
ATOM 4922 O O . LEU D 1 70 ? -93.736 -3.603 -35.446 1.00 56.88 203 LEU D O 1
ATOM 4927 N N . MET D 1 71 ? -92.138 -4.931 -36.308 1.00 47.05 204 MET D N 1
ATOM 4928 C CA . MET D 1 71 ? -93.092 -5.897 -36.850 1.00 47.05 204 MET D CA 1
ATOM 4929 C C . MET D 1 71 ? -92.594 -7.301 -36.531 1.00 47.05 204 MET D C 1
ATOM 4930 O O . MET D 1 71 ? -91.506 -7.695 -36.968 1.00 47.05 204 MET D O 1
ATOM 4935 N N . GLY D 1 72 ? -93.392 -8.044 -35.761 1.00 43.90 205 GLY D N 1
ATOM 4936 C CA . GLY D 1 72 ? -93.017 -9.395 -35.369 1.00 43.90 205 GLY D CA 1
ATOM 4937 C C . GLY D 1 72 ? -92.857 -10.383 -36.519 1.00 43.90 205 GLY D C 1
ATOM 4938 O O . GLY D 1 72 ? -93.569 -10.311 -37.525 1.00 43.90 205 GLY D O 1
ATOM 4939 N N . ALA D 1 73 ? -91.914 -11.305 -36.380 1.00 57.06 206 ALA D N 1
ATOM 4940 C CA . ALA D 1 73 ? -91.688 -12.287 -37.439 1.00 57.06 206 ALA D CA 1
ATOM 4941 C C . ALA D 1 73 ? -91.458 -13.691 -36.892 1.00 57.06 206 ALA D C 1
ATOM 4942 O O . ALA D 1 73 ? -90.585 -14.418 -37.361 1.00 57.06 206 ALA D O 1
ATOM 4944 N N . SER D 1 74 ? -92.239 -14.064 -35.885 1.00 55.20 207 SER D N 1
ATOM 4945 C CA . SER D 1 74 ? -92.123 -15.389 -35.291 1.00 55.20 207 SER D CA 1
ATOM 4946 C C . SER D 1 74 ? -93.325 -15.641 -34.405 1.00 55.20 207 SER D C 1
ATOM 4947 O O . SER D 1 74 ? -94.099 -14.723 -34.116 1.00 55.20 207 SER D O 1
ATOM 4950 N N . GLU D 1 75 ? -93.485 -16.890 -33.985 1.00 62.61 208 GLU D N 1
ATOM 4951 C CA . GLU D 1 75 ? -94.604 -17.273 -33.140 1.00 62.61 208 GLU D CA 1
ATOM 4952 C C . GLU D 1 75 ? -94.460 -16.637 -31.763 1.00 62.61 208 GLU D C 1
ATOM 4953 O O . GLU D 1 75 ? -95.431 -16.151 -31.190 1.00 62.61 208 GLU D O 1
ATOM 4959 N N . TYR D 1 76 ? -93.242 -16.638 -31.237 1.00 58.00 209 TYR D N 1
ATOM 4960 C CA . TYR D 1 76 ? -93.007 -16.050 -29.931 1.00 58.00 209 TYR D CA 1
ATOM 4961 C C . TYR D 1 76 ? -93.398 -14.581 -29.913 1.00 58.00 209 TYR D C 1
ATOM 4962 O O . TYR D 1 76 ? -94.191 -14.156 -29.081 1.00 58.00 209 TYR D O 1
ATOM 4971 N N . THR D 1 77 ? -92.858 -13.803 -30.842 1.00 52.36 210 THR D N 1
ATOM 4972 C CA . THR D 1 77 ? -93.167 -12.388 -30.851 1.00 52.36 210 THR D CA 1
ATOM 4973 C C . THR D 1 77 ? -94.612 -12.118 -31.208 1.00 52.36 210 THR D C 1
ATOM 4974 O O . THR D 1 77 ? -95.214 -11.184 -30.673 1.00 52.36 210 THR D O 1
ATOM 4978 N N . ASN D 1 78 ? -95.170 -12.917 -32.117 1.00 50.08 211 ASN D N 1
ATOM 4979 C CA . ASN D 1 78 ? -96.558 -12.714 -32.519 1.00 50.08 211 ASN D CA 1
ATOM 4980 C C . ASN D 1 78 ? -97.549 -13.343 -31.534 1.00 50.08 211 ASN D C 1
ATOM 4981 O O . ASN D 1 78 ? -98.761 -13.412 -31.790 1.00 50.08 211 ASN D O 1
ATOM 4986 N N . THR D 1 79 ? -97.016 -13.765 -30.393 1.00 58.83 212 THR D N 1
ATOM 4987 C CA . THR D 1 79 ? -97.797 -14.364 -29.320 1.00 58.83 212 THR D CA 1
ATOM 4988 C C . THR D 1 79 ? -97.730 -13.486 -28.053 1.00 58.83 212 THR D C 1
ATOM 4989 O O . THR D 1 79 ? -98.572 -13.592 -27.168 1.00 58.83 212 THR D O 1
ATOM 4993 N N . LEU D 1 80 ? -96.733 -12.608 -27.983 1.00 61.44 213 LEU D N 1
ATOM 4994 C CA . LEU D 1 80 ? -96.553 -11.739 -26.827 1.00 61.44 213 LEU D CA 1
ATOM 4995 C C . LEU D 1 80 ? -97.804 -11.027 -26.327 1.00 61.44 213 LEU D C 1
ATOM 4996 O O . LEU D 1 80 ? -98.043 -10.966 -25.115 1.00 61.44 213 LEU D O 1
ATOM 5001 N N . PHE D 1 81 ? -98.599 -10.487 -27.243 1.00 60.88 214 PHE D N 1
ATOM 5002 C CA . PHE D 1 81 ? -99.797 -9.779 -26.833 1.00 60.88 214 PHE D CA 1
ATOM 5003 C C . PHE D 1 81 ? -101.016 -10.636 -26.469 1.00 60.88 214 PHE D C 1
ATOM 5004 O O . PHE D 1 81 ? -102.167 -10.204 -26.627 1.00 60.88 214 PHE D O 1
ATOM 5012 N N . LYS D 1 82 ? -100.764 -11.851 -25.988 1.00 65.25 215 LYS D N 1
ATOM 5013 C CA . LYS D 1 82 ? -101.843 -12.724 -25.538 1.00 65.25 215 LYS D CA 1
ATOM 5014 C C . LYS D 1 82 ? -101.879 -12.550 -24.019 1.00 65.25 215 LYS D C 1
ATOM 5015 O O . LYS D 1 82 ? -102.619 -13.227 -23.311 1.00 65.25 215 LYS D O 1
ATOM 5021 N N . ASN D 1 83 ? -101.040 -11.629 -23.547 1.00 63.78 216 ASN D N 1
ATOM 5022 C CA . ASN D 1 83 ? -100.925 -11.269 -22.140 1.00 63.78 216 ASN D CA 1
ATOM 5023 C C . ASN D 1 83 ? -101.312 -9.802 -22.086 1.00 63.78 216 ASN D C 1
ATOM 5024 O O . ASN D 1 83 ? -101.268 -9.115 -23.101 1.00 63.78 216 ASN D O 1
ATOM 5029 N N . ASN D 1 84 ? -101.681 -9.310 -20.913 1.00 64.21 217 ASN D N 1
ATOM 5030 C CA . ASN D 1 84 ? -102.095 -7.914 -20.806 1.00 64.21 217 ASN D CA 1
ATOM 5031 C C . ASN D 1 84 ? -100.972 -6.975 -20.375 1.00 64.21 217 ASN D C 1
ATOM 5032 O O . ASN D 1 84 ? -101.127 -5.753 -20.417 1.00 64.21 217 ASN D O 1
ATOM 5037 N N . GLN D 1 85 ? -99.850 -7.548 -19.954 1.00 61.92 218 GLN D N 1
ATOM 5038 C CA . GLN D 1 85 ? -98.704 -6.760 -19.529 1.00 61.92 218 GLN D CA 1
ATOM 5039 C C . GLN D 1 85 ? -97.428 -7.250 -20.204 1.00 61.92 218 GLN D C 1
ATOM 5040 O O . GLN D 1 85 ? -96.916 -8.327 -19.884 1.00 61.92 218 GLN D O 1
ATOM 5046 N N . VAL D 1 86 ? -96.908 -6.447 -21.131 1.00 56.13 219 VAL D N 1
ATOM 5047 C CA . VAL D 1 86 ? -95.696 -6.821 -21.851 1.00 56.13 219 VAL D CA 1
ATOM 5048 C C . VAL D 1 86 ? -94.746 -5.660 -22.082 1.00 56.13 219 VAL D C 1
ATOM 5049 O O . VAL D 1 86 ? -95.163 -4.532 -22.339 1.00 56.13 219 VAL D O 1
ATOM 5053 N N . THR D 1 87 ? -93.458 -5.952 -21.986 1.00 57.48 220 THR D N 1
ATOM 5054 C CA . THR D 1 87 ? -92.438 -4.957 -22.237 1.00 57.48 220 THR D CA 1
ATOM 5055 C C . THR D 1 87 ? -91.407 -5.508 -23.223 1.00 57.48 220 THR D C 1
ATOM 5056 O O . THR D 1 87 ? -90.716 -6.491 -22.948 1.00 57.48 220 THR D O 1
ATOM 5060 N N . ILE D 1 88 ? -91.327 -4.860 -24.381 1.00 59.55 221 ILE D N 1
ATOM 5061 C CA . ILE D 1 88 ? -90.400 -5.239 -25.437 1.00 59.55 221 ILE D CA 1
ATOM 5062 C C . ILE D 1 88 ? -89.207 -4.270 -25.473 1.00 59.55 221 ILE D C 1
ATOM 5063 O O . ILE D 1 88 ? -89.386 -3.054 -25.548 1.00 59.55 221 ILE D O 1
ATOM 5068 N N . ASP D 1 89 ? -87.996 -4.817 -25.410 1.00 56.31 222 ASP D N 1
ATOM 5069 C CA . ASP D 1 89 ? -86.777 -4.014 -25.441 1.00 56.31 222 ASP D CA 1
ATOM 5070 C C . ASP D 1 89 ? -85.870 -4.299 -26.640 1.00 56.31 222 ASP D C 1
ATOM 5071 O O . ASP D 1 89 ? -85.510 -5.448 -26.903 1.00 56.31 222 ASP D O 1
ATOM 5076 N N . VAL D 1 90 ? -85.509 -3.244 -27.363 1.00 53.67 223 VAL D N 1
ATOM 5077 C CA . VAL D 1 90 ? -84.588 -3.339 -28.490 1.00 53.67 223 VAL D CA 1
ATOM 5078 C C . VAL D 1 90 ? -83.383 -2.477 -28.095 1.00 53.67 223 VAL D C 1
ATOM 5079 O O . VAL D 1 90 ? -83.517 -1.268 -27.921 1.00 53.67 223 VAL D O 1
ATOM 5083 N N . ASN D 1 91 ? -82.219 -3.099 -27.931 1.00 54.85 224 ASN D N 1
ATOM 5084 C CA . ASN D 1 91 ? -81.019 -2.374 -27.521 1.00 54.85 224 ASN D CA 1
ATOM 5085 C C . ASN D 1 91 ? -79.987 -2.239 -28.638 1.00 54.85 224 ASN D C 1
ATOM 5086 O O . ASN D 1 91 ? -79.620 -3.225 -29.286 1.00 54.85 224 ASN D O 1
ATOM 5091 N N . LEU D 1 92 ? -79.516 -1.012 -28.849 1.00 55.32 225 LEU D N 1
ATOM 5092 C CA . LEU D 1 92 ? -78.528 -0.720 -29.884 1.00 55.32 225 LEU D CA 1
ATOM 5093 C C . LEU D 1 92 ? -77.256 -0.143 -29.282 1.00 55.32 225 LEU D C 1
ATOM 5094 O O . LEU D 1 92 ? -77.293 0.836 -28.534 1.00 55.32 225 LEU D O 1
ATOM 5099 N N . ALA D 1 93 ? -76.128 -0.753 -29.616 1.00 54.49 226 ALA D N 1
ATOM 5100 C CA . ALA D 1 93 ? -74.834 -0.305 -29.132 1.00 54.49 226 ALA D CA 1
ATOM 5101 C C . ALA D 1 93 ? -73.917 -0.115 -30.342 1.00 54.49 226 ALA D C 1
ATOM 5102 O O . ALA D 1 93 ? -73.802 -1.019 -31.173 1.00 54.49 226 ALA D O 1
ATOM 5104 N N . PHE D 1 94 ? -73.291 1.057 -30.461 1.00 50.65 227 PHE D N 1
ATOM 5105 C CA . PHE D 1 94 ? -72.391 1.322 -31.585 1.00 50.65 227 PHE D CA 1
ATOM 5106 C C . PHE D 1 94 ? -70.955 1.585 -31.133 1.00 50.65 227 PHE D C 1
ATOM 5107 O O . PHE D 1 94 ? -70.699 1.890 -29.964 1.00 50.65 227 PHE D O 1
ATOM 5115 N N . ASP D 1 95 ? -70.028 1.485 -32.087 1.00 55.62 228 ASP D N 1
ATOM 5116 C CA . ASP D 1 95 ? -68.610 1.730 -31.842 1.00 55.62 228 ASP D CA 1
ATOM 5117 C C . ASP D 1 95 ? -68.281 3.205 -32.077 1.00 55.62 228 ASP D C 1
ATOM 5118 O O . ASP D 1 95 ? -69.152 3.996 -32.458 1.00 55.62 228 ASP D O 1
ATOM 5123 N N . ASN D 1 96 ? -67.015 3.560 -31.880 1.00 58.31 229 ASN D N 1
ATOM 5124 C CA . ASN D 1 96 ? -66.578 4.939 -32.050 1.00 58.31 229 ASN D CA 1
ATOM 5125 C C . ASN D 1 96 ? -66.851 5.580 -33.416 1.00 58.31 229 ASN D C 1
ATOM 5126 O O . ASN D 1 96 ? -66.625 6.779 -33.589 1.00 58.31 229 ASN D O 1
ATOM 5131 N N . THR D 1 97 ? -67.338 4.806 -34.386 1.00 44.66 230 THR D N 1
ATOM 5132 C CA . THR D 1 97 ? -67.654 5.368 -35.707 1.00 44.66 230 THR D CA 1
ATOM 5133 C C . THR D 1 97 ? -69.154 5.305 -35.970 1.00 44.66 230 THR D C 1
ATOM 5134 O O . THR D 1 97 ? -69.616 5.556 -37.090 1.00 44.66 230 THR D O 1
ATOM 5138 N N . GLY D 1 98 ? -69.913 4.969 -34.930 1.00 49.99 231 GLY D N 1
ATOM 5139 C CA . GLY D 1 98 ? -71.359 4.895 -35.057 1.00 49.99 231 GLY D CA 1
ATOM 5140 C C . GLY D 1 98 ? -71.872 3.684 -35.817 1.00 49.99 231 GLY D C 1
ATOM 5141 O O . GLY D 1 98 ? -72.909 3.758 -36.477 1.00 49.99 231 GLY D O 1
ATOM 5142 N N . GLN D 1 99 ? -71.139 2.575 -35.738 1.00 52.09 232 GLN D N 1
ATOM 5143 C CA . GLN D 1 99 ? -71.534 1.332 -36.409 1.00 52.09 232 GLN D CA 1
ATOM 5144 C C . GLN D 1 99 ? -72.106 0.385 -35.352 1.00 52.09 232 GLN D C 1
ATOM 5145 O O . GLN D 1 99 ? -71.598 0.317 -34.236 1.00 52.09 232 GLN D O 1
ATOM 5151 N N . ILE D 1 100 ? -73.147 -0.349 -35.712 1.00 52.68 233 ILE D N 1
ATOM 5152 C CA . ILE D 1 100 ? -73.751 -1.315 -34.806 1.00 52.68 233 ILE D CA 1
ATOM 5153 C C . ILE D 1 100 ? -72.766 -2.408 -34.372 1.00 52.68 233 ILE D C 1
ATOM 5154 O O . ILE D 1 100 ? -72.062 -2.977 -35.203 1.00 52.68 233 ILE D O 1
ATOM 5159 N N . ILE D 1 101 ? -72.694 -2.690 -33.075 1.00 58.40 234 ILE D N 1
ATOM 5160 C CA . ILE D 1 101 ? -71.845 -3.781 -32.602 1.00 58.40 234 ILE D CA 1
ATOM 5161 C C . ILE D 1 101 ? -72.887 -4.887 -32.383 1.00 58.40 234 ILE D C 1
ATOM 5162 O O . ILE D 1 101 ? -73.449 -5.030 -31.293 1.00 58.40 234 ILE D O 1
ATOM 5167 N N . THR D 1 102 ? -73.153 -5.651 -33.440 1.00 54.42 235 THR D N 1
ATOM 5168 C CA . THR D 1 102 ? -74.172 -6.705 -33.410 1.00 54.42 235 THR D CA 1
ATOM 5169 C C . THR D 1 102 ? -74.139 -7.698 -32.261 1.00 54.42 235 THR D C 1
ATOM 5170 O O . THR D 1 102 ? -75.188 -8.131 -31.797 1.00 54.42 235 THR D O 1
ATOM 5174 N N . TYR D 1 103 ? -72.954 -8.053 -31.785 1.00 60.65 236 TYR D N 1
ATOM 5175 C CA . TYR D 1 103 ? -72.874 -9.022 -30.701 1.00 60.65 236 TYR D CA 1
ATOM 5176 C C . TYR D 1 103 ? -73.343 -8.438 -29.363 1.00 60.65 236 TYR D C 1
ATOM 5177 O O . TYR D 1 103 ? -73.504 -9.157 -28.381 1.00 60.65 236 TYR D O 1
ATOM 5186 N N . LEU D 1 104 ? -73.585 -7.130 -29.343 1.00 55.87 237 LEU D N 1
ATOM 5187 C CA . LEU D 1 104 ? -74.044 -6.441 -28.139 1.00 55.87 237 LEU D CA 1
ATOM 5188 C C . LEU D 1 104 ? -75.403 -5.825 -28.381 1.00 55.87 237 LEU D C 1
ATOM 5189 O O . LEU D 1 104 ? -75.947 -5.191 -27.487 1.00 55.87 237 LEU D O 1
ATOM 5194 N N . SER D 1 105 ? -75.941 -6.004 -29.585 1.00 47.49 238 SER D N 1
ATOM 5195 C CA . SER D 1 105 ? -77.230 -5.407 -29.953 1.00 47.49 238 SER D CA 1
ATOM 5196 C C . SER D 1 105 ? -78.361 -6.379 -30.291 1.00 47.49 238 SER D C 1
ATOM 5197 O O . SER D 1 105 ? -78.147 -7.579 -30.464 1.00 47.49 238 SER D O 1
ATOM 5200 N N . SER D 1 106 ? -79.565 -5.821 -30.394 1.00 56.98 239 SER D N 1
ATOM 5201 C CA . SER D 1 106 ? -80.764 -6.568 -30.732 1.00 56.98 239 SER D CA 1
ATOM 5202 C C . SER D 1 106 ? -80.812 -6.618 -32.246 1.00 56.98 239 SER D C 1
ATOM 5203 O O . SER D 1 106 ? -81.233 -7.619 -32.828 1.00 56.98 239 SER D O 1
ATOM 5206 N N . LEU D 1 107 ? -80.395 -5.512 -32.866 1.00 49.12 240 LEU D N 1
ATOM 5207 C CA . LEU D 1 107 ? -80.324 -5.396 -34.320 1.00 49.12 240 LEU D CA 1
ATOM 5208 C C . LEU D 1 107 ? -79.076 -6.200 -34.695 1.00 49.12 240 LEU D C 1
ATOM 5209 O O . LEU D 1 107 ? -77.999 -5.980 -34.132 1.00 49.12 240 LEU D O 1
ATOM 5214 N N . LYS D 1 108 ? -79.224 -7.136 -35.629 1.00 55.83 241 LYS D N 1
ATOM 5215 C CA . LYS D 1 108 ? -78.102 -7.989 -36.000 1.00 55.83 241 LYS D CA 1
ATOM 5216 C C . LYS D 1 108 ? -77.433 -7.670 -37.327 1.00 55.83 241 LYS D C 1
ATOM 5217 O O . LYS D 1 108 ? -76.555 -8.401 -37.772 1.00 55.83 241 LYS D O 1
ATOM 5223 N N . SER D 1 109 ? -77.856 -6.588 -37.966 1.00 59.81 242 SER D N 1
ATOM 5224 C CA . SER D 1 109 ? -77.232 -6.169 -39.213 1.00 59.81 242 SER D CA 1
ATOM 5225 C C . SER D 1 109 ? -77.056 -4.650 -39.151 1.00 59.81 242 SER D C 1
ATOM 5226 O O . SER D 1 109 ? -78.010 -3.895 -38.939 1.00 59.81 242 SER D O 1
ATOM 5229 N N . ASN D 1 110 ? -75.809 -4.223 -39.306 1.00 45.11 243 ASN D N 1
ATOM 5230 C CA . ASN D 1 110 ? -75.441 -2.819 -39.257 1.00 45.11 243 ASN D CA 1
ATOM 5231 C C . ASN D 1 110 ? -76.320 -1.930 -40.120 1.00 45.11 243 ASN D C 1
ATOM 5232 O O . ASN D 1 110 ? -76.862 -2.363 -41.134 1.00 45.11 243 ASN D O 1
ATOM 5237 N N . LEU D 1 111 ? -76.483 -0.682 -39.698 1.00 43.39 244 LEU D N 1
ATOM 5238 C CA . LEU D 1 111 ? -77.305 0.251 -40.465 1.00 43.39 244 LEU D CA 1
ATOM 5239 C C . LEU D 1 111 ? -76.436 0.785 -41.604 1.00 43.39 244 LEU D C 1
ATOM 5240 O O . LEU D 1 111 ? -75.221 0.587 -41.608 1.00 43.39 244 LEU D O 1
ATOM 5245 N N . ASN D 1 112 ? -77.057 1.445 -42.575 1.00 48.57 245 ASN D N 1
ATOM 5246 C CA . ASN D 1 112 ? -76.299 2.048 -43.661 1.00 48.57 245 ASN D CA 1
ATOM 5247 C C . ASN D 1 112 ? -77.114 3.170 -44.295 1.00 48.57 245 ASN D C 1
ATOM 5248 O O . ASN D 1 112 ? -78.262 3.391 -43.911 1.00 48.57 245 ASN D O 1
ATOM 5253 N N . PHE D 1 113 ? -76.528 3.874 -45.262 1.00 44.59 246 PHE D N 1
ATOM 5254 C CA . PHE D 1 113 ? -77.198 4.998 -45.901 1.00 44.59 246 PHE D CA 1
ATOM 5255 C C . PHE D 1 113 ? -78.356 4.637 -46.821 1.00 44.59 246 PHE D C 1
ATOM 5256 O O . PHE D 1 113 ? -78.543 3.482 -47.205 1.00 44.59 246 PHE D O 1
ATOM 5264 N N . LYS D 1 114 ? -79.143 5.644 -47.163 1.00 57.24 247 LYS D N 1
ATOM 5265 C CA . LYS D 1 114 ? -80.283 5.452 -48.029 1.00 57.24 247 LYS D CA 1
ATOM 5266 C C . LYS D 1 114 ? -79.844 5.294 -49.474 1.00 57.24 247 LYS D C 1
ATOM 5267 O O . LYS D 1 114 ? -78.990 6.037 -49.958 1.00 57.24 247 LYS D O 1
ATOM 5273 N N . ASP D 1 115 ? -80.424 4.302 -50.145 1.00 48.63 248 ASP D N 1
ATOM 5274 C CA . ASP D 1 115 ? -80.174 4.037 -51.552 1.00 48.63 248 ASP D CA 1
ATOM 5275 C C . ASP D 1 115 ? -81.554 3.638 -52.055 1.00 48.63 248 ASP D C 1
ATOM 5276 O O . ASP D 1 115 ? -81.891 2.456 -52.137 1.00 48.63 248 ASP D O 1
ATOM 5281 N N . ASN D 1 116 ? -82.348 4.645 -52.387 1.00 63.31 249 ASN D N 1
ATOM 5282 C CA . ASN D 1 116 ? -83.719 4.430 -52.810 1.00 63.31 249 ASN D CA 1
ATOM 5283 C C . ASN D 1 116 ? -84.433 3.856 -51.578 1.00 63.31 249 ASN D C 1
ATOM 5284 O O . ASN D 1 116 ? -84.447 4.503 -50.527 1.00 63.31 249 ASN D O 1
ATOM 5289 N N . GLN D 1 117 ? -84.988 2.654 -51.665 1.00 45.60 250 GLN D N 1
ATOM 5290 C CA . GLN D 1 117 ? -85.687 2.097 -50.512 1.00 45.60 250 GLN D CA 1
ATOM 5291 C C . GLN D 1 117 ? -84.826 1.149 -49.690 1.00 45.60 250 GLN D C 1
ATOM 5292 O O . GLN D 1 117 ? -85.272 0.635 -48.663 1.00 45.60 250 GLN D O 1
ATOM 5298 N N . ASN D 1 118 ? -83.582 0.947 -50.112 1.00 44.59 251 ASN D N 1
ATOM 5299 C CA . ASN D 1 118 ? -82.710 0.018 -49.410 1.00 44.59 251 ASN D CA 1
ATOM 5300 C C . ASN D 1 118 ? -81.547 0.686 -48.702 1.00 44.59 251 ASN D C 1
ATOM 5301 O O . ASN D 1 118 ? -81.367 1.903 -48.788 1.00 44.59 251 ASN D O 1
ATOM 5306 N N . MET D 1 119 ? -80.770 -0.141 -48.002 1.00 44.42 252 MET D N 1
ATOM 5307 C CA . MET D 1 119 ? -79.573 0.297 -47.329 1.00 44.42 252 MET D CA 1
ATOM 5308 C C . MET D 1 119 ? -78.507 0.345 -48.430 1.00 44.42 252 MET D C 1
ATOM 5309 O O . MET D 1 119 ? -78.560 -0.414 -49.397 1.00 44.42 252 MET D O 1
ATOM 5314 N N . ALA D 1 120 ? -77.543 1.240 -48.291 1.00 58.64 253 ALA D N 1
ATOM 5315 C CA . ALA D 1 120 ? -76.503 1.336 -49.290 1.00 58.64 253 ALA D CA 1
ATOM 5316 C C . ALA D 1 120 ? -75.601 0.122 -49.186 1.00 58.64 253 ALA D C 1
ATOM 5317 O O . ALA D 1 120 ? -75.473 -0.498 -48.128 1.00 58.64 253 ALA D O 1
ATOM 5319 N N . THR D 1 121 ? -75.000 -0.227 -50.309 1.00 90.82 254 THR D N 1
ATOM 5320 C CA . THR D 1 121 ? -74.061 -1.328 -50.351 1.00 90.82 254 THR D CA 1
ATOM 5321 C C . THR D 1 121 ? -72.740 -0.606 -50.264 1.00 90.82 254 THR D C 1
ATOM 5322 O O . THR D 1 121 ? -72.545 0.412 -50.929 1.00 90.82 254 THR D O 1
ATOM 5326 N N . GLY D 1 122 ? -71.834 -1.097 -49.437 1.00 68.84 255 GLY D N 1
ATOM 5327 C CA . GLY D 1 122 ? -70.559 -0.418 -49.351 1.00 68.84 255 GLY D CA 1
ATOM 5328 C C . GLY D 1 122 ? -70.153 -0.084 -47.942 1.00 68.84 255 GLY D C 1
ATOM 5329 O O . GLY D 1 122 ? -70.990 0.183 -47.080 1.00 68.84 255 GLY D O 1
ATOM 5330 N N . THR D 1 123 ? -68.849 -0.106 -47.717 1.00 58.72 256 THR D N 1
ATOM 5331 C CA . THR D 1 123 ? -68.278 0.189 -46.415 1.00 58.72 256 THR D CA 1
ATOM 5332 C C . THR D 1 123 ? -68.630 1.609 -45.955 1.00 58.72 256 THR D C 1
ATOM 5333 O O . THR D 1 123 ? -68.766 2.528 -46.769 1.00 58.72 256 THR D O 1
ATOM 5337 N N . ILE D 1 124 ? -68.794 1.771 -44.646 1.00 69.92 257 ILE D N 1
ATOM 5338 C CA . ILE D 1 124 ? -69.131 3.066 -44.061 1.00 69.92 257 ILE D CA 1
ATOM 5339 C C . ILE D 1 124 ? -67.932 3.630 -43.323 1.00 69.92 257 ILE D C 1
ATOM 5340 O O . ILE D 1 124 ? -67.355 2.970 -42.459 1.00 69.92 257 ILE D O 1
ATOM 5345 N N . THR D 1 125 ? -67.547 4.847 -43.673 1.00 100.18 258 THR D N 1
ATOM 5346 C CA . THR D 1 125 ? -66.449 5.489 -42.981 1.00 100.18 258 THR D CA 1
ATOM 5347 C C . THR D 1 125 ? -67.138 6.423 -41.994 1.00 100.18 258 THR D C 1
ATOM 5348 O O . THR D 1 125 ? -67.546 7.531 -42.350 1.00 100.18 258 THR D O 1
ATOM 5352 N N . SER D 1 126 ? -67.317 5.952 -40.768 1.00 62.43 259 SER D N 1
ATOM 5353 C CA . SER D 1 126 ? -67.943 6.762 -39.728 1.00 62.43 259 SER D CA 1
ATOM 5354 C C . SER D 1 126 ? -69.372 7.284 -39.990 1.00 62.43 259 SER D C 1
ATOM 5355 O O . SER D 1 126 ? -69.675 7.897 -41.017 1.00 62.43 259 SER D O 1
ATOM 5358 N N . ALA D 1 127 ? -70.241 7.013 -39.026 1.00 55.81 260 ALA D N 1
ATOM 5359 C CA . ALA D 1 127 ? -71.623 7.465 -39.045 1.00 55.81 260 ALA D CA 1
ATOM 5360 C C . ALA D 1 127 ? -71.785 8.077 -37.646 1.00 55.81 260 ALA D C 1
ATOM 5361 O O . ALA D 1 127 ? -72.875 8.114 -37.075 1.00 55.81 260 ALA D O 1
ATOM 5363 N N . LYS D 1 128 ? -70.659 8.535 -37.105 1.00 54.84 261 LYS D N 1
ATOM 5364 C CA . LYS D 1 128 ? -70.589 9.157 -35.785 1.00 54.84 261 LYS D CA 1
ATOM 5365 C C . LYS D 1 128 ? -71.582 10.315 -35.670 1.00 54.84 261 LYS D C 1
ATOM 5366 O O . LYS D 1 128 ? -72.245 10.478 -34.645 1.00 54.84 261 LYS D O 1
ATOM 5372 N N . GLY D 1 129 ? -71.680 11.101 -36.740 1.00 55.26 262 GLY D N 1
ATOM 5373 C CA . GLY D 1 129 ? -72.585 12.235 -36.783 1.00 55.26 262 GLY D CA 1
ATOM 5374 C C . GLY D 1 129 ? -74.053 11.913 -36.547 1.00 55.26 262 GLY D C 1
ATOM 5375 O O . GLY D 1 129 ? -74.843 12.823 -36.286 1.00 55.26 262 GLY D O 1
ATOM 5376 N N . PHE D 1 130 ? -74.426 10.634 -36.641 1.00 49.12 263 PHE D N 1
ATOM 5377 C CA . PHE D 1 130 ? -75.810 10.210 -36.413 1.00 49.12 263 PHE D CA 1
ATOM 5378 C C . PHE D 1 130 ? -76.003 9.751 -34.978 1.00 49.12 263 PHE D C 1
ATOM 5379 O O . PHE D 1 130 ? -77.108 9.414 -34.572 1.00 49.12 263 PHE D O 1
ATOM 5387 N N . MET D 1 131 ? -74.924 9.722 -34.214 1.00 47.68 264 MET D N 1
ATOM 5388 C CA . MET D 1 131 ? -74.979 9.259 -32.834 1.00 47.68 264 MET D CA 1
ATOM 5389 C C . MET D 1 131 ? -75.527 10.257 -31.808 1.00 47.68 264 MET D C 1
ATOM 5390 O O . MET D 1 131 ? -75.579 11.466 -32.060 1.00 47.68 264 MET D O 1
ATOM 5395 N N . PRO D 1 132 ? -75.960 9.753 -30.633 1.00 51.52 265 PRO D N 1
ATOM 5396 C CA . PRO D 1 132 ? -76.496 10.617 -29.578 1.00 51.52 265 PRO D CA 1
ATOM 5397 C C . PRO D 1 132 ? -75.348 11.347 -28.891 1.00 51.52 265 PRO D C 1
ATOM 5398 O O . PRO D 1 132 ? -74.404 10.715 -28.401 1.00 51.52 265 PRO D O 1
ATOM 5402 N N . SER D 1 133 ? -75.436 12.675 -28.854 1.00 50.15 266 SER D N 1
ATOM 5403 C CA . SER D 1 133 ? -74.410 13.505 -28.223 1.00 50.15 266 SER D CA 1
ATOM 5404 C C . SER D 1 133 ? -74.028 13.054 -26.821 1.00 50.15 266 SER D C 1
ATOM 5405 O O . SER D 1 133 ? -74.889 12.881 -25.967 1.00 50.15 266 SER D O 1
ATOM 5408 N N . THR D 1 134 ? -72.738 12.865 -26.581 1.00 45.04 267 THR D N 1
ATOM 5409 C CA . THR D 1 134 ? -72.296 12.475 -25.253 1.00 45.04 267 THR D CA 1
ATOM 5410 C C . THR D 1 134 ? -72.225 13.716 -24.353 1.00 45.04 267 THR D C 1
ATOM 5411 O O . THR D 1 134 ? -72.009 13.593 -23.148 1.00 45.04 267 THR D O 1
ATOM 5415 N N . THR D 1 135 ? -72.413 14.902 -24.930 1.00 49.67 268 THR D N 1
ATOM 5416 C CA . THR D 1 135 ? -72.381 16.126 -24.137 1.00 49.67 268 THR D CA 1
ATOM 5417 C C . THR D 1 135 ? -73.788 16.371 -23.594 1.00 49.67 268 THR D C 1
ATOM 5418 O O . THR D 1 135 ? -73.977 16.704 -22.421 1.00 49.67 268 THR D O 1
ATOM 5422 N N . ALA D 1 136 ? -74.773 16.195 -24.461 1.00 60.00 269 ALA D N 1
ATOM 5423 C CA . ALA D 1 136 ? -76.155 16.372 -24.071 1.00 60.00 269 ALA D CA 1
ATOM 5424 C C . ALA D 1 136 ? -76.603 15.195 -23.213 1.00 60.00 269 ALA D C 1
ATOM 5425 O O . ALA D 1 136 ? -77.221 15.369 -22.162 1.00 60.00 269 ALA D O 1
ATOM 5427 N N . TYR D 1 137 ? -76.266 13.994 -23.656 1.00 53.89 270 TYR D N 1
ATOM 5428 C CA . TYR D 1 137 ? -76.674 12.789 -22.954 1.00 53.89 270 TYR D CA 1
ATOM 5429 C C . TYR D 1 137 ? -75.472 11.964 -22.499 1.00 53.89 270 TYR D C 1
ATOM 5430 O O . TYR D 1 137 ? -75.041 11.050 -23.180 1.00 53.89 270 TYR D O 1
ATOM 5439 N N . PRO D 1 138 ? -74.931 12.270 -21.317 1.00 57.25 271 PRO D N 1
ATOM 5440 C CA . PRO D 1 138 ? -73.769 11.570 -20.759 1.00 57.25 271 PRO D CA 1
ATOM 5441 C C . PRO D 1 138 ? -73.962 10.103 -20.395 1.00 57.25 271 PRO D C 1
ATOM 5442 O O . PRO D 1 138 ? -75.073 9.583 -20.400 1.00 57.25 271 PRO D O 1
ATOM 5446 N N . PHE D 1 139 ? -72.849 9.459 -20.064 1.00 55.87 272 PHE D N 1
ATOM 5447 C CA . PHE D 1 139 ? -72.824 8.072 -19.633 1.00 55.87 272 PHE D CA 1
ATOM 5448 C C . PHE D 1 139 ? -72.604 8.120 -18.130 1.00 55.87 272 PHE D C 1
ATOM 5449 O O . PHE D 1 139 ? -71.942 9.035 -17.634 1.00 55.87 272 PHE D O 1
ATOM 5457 N N . ILE D 1 140 ? -73.151 7.151 -17.404 1.00 57.85 273 ILE D N 1
ATOM 5458 C CA . ILE D 1 140 ? -72.977 7.106 -15.957 1.00 57.85 273 ILE D CA 1
ATOM 5459 C C . ILE D 1 140 ? -71.513 7.307 -15.611 1.00 57.85 273 ILE D C 1
ATOM 5460 O O . ILE D 1 140 ? -70.645 6.628 -16.149 1.00 57.85 273 ILE D O 1
ATOM 5465 N N . THR D 1 141 ? -71.245 8.239 -14.703 1.00 61.56 274 THR D N 1
ATOM 5466 C CA . THR D 1 141 ? -69.880 8.533 -14.301 1.00 61.56 274 THR D CA 1
ATOM 5467 C C . THR D 1 141 ? -69.590 8.226 -12.828 1.00 61.56 274 THR D C 1
ATOM 5468 O O . THR D 1 141 ? -68.429 8.180 -12.420 1.00 61.56 274 THR D O 1
ATOM 5472 N N . TYR D 1 142 ? -70.641 8.043 -12.026 1.00 67.56 275 TYR D N 1
ATOM 5473 C CA . TYR D 1 142 ? -70.479 7.675 -10.613 1.00 67.56 275 TYR D CA 1
ATOM 5474 C C . TYR D 1 142 ? -71.625 6.766 -10.194 1.00 67.56 275 TYR D C 1
ATOM 5475 O O . TYR D 1 142 ? -72.771 6.962 -10.606 1.00 67.56 275 TYR D O 1
ATOM 5484 N N . ALA D 1 143 ? -71.278 5.771 -9.383 1.00 76.96 276 ALA D N 1
ATOM 5485 C CA . ALA D 1 143 ? -72.177 4.739 -8.863 1.00 76.96 276 ALA D CA 1
ATOM 5486 C C . ALA D 1 143 ? -73.697 4.934 -8.871 1.00 76.96 276 ALA D C 1
ATOM 5487 O O . ALA D 1 143 ? -74.410 4.265 -9.623 1.00 76.96 276 ALA D O 1
ATOM 5489 N N . THR D 1 144 ? -74.205 5.827 -8.035 1.00 92.45 277 THR D N 1
ATOM 5490 C CA . THR D 1 144 ? -75.646 6.025 -7.961 1.00 92.45 277 THR D CA 1
ATOM 5491 C C . THR D 1 144 ? -76.189 7.187 -8.805 1.00 92.45 277 THR D C 1
ATOM 5492 O O . THR D 1 144 ? -77.055 7.932 -8.353 1.00 92.45 277 THR D O 1
ATOM 5496 N N . GLU D 1 145 ? -75.709 7.325 -10.038 1.00 56.69 278 GLU D N 1
ATOM 5497 C CA . GLU D 1 145 ? -76.130 8.427 -10.907 1.00 56.69 278 GLU D CA 1
ATOM 5498 C C . GLU D 1 145 ? -77.393 8.130 -11.715 1.00 56.69 278 GLU D C 1
ATOM 5499 O O . GLU D 1 145 ? -77.501 7.076 -12.352 1.00 56.69 278 GLU D O 1
ATOM 5505 N N . THR D 1 146 ? -78.333 9.077 -11.709 1.00 56.83 279 THR D N 1
ATOM 5506 C CA . THR D 1 146 ? -79.609 8.911 -12.404 1.00 56.83 279 THR D CA 1
ATOM 5507 C C . THR D 1 146 ? -79.667 9.312 -13.885 1.00 56.83 279 THR D C 1
ATOM 5508 O O . THR D 1 146 ? -80.337 8.651 -14.683 1.00 56.83 279 THR D O 1
ATOM 5512 N N . LEU D 1 147 ? -78.986 10.394 -14.250 1.00 62.37 280 LEU D N 1
ATOM 5513 C CA . LEU D 1 147 ? -78.967 10.857 -15.635 1.00 62.37 280 LEU D CA 1
ATOM 5514 C C . LEU D 1 147 ? -80.326 10.808 -16.331 1.00 62.37 280 LEU D C 1
ATOM 5515 O O . LEU D 1 147 ? -80.458 10.221 -17.405 1.00 62.37 280 LEU D O 1
ATOM 5520 N N . ASN D 1 148 ? -81.330 11.441 -15.734 1.00 46.09 281 ASN D N 1
ATOM 5521 C CA . ASN D 1 148 ? -82.668 11.442 -16.318 1.00 46.09 281 ASN D CA 1
ATOM 5522 C C . ASN D 1 148 ? -82.829 12.275 -17.587 1.00 46.09 281 ASN D C 1
ATOM 5523 O O . ASN D 1 148 ? -83.886 12.230 -18.224 1.00 46.09 281 ASN D O 1
ATOM 5528 N N . GLU D 1 149 ? -81.805 13.037 -17.965 1.00 51.98 282 GLU D N 1
ATOM 5529 C CA . GLU D 1 149 ? -81.906 13.819 -19.200 1.00 51.98 282 GLU D CA 1
ATOM 5530 C C . GLU D 1 149 ? -81.724 12.865 -20.374 1.00 51.98 282 GLU D C 1
ATOM 5531 O O . GLU D 1 149 ? -82.020 13.223 -21.513 1.00 51.98 282 GLU D O 1
ATOM 5537 N N . ASP D 1 150 ? -81.230 11.661 -20.085 1.00 48.43 283 ASP D N 1
ATOM 5538 C CA . ASP D 1 150 ? -80.991 10.652 -21.119 1.00 48.43 283 ASP D CA 1
ATOM 5539 C C . ASP D 1 150 ? -82.244 9.918 -21.599 1.00 48.43 283 ASP D C 1
ATOM 5540 O O . ASP D 1 150 ? -82.139 9.000 -22.420 1.00 48.43 283 ASP D O 1
ATOM 5545 N N . TYR D 1 151 ? -83.422 10.309 -21.109 1.00 48.98 284 TYR D N 1
ATOM 5546 C CA . TYR D 1 151 ? -84.647 9.623 -21.524 1.00 48.98 284 TYR D CA 1
ATOM 5547 C C . TYR D 1 151 ? -85.618 10.459 -22.328 1.00 48.98 284 TYR D C 1
ATOM 5548 O O . TYR D 1 151 ? -85.726 11.665 -22.136 1.00 48.98 284 TYR D O 1
ATOM 5557 N N . ILE D 1 152 ? -86.328 9.797 -23.236 1.00 54.83 285 ILE D N 1
ATOM 5558 C CA . ILE D 1 152 ? -87.348 10.439 -24.053 1.00 54.83 285 ILE D CA 1
ATOM 5559 C C . ILE D 1 152 ? -88.575 9.558 -23.851 1.00 54.83 285 ILE D C 1
ATOM 5560 O O . ILE D 1 152 ? -88.470 8.333 -23.934 1.00 54.83 285 ILE D O 1
ATOM 5565 N N . TYR D 1 153 ? -89.729 10.154 -23.575 1.00 49.91 286 TYR D N 1
ATOM 5566 C CA . TYR D 1 153 ? -90.928 9.351 -23.388 1.00 49.91 286 TYR D CA 1
ATOM 5567 C C . TYR D 1 153 ? -91.967 9.764 -24.406 1.00 49.91 286 TYR D C 1
ATOM 5568 O O . TYR D 1 153 ? -91.966 10.903 -24.885 1.00 49.91 286 TYR D O 1
ATOM 5577 N N . GLY D 1 154 ? -92.840 8.824 -24.754 1.00 45.23 287 GLY D N 1
ATOM 5578 C CA . GLY D 1 154 ? -93.870 9.106 -25.732 1.00 45.23 287 GLY D CA 1
ATOM 5579 C C . GLY D 1 154 ? -94.761 7.900 -25.919 1.00 45.23 287 GLY D C 1
ATOM 5580 O O . GLY D 1 154 ? -94.679 6.925 -25.160 1.00 45.23 287 GLY D O 1
ATOM 5581 N N . GLU D 1 155 ? -95.594 7.939 -26.947 1.00 56.07 288 GLU D N 1
ATOM 5582 C CA . GLU D 1 155 ? -96.506 6.837 -27.166 1.00 56.07 288 GLU D CA 1
ATOM 5583 C C . GLU D 1 155 ? -96.783 6.480 -28.622 1.00 56.07 288 GLU D C 1
ATOM 5584 O O . GLU D 1 155 ? -96.696 7.326 -29.515 1.00 56.07 288 GLU D O 1
ATOM 5590 N N . CYS D 1 156 ? -97.108 5.206 -28.834 1.00 60.35 289 CYS D N 1
ATOM 5591 C CA . CYS D 1 156 ? -97.495 4.683 -30.144 1.00 60.35 289 CYS D CA 1
ATOM 5592 C C . CYS D 1 156 ? -98.532 3.613 -29.811 1.00 60.35 289 CYS D C 1
ATOM 5593 O O . CYS D 1 156 ? -98.729 3.295 -28.640 1.00 60.35 289 CYS D O 1
ATOM 5596 N N . TYR D 1 157 ? -99.197 3.059 -30.819 1.00 59.12 290 TYR D N 1
ATOM 5597 C CA . TYR D 1 157 ? -100.242 2.089 -30.553 1.00 59.12 290 TYR D CA 1
ATOM 5598 C C . TYR D 1 157 ? -100.180 0.764 -31.285 1.00 59.12 290 TYR D C 1
ATOM 5599 O O . TYR D 1 157 ? -99.433 0.584 -32.247 1.00 59.12 290 TYR D O 1
ATOM 5608 N N . TYR D 1 158 ? -100.988 -0.165 -30.792 1.00 60.75 291 TYR D N 1
ATOM 5609 C CA . TYR D 1 158 ? -101.119 -1.487 -31.367 1.00 60.75 291 TYR D CA 1
ATOM 5610 C C . TYR D 1 158 ? -102.590 -1.698 -31.661 1.00 60.75 291 TYR D C 1
ATOM 5611 O O . TYR D 1 158 ? -103.417 -1.648 -30.751 1.00 60.75 291 TYR D O 1
ATOM 5620 N N . LYS D 1 159 ? -102.907 -1.915 -32.933 1.00 53.29 292 LYS D N 1
ATOM 5621 C CA . LYS D 1 159 ? -104.278 -2.165 -33.365 1.00 53.29 292 LYS D CA 1
ATOM 5622 C C . LYS D 1 159 ? -104.536 -3.670 -33.267 1.00 53.29 292 LYS D C 1
ATOM 5623 O O . LYS D 1 159 ? -103.840 -4.462 -33.893 1.00 53.29 292 LYS D O 1
ATOM 5629 N N . SER D 1 160 ? -105.527 -4.063 -32.473 1.00 59.07 293 SER D N 1
ATOM 5630 C CA . SER D 1 160 ? -105.839 -5.481 -32.305 1.00 59.07 293 SER D CA 1
ATOM 5631 C C . SER D 1 160 ? -106.732 -5.999 -33.430 1.00 59.07 293 SER D C 1
ATOM 5632 O O . SER D 1 160 ? -107.185 -5.241 -34.285 1.00 59.07 293 SER D O 1
ATOM 5635 N N . THR D 1 161 ? -106.982 -7.300 -33.410 1.00 60.29 294 THR D N 1
ATOM 5636 C CA . THR D 1 161 ? -107.822 -7.941 -34.408 1.00 60.29 294 THR D CA 1
ATOM 5637 C C . THR D 1 161 ? -109.239 -7.379 -34.427 1.00 60.29 294 THR D C 1
ATOM 5638 O O . THR D 1 161 ? -109.860 -7.310 -35.488 1.00 60.29 294 THR D O 1
ATOM 5642 N N . ASN D 1 162 ? -109.754 -6.978 -33.266 1.00 67.84 295 ASN D N 1
ATOM 5643 C CA . ASN D 1 162 ? -111.110 -6.432 -33.205 1.00 67.84 295 ASN D CA 1
ATOM 5644 C C . ASN D 1 162 ? -111.154 -4.964 -33.645 1.00 67.84 295 ASN D C 1
ATOM 5645 O O . ASN D 1 162 ? -112.227 -4.415 -33.910 1.00 67.84 295 ASN D O 1
ATOM 5650 N N . GLY D 1 163 ? -109.982 -4.338 -33.723 1.00 65.40 296 GLY D N 1
ATOM 5651 C CA . GLY D 1 163 ? -109.904 -2.948 -34.145 1.00 65.40 296 GLY D CA 1
ATOM 5652 C C . GLY D 1 163 ? -109.664 -1.913 -33.054 1.00 65.40 296 GLY D C 1
ATOM 5653 O O . GLY D 1 163 ? -109.600 -0.720 -33.350 1.00 65.40 296 GLY D O 1
ATOM 5654 N N . THR D 1 164 ? -109.522 -2.349 -31.804 1.00 64.07 297 THR D N 1
ATOM 5655 C CA . THR D 1 164 ? -109.309 -1.402 -30.711 1.00 64.07 297 THR D CA 1
ATOM 5656 C C . THR D 1 164 ? -107.831 -1.024 -30.599 1.00 64.07 297 THR D C 1
ATOM 5657 O O . THR D 1 164 ? -106.945 -1.853 -30.810 1.00 64.07 297 THR D O 1
ATOM 5661 N N . LEU D 1 165 ? -107.572 0.241 -30.281 1.00 61.30 298 LEU D N 1
ATOM 5662 C CA . LEU D 1 165 ? -106.202 0.728 -30.172 1.00 61.30 298 LEU D CA 1
ATOM 5663 C C . LEU D 1 165 ? -105.656 0.649 -28.770 1.00 61.30 298 LEU D C 1
ATOM 5664 O O . LEU D 1 165 ? -106.208 1.245 -27.854 1.00 61.30 298 LEU D O 1
ATOM 5669 N N . PHE D 1 166 ? -104.562 -0.080 -28.605 1.00 53.22 299 PHE D N 1
ATOM 5670 C CA . PHE D 1 166 ? -103.937 -0.205 -27.295 1.00 53.22 299 PHE D CA 1
ATOM 5671 C C . PHE D 1 166 ? -102.696 0.677 -27.223 1.00 53.22 299 PHE D C 1
ATOM 5672 O O . PHE D 1 166 ? -101.794 0.571 -28.054 1.00 53.22 299 PHE D O 1
ATOM 5680 N N . PRO D 1 167 ? -102.643 1.578 -26.233 1.00 61.35 300 PRO D N 1
ATOM 5681 C CA . PRO D 1 167 ? -101.480 2.457 -26.102 1.00 61.35 300 PRO D CA 1
ATOM 5682 C C . PRO D 1 167 ? -100.236 1.716 -25.644 1.00 61.35 300 PRO D C 1
ATOM 5683 O O . PRO D 1 167 ? -100.312 0.822 -24.806 1.00 61.35 300 PRO D O 1
ATOM 5687 N N . LEU D 1 168 ? -99.097 2.072 -26.225 1.00 53.83 301 LEU D N 1
ATOM 5688 C CA . LEU D 1 168 ? -97.824 1.474 -25.844 1.00 53.83 301 LEU D CA 1
ATOM 5689 C C . LEU D 1 168 ? -96.901 2.608 -25.374 1.00 53.83 301 LEU D C 1
ATOM 5690 O O . LEU D 1 168 ? -96.700 3.598 -26.088 1.00 53.83 301 LEU D O 1
ATOM 5695 N N . LYS D 1 169 ? -96.346 2.473 -24.174 1.00 58.80 302 LYS D N 1
ATOM 5696 C CA . LYS D 1 169 ? -95.461 3.504 -23.652 1.00 58.80 302 LYS D CA 1
ATOM 5697 C C . LYS D 1 169 ? -94.041 3.269 -24.138 1.00 58.80 302 LYS D C 1
ATOM 5698 O O . LYS D 1 169 ? -93.421 2.239 -23.860 1.00 58.80 302 LYS D O 1
ATOM 5704 N N . VAL D 1 170 ? -93.541 4.250 -24.877 1.00 55.36 303 VAL D N 1
ATOM 5705 C CA . VAL D 1 170 ? -92.212 4.188 -25.455 1.00 55.36 303 VAL D CA 1
ATOM 5706 C C . VAL D 1 170 ? -91.167 4.903 -24.624 1.00 55.36 303 VAL D C 1
ATOM 5707 O O . VAL D 1 170 ? -91.376 6.028 -24.191 1.00 55.36 303 VAL D O 1
ATOM 5711 N N . THR D 1 171 ? -90.038 4.247 -24.406 1.00 56.24 304 THR D N 1
ATOM 5712 C CA . THR D 1 171 ? -88.956 4.858 -23.655 1.00 56.24 304 THR D CA 1
ATOM 5713 C C . THR D 1 171 ? -87.647 4.704 -24.413 1.00 56.24 304 THR D C 1
ATOM 5714 O O . THR D 1 171 ? -87.217 3.593 -24.753 1.00 56.24 304 THR D O 1
ATOM 5718 N N . VAL D 1 172 ? -87.006 5.833 -24.679 1.00 50.28 305 VAL D N 1
ATOM 5719 C CA . VAL D 1 172 ? -85.732 5.812 -25.381 1.00 50.28 305 VAL D CA 1
ATOM 5720 C C . VAL D 1 172 ? -84.656 6.228 -24.396 1.00 50.28 305 VAL D C 1
ATOM 5721 O O . VAL D 1 172 ? -84.773 7.268 -23.773 1.00 50.28 305 VAL D O 1
ATOM 5725 N N . THR D 1 173 ? -83.623 5.409 -24.238 1.00 50.55 306 THR D N 1
ATOM 5726 C CA . THR D 1 173 ? -82.509 5.737 -23.348 1.00 50.55 306 THR D CA 1
ATOM 5727 C C . THR D 1 173 ? -81.347 6.145 -24.268 1.00 50.55 306 THR D C 1
ATOM 5728 O O . THR D 1 173 ? -80.815 5.302 -24.981 1.00 50.55 306 THR D O 1
ATOM 5732 N N . LEU D 1 174 ? -80.930 7.410 -24.260 1.00 59.10 307 LEU D N 1
ATOM 5733 C CA . LEU D 1 174 ? -79.878 7.773 -25.185 1.00 59.10 307 LEU D CA 1
ATOM 5734 C C . LEU D 1 174 ? -78.692 7.489 -24.274 1.00 59.10 307 LEU D C 1
ATOM 5735 O O . LEU D 1 174 ? -78.775 7.820 -23.097 1.00 59.10 307 LEU D O 1
ATOM 5740 N N . ASN D 1 175 ? -77.605 6.890 -24.726 1.00 72.16 308 ASN D N 1
ATOM 5741 C CA . ASN D 1 175 ? -76.512 6.722 -23.773 1.00 72.16 308 ASN D CA 1
ATOM 5742 C C . ASN D 1 175 ? -76.444 5.963 -22.467 1.00 72.16 308 ASN D C 1
ATOM 5743 O O . ASN D 1 175 ? -76.579 4.736 -22.434 1.00 72.16 308 ASN D O 1
ATOM 5748 N N . ARG D 1 176 ? -76.228 6.714 -21.395 1.00 59.69 309 ARG D N 1
ATOM 5749 C CA . ARG D 1 176 ? -76.175 6.195 -20.038 1.00 59.69 309 ARG D CA 1
ATOM 5750 C C . ARG D 1 176 ? -75.311 4.999 -19.699 1.00 59.69 309 ARG D C 1
ATOM 5751 O O . ARG D 1 176 ? -74.283 5.171 -19.086 1.00 59.69 309 ARG D O 1
ATOM 5759 N N . ARG D 1 177 ? -75.718 3.792 -20.075 1.00 60.17 310 ARG D N 1
ATOM 5760 C CA . ARG D 1 177 ? -74.933 2.611 -19.731 1.00 60.17 310 ARG D CA 1
ATOM 5761 C C . ARG D 1 177 ? -73.985 2.076 -20.797 1.00 60.17 310 ARG D C 1
ATOM 5762 O O . ARG D 1 177 ? -74.396 1.714 -21.898 1.00 60.17 310 ARG D O 1
ATOM 5770 N N . MET D 1 178 ? -72.703 2.025 -20.450 1.00 55.07 311 MET D N 1
ATOM 5771 C CA . MET D 1 178 ? -71.680 1.524 -21.358 1.00 55.07 311 MET D CA 1
ATOM 5772 C C . MET D 1 178 ? -71.542 0.032 -21.104 1.00 55.07 311 MET D C 1
ATOM 5773 O O . MET D 1 178 ? -71.365 -0.385 -19.959 1.00 55.07 311 MET D O 1
ATOM 5778 N N . LEU D 1 179 ? -71.579 -0.759 -22.173 1.00 79.60 312 LEU D N 1
ATOM 5779 C CA . LEU D 1 179 ? -71.508 -2.212 -22.066 1.00 79.60 312 LEU D CA 1
ATOM 5780 C C . LEU D 1 179 ? -70.146 -2.870 -22.274 1.00 79.60 312 LEU D C 1
ATOM 5781 O O . LEU D 1 179 ? -69.800 -3.806 -21.559 1.00 79.60 312 LEU D O 1
ATOM 5786 N N . ALA D 1 180 ? -69.375 -2.398 -23.245 1.00 77.65 313 ALA D N 1
ATOM 5787 C CA . ALA D 1 180 ? -68.073 -2.994 -23.510 1.00 77.65 313 ALA D CA 1
ATOM 5788 C C . ALA D 1 180 ? -67.028 -1.969 -23.912 1.00 77.65 313 ALA D C 1
ATOM 5789 O O . ALA D 1 180 ? -67.353 -0.838 -24.284 1.00 77.65 313 ALA D O 1
ATOM 5791 N N . SER D 1 181 ? -65.768 -2.383 -23.853 1.00 81.68 314 SER D N 1
ATOM 5792 C CA . SER D 1 181 ? -64.658 -1.508 -24.202 1.00 81.68 314 SER D CA 1
ATOM 5793 C C . SER D 1 181 ? -64.751 -0.920 -25.614 1.00 81.68 314 SER D C 1
ATOM 5794 O O . SER D 1 181 ? -64.225 0.166 -25.871 1.00 81.68 314 SER D O 1
ATOM 5797 N N . GLY D 1 182 ? -65.426 -1.618 -26.526 1.00 59.22 315 GLY D N 1
ATOM 5798 C CA . GLY D 1 182 ? -65.541 -1.106 -27.885 1.00 59.22 315 GLY D CA 1
ATOM 5799 C C . GLY D 1 182 ? -66.760 -0.233 -28.125 1.00 59.22 315 GLY D C 1
ATOM 5800 O O . GLY D 1 182 ? -66.890 0.395 -29.173 1.00 59.22 315 GLY D O 1
ATOM 5801 N N . MET D 1 183 ? -67.662 -0.196 -27.149 1.00 54.58 316 MET D N 1
ATOM 5802 C CA . MET D 1 183 ? -68.882 0.594 -27.258 1.00 54.58 316 MET D CA 1
ATOM 5803 C C . MET D 1 183 ? -68.590 2.065 -26.994 1.00 54.58 316 MET D C 1
ATOM 5804 O O . MET D 1 183 ? -67.842 2.397 -26.080 1.00 54.58 316 MET D O 1
ATOM 5809 N N . ALA D 1 184 ? -69.189 2.938 -27.800 1.00 54.31 317 ALA D N 1
ATOM 5810 C CA . ALA D 1 184 ? -68.989 4.376 -27.662 1.00 54.31 317 ALA D CA 1
ATOM 5811 C C . ALA D 1 184 ? -70.306 5.139 -27.496 1.00 54.31 317 ALA D C 1
ATOM 5812 O O . ALA D 1 184 ? -70.315 6.245 -26.960 1.00 54.31 317 ALA D O 1
ATOM 5814 N N . TYR D 1 185 ? -71.403 4.550 -27.979 1.00 47.75 318 TYR D N 1
ATOM 5815 C CA . TYR D 1 185 ? -72.738 5.137 -27.886 1.00 47.75 318 TYR D CA 1
ATOM 5816 C C . TYR D 1 185 ? -73.795 4.042 -27.652 1.00 47.75 318 TYR D C 1
ATOM 5817 O O . TYR D 1 185 ? -73.563 2.868 -27.972 1.00 47.75 318 TYR D O 1
ATOM 5826 N N . ALA D 1 186 ? -74.942 4.416 -27.077 1.00 51.00 319 ALA D N 1
ATOM 5827 C CA . ALA D 1 186 ? -76.019 3.452 -26.832 1.00 51.00 319 ALA D CA 1
ATOM 5828 C C . ALA D 1 186 ? -77.348 4.025 -27.289 1.00 51.00 319 ALA D C 1
ATOM 5829 O O . ALA D 1 186 ? -77.478 5.225 -27.478 1.00 51.00 319 ALA D O 1
ATOM 5831 N N . MET D 1 187 ? -78.337 3.168 -27.494 1.00 53.35 320 MET D N 1
ATOM 5832 C CA . MET D 1 187 ? -79.650 3.647 -27.899 1.00 53.35 320 MET D CA 1
ATOM 5833 C C . MET D 1 187 ? -80.624 2.504 -27.667 1.00 53.35 320 MET D C 1
ATOM 5834 O O . MET D 1 187 ? -80.634 1.538 -28.417 1.00 53.35 320 MET D O 1
ATOM 5839 N N . ASN D 1 188 ? -81.419 2.615 -26.601 1.00 56.19 321 ASN D N 1
ATOM 5840 C CA . ASN D 1 188 ? -82.388 1.587 -26.235 1.00 56.19 321 ASN D CA 1
ATOM 5841 C C . ASN D 1 188 ? -83.821 2.036 -26.409 1.00 56.19 321 ASN D C 1
ATOM 5842 O O . ASN D 1 188 ? -84.172 3.176 -26.139 1.00 56.19 321 ASN D O 1
ATOM 5847 N N . PHE D 1 189 ? -84.646 1.117 -26.880 1.00 51.25 322 PHE D N 1
ATOM 5848 C CA . PHE D 1 189 ? -86.052 1.382 -27.098 1.00 51.25 322 PHE D CA 1
ATOM 5849 C C . PHE D 1 189 ? -86.829 0.353 -26.307 1.00 51.25 322 PHE D C 1
ATOM 5850 O O . PHE D 1 189 ? -86.418 -0.803 -26.209 1.00 51.25 322 PHE D O 1
ATOM 5858 N N . SER D 1 190 ? -87.942 0.776 -25.725 1.00 51.81 323 SER D N 1
ATOM 5859 C CA . SER D 1 190 ? -88.776 -0.131 -24.957 1.00 51.81 323 SER D CA 1
ATOM 5860 C C . SER D 1 190 ? -90.213 0.266 -25.177 1.00 51.81 323 SER D C 1
ATOM 5861 O O . SER D 1 190 ? -90.564 1.429 -25.052 1.00 51.81 323 SER D O 1
ATOM 5864 N N . TRP D 1 191 ? -91.023 -0.710 -25.565 1.00 56.80 324 TRP D N 1
ATOM 5865 C CA . TRP D 1 191 ? -92.444 -0.517 -25.794 1.00 56.80 324 TRP D CA 1
ATOM 5866 C C . TRP D 1 191 ? -93.105 -1.214 -24.609 1.00 56.80 324 TRP D C 1
ATOM 5867 O O . TRP D 1 191 ? -92.730 -2.329 -24.249 1.00 56.80 324 TRP D O 1
ATOM 5878 N N . SER D 1 192 ? -94.086 -0.567 -24.000 1.00 55.39 325 SER D N 1
ATOM 5879 C CA . SER D 1 192 ? -94.724 -1.156 -22.835 1.00 55.39 325 SER D CA 1
ATOM 5880 C C . SER D 1 192 ? -96.240 -1.191 -22.924 1.00 55.39 325 SER D C 1
ATOM 5881 O O . SER D 1 192 ? -96.884 -0.159 -23.114 1.00 55.39 325 SER D O 1
ATOM 5884 N N . LEU D 1 193 ? -96.798 -2.393 -22.805 1.00 60.98 326 LEU D N 1
ATOM 5885 C CA . LEU D 1 193 ? -98.245 -2.588 -22.836 1.00 60.98 326 LEU D CA 1
ATOM 5886 C C . LEU D 1 193 ? -98.713 -2.899 -21.415 1.00 60.98 326 LEU D C 1
ATOM 5887 O O . LEU D 1 193 ? -98.059 -3.650 -20.676 1.00 60.98 326 LEU D O 1
ATOM 5892 N N . ASN D 1 194 ? -99.842 -2.319 -21.030 1.00 68.62 327 ASN D N 1
ATOM 5893 C CA . ASN D 1 194 ? -100.395 -2.558 -19.702 1.00 68.62 327 ASN D CA 1
ATOM 5894 C C . ASN D 1 194 ? -101.885 -2.295 -19.770 1.00 68.62 327 ASN D C 1
ATOM 5895 O O . ASN D 1 194 ? -102.370 -1.266 -19.305 1.00 68.62 327 ASN D O 1
ATOM 5900 N N . ALA D 1 195 ? -102.604 -3.239 -20.365 1.00 61.08 328 ALA D N 1
ATOM 5901 C CA . ALA D 1 195 ? -104.038 -3.107 -20.536 1.00 61.08 328 ALA D CA 1
ATOM 5902 C C . ALA D 1 195 ? -104.823 -3.966 -19.557 1.00 61.08 328 ALA D C 1
ATOM 5903 O O . ALA D 1 195 ? -104.265 -4.842 -18.889 1.00 61.08 328 ALA D O 1
ATOM 5905 N N . GLU D 1 196 ? -106.124 -3.696 -19.479 1.00 87.34 329 GLU D N 1
ATOM 5906 C CA . GLU D 1 196 ? -107.026 -4.432 -18.601 1.00 87.34 329 GLU D CA 1
ATOM 5907 C C . GLU D 1 196 ? -106.920 -5.920 -18.914 1.00 87.34 329 GLU D C 1
ATOM 5908 O O . GLU D 1 196 ? -106.750 -6.753 -18.023 1.00 87.34 329 GLU D O 1
ATOM 5914 N N . GLU D 1 197 ? -107.007 -6.239 -20.199 1.00 76.16 330 GLU D N 1
ATOM 5915 C CA . GLU D 1 197 ? -106.955 -7.619 -20.647 1.00 76.16 330 GLU D CA 1
ATOM 5916 C C . GLU D 1 197 ? -106.162 -7.733 -21.945 1.00 76.16 330 GLU D C 1
ATOM 5917 O O . GLU D 1 197 ? -106.172 -6.812 -22.759 1.00 76.16 330 GLU D O 1
ATOM 5923 N N . ALA D 1 198 ? -105.483 -8.865 -22.127 1.00 66.61 331 ALA D N 1
ATOM 5924 C CA . ALA D 1 198 ? -104.689 -9.121 -23.328 1.00 66.61 331 ALA D CA 1
ATOM 5925 C C . ALA D 1 198 ? -105.452 -8.677 -24.570 1.00 66.61 331 ALA D C 1
ATOM 5926 O O . ALA D 1 198 ? -106.649 -8.923 -24.692 1.00 66.61 331 ALA D O 1
ATOM 5928 N N . PRO D 1 199 ? -104.766 -7.997 -25.501 1.00 55.52 332 PRO D N 1
ATOM 5929 C CA . PRO D 1 199 ? -105.387 -7.515 -26.740 1.00 55.52 332 PRO D CA 1
ATOM 5930 C C . PRO D 1 199 ? -105.777 -8.644 -27.696 1.00 55.52 332 PRO D C 1
ATOM 5931 O O . PRO D 1 199 ? -106.772 -8.532 -28.427 1.00 55.52 332 PRO D O 1
ATOM 5935 N N . GLU D 1 200 ? -104.996 -9.725 -27.681 1.00 66.38 333 GLU D N 1
ATOM 5936 C CA . GLU D 1 200 ? -105.229 -10.855 -28.585 1.00 66.38 333 GLU D CA 1
ATOM 5937 C C . GLU D 1 200 ? -105.433 -12.228 -27.925 1.00 66.38 333 GLU D C 1
ATOM 5938 O O . GLU D 1 200 ? -105.085 -12.442 -26.760 1.00 66.38 333 GLU D O 1
ATOM 5944 N N . THR D 1 201 ? -105.984 -13.155 -28.708 1.00 79.90 334 THR D N 1
ATOM 5945 C CA . THR D 1 201 ? -106.247 -14.527 -28.267 1.00 79.90 334 THR D CA 1
ATOM 5946 C C . THR D 1 201 ? -105.472 -15.524 -29.123 1.00 79.90 334 THR D C 1
ATOM 5947 O O . THR D 1 201 ? -105.226 -16.656 -28.707 1.00 79.90 334 THR D O 1
ATOM 5951 N N . THR D 1 202 ? -105.080 -15.092 -30.316 1.00 67.26 335 THR D N 1
ATOM 5952 C CA . THR D 1 202 ? -104.348 -15.954 -31.236 1.00 67.26 335 THR D CA 1
ATOM 5953 C C . THR D 1 202 ? -102.973 -15.395 -31.562 1.00 67.26 335 THR D C 1
ATOM 5954 O O . THR D 1 202 ? -102.532 -14.410 -30.974 1.00 67.26 335 THR D O 1
ATOM 5958 N N . GLU D 1 203 ? -102.298 -16.042 -32.504 1.00 75.44 336 GLU D N 1
ATOM 5959 C CA . GLU D 1 203 ? -100.994 -15.591 -32.945 1.00 75.44 336 GLU D CA 1
ATOM 5960 C C . GLU D 1 203 ? -101.277 -14.588 -34.048 1.00 75.44 336 GLU D C 1
ATOM 5961 O O . GLU D 1 203 ? -101.728 -14.961 -35.128 1.00 75.44 336 GLU D O 1
ATOM 5967 N N . VAL D 1 204 ? -101.041 -13.313 -33.756 1.00 59.26 337 VAL D N 1
ATOM 5968 C CA . VAL D 1 204 ? -101.262 -12.230 -34.716 1.00 59.26 337 VAL D CA 1
ATOM 5969 C C . VAL D 1 204 ? -99.954 -11.460 -34.875 1.00 59.26 337 VAL D C 1
ATOM 5970 O O . VAL D 1 204 ? -99.120 -11.422 -33.963 1.00 59.26 337 VAL D O 1
ATOM 5974 N N . THR D 1 205 ? -99.764 -10.843 -36.030 1.00 47.46 338 THR D N 1
ATOM 5975 C CA . THR D 1 205 ? -98.530 -10.106 -36.253 1.00 47.46 338 THR D CA 1
ATOM 5976 C C . THR D 1 205 ? -98.416 -8.885 -35.335 1.00 47.46 338 THR D C 1
ATOM 5977 O O . THR D 1 205 ? -99.300 -8.026 -35.306 1.00 47.46 338 THR D O 1
ATOM 5981 N N . LEU D 1 206 ? -97.330 -8.837 -34.568 1.00 48.53 339 LEU D N 1
ATOM 5982 C CA . LEU D 1 206 ? -97.071 -7.723 -33.661 1.00 48.53 339 LEU D CA 1
ATOM 5983 C C . LEU D 1 206 ? -96.631 -6.513 -34.492 1.00 48.53 339 LEU D C 1
ATOM 5984 O O . LEU D 1 206 ? -95.575 -6.534 -35.131 1.00 48.53 339 LEU D O 1
ATOM 5989 N N . ILE D 1 207 ? -97.458 -5.473 -34.496 1.00 47.06 340 ILE D N 1
ATOM 5990 C CA . ILE D 1 207 ? -97.170 -4.255 -35.239 1.00 47.06 340 ILE D CA 1
ATOM 5991 C C . ILE D 1 207 ? -97.298 -3.024 -34.340 1.00 47.06 340 ILE D C 1
ATOM 5992 O O . ILE D 1 207 ? -98.377 -2.756 -33.777 1.00 47.06 340 ILE D O 1
ATOM 5997 N N . THR D 1 208 ? -96.200 -2.280 -34.204 1.00 47.85 341 THR D N 1
ATOM 5998 C CA . THR D 1 208 ? -96.199 -1.061 -33.396 1.00 47.85 341 THR D CA 1
ATOM 5999 C C . THR D 1 208 ? -96.280 0.152 -34.336 1.00 47.85 341 THR D C 1
ATOM 6000 O O . THR D 1 208 ? -95.470 0.280 -35.255 1.00 47.85 341 THR D O 1
ATOM 6004 N N . SER D 1 209 ? -97.260 1.034 -34.119 1.00 43.63 342 SER D N 1
ATOM 6005 C CA . SER D 1 209 ? -97.401 2.218 -34.971 1.00 43.63 342 SER D CA 1
ATOM 6006 C C . SER D 1 209 ? -96.145 3.092 -34.898 1.00 43.63 342 SER D C 1
ATOM 6007 O O . SER D 1 209 ? -95.406 3.077 -33.911 1.00 43.63 342 SER D O 1
ATOM 6010 N N . PRO D 1 210 ? -95.881 3.862 -35.955 1.00 50.46 343 PRO D N 1
ATOM 6011 C CA . PRO D 1 210 ? -94.700 4.736 -36.005 1.00 50.46 343 PRO D CA 1
ATOM 6012 C C . PRO D 1 210 ? -94.466 5.623 -34.774 1.00 50.46 343 PRO D C 1
ATOM 6013 O O . PRO D 1 210 ? -95.374 6.306 -34.317 1.00 50.46 343 PRO D O 1
ATOM 6017 N N . PHE D 1 211 ? -93.254 5.602 -34.236 1.00 52.69 344 PHE D N 1
ATOM 6018 C CA . PHE D 1 211 ? -92.922 6.462 -33.111 1.00 52.69 344 PHE D CA 1
ATOM 6019 C C . PHE D 1 211 ? -91.928 7.504 -33.640 1.00 52.69 344 PHE D C 1
ATOM 6020 O O . PHE D 1 211 ? -90.942 7.152 -34.300 1.00 52.69 344 PHE D O 1
ATOM 6028 N N . PHE D 1 212 ? -92.191 8.776 -33.354 1.00 51.73 345 PHE D N 1
ATOM 6029 C CA . PHE D 1 212 ? -91.337 9.867 -33.810 1.00 51.73 345 PHE D CA 1
ATOM 6030 C C . PHE D 1 212 ? -90.552 10.441 -32.648 1.00 51.73 345 PHE D C 1
ATOM 6031 O O . PHE D 1 212 ? -91.061 10.510 -31.531 1.00 51.73 345 PHE D O 1
ATOM 6039 N N . PHE D 1 213 ? -89.319 10.863 -32.905 1.00 50.59 346 PHE D N 1
ATOM 6040 C CA . PHE D 1 213 ? -88.502 11.425 -31.846 1.00 50.59 346 PHE D CA 1
ATOM 6041 C C . PHE D 1 213 ? -87.316 12.214 -32.400 1.00 50.59 346 PHE D C 1
ATOM 6042 O O . PHE D 1 213 ? -87.050 12.175 -33.604 1.00 50.59 346 PHE D O 1
ATOM 6050 N N . SER D 1 214 ? -86.638 12.956 -31.523 1.00 47.60 347 SER D N 1
ATOM 6051 C CA . SER D 1 214 ? -85.479 13.758 -31.904 1.00 47.60 347 SER D CA 1
ATOM 6052 C C . SER D 1 214 ? -84.485 13.823 -30.768 1.00 47.60 347 SER D C 1
ATOM 6053 O O . SER D 1 214 ? -84.826 13.550 -29.621 1.00 47.60 347 SER D O 1
ATOM 6056 N N . TYR D 1 215 ? -83.248 14.180 -31.092 1.00 49.65 348 TYR D N 1
ATOM 6057 C CA . TYR D 1 215 ? -82.213 14.303 -30.077 1.00 49.65 348 TYR D CA 1
ATOM 6058 C C . TYR D 1 215 ? -81.017 15.103 -30.587 1.00 49.65 348 TYR D C 1
ATOM 6059 O O . TYR D 1 215 ? -80.890 15.353 -31.785 1.00 49.65 348 TYR D O 1
ATOM 6068 N N . ILE D 1 216 ? -80.167 15.534 -29.660 1.00 56.87 349 ILE D N 1
ATOM 6069 C CA . ILE D 1 216 ? -78.990 16.313 -30.008 1.00 56.87 349 ILE D CA 1
ATOM 6070 C C . ILE D 1 216 ? -77.923 15.343 -30.512 1.00 56.87 349 ILE D C 1
ATOM 6071 O O . ILE D 1 216 ? -77.560 14.391 -29.822 1.00 56.87 349 ILE D O 1
ATOM 6076 N N . ARG D 1 217 ? -77.411 15.594 -31.712 1.00 47.29 350 ARG D N 1
ATOM 6077 C CA . ARG D 1 217 ? -76.417 14.700 -32.293 1.00 47.29 350 ARG D CA 1
ATOM 6078 C C . ARG D 1 217 ? -74.971 15.008 -31.997 1.00 47.29 350 ARG D C 1
ATOM 6079 O O . ARG D 1 217 ? -74.593 16.160 -31.755 1.00 47.29 350 ARG D O 1
ATOM 6087 N N . GLU D 1 218 ? -74.172 13.943 -32.014 1.00 49.94 351 GLU D N 1
ATOM 6088 C CA . GLU D 1 218 ? -72.736 14.032 -31.798 1.00 49.94 351 GLU D CA 1
ATOM 6089 C C . GLU D 1 218 ? -72.148 14.731 -33.033 1.00 49.94 351 GLU D C 1
ATOM 6090 O O . GLU D 1 218 ? -72.779 14.778 -34.094 1.00 49.94 351 GLU D O 1
ATOM 6096 N N . ASP D 1 219 ? -70.949 15.279 -32.899 1.00 54.30 352 ASP D N 1
ATOM 6097 C CA . ASP D 1 219 ? -70.304 15.930 -34.038 1.00 54.30 352 ASP D CA 1
ATOM 6098 C C . ASP D 1 219 ? -69.738 14.887 -35.011 1.00 54.30 352 ASP D C 1
ATOM 6099 O O . ASP D 1 219 ? -69.268 13.821 -34.596 1.00 54.30 352 ASP D O 1
ATOM 6104 N N . ASP D 1 220 ? -69.796 15.206 -36.302 1.00 67.72 353 ASP D N 1
ATOM 6105 C CA . ASP D 1 220 ? -69.284 14.323 -37.343 1.00 67.72 353 ASP D CA 1
ATOM 6106 C C . ASP D 1 220 ? -67.854 13.881 -37.029 1.00 67.72 353 ASP D C 1
ATOM 6107 O O . ASP D 1 220 ? -67.163 14.602 -36.276 1.00 67.72 353 ASP D O 1
ATOM 6113 N N . ILE E 1 25 ? -88.384 30.370 -54.252 1.00 93.33 158 ILE E N 1
ATOM 6114 C CA . ILE E 1 25 ? -89.047 29.041 -54.424 1.00 93.33 158 ILE E CA 1
ATOM 6115 C C . ILE E 1 25 ? -88.202 27.877 -53.894 1.00 93.33 158 ILE E C 1
ATOM 6116 O O . ILE E 1 25 ? -87.090 27.633 -54.368 1.00 93.33 158 ILE E O 1
ATOM 6121 N N . GLU E 1 26 ? -88.745 27.162 -52.911 1.00 77.79 159 GLU E N 1
ATOM 6122 C CA . GLU E 1 26 ? -88.065 26.019 -52.305 1.00 77.79 159 GLU E CA 1
ATOM 6123 C C . GLU E 1 26 ? -88.802 24.736 -52.684 1.00 77.79 159 GLU E C 1
ATOM 6124 O O . GLU E 1 26 ? -89.897 24.465 -52.185 1.00 77.79 159 GLU E O 1
ATOM 6130 N N . ASN E 1 27 ? -88.195 23.946 -53.567 1.00 66.62 160 ASN E N 1
ATOM 6131 C CA . ASN E 1 27 ? -88.823 22.712 -54.028 1.00 66.62 160 ASN E CA 1
ATOM 6132 C C . ASN E 1 27 ? -88.676 21.505 -53.100 1.00 66.62 160 ASN E C 1
ATOM 6133 O O . ASN E 1 27 ? -88.991 20.378 -53.485 1.00 66.62 160 ASN E O 1
ATOM 6138 N N . ASN E 1 28 ? -88.195 21.742 -51.883 1.00 52.38 161 ASN E N 1
ATOM 6139 C CA . ASN E 1 28 ? -88.042 20.675 -50.897 1.00 52.38 161 ASN E CA 1
ATOM 6140 C C . ASN E 1 28 ? -89.288 20.686 -50.004 1.00 52.38 161 ASN E C 1
ATOM 6141 O O . ASN E 1 28 ? -89.412 19.900 -49.072 1.00 52.38 161 ASN E O 1
ATOM 6146 N N . THR E 1 29 ? -90.216 21.587 -50.315 1.00 47.81 162 THR E N 1
ATOM 6147 C CA . THR E 1 29 ? -91.447 21.745 -49.549 1.00 47.81 162 THR E CA 1
ATOM 6148 C C . THR E 1 29 ? -92.651 21.707 -50.472 1.00 47.81 162 THR E C 1
ATOM 6149 O O . THR E 1 29 ? -92.688 22.409 -51.474 1.00 47.81 162 THR E O 1
ATOM 6153 N N . LEU E 1 30 ? -93.633 20.877 -50.142 1.00 56.20 163 LEU E N 1
ATOM 6154 C CA . LEU E 1 30 ? -94.856 20.794 -50.937 1.00 56.20 163 LEU E CA 1
ATOM 6155 C C . LEU E 1 30 ? -95.944 21.161 -49.938 1.00 56.20 163 LEU E C 1
ATOM 6156 O O . LEU E 1 30 ? -96.077 20.503 -48.907 1.00 56.20 163 LEU E O 1
ATOM 6161 N N . TRP E 1 31 ? -96.714 22.206 -50.224 1.00 61.67 164 TRP E N 1
ATOM 6162 C CA . TRP E 1 31 ? -97.744 22.625 -49.276 1.00 61.67 164 TRP E CA 1
ATOM 6163 C C . TRP E 1 31 ? -98.941 23.356 -49.867 1.00 61.67 164 TRP E C 1
ATOM 6164 O O . TRP E 1 31 ? -99.051 23.557 -51.078 1.00 61.67 164 TRP E O 1
ATOM 6175 N N . THR E 1 32 ? -99.833 23.760 -48.973 1.00 66.39 165 THR E N 1
ATOM 6176 C CA . THR E 1 32 ? -101.039 24.486 -49.331 1.00 66.39 165 THR E CA 1
ATOM 6177 C C . THR E 1 32 ? -100.751 25.973 -49.204 1.00 66.39 165 THR E C 1
ATOM 6178 O O . THR E 1 32 ? -101.578 26.807 -49.566 1.00 66.39 165 THR E O 1
ATOM 6182 N N . GLY E 1 33 ? -99.562 26.284 -48.691 1.00 81.04 166 GLY E N 1
ATOM 6183 C CA . GLY E 1 33 ? -99.165 27.662 -48.467 1.00 81.04 166 GLY E CA 1
ATOM 6184 C C . GLY E 1 33 ? -99.569 28.011 -47.044 1.00 81.04 166 GLY E C 1
ATOM 6185 O O . GLY E 1 33 ? -100.573 27.487 -46.555 1.00 81.04 166 GLY E O 1
ATOM 6186 N N . ALA E 1 34 ? -98.807 28.860 -46.358 1.00 72.86 167 ALA E N 1
ATOM 6187 C CA . ALA E 1 34 ? -99.173 29.223 -44.991 1.00 72.86 167 ALA E CA 1
ATOM 6188 C C . ALA E 1 34 ? -100.497 29.978 -45.058 1.00 72.86 167 ALA E C 1
ATOM 6189 O O . ALA E 1 34 ? -100.703 30.787 -45.963 1.00 72.86 167 ALA E O 1
ATOM 6191 N N . LYS E 1 35 ? -101.400 29.698 -44.124 1.00 70.76 168 LYS E N 1
ATOM 6192 C CA . LYS E 1 35 ? -102.710 30.361 -44.096 1.00 70.76 168 LYS E CA 1
ATOM 6193 C C . LYS E 1 35 ? -103.416 30.529 -45.451 1.00 70.76 168 LYS E C 1
ATOM 6194 O O . LYS E 1 35 ? -103.461 31.623 -46.016 1.00 70.76 168 LYS E O 1
ATOM 6200 N N . PRO E 1 36 ? -103.989 29.442 -45.981 1.00 70.94 169 PRO E N 1
ATOM 6201 C CA . PRO E 1 36 ? -104.693 29.476 -47.267 1.00 70.94 169 PRO E CA 1
ATOM 6202 C C . PRO E 1 36 ? -106.165 29.836 -47.132 1.00 70.94 169 PRO E C 1
ATOM 6203 O O . PRO E 1 36 ? -106.696 29.909 -46.025 1.00 70.94 169 PRO E O 1
ATOM 6207 N N . SER E 1 37 ? -106.822 30.036 -48.270 1.00 78.74 170 SER E N 1
ATOM 6208 C CA . SER E 1 37 ? -108.248 30.360 -48.299 1.00 78.74 170 SER E CA 1
ATOM 6209 C C . SER E 1 37 ? -109.021 29.068 -48.053 1.00 78.74 170 SER E C 1
ATOM 6210 O O . SER E 1 37 ? -108.482 28.102 -47.512 1.00 78.74 170 SER E O 1
ATOM 6213 N N . ALA E 1 38 ? -110.290 29.053 -48.442 1.00 70.61 171 ALA E N 1
ATOM 6214 C CA . ALA E 1 38 ? -111.090 27.848 -48.304 1.00 70.61 171 ALA E CA 1
ATOM 6215 C C . ALA E 1 38 ? -110.587 26.978 -49.453 1.00 70.61 171 ALA E C 1
ATOM 6216 O O . ALA E 1 38 ? -110.605 27.399 -50.615 1.00 70.61 171 ALA E O 1
ATOM 6218 N N . ASN E 1 39 ? -110.124 25.777 -49.131 1.00 71.96 172 ASN E N 1
ATOM 6219 C CA . ASN E 1 39 ? -109.576 24.890 -50.154 1.00 71.96 172 ASN E CA 1
ATOM 6220 C C . ASN E 1 39 ? -109.917 23.425 -49.926 1.00 71.96 172 ASN E C 1
ATOM 6221 O O . ASN E 1 39 ? -109.441 22.552 -50.652 1.00 71.96 172 ASN E O 1
ATOM 6226 N N . CYS E 1 40 ? -110.752 23.160 -48.931 1.00 68.98 173 CYS E N 1
ATOM 6227 C CA . CYS E 1 40 ? -111.104 21.791 -48.603 1.00 68.98 173 CYS E CA 1
ATOM 6228 C C . CYS E 1 40 ? -112.611 21.602 -48.383 1.00 68.98 173 CYS E C 1
ATOM 6229 O O . CYS E 1 40 ? -113.313 22.545 -48.019 1.00 68.98 173 CYS E O 1
ATOM 6232 N N . VAL E 1 41 ? -113.102 20.384 -48.617 1.00 67.29 174 VAL E N 1
ATOM 6233 C CA . VAL E 1 41 ? -114.522 20.068 -48.432 1.00 67.29 174 VAL E CA 1
ATOM 6234 C C . VAL E 1 41 ? -114.650 18.968 -47.381 1.00 67.29 174 VAL E C 1
ATOM 6235 O O . VAL E 1 41 ? -114.228 17.839 -47.608 1.00 67.29 174 VAL E O 1
ATOM 6239 N N . ILE E 1 42 ? -115.237 19.285 -46.235 1.00 77.75 175 ILE E N 1
ATOM 6240 C CA . ILE E 1 42 ? -115.359 18.292 -45.174 1.00 77.75 175 ILE E CA 1
ATOM 6241 C C . ILE E 1 42 ? -116.768 17.732 -45.006 1.00 77.75 175 ILE E C 1
ATOM 6242 O O . ILE E 1 42 ? -116.982 16.813 -44.214 1.00 77.75 175 ILE E O 1
ATOM 6247 N N . LYS E 1 43 ? -117.725 18.280 -45.750 1.00 88.66 176 LYS E N 1
ATOM 6248 C CA . LYS E 1 43 ? -119.107 17.820 -45.658 1.00 88.66 176 LYS E CA 1
ATOM 6249 C C . LYS E 1 43 ? -119.467 16.783 -46.714 1.00 88.66 176 LYS E C 1
ATOM 6250 O O . LYS E 1 43 ? -119.216 16.981 -47.903 1.00 88.66 176 LYS E O 1
ATOM 6256 N N . GLU E 1 44 ? -120.070 15.687 -46.265 1.00 84.09 177 GLU E N 1
ATOM 6257 C CA . GLU E 1 44 ? -120.496 14.596 -47.140 1.00 84.09 177 GLU E CA 1
ATOM 6258 C C . GLU E 1 44 ? -121.127 15.078 -48.442 1.00 84.09 177 GLU E C 1
ATOM 6259 O O . GLU E 1 44 ? -122.073 15.869 -48.427 1.00 84.09 177 GLU E O 1
ATOM 6265 N N . GLY E 1 45 ? -120.592 14.599 -49.562 1.00 98.51 178 GLY E N 1
ATOM 6266 C CA . GLY E 1 45 ? -121.117 14.950 -50.873 1.00 98.51 178 GLY E CA 1
ATOM 6267 C C . GLY E 1 45 ? -121.230 16.410 -51.290 1.00 98.51 178 GLY E C 1
ATOM 6268 O O . GLY E 1 45 ? -122.244 16.813 -51.860 1.00 98.51 178 GLY E O 1
ATOM 6269 N N . GLU E 1 46 ? -120.200 17.204 -51.017 1.00 100.80 179 GLU E N 1
ATOM 6270 C CA . GLU E 1 46 ? -120.198 18.612 -51.407 1.00 100.80 179 GLU E CA 1
ATOM 6271 C C . GLU E 1 46 ? -118.994 18.866 -52.301 1.00 100.80 179 GLU E C 1
ATOM 6272 O O . GLU E 1 46 ? -117.936 18.271 -52.105 1.00 100.80 179 GLU E O 1
ATOM 6278 N N . ASP E 1 47 ? -119.156 19.750 -53.280 1.00 84.83 180 ASP E N 1
ATOM 6279 C CA . ASP E 1 47 ? -118.078 20.062 -54.214 1.00 84.83 180 ASP E CA 1
ATOM 6280 C C . ASP E 1 47 ? -117.347 21.353 -53.892 1.00 84.83 180 ASP E C 1
ATOM 6281 O O . ASP E 1 47 ? -116.182 21.516 -54.251 1.00 84.83 180 ASP E O 1
ATOM 6286 N N . SER E 1 48 ? -118.032 22.271 -53.223 1.00 88.48 181 SER E N 1
ATOM 6287 C CA . SER E 1 48 ? -117.438 23.555 -52.869 1.00 88.48 181 SER E CA 1
ATOM 6288 C C . SER E 1 48 ? -116.774 23.550 -51.488 1.00 88.48 181 SER E C 1
ATOM 6289 O O . SER E 1 48 ? -117.301 22.980 -50.534 1.00 88.48 181 SER E O 1
ATOM 6292 N N . PRO E 1 49 ? -115.596 24.186 -51.371 1.00 73.79 182 PRO E N 1
ATOM 6293 C CA . PRO E 1 49 ? -114.836 24.272 -50.119 1.00 73.79 182 PRO E CA 1
ATOM 6294 C C . PRO E 1 49 ? -115.668 24.819 -48.963 1.00 73.79 182 PRO E C 1
ATOM 6295 O O . PRO E 1 49 ? -116.519 25.685 -49.161 1.00 73.79 182 PRO E O 1
ATOM 6299 N N . ASP E 1 50 ? -115.414 24.310 -47.761 1.00 71.15 183 ASP E N 1
ATOM 6300 C CA . ASP E 1 50 ? -116.130 24.753 -46.572 1.00 71.15 183 ASP E CA 1
ATOM 6301 C C . ASP E 1 50 ? -115.208 24.826 -45.353 1.00 71.15 183 ASP E C 1
ATOM 6302 O O . ASP E 1 50 ? -115.668 24.909 -44.217 1.00 71.15 183 ASP E O 1
ATOM 6307 N N . CYS E 1 51 ? -113.903 24.786 -45.604 1.00 78.15 184 CYS E N 1
ATOM 6308 C CA . CYS E 1 51 ? -112.899 24.879 -44.548 1.00 78.15 184 CYS E CA 1
ATOM 6309 C C . CYS E 1 51 ? -111.513 25.150 -45.142 1.00 78.15 184 CYS E C 1
ATOM 6310 O O . CYS E 1 51 ? -111.336 25.156 -46.363 1.00 78.15 184 CYS E O 1
ATOM 6313 N N . LYS E 1 52 ? -110.535 25.377 -44.272 1.00 70.61 185 LYS E N 1
ATOM 6314 C CA . LYS E 1 52 ? -109.183 25.692 -44.703 1.00 70.61 185 LYS E CA 1
ATOM 6315 C C . LYS E 1 52 ? -108.155 24.652 -44.266 1.00 70.61 185 LYS E C 1
ATOM 6316 O O . LYS E 1 52 ? -107.821 24.554 -43.083 1.00 70.61 185 LYS E O 1
ATOM 6322 N N . LEU E 1 53 ? -107.647 23.884 -45.228 1.00 67.79 186 LEU E N 1
ATOM 6323 C CA . LEU E 1 53 ? -106.652 22.866 -44.921 1.00 67.79 186 LEU E CA 1
ATOM 6324 C C . LEU E 1 53 ? -105.237 23.384 -45.117 1.00 67.79 186 LEU E C 1
ATOM 6325 O O . LEU E 1 53 ? -104.869 23.833 -46.202 1.00 67.79 186 LEU E O 1
ATOM 6330 N N . THR E 1 54 ? -104.449 23.327 -44.052 1.00 62.46 187 THR E N 1
ATOM 6331 C CA . THR E 1 54 ? -103.067 23.755 -44.124 1.00 62.46 187 THR E CA 1
ATOM 6332 C C . THR E 1 54 ? -102.231 22.495 -43.991 1.00 62.46 187 THR E C 1
ATOM 6333 O O . THR E 1 54 ? -102.132 21.924 -42.906 1.00 62.46 187 THR E O 1
ATOM 6337 N N . LEU E 1 55 ? -101.659 22.052 -45.104 1.00 57.42 188 LEU E N 1
ATOM 6338 C CA . LEU E 1 55 ? -100.819 20.864 -45.111 1.00 57.42 188 LEU E CA 1
ATOM 6339 C C . LEU E 1 55 ? -99.428 21.229 -45.617 1.00 57.42 188 LEU E C 1
ATOM 6340 O O . LEU E 1 55 ? -99.288 21.804 -46.695 1.00 57.42 188 LEU E O 1
ATOM 6345 N N . VAL E 1 56 ? -98.408 20.906 -44.829 1.00 51.29 189 VAL E N 1
ATOM 6346 C CA . VAL E 1 56 ? -97.031 21.178 -45.209 1.00 51.29 189 VAL E CA 1
ATOM 6347 C C . VAL E 1 56 ? -96.255 19.853 -45.178 1.00 51.29 189 VAL E C 1
ATOM 6348 O O . VAL E 1 56 ? -96.332 19.107 -44.196 1.00 51.29 189 VAL E O 1
ATOM 6352 N N . LEU E 1 57 ? -95.531 19.557 -46.259 1.00 53.21 190 LEU E N 1
ATOM 6353 C CA . LEU E 1 57 ? -94.735 18.329 -46.371 1.00 53.21 190 LEU E CA 1
ATOM 6354 C C . LEU E 1 57 ? -93.329 18.717 -46.814 1.00 53.21 190 LEU E C 1
ATOM 6355 O O . LEU E 1 57 ? -93.133 19.292 -47.893 1.00 53.21 190 LEU E O 1
ATOM 6360 N N . VAL E 1 58 ? -92.353 18.396 -45.976 1.00 50.87 191 VAL E N 1
ATOM 6361 C CA . VAL E 1 58 ? -90.963 18.731 -46.246 1.00 50.87 191 VAL E CA 1
ATOM 6362 C C . VAL E 1 58 ? -90.084 17.501 -46.379 1.00 50.87 191 VAL E C 1
ATOM 6363 O O . VAL E 1 58 ? -90.109 16.622 -45.522 1.00 50.87 191 VAL E O 1
ATOM 6367 N N . LYS E 1 59 ? -89.310 17.439 -47.459 1.00 55.97 192 LYS E N 1
ATOM 6368 C CA . LYS E 1 59 ? -88.402 16.322 -47.662 1.00 55.97 192 LYS E CA 1
ATOM 6369 C C . LYS E 1 59 ? -87.318 16.424 -46.608 1.00 55.97 192 LYS E C 1
ATOM 6370 O O . LYS E 1 59 ? -86.789 17.501 -46.360 1.00 55.97 192 LYS E O 1
ATOM 6376 N N . ASN E 1 60 ? -86.984 15.310 -45.977 1.00 54.84 193 ASN E N 1
ATOM 6377 C CA . ASN E 1 60 ? -85.942 15.332 -44.963 1.00 54.84 193 ASN E CA 1
ATOM 6378 C C . ASN E 1 60 ? -85.257 13.969 -44.941 1.00 54.84 193 ASN E C 1
ATOM 6379 O O . ASN E 1 60 ? -85.603 13.097 -44.141 1.00 54.84 193 ASN E O 1
ATOM 6384 N N . GLY E 1 61 ? -84.281 13.803 -45.835 1.00 50.31 194 GLY E N 1
ATOM 6385 C CA . GLY E 1 61 ? -83.572 12.539 -45.946 1.00 50.31 194 GLY E CA 1
ATOM 6386 C C . GLY E 1 61 ? -84.558 11.498 -46.455 1.00 50.31 194 GLY E C 1
ATOM 6387 O O . GLY E 1 61 ? -85.368 11.780 -47.340 1.00 50.31 194 GLY E O 1
ATOM 6388 N N . GLY E 1 62 ? -84.515 10.299 -45.890 1.00 56.78 195 GLY E N 1
ATOM 6389 C CA . GLY E 1 62 ? -85.443 9.265 -46.322 1.00 56.78 195 GLY E CA 1
ATOM 6390 C C . GLY E 1 62 ? -86.871 9.483 -45.838 1.00 56.78 195 GLY E C 1
ATOM 6391 O O . GLY E 1 62 ? -87.782 8.732 -46.196 1.00 56.78 195 GLY E O 1
ATOM 6392 N N . LEU E 1 63 ? -87.077 10.523 -45.035 1.00 50.17 196 LEU E N 1
ATOM 6393 C CA . LEU E 1 63 ? -88.401 10.810 -44.499 1.00 50.17 196 LEU E CA 1
ATOM 6394 C C . LEU E 1 63 ? -89.012 12.088 -45.019 1.00 50.17 196 LEU E C 1
ATOM 6395 O O . LEU E 1 63 ? -88.356 12.896 -45.670 1.00 50.17 196 LEU E O 1
ATOM 6400 N N . ILE E 1 64 ? -90.290 12.250 -44.697 1.00 52.05 197 ILE E N 1
ATOM 6401 C CA . ILE E 1 64 ? -91.068 13.435 -45.019 1.00 52.05 197 ILE E CA 1
ATOM 6402 C C . ILE E 1 64 ? -91.581 13.937 -43.665 1.00 52.05 197 ILE E C 1
ATOM 6403 O O . ILE E 1 64 ? -92.233 13.183 -42.937 1.00 52.05 197 ILE E O 1
ATOM 6408 N N . ASN E 1 65 ? -91.249 15.177 -43.301 1.00 46.67 198 ASN E N 1
ATOM 6409 C CA . ASN E 1 65 ? -91.738 15.759 -42.040 1.00 46.67 198 ASN E CA 1
ATOM 6410 C C . ASN E 1 65 ? -93.005 16.501 -42.427 1.00 46.67 198 ASN E C 1
ATOM 6411 O O . ASN E 1 65 ? -92.979 17.355 -43.320 1.00 46.67 198 ASN E O 1
ATOM 6416 N N . GLY E 1 66 ? -94.109 16.159 -41.769 1.00 46.39 199 GLY E N 1
ATOM 6417 C CA . GLY E 1 66 ? -95.391 16.777 -42.080 1.00 46.39 199 GLY E CA 1
ATOM 6418 C C . GLY E 1 66 ? -96.045 17.585 -40.963 1.00 46.39 199 GLY E C 1
ATOM 6419 O O . GLY E 1 66 ? -95.801 17.360 -39.769 1.00 46.39 199 GLY E O 1
ATOM 6420 N N . TYR E 1 67 ? -96.906 18.508 -41.386 1.00 48.42 200 TYR E N 1
ATOM 6421 C CA . TYR E 1 67 ? -97.625 19.435 -40.512 1.00 48.42 200 TYR E CA 1
ATOM 6422 C C . TYR E 1 67 ? -99.023 19.629 -41.102 1.00 48.42 200 TYR E C 1
ATOM 6423 O O . TYR E 1 67 ? -99.171 19.856 -42.304 1.00 48.42 200 TYR E O 1
ATOM 6432 N N . ILE E 1 68 ? -100.054 19.529 -40.275 1.00 48.37 201 ILE E N 1
ATOM 6433 C CA . ILE E 1 68 ? -101.403 19.717 -40.797 1.00 48.37 201 ILE E CA 1
ATOM 6434 C C . ILE E 1 68 ? -102.334 20.339 -39.767 1.00 48.37 201 ILE E C 1
ATOM 6435 O O . ILE E 1 68 ? -102.244 20.045 -38.575 1.00 48.37 201 ILE E O 1
ATOM 6440 N N . THR E 1 69 ? -103.233 21.191 -40.241 1.00 58.17 202 THR E N 1
ATOM 6441 C CA . THR E 1 69 ? -104.168 21.857 -39.360 1.00 58.17 202 THR E CA 1
ATOM 6442 C C . THR E 1 69 ? -105.453 22.207 -40.097 1.00 58.17 202 THR E C 1
ATOM 6443 O O . THR E 1 69 ? -105.445 22.442 -41.304 1.00 58.17 202 THR E O 1
ATOM 6447 N N . LEU E 1 70 ? -106.561 22.231 -39.367 1.00 70.51 203 LEU E N 1
ATOM 6448 C CA . LEU E 1 70 ? -107.847 22.570 -39.960 1.00 70.51 203 LEU E CA 1
ATOM 6449 C C . LEU E 1 70 ? -108.414 23.841 -39.351 1.00 70.51 203 LEU E C 1
ATOM 6450 O O . LEU E 1 70 ? -108.103 24.187 -38.206 1.00 70.51 203 LEU E O 1
ATOM 6455 N N . MET E 1 71 ? -109.234 24.534 -40.138 1.00 78.65 204 MET E N 1
ATOM 6456 C CA . MET E 1 71 ? -109.918 25.748 -39.703 1.00 78.65 204 MET E CA 1
ATOM 6457 C C . MET E 1 71 ? -111.245 25.839 -40.439 1.00 78.65 204 MET E C 1
ATOM 6458 O O . MET E 1 71 ? -111.279 25.921 -41.668 1.00 78.65 204 MET E O 1
ATOM 6463 N N . GLY E 1 72 ? -112.333 25.819 -39.673 1.00 70.22 205 GLY E N 1
ATOM 6464 C CA . GLY E 1 72 ? -113.664 25.882 -40.247 1.00 70.22 205 GLY E CA 1
ATOM 6465 C C . GLY E 1 72 ? -113.869 27.139 -41.054 1.00 70.22 205 GLY E C 1
ATOM 6466 O O . GLY E 1 72 ? -113.181 28.136 -40.841 1.00 70.22 205 GLY E O 1
ATOM 6467 N N . ALA E 1 73 ? -114.815 27.096 -41.983 1.00 65.12 206 ALA E N 1
ATOM 6468 C CA . ALA E 1 73 ? -115.093 28.253 -42.816 1.00 65.12 206 ALA E CA 1
ATOM 6469 C C . ALA E 1 73 ? -116.525 28.226 -43.336 1.00 65.12 206 ALA E C 1
ATOM 6470 O O . ALA E 1 73 ? -116.853 28.900 -44.312 1.00 65.12 206 ALA E O 1
ATOM 6472 N N . SER E 1 74 ? -117.372 27.440 -42.679 1.00 76.74 207 SER E N 1
ATOM 6473 C CA . SER E 1 74 ? -118.779 27.325 -43.056 1.00 76.74 207 SER E CA 1
ATOM 6474 C C . SER E 1 74 ? -119.623 27.142 -41.796 1.00 76.74 207 SER E C 1
ATOM 6475 O O . SER E 1 74 ? -119.100 26.832 -40.722 1.00 76.74 207 SER E O 1
ATOM 6478 N N . GLU E 1 75 ? -120.931 27.330 -41.928 1.00 75.68 208 GLU E N 1
ATOM 6479 C CA . GLU E 1 75 ? -121.819 27.171 -40.788 1.00 75.68 208 GLU E CA 1
ATOM 6480 C C . GLU E 1 75 ? -121.817 25.710 -40.350 1.00 75.68 208 GLU E C 1
ATOM 6481 O O . GLU E 1 75 ? -121.812 25.413 -39.152 1.00 75.68 208 GLU E O 1
ATOM 6487 N N . TYR E 1 76 ? -121.806 24.806 -41.330 1.00 77.69 209 TYR E N 1
ATOM 6488 C CA . TYR E 1 76 ? -121.803 23.369 -41.062 1.00 77.69 209 TYR E CA 1
ATOM 6489 C C . TYR E 1 76 ? -120.577 22.907 -40.285 1.00 77.69 209 TYR E C 1
ATOM 6490 O O . TYR E 1 76 ? -120.693 22.157 -39.314 1.00 77.69 209 TYR E O 1
ATOM 6499 N N . THR E 1 77 ? -119.403 23.347 -40.718 1.00 73.45 210 THR E N 1
ATOM 6500 C CA . THR E 1 77 ? -118.167 22.951 -40.056 1.00 73.45 210 THR E CA 1
ATOM 6501 C C . THR E 1 77 ? -118.042 23.520 -38.647 1.00 73.45 210 THR E C 1
ATOM 6502 O O . THR E 1 77 ? -117.517 22.861 -37.742 1.00 73.45 210 THR E O 1
ATOM 6506 N N . ASN E 1 78 ? -118.533 24.741 -38.462 1.00 82.40 211 ASN E N 1
ATOM 6507 C CA . ASN E 1 78 ? -118.446 25.401 -37.168 1.00 82.40 211 ASN E CA 1
ATOM 6508 C C . ASN E 1 78 ? -119.600 25.074 -36.213 1.00 82.40 211 ASN E C 1
ATOM 6509 O O . ASN E 1 78 ? -119.748 25.691 -35.159 1.00 82.40 211 ASN E O 1
ATOM 6514 N N . THR E 1 79 ? -120.397 24.078 -36.588 1.00 69.01 212 THR E N 1
ATOM 6515 C CA . THR E 1 79 ? -121.530 23.623 -35.785 1.00 69.01 212 THR E CA 1
ATOM 6516 C C . THR E 1 79 ? -121.260 22.187 -35.338 1.00 69.01 212 THR E C 1
ATOM 6517 O O . THR E 1 79 ? -121.887 21.681 -34.402 1.00 69.01 212 THR E O 1
ATOM 6521 N N . LEU E 1 80 ? -120.318 21.542 -36.025 1.00 71.81 213 LEU E N 1
ATOM 6522 C CA . LEU E 1 80 ? -119.935 20.162 -35.747 1.00 71.81 213 LEU E CA 1
ATOM 6523 C C . LEU E 1 80 ? -119.682 19.888 -34.279 1.00 71.81 213 LEU E C 1
ATOM 6524 O O . LEU E 1 80 ? -120.083 18.849 -33.754 1.00 71.81 213 LEU E O 1
ATOM 6529 N N . PHE E 1 81 ? -119.011 20.819 -33.613 1.00 74.87 214 PHE E N 1
ATOM 6530 C CA . PHE E 1 81 ? -118.696 20.616 -32.214 1.00 74.87 214 PHE E CA 1
ATOM 6531 C C . PHE E 1 81 ? -119.788 20.987 -31.216 1.00 74.87 214 PHE E C 1
ATOM 6532 O O . PHE E 1 81 ? -119.518 21.241 -30.037 1.00 74.87 214 PHE E O 1
ATOM 6540 N N . LYS E 1 82 ? -121.029 20.996 -31.701 1.00 89.34 215 LYS E N 1
ATOM 6541 C CA . LYS E 1 82 ? -122.179 21.254 -30.845 1.00 89.34 215 LYS E CA 1
ATOM 6542 C C . LYS E 1 82 ? -122.629 19.871 -30.362 1.00 89.34 215 LYS E C 1
ATOM 6543 O O . LYS E 1 82 ? -123.577 19.751 -29.583 1.00 89.34 215 LYS E O 1
ATOM 6549 N N . ASN E 1 83 ? -121.935 18.836 -30.848 1.00 67.37 216 ASN E N 1
ATOM 6550 C CA . ASN E 1 83 ? -122.185 17.442 -30.467 1.00 67.37 216 ASN E CA 1
ATOM 6551 C C . ASN E 1 83 ? -120.942 16.927 -29.758 1.00 67.37 216 ASN E C 1
ATOM 6552 O O . ASN E 1 83 ? -119.869 17.513 -29.888 1.00 67.37 216 ASN E O 1
ATOM 6557 N N . ASN E 1 84 ? -121.076 15.840 -29.005 1.00 55.67 217 ASN E N 1
ATOM 6558 C CA . ASN E 1 84 ? -119.936 15.299 -28.271 1.00 55.67 217 ASN E CA 1
ATOM 6559 C C . ASN E 1 84 ? -119.204 14.166 -28.998 1.00 55.67 217 ASN E C 1
ATOM 6560 O O . ASN E 1 84 ? -118.193 13.651 -28.498 1.00 55.67 217 ASN E O 1
ATOM 6565 N N . GLN E 1 85 ? -119.725 13.762 -30.155 1.00 73.81 218 GLN E N 1
ATOM 6566 C CA . GLN E 1 85 ? -119.107 12.691 -30.937 1.00 73.81 218 GLN E CA 1
ATOM 6567 C C . GLN E 1 85 ? -119.047 13.066 -32.402 1.00 73.81 218 GLN E C 1
ATOM 6568 O O . GLN E 1 85 ? -120.060 13.062 -33.103 1.00 73.81 218 GLN E O 1
ATOM 6574 N N . VAL E 1 86 ? -117.842 13.388 -32.858 1.00 64.08 219 VAL E N 1
ATOM 6575 C CA . VAL E 1 86 ? -117.632 13.797 -34.236 1.00 64.08 219 VAL E CA 1
ATOM 6576 C C . VAL E 1 86 ? -116.340 13.215 -34.812 1.00 64.08 219 VAL E C 1
ATOM 6577 O O . VAL E 1 86 ? -115.366 12.986 -34.097 1.00 64.08 219 VAL E O 1
ATOM 6581 N N . THR E 1 87 ? -116.352 12.970 -36.114 1.00 64.36 220 THR E N 1
ATOM 6582 C CA . THR E 1 87 ? -115.183 12.467 -36.814 1.00 64.36 220 THR E CA 1
ATOM 6583 C C . THR E 1 87 ? -115.090 13.263 -38.111 1.00 64.36 220 THR E C 1
ATOM 6584 O O . THR E 1 87 ? -116.056 13.354 -38.865 1.00 64.36 220 THR E O 1
ATOM 6588 N N . ILE E 1 88 ? -113.936 13.872 -38.346 1.00 63.55 221 ILE E N 1
ATOM 6589 C CA . ILE E 1 88 ? -113.727 14.664 -39.549 1.00 63.55 221 ILE E CA 1
ATOM 6590 C C . ILE E 1 88 ? -112.749 13.947 -40.473 1.00 63.55 221 ILE E C 1
ATOM 6591 O O . ILE E 1 88 ? -111.686 13.512 -40.038 1.00 63.55 221 ILE E O 1
ATOM 6596 N N . ASP E 1 89 ? -113.102 13.819 -41.747 1.00 65.83 222 ASP E N 1
ATOM 6597 C CA . ASP E 1 89 ? -112.220 13.129 -42.676 1.00 65.83 222 ASP E CA 1
ATOM 6598 C C . ASP E 1 89 ? -111.722 13.964 -43.835 1.00 65.83 222 ASP E C 1
ATOM 6599 O O . ASP E 1 89 ? -112.498 14.607 -44.547 1.00 65.83 222 ASP E O 1
ATOM 6604 N N . VAL E 1 90 ? -110.408 13.954 -44.008 1.00 52.47 223 VAL E N 1
ATOM 6605 C CA . VAL E 1 90 ? -109.776 14.660 -45.112 1.00 52.47 223 VAL E CA 1
ATOM 6606 C C . VAL E 1 90 ? -109.064 13.562 -45.907 1.00 52.47 223 VAL E C 1
ATOM 6607 O O . VAL E 1 90 ? -108.122 12.916 -45.420 1.00 52.47 223 VAL E O 1
ATOM 6611 N N . ASN E 1 91 ? -109.534 13.337 -47.125 1.00 58.71 224 ASN E N 1
ATOM 6612 C CA . ASN E 1 91 ? -108.954 12.299 -47.960 1.00 58.71 224 ASN E CA 1
ATOM 6613 C C . ASN E 1 91 ? -108.214 12.888 -49.147 1.00 58.71 224 ASN E C 1
ATOM 6614 O O . ASN E 1 91 ? -108.764 13.685 -49.911 1.00 58.71 224 ASN E O 1
ATOM 6619 N N . LEU E 1 92 ? -106.952 12.499 -49.284 1.00 65.77 225 LEU E N 1
ATOM 6620 C CA . LEU E 1 92 ? -106.112 12.976 -50.377 1.00 65.77 225 LEU E CA 1
ATOM 6621 C C . LEU E 1 92 ? -105.635 11.830 -51.269 1.00 65.77 225 LEU E C 1
ATOM 6622 O O . LEU E 1 92 ? -105.070 10.845 -50.788 1.00 65.77 225 LEU E O 1
ATOM 6627 N N . ALA E 1 93 ? -105.872 11.970 -52.570 1.00 59.31 226 ALA E N 1
ATOM 6628 C CA . ALA E 1 93 ? -105.463 10.967 -53.549 1.00 59.31 226 ALA E CA 1
ATOM 6629 C C . ALA E 1 93 ? -104.580 11.621 -54.613 1.00 59.31 226 ALA E C 1
ATOM 6630 O O . ALA E 1 93 ? -104.956 12.634 -55.200 1.00 59.31 226 ALA E O 1
ATOM 6632 N N . PHE E 1 94 ? -103.411 11.037 -54.855 1.00 68.23 227 PHE E N 1
ATOM 6633 C CA . PHE E 1 94 ? -102.483 11.575 -55.842 1.00 68.23 227 PHE E CA 1
ATOM 6634 C C . PHE E 1 94 ? -102.287 10.615 -57.007 1.00 68.23 227 PHE E C 1
ATOM 6635 O O . PHE E 1 94 ? -102.549 9.418 -56.885 1.00 68.23 227 PHE E O 1
ATOM 6643 N N . ASP E 1 95 ? -101.820 11.144 -58.136 1.00 65.20 228 ASP E N 1
ATOM 6644 C CA . ASP E 1 95 ? -101.566 10.321 -59.306 1.00 65.20 228 ASP E CA 1
ATOM 6645 C C . ASP E 1 95 ? -100.113 9.846 -59.246 1.00 65.20 228 ASP E C 1
ATOM 6646 O O . ASP E 1 95 ? -99.460 9.988 -58.208 1.00 65.20 228 ASP E O 1
ATOM 6651 N N . ASN E 1 96 ? -99.601 9.298 -60.347 1.00 62.72 229 ASN E N 1
ATOM 6652 C CA . ASN E 1 96 ? -98.232 8.791 -60.368 1.00 62.72 229 ASN E CA 1
ATOM 6653 C C . ASN E 1 96 ? -97.118 9.832 -60.252 1.00 62.72 229 ASN E C 1
ATOM 6654 O O . ASN E 1 96 ? -95.966 9.462 -60.025 1.00 62.72 229 ASN E O 1
ATOM 6659 N N . THR E 1 97 ? -97.431 11.117 -60.419 1.00 59.99 230 THR E N 1
ATOM 6660 C CA . THR E 1 97 ? -96.399 12.149 -60.253 1.00 59.99 230 THR E CA 1
ATOM 6661 C C . THR E 1 97 ? -96.627 12.953 -58.966 1.00 59.99 230 THR E C 1
ATOM 6662 O O . THR E 1 97 ? -96.002 13.992 -58.750 1.00 59.99 230 THR E O 1
ATOM 6666 N N . GLY E 1 98 ? -97.537 12.467 -58.125 1.00 61.35 231 GLY E N 1
ATOM 6667 C CA . GLY E 1 98 ? -97.819 13.127 -56.865 1.00 61.35 231 GLY E CA 1
ATOM 6668 C C . GLY E 1 98 ? -98.704 14.356 -56.926 1.00 61.35 231 GLY E C 1
ATOM 6669 O O . GLY E 1 98 ? -98.620 15.210 -56.043 1.00 61.35 231 GLY E O 1
ATOM 6670 N N . GLN E 1 99 ? -99.540 14.454 -57.959 1.00 67.38 232 GLN E N 1
ATOM 6671 C CA . GLN E 1 99 ? -100.457 15.586 -58.110 1.00 67.38 232 GLN E CA 1
ATOM 6672 C C . GLN E 1 99 ? -101.825 15.190 -57.558 1.00 67.38 232 GLN E C 1
ATOM 6673 O O . GLN E 1 99 ? -102.265 14.058 -57.740 1.00 67.38 232 GLN E O 1
ATOM 6679 N N . ILE E 1 100 ? -102.497 16.119 -56.887 1.00 60.21 233 ILE E N 1
ATOM 6680 C CA . ILE E 1 100 ? -103.810 15.834 -56.328 1.00 60.21 233 ILE E CA 1
ATOM 6681 C C . ILE E 1 100 ? -104.856 15.524 -57.398 1.00 60.21 233 ILE E C 1
ATOM 6682 O O . ILE E 1 100 ? -104.880 16.131 -58.472 1.00 60.21 233 ILE E O 1
ATOM 6687 N N . ILE E 1 101 ? -105.715 14.561 -57.089 1.00 61.65 234 ILE E N 1
ATOM 6688 C CA . ILE E 1 101 ? -106.801 14.175 -57.975 1.00 61.65 234 ILE E CA 1
ATOM 6689 C C . ILE E 1 101 ? -108.019 14.797 -57.296 1.00 61.65 234 ILE E C 1
ATOM 6690 O O . ILE E 1 101 ? -108.758 14.129 -56.575 1.00 61.65 234 ILE E O 1
ATOM 6695 N N . THR E 1 102 ? -108.196 16.091 -57.526 1.00 71.61 235 THR E N 1
ATOM 6696 C CA . THR E 1 102 ? -109.271 16.863 -56.927 1.00 71.61 235 THR E CA 1
ATOM 6697 C C . THR E 1 102 ? -110.642 16.195 -56.845 1.00 71.61 235 THR E C 1
ATOM 6698 O O . THR E 1 102 ? -111.306 16.271 -55.810 1.00 71.61 235 THR E O 1
ATOM 6702 N N . TYR E 1 103 ? -111.071 15.528 -57.911 1.00 60.62 236 TYR E N 1
ATOM 6703 C CA . TYR E 1 103 ? -112.387 14.905 -57.891 1.00 60.62 236 TYR E CA 1
ATOM 6704 C C . TYR E 1 103 ? -112.494 13.746 -56.904 1.00 60.62 236 TYR E C 1
ATOM 6705 O O . TYR E 1 103 ? -113.600 13.335 -56.540 1.00 60.62 236 TYR E O 1
ATOM 6714 N N . LEU E 1 104 ? -111.344 13.245 -56.455 1.00 67.88 237 LEU E N 1
ATOM 6715 C CA . LEU E 1 104 ? -111.280 12.133 -55.506 1.00 67.88 237 LEU E CA 1
ATOM 6716 C C . LEU E 1 104 ? -110.867 12.572 -54.113 1.00 67.88 237 LEU E C 1
ATOM 6717 O O . LEU E 1 104 ? -111.067 11.837 -53.146 1.00 67.88 237 LEU E O 1
ATOM 6722 N N . SER E 1 105 ? -110.281 13.762 -54.014 1.00 79.69 238 SER E N 1
ATOM 6723 C CA . SER E 1 105 ? -109.798 14.266 -52.735 1.00 79.69 238 SER E CA 1
ATOM 6724 C C . SER E 1 105 ? -110.674 15.334 -52.107 1.00 79.69 238 SER E C 1
ATOM 6725 O O . SER E 1 105 ? -111.558 15.897 -52.755 1.00 79.69 238 SER E O 1
ATOM 6728 N N . SER E 1 106 ? -110.411 15.605 -50.832 1.00 77.25 239 SER E N 1
ATOM 6729 C CA . SER E 1 106 ? -111.142 16.626 -50.092 1.00 77.25 239 SER E CA 1
ATOM 6730 C C . SER E 1 106 ? -110.543 17.976 -50.490 1.00 77.25 239 SER E C 1
ATOM 6731 O O . SER E 1 106 ? -111.254 18.968 -50.641 1.00 77.25 239 SER E O 1
ATOM 6734 N N . LEU E 1 107 ? -109.226 17.994 -50.668 1.00 64.20 240 LEU E N 1
ATOM 6735 C CA . LEU E 1 107 ? -108.506 19.197 -51.064 1.00 64.20 240 LEU E CA 1
ATOM 6736 C C . LEU E 1 107 ? -108.853 19.470 -52.520 1.00 64.20 240 LEU E C 1
ATOM 6737 O O . LEU E 1 107 ? -108.533 18.668 -53.390 1.00 64.20 240 LEU E O 1
ATOM 6742 N N . LYS E 1 108 ? -109.500 20.597 -52.793 1.00 71.22 241 LYS E N 1
ATOM 6743 C CA . LYS E 1 108 ? -109.909 20.902 -54.158 1.00 71.22 241 LYS E CA 1
ATOM 6744 C C . LYS E 1 108 ? -108.956 21.760 -54.994 1.00 71.22 241 LYS E C 1
ATOM 6745 O O . LYS E 1 108 ? -109.246 22.065 -56.155 1.00 71.22 241 LYS E O 1
ATOM 6751 N N . SER E 1 109 ? -107.829 22.151 -54.414 1.00 65.58 242 SER E N 1
ATOM 6752 C CA . SER E 1 109 ? -106.833 22.926 -55.150 1.00 65.58 242 SER E CA 1
ATOM 6753 C C . SER E 1 109 ? -105.535 22.133 -55.021 1.00 65.58 242 SER E C 1
ATOM 6754 O O . SER E 1 109 ? -105.283 21.526 -53.977 1.00 65.58 242 SER E O 1
ATOM 6757 N N . ASN E 1 110 ? -104.717 22.126 -56.069 1.00 71.76 243 ASN E N 1
ATOM 6758 C CA . ASN E 1 110 ? -103.477 21.361 -56.028 1.00 71.76 243 ASN E CA 1
ATOM 6759 C C . ASN E 1 110 ? -102.388 22.004 -55.180 1.00 71.76 243 ASN E C 1
ATOM 6760 O O . ASN E 1 110 ? -102.279 23.228 -55.110 1.00 71.76 243 ASN E O 1
ATOM 6765 N N . LEU E 1 111 ? -101.594 21.157 -54.528 1.00 64.49 244 LEU E N 1
ATOM 6766 C CA . LEU E 1 111 ? -100.487 21.607 -53.691 1.00 64.49 244 LEU E CA 1
ATOM 6767 C C . LEU E 1 111 ? -99.395 22.092 -54.628 1.00 64.49 244 LEU E C 1
ATOM 6768 O O . LEU E 1 111 ? -99.425 21.790 -55.819 1.00 64.49 244 LEU E O 1
ATOM 6773 N N . ASN E 1 112 ? -98.436 22.845 -54.106 1.00 56.22 245 ASN E N 1
ATOM 6774 C CA . ASN E 1 112 ? -97.339 23.324 -54.936 1.00 56.22 245 ASN E CA 1
ATOM 6775 C C . ASN E 1 112 ? -96.147 23.607 -54.031 1.00 56.22 245 ASN E C 1
ATOM 6776 O O . ASN E 1 112 ? -96.226 23.380 -52.824 1.00 56.22 245 ASN E O 1
ATOM 6781 N N . PHE E 1 113 ? -95.043 24.086 -54.596 1.00 51.51 246 PHE E N 1
ATOM 6782 C CA . PHE E 1 113 ? -93.868 24.352 -53.776 1.00 51.51 246 PHE E CA 1
ATOM 6783 C C . PHE E 1 113 ? -93.948 25.662 -52.993 1.00 51.51 246 PHE E C 1
ATOM 6784 O O . PHE E 1 113 ? -94.823 26.505 -53.226 1.00 51.51 246 PHE E O 1
ATOM 6792 N N . LYS E 1 114 ? -93.017 25.825 -52.063 1.00 66.65 247 LYS E N 1
ATOM 6793 C CA . LYS E 1 114 ? -92.969 27.014 -51.240 1.00 66.65 247 LYS E CA 1
ATOM 6794 C C . LYS E 1 114 ? -92.417 28.229 -51.980 1.00 66.65 247 LYS E C 1
ATOM 6795 O O . LYS E 1 114 ? -91.285 28.211 -52.464 1.00 66.65 247 LYS E O 1
ATOM 6801 N N . ASP E 1 115 ? -93.239 29.271 -52.073 1.00 68.17 248 ASP E N 1
ATOM 6802 C CA . ASP E 1 115 ? -92.859 30.541 -52.693 1.00 68.17 248 ASP E CA 1
ATOM 6803 C C . ASP E 1 115 ? -93.103 31.542 -51.555 1.00 68.17 248 ASP E C 1
ATOM 6804 O O . ASP E 1 115 ? -94.147 32.200 -51.479 1.00 68.17 248 ASP E O 1
ATOM 6809 N N . ASN E 1 116 ? -92.118 31.631 -50.667 1.00 71.70 249 ASN E N 1
ATOM 6810 C CA . ASN E 1 116 ? -92.204 32.467 -49.481 1.00 71.70 249 ASN E CA 1
ATOM 6811 C C . ASN E 1 116 ? -93.330 31.930 -48.603 1.00 71.70 249 ASN E C 1
ATOM 6812 O O . ASN E 1 116 ? -93.164 30.897 -47.957 1.00 71.70 249 ASN E O 1
ATOM 6817 N N . GLN E 1 117 ? -94.478 32.595 -48.588 1.00 51.07 250 GLN E N 1
ATOM 6818 C CA . GLN E 1 117 ? -95.586 32.130 -47.752 1.00 51.07 250 GLN E CA 1
ATOM 6819 C C . GLN E 1 117 ? -96.719 31.553 -48.589 1.00 51.07 250 GLN E C 1
ATOM 6820 O O . GLN E 1 117 ? -97.709 31.046 -48.055 1.00 51.07 250 GLN E O 1
ATOM 6826 N N . ASN E 1 118 ? -96.553 31.617 -49.907 1.00 59.75 251 ASN E N 1
ATOM 6827 C CA . ASN E 1 118 ? -97.571 31.136 -50.827 1.00 59.75 251 ASN E CA 1
ATOM 6828 C C . ASN E 1 118 ? -97.130 29.905 -51.607 1.00 59.75 251 ASN E C 1
ATOM 6829 O O . ASN E 1 118 ? -95.987 29.456 -51.503 1.00 59.75 251 ASN E O 1
ATOM 6834 N N . MET E 1 119 ? -98.056 29.353 -52.383 1.00 66.38 252 MET E N 1
ATOM 6835 C CA . MET E 1 119 ? -97.742 28.213 -53.226 1.00 66.38 252 MET E CA 1
ATOM 6836 C C . MET E 1 119 ? -97.102 28.843 -54.452 1.00 66.38 252 MET E C 1
ATOM 6837 O O . MET E 1 119 ? -97.509 29.923 -54.868 1.00 66.38 252 MET E O 1
ATOM 6842 N N . ALA E 1 120 ? -96.094 28.192 -55.020 1.00 67.92 253 ALA E N 1
ATOM 6843 C CA . ALA E 1 120 ? -95.440 28.717 -56.218 1.00 67.92 253 ALA E CA 1
ATOM 6844 C C . ALA E 1 120 ? -96.411 28.569 -57.391 1.00 67.92 253 ALA E C 1
ATOM 6845 O O . ALA E 1 120 ? -97.375 27.804 -57.311 1.00 67.92 253 ALA E O 1
ATOM 6847 N N . THR E 1 121 ? -96.166 29.303 -58.473 1.00 103.70 254 THR E N 1
ATOM 6848 C CA . THR E 1 121 ? -97.035 29.228 -59.642 1.00 103.70 254 THR E CA 1
ATOM 6849 C C . THR E 1 121 ? -96.373 28.412 -60.737 1.00 103.70 254 THR E C 1
ATOM 6850 O O . THR E 1 121 ? -95.159 28.479 -60.921 1.00 103.70 254 THR E O 1
ATOM 6854 N N . GLY E 1 122 ? -97.175 27.641 -61.462 1.00 107.37 255 GLY E N 1
ATOM 6855 C CA . GLY E 1 122 ? -96.632 26.826 -62.532 1.00 107.37 255 GLY E CA 1
ATOM 6856 C C . GLY E 1 122 ? -96.955 25.352 -62.379 1.00 107.37 255 GLY E C 1
ATOM 6857 O O . GLY E 1 122 ? -97.586 24.943 -61.400 1.00 107.37 255 GLY E O 1
ATOM 6858 N N . THR E 1 123 ? -96.518 24.553 -63.351 1.00 109.10 256 THR E N 1
ATOM 6859 C CA . THR E 1 123 ? -96.762 23.114 -63.340 1.00 109.10 256 THR E CA 1
ATOM 6860 C C . THR E 1 123 ? -95.640 22.358 -62.660 1.00 109.10 256 THR E C 1
ATOM 6861 O O . THR E 1 123 ? -94.462 22.586 -62.931 1.00 109.10 256 THR E O 1
ATOM 6865 N N . ILE E 1 124 ? -96.020 21.446 -61.778 1.00 114.84 257 ILE E N 1
ATOM 6866 C CA . ILE E 1 124 ? -95.055 20.646 -61.050 1.00 114.84 257 ILE E CA 1
ATOM 6867 C C . ILE E 1 124 ? -94.781 19.353 -61.799 1.00 114.84 257 ILE E C 1
ATOM 6868 O O . ILE E 1 124 ? -95.643 18.477 -61.870 1.00 114.84 257 ILE E O 1
ATOM 6873 N N . THR E 1 125 ? -93.592 19.235 -62.374 1.00 118.78 258 THR E N 1
ATOM 6874 C CA . THR E 1 125 ? -93.253 18.009 -63.075 1.00 118.78 258 THR E CA 1
ATOM 6875 C C . THR E 1 125 ? -92.788 17.021 -62.009 1.00 118.78 258 THR E C 1
ATOM 6876 O O . THR E 1 125 ? -91.605 16.961 -61.671 1.00 118.78 258 THR E O 1
ATOM 6880 N N . SER E 1 126 ? -93.746 16.280 -61.460 1.00 83.94 259 SER E N 1
ATOM 6881 C CA . SER E 1 126 ? -93.495 15.272 -60.432 1.00 83.94 259 SER E CA 1
ATOM 6882 C C . SER E 1 126 ? -93.243 15.769 -59.008 1.00 83.94 259 SER E C 1
ATOM 6883 O O . SER E 1 126 ? -92.408 16.640 -58.759 1.00 83.94 259 SER E O 1
ATOM 6886 N N . ALA E 1 127 ? -93.990 15.172 -58.085 1.00 66.50 260 ALA E N 1
ATOM 6887 C CA . ALA E 1 127 ? -93.913 15.445 -56.656 1.00 66.50 260 ALA E CA 1
ATOM 6888 C C . ALA E 1 127 ? -93.839 14.058 -56.032 1.00 66.50 260 ALA E C 1
ATOM 6889 O O . ALA E 1 127 ? -94.110 13.865 -54.846 1.00 66.50 260 ALA E O 1
ATOM 6891 N N . LYS E 1 128 ? -93.471 13.096 -56.871 1.00 53.62 261 LYS E N 1
ATOM 6892 C CA . LYS E 1 128 ? -93.354 11.693 -56.491 1.00 53.62 261 LYS E CA 1
ATOM 6893 C C . LYS E 1 128 ? -92.525 11.499 -55.219 1.00 53.62 261 LYS E C 1
ATOM 6894 O O . LYS E 1 128 ? -92.884 10.694 -54.352 1.00 53.62 261 LYS E O 1
ATOM 6900 N N . GLY E 1 129 ? -91.424 12.242 -55.114 1.00 46.78 262 GLY E N 1
ATOM 6901 C CA . GLY E 1 129 ? -90.564 12.165 -53.941 1.00 46.78 262 GLY E CA 1
ATOM 6902 C C . GLY E 1 129 ? -91.172 12.627 -52.615 1.00 46.78 262 GLY E C 1
ATOM 6903 O O . GLY E 1 129 ? -90.536 12.478 -51.570 1.00 46.78 262 GLY E O 1
ATOM 6904 N N . PHE E 1 130 ? -92.386 13.182 -52.639 1.00 58.34 263 PHE E N 1
ATOM 6905 C CA . PHE E 1 130 ? -93.051 13.627 -51.404 1.00 58.34 263 PHE E CA 1
ATOM 6906 C C . PHE E 1 130 ? -94.116 12.613 -50.985 1.00 58.34 263 PHE E C 1
ATOM 6907 O O . PHE E 1 130 ? -94.708 12.725 -49.906 1.00 58.34 263 PHE E O 1
ATOM 6915 N N . MET E 1 131 ? -94.364 11.632 -51.850 1.00 45.23 264 MET E N 1
ATOM 6916 C CA . MET E 1 131 ? -95.386 10.623 -51.594 1.00 45.23 264 MET E CA 1
ATOM 6917 C C . MET E 1 131 ? -94.971 9.543 -50.599 1.00 45.23 264 MET E C 1
ATOM 6918 O O . MET E 1 131 ? -93.784 9.306 -50.379 1.00 45.23 264 MET E O 1
ATOM 6923 N N . PRO E 1 132 ? -95.954 8.899 -49.948 1.00 44.77 265 PRO E N 1
ATOM 6924 C CA . PRO E 1 132 ? -95.669 7.834 -48.976 1.00 44.77 265 PRO E CA 1
ATOM 6925 C C . PRO E 1 132 ? -95.123 6.637 -49.766 1.00 44.77 265 PRO E C 1
ATOM 6926 O O . PRO E 1 132 ? -95.687 6.278 -50.801 1.00 44.77 265 PRO E O 1
ATOM 6930 N N . SER E 1 133 ? -94.044 6.029 -49.287 1.00 51.39 266 SER E N 1
ATOM 6931 C CA . SER E 1 133 ? -93.438 4.890 -49.966 1.00 51.39 266 SER E CA 1
ATOM 6932 C C . SER E 1 133 ? -94.353 3.672 -50.134 1.00 51.39 266 SER E C 1
ATOM 6933 O O . SER E 1 133 ? -94.873 3.140 -49.148 1.00 51.39 266 SER E O 1
ATOM 6936 N N . THR E 1 134 ? -94.533 3.218 -51.376 1.00 55.68 267 THR E N 1
ATOM 6937 C CA . THR E 1 134 ? -95.375 2.047 -51.623 1.00 55.68 267 THR E CA 1
ATOM 6938 C C . THR E 1 134 ? -94.695 0.785 -51.115 1.00 55.68 267 THR E C 1
ATOM 6939 O O . THR E 1 134 ? -95.320 -0.267 -51.039 1.00 55.68 267 THR E O 1
ATOM 6943 N N . THR E 1 135 ? -93.421 0.909 -50.753 1.00 49.80 268 THR E N 1
ATOM 6944 C CA . THR E 1 135 ? -92.634 -0.207 -50.240 1.00 49.80 268 THR E CA 1
ATOM 6945 C C . THR E 1 135 ? -92.831 -0.347 -48.731 1.00 49.80 268 THR E C 1
ATOM 6946 O O . THR E 1 135 ? -92.951 -1.459 -48.211 1.00 49.80 268 THR E O 1
ATOM 6950 N N . ALA E 1 136 ? -92.853 0.779 -48.023 1.00 56.57 269 ALA E N 1
ATOM 6951 C CA . ALA E 1 136 ? -93.064 0.741 -46.580 1.00 56.57 269 ALA E CA 1
ATOM 6952 C C . ALA E 1 136 ? -94.559 0.638 -46.301 1.00 56.57 269 ALA E C 1
ATOM 6953 O O . ALA E 1 136 ? -94.985 -0.071 -45.400 1.00 56.57 269 ALA E O 1
ATOM 6955 N N . TYR E 1 137 ? -95.349 1.330 -47.106 1.00 45.62 270 TYR E N 1
ATOM 6956 C CA . TYR E 1 137 ? -96.798 1.357 -46.946 1.00 45.62 270 TYR E CA 1
ATOM 6957 C C . TYR E 1 137 ? -97.439 0.811 -48.224 1.00 45.62 270 TYR E C 1
ATOM 6958 O O . TYR E 1 137 ? -97.698 1.554 -49.170 1.00 45.62 270 TYR E O 1
ATOM 6967 N N . PRO E 1 138 ? -97.722 -0.499 -48.259 1.00 50.77 271 PRO E N 1
ATOM 6968 C CA . PRO E 1 138 ? -98.325 -1.109 -49.450 1.00 50.77 271 PRO E CA 1
ATOM 6969 C C . PRO E 1 138 ? -99.811 -0.847 -49.636 1.00 50.77 271 PRO E C 1
ATOM 6970 O O . PRO E 1 138 ? -100.479 -0.293 -48.767 1.00 50.77 271 PRO E O 1
ATOM 6974 N N . PHE E 1 139 ? -100.321 -1.248 -50.792 1.00 55.06 272 PHE E N 1
ATOM 6975 C CA . PHE E 1 139 ? -101.740 -1.117 -51.082 1.00 55.06 272 PHE E CA 1
ATOM 6976 C C . PHE E 1 139 ? -102.336 -2.498 -50.903 1.00 55.06 272 PHE E C 1
ATOM 6977 O O . PHE E 1 139 ? -101.622 -3.503 -50.958 1.00 55.06 272 PHE E O 1
ATOM 6985 N N . ILE E 1 140 ? -103.645 -2.541 -50.684 1.00 63.06 273 ILE E N 1
ATOM 6986 C CA . ILE E 1 140 ? -104.348 -3.796 -50.495 1.00 63.06 273 ILE E CA 1
ATOM 6987 C C . ILE E 1 140 ? -104.275 -4.697 -51.727 1.00 63.06 273 ILE E C 1
ATOM 6988 O O . ILE E 1 140 ? -104.691 -4.314 -52.820 1.00 63.06 273 ILE E O 1
ATOM 6993 N N . THR E 1 141 ? -103.763 -5.906 -51.526 1.00 67.10 274 THR E N 1
ATOM 6994 C CA . THR E 1 141 ? -103.618 -6.886 -52.593 1.00 67.10 274 THR E CA 1
ATOM 6995 C C . THR E 1 141 ? -104.721 -7.934 -52.615 1.00 67.10 274 THR E C 1
ATOM 6996 O O . THR E 1 141 ? -105.060 -8.454 -53.680 1.00 67.10 274 THR E O 1
ATOM 7000 N N . TYR E 1 142 ? -105.272 -8.246 -51.443 1.00 81.63 275 TYR E N 1
ATOM 7001 C CA . TYR E 1 142 ? -106.344 -9.230 -51.344 1.00 81.63 275 TYR E CA 1
ATOM 7002 C C . TYR E 1 142 ? -107.495 -8.832 -50.429 1.00 81.63 275 TYR E C 1
ATOM 7003 O O . TYR E 1 142 ? -107.407 -7.876 -49.660 1.00 81.63 275 TYR E O 1
ATOM 7012 N N . ALA E 1 143 ? -108.565 -9.611 -50.519 1.00 84.33 276 ALA E N 1
ATOM 7013 C CA . ALA E 1 143 ? -109.803 -9.401 -49.778 1.00 84.33 276 ALA E CA 1
ATOM 7014 C C . ALA E 1 143 ? -109.758 -9.104 -48.275 1.00 84.33 276 ALA E C 1
ATOM 7015 O O . ALA E 1 143 ? -110.281 -8.082 -47.816 1.00 84.33 276 ALA E O 1
ATOM 7017 N N . THR E 1 144 ? -109.145 -9.990 -47.507 1.00 76.28 277 THR E N 1
ATOM 7018 C CA . THR E 1 144 ? -109.116 -9.819 -46.061 1.00 76.28 277 THR E CA 1
ATOM 7019 C C . THR E 1 144 ? -107.973 -8.956 -45.484 1.00 76.28 277 THR E C 1
ATOM 7020 O O . THR E 1 144 ? -108.010 -8.561 -44.319 1.00 76.28 277 THR E O 1
ATOM 7024 N N . GLU E 1 145 ? -106.980 -8.649 -46.309 1.00 73.34 278 GLU E N 1
ATOM 7025 C CA . GLU E 1 145 ? -105.809 -7.885 -45.887 1.00 73.34 278 GLU E CA 1
ATOM 7026 C C . GLU E 1 145 ? -106.062 -6.691 -44.971 1.00 73.34 278 GLU E C 1
ATOM 7027 O O . GLU E 1 145 ? -106.898 -5.834 -45.254 1.00 73.34 278 GLU E O 1
ATOM 7033 N N . THR E 1 146 ? -105.307 -6.645 -43.876 1.00 49.60 279 THR E N 1
ATOM 7034 C CA . THR E 1 146 ? -105.421 -5.581 -42.894 1.00 49.60 279 THR E CA 1
ATOM 7035 C C . THR E 1 146 ? -104.411 -4.450 -43.124 1.00 49.60 279 THR E C 1
ATOM 7036 O O . THR E 1 146 ? -104.772 -3.273 -43.059 1.00 49.60 279 THR E O 1
ATOM 7040 N N . LEU E 1 147 ? -103.157 -4.801 -43.401 1.00 61.42 280 LEU E N 1
ATOM 7041 C CA . LEU E 1 147 ? -102.118 -3.796 -43.636 1.00 61.42 280 LEU E CA 1
ATOM 7042 C C . LEU E 1 147 ? -102.097 -2.700 -42.564 1.00 61.42 280 LEU E C 1
ATOM 7043 O O . LEU E 1 147 ? -102.191 -1.508 -42.865 1.00 61.42 280 LEU E O 1
ATOM 7048 N N . ASN E 1 148 ? -101.951 -3.112 -41.313 1.00 58.96 281 ASN E N 1
ATOM 7049 C CA . ASN E 1 148 ? -101.935 -2.161 -40.212 1.00 58.96 281 ASN E CA 1
ATOM 7050 C C . ASN E 1 148 ? -100.699 -1.268 -40.109 1.00 58.96 281 ASN E C 1
ATOM 7051 O O . ASN E 1 148 ? -100.725 -0.288 -39.368 1.00 58.96 281 ASN E O 1
ATOM 7056 N N . GLU E 1 149 ? -99.631 -1.592 -40.845 1.00 45.79 282 GLU E N 1
ATOM 7057 C CA . GLU E 1 149 ? -98.412 -0.775 -40.823 1.00 45.79 282 GLU E CA 1
ATOM 7058 C C . GLU E 1 149 ? -98.654 0.519 -41.565 1.00 45.79 282 GLU E C 1
ATOM 7059 O O . GLU E 1 149 ? -97.821 1.418 -41.530 1.00 45.79 282 GLU E O 1
ATOM 7065 N N . ASP E 1 150 ? -99.781 0.611 -42.259 1.00 48.48 283 ASP E N 1
ATOM 7066 C CA . ASP E 1 150 ? -100.096 1.820 -43.022 1.00 48.48 283 ASP E C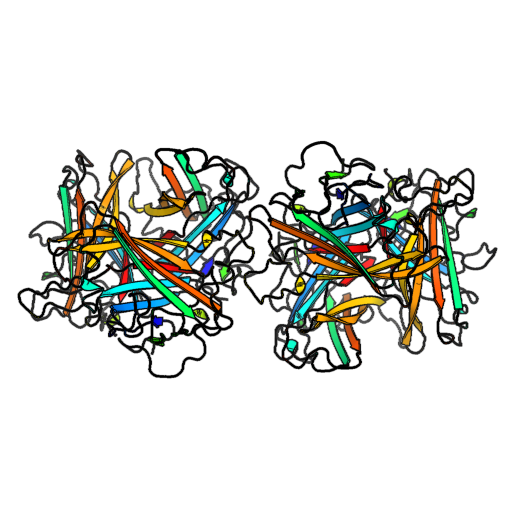A 1
ATOM 7067 C C . ASP E 1 150 ? -100.747 2.934 -42.189 1.00 48.48 283 ASP E C 1
ATOM 7068 O O . ASP E 1 150 ? -101.160 3.954 -42.741 1.00 48.48 283 ASP E O 1
ATOM 7073 N N . TYR E 1 151 ? -100.850 2.749 -40.875 1.00 52.30 284 TYR E N 1
ATOM 7074 C CA . TYR E 1 151 ? -101.481 3.764 -40.028 1.00 52.30 284 TYR E CA 1
ATOM 7075 C C . TYR E 1 151 ? -100.568 4.462 -39.038 1.00 52.30 284 TYR E C 1
ATOM 7076 O O . TYR E 1 151 ? -99.686 3.856 -38.434 1.00 52.30 284 TYR E O 1
ATOM 7085 N N . ILE E 1 152 ? -100.812 5.754 -38.876 1.00 53.17 285 ILE E N 1
ATOM 7086 C CA . ILE E 1 152 ? -100.096 6.570 -37.914 1.00 53.17 285 ILE E CA 1
ATOM 7087 C C . ILE E 1 152 ? -101.191 7.070 -36.972 1.00 53.17 285 ILE E C 1
ATOM 7088 O O . ILE E 1 152 ? -102.227 7.568 -37.431 1.00 53.17 285 ILE E O 1
ATOM 7093 N N . TYR E 1 153 ? -100.972 6.920 -35.670 1.00 61.70 286 TYR E N 1
ATOM 7094 C CA . TYR E 1 153 ? -101.939 7.382 -34.680 1.00 61.70 286 TYR E CA 1
ATOM 7095 C C . TYR E 1 153 ? -101.270 8.420 -33.775 1.00 61.70 286 TYR E C 1
ATOM 7096 O O . TYR E 1 153 ? -100.125 8.243 -33.343 1.00 61.70 286 TYR E O 1
ATOM 7105 N N . GLY E 1 154 ? -101.993 9.499 -33.493 1.00 53.75 287 GLY E N 1
ATOM 7106 C CA . GLY E 1 154 ? -101.463 10.553 -32.645 1.00 53.75 287 GLY E CA 1
ATOM 7107 C C . GLY E 1 154 ? -102.574 11.405 -32.060 1.00 53.75 287 GLY E C 1
ATOM 7108 O O . GLY E 1 154 ? -103.740 10.999 -32.041 1.00 53.75 287 GLY E O 1
ATOM 7109 N N . GLU E 1 155 ? -102.234 12.604 -31.606 1.00 66.40 288 GLU E N 1
ATOM 7110 C CA . GLU E 1 155 ? -103.248 13.452 -31.004 1.00 66.40 288 GLU E CA 1
ATOM 7111 C C . GLU E 1 155 ? -103.019 14.949 -31.152 1.00 66.40 288 GLU E C 1
ATOM 7112 O O . GLU E 1 155 ? -101.883 15.402 -31.219 1.00 66.40 288 GLU E O 1
ATOM 7118 N N . CYS E 1 156 ? -104.116 15.703 -31.225 1.00 53.76 289 CYS E N 1
ATOM 7119 C CA . CYS E 1 156 ? -104.070 17.166 -31.296 1.00 53.76 289 CYS E CA 1
ATOM 7120 C C . CYS E 1 156 ? -105.278 17.683 -30.492 1.00 53.76 289 CYS E C 1
ATOM 7121 O O . CYS E 1 156 ? -105.965 16.888 -29.840 1.00 53.76 289 CYS E O 1
ATOM 7124 N N . TYR E 1 157 ? -105.555 18.984 -30.508 1.00 60.05 290 TYR E N 1
ATOM 7125 C CA . TYR E 1 157 ? -106.664 19.480 -29.690 1.00 60.05 290 TYR E CA 1
ATOM 7126 C C . TYR E 1 157 ? -107.553 20.578 -30.248 1.00 60.05 290 TYR E C 1
ATOM 7127 O O . TYR E 1 157 ? -107.225 21.243 -31.229 1.00 60.05 290 TYR E O 1
ATOM 7136 N N . TYR E 1 158 ? -108.700 20.745 -29.601 1.00 63.51 291 TYR E N 1
ATOM 7137 C CA . TYR E 1 158 ? -109.648 21.792 -29.948 1.00 63.51 291 TYR E CA 1
ATOM 7138 C C . TYR E 1 158 ? -109.862 22.592 -28.663 1.00 63.51 291 TYR E C 1
ATOM 7139 O O . TYR E 1 158 ? -110.118 22.017 -27.597 1.00 63.51 291 TYR E O 1
ATOM 7148 N N . LYS E 1 159 ? -109.740 23.912 -28.757 1.00 68.18 292 LYS E N 1
ATOM 7149 C CA . LYS E 1 159 ? -109.921 24.771 -27.589 1.00 68.18 292 LYS E CA 1
ATOM 7150 C C . LYS E 1 159 ? -111.319 25.392 -27.626 1.00 68.18 292 LYS E C 1
ATOM 7151 O O . LYS E 1 159 ? -111.640 26.162 -28.537 1.00 68.18 292 LYS E O 1
ATOM 7157 N N . SER E 1 160 ? -112.149 25.048 -26.641 1.00 59.99 293 SER E N 1
ATOM 7158 C CA . SER E 1 160 ? -113.519 25.572 -26.580 1.00 59.99 293 SER E CA 1
ATOM 7159 C C . SER E 1 160 ? -113.567 27.044 -26.188 1.00 59.99 293 SER E C 1
ATOM 7160 O O . SER E 1 160 ? -112.567 27.626 -25.760 1.00 59.99 293 SER E O 1
ATOM 7163 N N . THR E 1 161 ? -114.748 27.635 -26.337 1.00 67.22 294 THR E N 1
ATOM 7164 C CA . THR E 1 161 ? -114.971 29.039 -26.013 1.00 67.22 294 THR E CA 1
ATOM 7165 C C . THR E 1 161 ? -114.663 29.373 -24.558 1.00 67.22 294 THR E C 1
ATOM 7166 O O . THR E 1 161 ? -114.453 30.535 -24.227 1.00 67.22 294 THR E O 1
ATOM 7170 N N . ASN E 1 162 ? -114.619 28.363 -23.693 1.00 55.49 295 ASN E N 1
ATOM 7171 C CA . ASN E 1 162 ? -114.318 28.603 -22.284 1.00 55.49 295 ASN E CA 1
ATOM 7172 C C . ASN E 1 162 ? -112.926 28.124 -21.869 1.00 55.49 295 ASN E C 1
ATOM 7173 O O . ASN E 1 162 ? -112.658 27.887 -20.683 1.00 55.49 295 ASN E O 1
ATOM 7178 N N . GLY E 1 163 ? -112.048 27.956 -22.856 1.00 61.24 296 GLY E N 1
ATOM 7179 C CA . GLY E 1 163 ? -110.685 27.535 -22.578 1.00 61.24 296 GLY E CA 1
ATOM 7180 C C . GLY E 1 163 ? -110.364 26.060 -22.383 1.00 61.24 296 GLY E C 1
ATOM 7181 O O . GLY E 1 163 ? -109.190 25.712 -22.344 1.00 61.24 296 GLY E O 1
ATOM 7182 N N . THR E 1 164 ? -111.358 25.186 -22.246 1.00 57.82 297 THR E N 1
ATOM 7183 C CA . THR E 1 164 ? -111.049 23.762 -22.066 1.00 57.82 297 THR E CA 1
ATOM 7184 C C . THR E 1 164 ? -110.558 23.092 -23.359 1.00 57.82 297 THR E C 1
ATOM 7185 O O . THR E 1 164 ? -111.074 23.348 -24.455 1.00 57.82 297 THR E O 1
ATOM 7189 N N . LEU E 1 165 ? -109.542 22.245 -23.207 1.00 61.19 298 LEU E N 1
ATOM 7190 C CA . LEU E 1 165 ? -108.930 21.536 -24.327 1.00 61.19 298 LEU E CA 1
ATOM 7191 C C . LEU E 1 165 ? -109.508 20.150 -24.583 1.00 61.19 298 LEU E C 1
ATOM 7192 O O . LEU E 1 165 ? -109.361 19.255 -23.760 1.00 61.19 298 LEU E O 1
ATOM 7197 N N . PHE E 1 166 ? -110.168 19.979 -25.726 1.00 57.64 299 PHE E N 1
ATOM 7198 C CA . PHE E 1 166 ? -110.726 18.682 -26.077 1.00 57.64 299 PHE E CA 1
ATOM 7199 C C . PHE E 1 166 ? -109.739 17.909 -26.955 1.00 57.64 299 PHE E C 1
ATOM 7200 O O . PHE E 1 166 ? -109.370 18.358 -28.043 1.00 57.64 299 PHE E O 1
ATOM 7208 N N . PRO E 1 167 ? -109.294 16.733 -26.482 1.00 66.86 300 PRO E N 1
ATOM 7209 C CA . PRO E 1 167 ? -108.345 15.888 -27.218 1.00 66.86 300 PRO E CA 1
ATOM 7210 C C . PRO E 1 167 ? -108.972 15.291 -28.473 1.00 66.86 300 PRO E C 1
ATOM 7211 O O . PRO E 1 167 ? -110.077 14.757 -28.430 1.00 66.86 300 PRO E O 1
ATOM 7215 N N . LEU E 1 168 ? -108.266 15.399 -29.593 1.00 66.68 301 LEU E N 1
ATOM 7216 C CA . LEU E 1 168 ? -108.750 14.856 -30.856 1.00 66.68 301 LEU E CA 1
ATOM 7217 C C . LEU E 1 168 ? -107.803 13.758 -31.319 1.00 66.68 301 LEU E C 1
ATOM 7218 O O . LEU E 1 168 ? -106.636 14.024 -31.611 1.00 66.68 301 LEU E O 1
ATOM 7223 N N . LYS E 1 169 ? -108.299 12.525 -31.359 1.00 62.53 302 LYS E N 1
ATOM 7224 C CA . LYS E 1 169 ? -107.484 11.399 -31.805 1.00 62.53 302 LYS E CA 1
ATOM 7225 C C . LYS E 1 169 ? -107.325 11.507 -33.310 1.00 62.53 302 LYS E C 1
ATOM 7226 O O . LYS E 1 169 ? -108.311 11.580 -34.040 1.00 62.53 302 LYS E O 1
ATOM 7232 N N . VAL E 1 170 ? -106.076 11.557 -33.762 1.00 49.24 303 VAL E N 1
ATOM 7233 C CA . VAL E 1 170 ? -105.781 11.666 -35.190 1.00 49.24 303 VAL E CA 1
ATOM 7234 C C . VAL E 1 170 ? -105.309 10.334 -35.772 1.00 49.24 303 VAL E C 1
ATOM 7235 O O . VAL E 1 170 ? -104.527 9.596 -35.145 1.00 49.24 303 VAL E O 1
ATOM 7239 N N . THR E 1 171 ? -105.789 10.034 -36.974 1.00 51.62 304 THR E N 1
ATOM 7240 C CA . THR E 1 171 ? -105.402 8.813 -37.668 1.00 51.62 304 THR E CA 1
ATOM 7241 C C . THR E 1 171 ? -105.016 9.163 -39.089 1.00 51.62 304 THR E C 1
ATOM 7242 O O . THR E 1 171 ? -105.778 9.813 -39.797 1.00 51.62 304 THR E O 1
ATOM 7246 N N . VAL E 1 172 ? -103.825 8.740 -39.498 1.00 47.27 305 VAL E N 1
ATOM 7247 C CA . VAL E 1 172 ? -103.353 8.981 -40.856 1.00 47.27 305 VAL E CA 1
ATOM 7248 C C . VAL E 1 172 ? -103.231 7.619 -41.547 1.00 47.27 305 VAL E C 1
ATOM 7249 O O . VAL E 1 172 ? -102.640 6.690 -40.992 1.00 47.27 305 VAL E O 1
ATOM 7253 N N . THR E 1 173 ? -103.796 7.503 -42.744 1.00 56.10 306 THR E N 1
ATOM 7254 C CA . THR E 1 173 ? -103.708 6.263 -43.503 1.00 56.10 306 THR E CA 1
ATOM 7255 C C . THR E 1 173 ? -102.821 6.515 -44.713 1.00 56.10 306 THR E C 1
ATOM 7256 O O . THR E 1 173 ? -103.132 7.348 -45.565 1.00 56.10 306 THR E O 1
ATOM 7260 N N . LEU E 1 174 ? -101.698 5.810 -44.771 1.00 50.02 307 LEU E N 1
ATOM 7261 C CA . LEU E 1 174 ? -100.779 5.967 -45.890 1.00 50.02 307 LEU E CA 1
ATOM 7262 C C . LEU E 1 174 ? -101.080 4.916 -46.957 1.00 50.02 307 LEU E C 1
ATOM 7263 O O . LEU E 1 174 ? -100.932 3.717 -46.717 1.00 50.02 307 LEU E O 1
ATOM 7268 N N . ASN E 1 175 ? -101.523 5.379 -48.122 1.00 58.74 308 ASN E N 1
ATOM 7269 C CA . ASN E 1 175 ? -101.876 4.512 -49.244 1.00 58.74 308 ASN E CA 1
ATOM 7270 C C . ASN E 1 175 ? -102.985 3.524 -48.880 1.00 58.74 308 ASN E C 1
ATOM 7271 O O . ASN E 1 175 ? -104.108 3.919 -48.554 1.00 58.74 308 ASN E O 1
ATOM 7276 N N . ARG E 1 176 ? -102.669 2.240 -48.963 1.00 56.95 309 ARG E N 1
ATOM 7277 C CA . ARG E 1 176 ? -103.609 1.177 -48.637 1.00 56.95 309 ARG E CA 1
ATOM 7278 C C . ARG E 1 176 ? -104.745 0.933 -49.616 1.00 56.95 309 ARG E C 1
ATOM 7279 O O . ARG E 1 176 ? -104.845 -0.148 -50.185 1.00 56.95 309 ARG E O 1
ATOM 7287 N N . ARG E 1 177 ? -105.618 1.914 -49.797 1.00 63.89 310 ARG E N 1
ATOM 7288 C CA . ARG E 1 177 ? -106.729 1.727 -50.718 1.00 63.89 310 ARG E CA 1
ATOM 7289 C C . ARG E 1 177 ? -106.669 2.650 -51.917 1.00 63.89 310 ARG E C 1
ATOM 7290 O O . ARG E 1 177 ? -106.435 3.854 -51.790 1.00 63.89 310 ARG E O 1
ATOM 7298 N N . MET E 1 178 ? -106.881 2.069 -53.090 1.00 59.54 311 MET E N 1
ATOM 7299 C CA . MET E 1 178 ? -106.878 2.820 -54.332 1.00 59.54 311 MET E CA 1
ATOM 7300 C C . MET E 1 178 ? -108.337 2.890 -54.746 1.00 59.54 311 MET E C 1
ATOM 7301 O O . MET E 1 178 ? -109.081 1.939 -54.536 1.00 59.54 311 MET E O 1
ATOM 7306 N N . LEU E 1 179 ? -108.744 4.005 -55.340 1.00 65.87 312 LEU E N 1
ATOM 7307 C CA . LEU E 1 179 ? -110.138 4.182 -55.712 1.00 65.87 312 LEU E CA 1
ATOM 7308 C C . LEU E 1 179 ? -110.403 4.339 -57.200 1.00 65.87 312 LEU E C 1
ATOM 7309 O O . LEU E 1 179 ? -111.545 4.226 -57.637 1.00 65.87 312 LEU E O 1
ATOM 7314 N N . ALA E 1 180 ? -109.365 4.612 -57.980 1.00 64.64 313 ALA E N 1
ATOM 7315 C CA . ALA E 1 180 ? -109.532 4.777 -59.422 1.00 64.64 313 ALA E CA 1
ATOM 7316 C C . ALA E 1 180 ? -108.281 4.327 -60.157 1.00 64.64 313 ALA E C 1
ATOM 7317 O O . ALA E 1 180 ? -107.202 4.247 -59.566 1.00 64.64 313 ALA E O 1
ATOM 7319 N N . SER E 1 181 ? -108.420 4.037 -61.445 1.00 71.95 314 SER E N 1
ATOM 7320 C CA . SER E 1 181 ? -107.284 3.567 -62.233 1.00 71.95 314 SER E CA 1
ATOM 7321 C C . SER E 1 181 ? -106.067 4.498 -62.245 1.00 71.95 314 SER E C 1
ATOM 7322 O O . SER E 1 181 ? -104.925 4.031 -62.235 1.00 71.95 314 SER E O 1
ATOM 7325 N N . GLY E 1 182 ? -106.307 5.806 -62.261 1.00 57.92 315 GLY E N 1
ATOM 7326 C CA . GLY E 1 182 ? -105.203 6.753 -62.290 1.00 57.92 315 GLY E CA 1
ATOM 7327 C C . GLY E 1 182 ? -104.579 7.102 -60.942 1.00 57.92 315 GLY E C 1
ATOM 7328 O O . GLY E 1 182 ? -103.576 7.816 -60.887 1.00 57.92 315 GLY E O 1
ATOM 7329 N N . MET E 1 183 ? -105.164 6.596 -59.860 1.00 58.33 316 MET E N 1
ATOM 7330 C CA . MET E 1 183 ? -104.675 6.872 -58.516 1.00 58.33 316 MET E CA 1
ATOM 7331 C C . MET E 1 183 ? -103.450 6.037 -58.198 1.00 58.33 316 MET E C 1
ATOM 7332 O O . MET E 1 183 ? -103.465 4.824 -58.381 1.00 58.33 316 MET E O 1
ATOM 7337 N N . ALA E 1 184 ? -102.395 6.686 -57.709 1.00 55.71 317 ALA E N 1
ATOM 7338 C CA . ALA E 1 184 ? -101.151 5.996 -57.375 1.00 55.71 317 ALA E CA 1
ATOM 7339 C C . ALA E 1 184 ? -100.742 6.084 -55.898 1.00 55.71 317 ALA E C 1
ATOM 7340 O O . ALA E 1 184 ? -99.944 5.271 -55.428 1.00 55.71 317 ALA E O 1
ATOM 7342 N N . TYR E 1 185 ? -101.261 7.077 -55.176 1.00 55.89 318 TYR E N 1
ATOM 7343 C CA . TYR E 1 185 ? -100.942 7.230 -53.758 1.00 55.89 318 TYR E CA 1
ATOM 7344 C C . TYR E 1 185 ? -102.117 7.776 -52.963 1.00 55.89 318 TYR E C 1
ATOM 7345 O O . TYR E 1 185 ? -103.027 8.400 -53.519 1.00 55.89 318 TYR E O 1
ATOM 7354 N N . ALA E 1 186 ? -102.093 7.539 -51.655 1.00 57.15 319 ALA E N 1
ATOM 7355 C CA . ALA E 1 186 ? -103.156 8.024 -50.785 1.00 57.15 319 ALA E CA 1
ATOM 7356 C C . ALA E 1 186 ? -102.624 8.465 -49.431 1.00 57.15 319 ALA E C 1
ATOM 7357 O O . ALA E 1 186 ? -101.665 7.904 -48.898 1.00 57.15 319 ALA E O 1
ATOM 7359 N N . MET E 1 187 ? -103.247 9.500 -48.887 1.00 62.92 320 MET E N 1
ATOM 7360 C CA . MET E 1 187 ? -102.870 10.029 -47.586 1.00 62.92 320 MET E CA 1
ATOM 7361 C C . MET E 1 187 ? -104.165 10.552 -46.988 1.00 62.92 320 MET E C 1
ATOM 7362 O O . MET E 1 187 ? -104.691 11.578 -47.430 1.00 62.92 320 MET E O 1
ATOM 7367 N N . ASN E 1 188 ? -104.701 9.826 -46.010 1.00 58.36 321 ASN E N 1
ATOM 7368 C CA . ASN E 1 188 ? -105.955 10.231 -45.394 1.00 58.36 321 ASN E CA 1
ATOM 7369 C C . ASN E 1 188 ? -105.823 10.640 -43.942 1.00 58.36 321 ASN E C 1
ATOM 7370 O O . ASN E 1 188 ? -105.050 10.040 -43.185 1.00 58.36 321 ASN E O 1
ATOM 7375 N N . PHE E 1 189 ? -106.578 11.674 -43.566 1.00 50.28 322 PHE E N 1
ATOM 7376 C CA . PHE E 1 189 ? -106.563 12.168 -42.193 1.00 50.28 322 PHE E CA 1
ATOM 7377 C C . PHE E 1 189 ? -107.938 12.129 -41.526 1.00 50.28 322 PHE E C 1
ATOM 7378 O O . PHE E 1 189 ? -108.958 12.471 -42.129 1.00 50.28 322 PHE E O 1
ATOM 7386 N N . SER E 1 190 ? -107.956 11.704 -40.273 1.00 62.23 323 SER E N 1
ATOM 7387 C CA . SER E 1 190 ? -109.204 11.645 -39.532 1.00 62.23 323 SER E CA 1
ATOM 7388 C C . SER E 1 190 ? -109.018 12.200 -38.120 1.00 62.23 323 SER E C 1
ATOM 7389 O O . SER E 1 190 ? -108.056 11.859 -37.418 1.00 62.23 323 SER E O 1
ATOM 7392 N N . TRP E 1 191 ? -109.939 13.082 -37.735 1.00 58.44 324 TRP E N 1
ATOM 7393 C CA . TRP E 1 191 ? -109.946 13.694 -36.405 1.00 58.44 324 TRP E CA 1
ATOM 7394 C C . TRP E 1 191 ? -111.197 13.186 -35.729 1.00 58.44 324 TRP E C 1
ATOM 7395 O O . TRP E 1 191 ? -112.300 13.310 -36.269 1.00 58.44 324 TRP E O 1
ATOM 7406 N N . SER E 1 192 ? -111.023 12.608 -34.552 1.00 56.69 325 SER E N 1
ATOM 7407 C CA . SER E 1 192 ? -112.153 12.081 -33.815 1.00 56.69 325 SER E CA 1
ATOM 7408 C C . SER E 1 192 ? -112.358 12.754 -32.442 1.00 56.69 325 SER E C 1
ATOM 7409 O O . SER E 1 192 ? -111.459 12.761 -31.596 1.00 56.69 325 SER E O 1
ATOM 7412 N N . LEU E 1 193 ? -113.550 13.313 -32.243 1.00 72.16 326 LEU E N 1
ATOM 7413 C CA . LEU E 1 193 ? -113.928 13.962 -30.986 1.00 72.16 326 LEU E CA 1
ATOM 7414 C C . LEU E 1 193 ? -114.931 13.075 -30.262 1.00 72.16 326 LEU E C 1
ATOM 7415 O O . LEU E 1 193 ? -116.012 12.792 -30.784 1.00 72.16 326 LEU E O 1
ATOM 7420 N N . ASN E 1 194 ? -114.570 12.633 -29.066 1.00 68.44 327 ASN E N 1
ATOM 7421 C CA . ASN E 1 194 ? -115.458 11.802 -28.267 1.00 68.44 327 ASN E CA 1
ATOM 7422 C C . ASN E 1 194 ? -115.385 12.268 -26.810 1.00 68.44 327 ASN E C 1
ATOM 7423 O O . ASN E 1 194 ? -114.626 11.718 -26.006 1.00 68.44 327 ASN E O 1
ATOM 7428 N N . ALA E 1 195 ? -116.184 13.285 -26.481 1.00 65.22 328 ALA E N 1
ATOM 7429 C CA . ALA E 1 195 ? -116.197 13.863 -25.137 1.00 65.22 328 ALA E CA 1
ATOM 7430 C C . ALA E 1 195 ? -117.475 13.630 -24.320 1.00 65.22 328 ALA E C 1
ATOM 7431 O O . ALA E 1 195 ? -118.537 13.315 -24.865 1.00 65.22 328 ALA E O 1
ATOM 7433 N N . GLU E 1 196 ? -117.351 13.803 -23.004 1.00 87.53 329 GLU E N 1
ATOM 7434 C CA . GLU E 1 196 ? -118.470 13.635 -22.083 1.00 87.53 329 GLU E CA 1
ATOM 7435 C C . GLU E 1 196 ? -119.663 14.439 -22.562 1.00 87.53 329 GLU E C 1
ATOM 7436 O O . GLU E 1 196 ? -120.804 14.001 -22.446 1.00 87.53 329 GLU E O 1
ATOM 7442 N N . GLU E 1 197 ? -119.387 15.621 -23.100 1.00 63.48 330 GLU E N 1
ATOM 7443 C CA . GLU E 1 197 ? -120.431 16.496 -23.615 1.00 63.48 330 GLU E CA 1
ATOM 7444 C C . GLU E 1 197 ? -119.846 17.424 -24.672 1.00 63.48 330 GLU E C 1
ATOM 7445 O O . GLU E 1 197 ? -118.631 17.617 -24.731 1.00 63.48 330 GLU E O 1
ATOM 7451 N N . ALA E 1 198 ? -120.715 17.990 -25.503 1.00 63.33 331 ALA E N 1
ATOM 7452 C CA . ALA E 1 198 ? -120.306 18.878 -26.581 1.00 63.33 331 ALA E CA 1
ATOM 7453 C C . ALA E 1 198 ? -119.467 20.080 -26.161 1.00 63.33 331 ALA E C 1
ATOM 7454 O O . ALA E 1 198 ? -119.749 20.728 -25.152 1.00 63.33 331 ALA E O 1
ATOM 7456 N N . PRO E 1 199 ? -118.418 20.389 -26.943 1.00 73.82 332 PRO E N 1
ATOM 7457 C CA . PRO E 1 199 ? -117.493 21.507 -26.722 1.00 73.82 332 PRO E CA 1
ATOM 7458 C C . PRO E 1 199 ? -118.155 22.882 -26.823 1.00 73.82 332 PRO E C 1
ATOM 7459 O O . PRO E 1 199 ? -117.866 23.779 -26.034 1.00 73.82 332 PRO E O 1
ATOM 7463 N N . GLU E 1 200 ? -119.037 23.045 -27.801 1.00 83.44 333 GLU E N 1
ATOM 7464 C CA . GLU E 1 200 ? -119.708 24.321 -28.004 1.00 83.44 333 GLU E CA 1
ATOM 7465 C C . GLU E 1 200 ? -121.229 24.210 -28.019 1.00 83.44 333 GLU E C 1
ATOM 7466 O O . GLU E 1 200 ? -121.791 23.115 -28.069 1.00 83.44 333 GLU E O 1
ATOM 7472 N N . THR E 1 201 ? -121.881 25.369 -27.984 1.00 88.91 334 THR E N 1
ATOM 7473 C CA . THR E 1 201 ? -123.335 25.464 -28.032 1.00 88.91 334 THR E CA 1
ATOM 7474 C C . THR E 1 201 ? -123.673 26.479 -29.122 1.00 88.91 334 THR E C 1
ATOM 7475 O O . THR E 1 201 ? -124.833 26.650 -29.496 1.00 88.91 334 THR E O 1
ATOM 7479 N N . THR E 1 202 ? -122.638 27.134 -29.641 1.00 90.49 335 THR E N 1
ATOM 7480 C CA . THR E 1 202 ? -122.801 28.151 -30.675 1.00 90.49 335 THR E CA 1
ATOM 7481 C C . THR E 1 202 ? -121.930 27.873 -31.898 1.00 90.49 335 THR E C 1
ATOM 7482 O O . THR E 1 202 ? -121.157 26.916 -31.925 1.00 90.49 335 THR E O 1
ATOM 7486 N N . GLU E 1 203 ? -122.062 28.723 -32.911 1.00 73.27 336 GLU E N 1
ATOM 7487 C CA . GLU E 1 203 ? -121.272 28.591 -34.119 1.00 73.27 336 GLU E CA 1
ATOM 7488 C C . GLU E 1 203 ? -119.884 29.172 -33.838 1.00 73.27 336 GLU E C 1
ATOM 7489 O O . GLU E 1 203 ? -119.688 30.388 -33.844 1.00 73.27 336 GLU E O 1
ATOM 7495 N N . VAL E 1 204 ? -118.928 28.287 -33.577 1.00 81.61 337 VAL E N 1
ATOM 7496 C CA . VAL E 1 204 ? -117.558 28.686 -33.272 1.00 81.61 337 VAL E CA 1
ATOM 7497 C C . VAL E 1 204 ? -116.568 28.165 -34.313 1.00 81.61 337 VAL E C 1
ATOM 7498 O O . VAL E 1 204 ? -116.565 26.978 -34.644 1.00 81.61 337 VAL E O 1
ATOM 7502 N N . THR E 1 205 ? -115.722 29.056 -34.817 1.00 69.79 338 THR E N 1
ATOM 7503 C CA . THR E 1 205 ? -114.730 28.672 -35.813 1.00 69.79 338 THR E CA 1
ATOM 7504 C C . THR E 1 205 ? -113.999 27.399 -35.381 1.00 69.79 338 THR E C 1
ATOM 7505 O O . THR E 1 205 ? -113.379 27.362 -34.318 1.00 69.79 338 THR E O 1
ATOM 7509 N N . LEU E 1 206 ? -114.097 26.357 -36.207 1.00 63.43 339 LEU E N 1
ATOM 7510 C CA . LEU E 1 206 ? -113.449 25.076 -35.924 1.00 63.43 339 LEU E CA 1
ATOM 7511 C C . LEU E 1 206 ? -111.955 25.172 -36.194 1.00 63.43 339 LEU E C 1
ATOM 7512 O O . LEU E 1 206 ? -111.530 25.548 -37.279 1.00 63.43 339 LEU E O 1
ATOM 7517 N N . ILE E 1 207 ? -111.160 24.839 -35.190 1.00 63.77 340 ILE E N 1
ATOM 7518 C CA . ILE E 1 207 ? -109.715 24.911 -35.326 1.00 63.77 340 ILE E CA 1
ATOM 7519 C C . ILE E 1 207 ? -109.033 23.743 -34.619 1.00 63.77 340 ILE E C 1
ATOM 7520 O O . ILE E 1 207 ? -109.206 23.559 -33.415 1.00 63.77 340 ILE E O 1
ATOM 7525 N N . THR E 1 208 ? -108.281 22.947 -35.379 1.00 54.97 341 THR E N 1
ATOM 7526 C CA . THR E 1 208 ? -107.540 21.816 -34.812 1.00 54.97 341 THR E CA 1
ATOM 7527 C C . THR E 1 208 ? -106.107 22.296 -34.621 1.00 54.97 341 THR E C 1
ATOM 7528 O O . THR E 1 208 ? -105.562 22.976 -35.490 1.00 54.97 341 THR E O 1
ATOM 7532 N N . SER E 1 209 ? -105.497 21.984 -33.482 1.00 54.80 342 SER E N 1
ATOM 7533 C CA . SER E 1 209 ? -104.127 22.429 -33.278 1.00 54.80 342 SER E CA 1
ATOM 7534 C C . SER E 1 209 ? -103.235 21.614 -34.208 1.00 54.80 342 SER E C 1
ATOM 7535 O O . SER E 1 209 ? -103.599 20.518 -34.631 1.00 54.80 342 SER E O 1
ATOM 7538 N N . PRO E 1 210 ? -102.056 22.145 -34.545 1.00 64.43 343 PRO E N 1
ATOM 7539 C CA . PRO E 1 210 ? -101.117 21.461 -35.441 1.00 64.43 343 PRO E CA 1
ATOM 7540 C C . PRO E 1 210 ? -100.764 20.021 -35.058 1.00 64.43 343 PRO E C 1
ATOM 7541 O O . PRO E 1 210 ? -100.371 19.746 -33.926 1.00 64.43 343 PRO E O 1
ATOM 7545 N N . PHE E 1 211 ? -100.928 19.104 -36.010 1.00 52.25 344 PHE E N 1
ATOM 7546 C CA . PHE E 1 211 ? -100.572 17.708 -35.790 1.00 52.25 344 PHE E CA 1
ATOM 7547 C C . PHE E 1 211 ? -99.282 17.449 -36.580 1.00 52.25 344 PHE E C 1
ATOM 7548 O O . PHE E 1 211 ? -99.208 17.759 -37.780 1.00 52.25 344 PHE E O 1
ATOM 7556 N N . PHE E 1 212 ? -98.273 16.904 -35.901 1.00 50.03 345 PHE E N 1
ATOM 7557 C CA . PHE E 1 212 ? -96.983 16.599 -36.522 1.00 50.03 345 PHE E CA 1
ATOM 7558 C C . PHE E 1 212 ? -96.847 15.102 -36.816 1.00 50.03 345 PHE E C 1
ATOM 7559 O O . PHE E 1 212 ? -97.329 14.262 -36.039 1.00 50.03 345 PHE E O 1
ATOM 7567 N N . PHE E 1 213 ? -96.183 14.772 -37.927 1.00 56.85 346 PHE E N 1
ATOM 7568 C CA . PHE E 1 213 ? -95.979 13.374 -38.313 1.00 56.85 346 PHE E CA 1
ATOM 7569 C C . PHE E 1 213 ? -94.869 13.185 -39.358 1.00 56.85 346 PHE E C 1
ATOM 7570 O O . PHE E 1 213 ? -94.488 14.128 -40.057 1.00 56.85 346 PHE E O 1
ATOM 7578 N N . SER E 1 214 ? -94.349 11.960 -39.440 1.00 52.67 347 SER E N 1
ATOM 7579 C CA . SER E 1 214 ? -93.297 11.600 -40.393 1.00 52.67 347 SER E CA 1
ATOM 7580 C C . SER E 1 214 ? -93.654 10.273 -41.041 1.00 52.67 347 SER E C 1
ATOM 7581 O O . SER E 1 214 ? -94.435 9.507 -40.489 1.00 52.67 347 SER E O 1
ATOM 7584 N N . TYR E 1 215 ? -93.072 10.010 -42.207 1.00 46.63 348 TYR E N 1
ATOM 7585 C CA . TYR E 1 215 ? -93.265 8.749 -42.908 1.00 46.63 348 TYR E CA 1
ATOM 7586 C C . TYR E 1 215 ? -92.150 8.548 -43.923 1.00 46.63 348 TYR E C 1
ATOM 7587 O O . TYR E 1 215 ? -91.537 9.525 -44.388 1.00 46.63 348 TYR E O 1
ATOM 7596 N N . ILE E 1 216 ? -91.872 7.277 -44.228 1.00 48.20 349 ILE E N 1
ATOM 7597 C CA . ILE E 1 216 ? -90.850 6.897 -45.197 1.00 48.20 349 ILE E CA 1
ATOM 7598 C C . ILE E 1 216 ? -91.355 7.376 -46.535 1.00 48.20 349 ILE E C 1
ATOM 7599 O O . ILE E 1 216 ? -92.476 7.060 -46.934 1.00 48.20 349 ILE E O 1
ATOM 7604 N N . ARG E 1 217 ? -90.533 8.126 -47.247 1.00 43.44 350 ARG E N 1
ATOM 7605 C CA . ARG E 1 217 ? -90.981 8.650 -48.529 1.00 43.44 350 ARG E CA 1
ATOM 7606 C C . ARG E 1 217 ? -90.622 7.828 -49.768 1.00 43.44 350 ARG E C 1
ATOM 7607 O O . ARG E 1 217 ? -89.629 7.100 -49.796 1.00 43.44 350 ARG E O 1
ATOM 7615 N N . GLU E 1 218 ? -91.455 7.979 -50.788 1.00 56.74 351 GLU E N 1
ATOM 7616 C CA . GLU E 1 218 ? -91.288 7.328 -52.077 1.00 56.74 351 GLU E CA 1
ATOM 7617 C C . GLU E 1 218 ? -90.061 7.957 -52.753 1.00 56.74 351 GLU E C 1
ATOM 7618 O O . GLU E 1 218 ? -89.653 9.073 -52.411 1.00 56.74 351 GLU E O 1
ATOM 7624 N N . ASP E 1 219 ? -89.474 7.251 -53.708 1.00 55.79 352 ASP E N 1
ATOM 7625 C CA . ASP E 1 219 ? -88.306 7.772 -54.411 1.00 55.79 352 ASP E CA 1
ATOM 7626 C C . ASP E 1 219 ? -88.744 8.794 -55.442 1.00 55.79 352 ASP E C 1
ATOM 7627 O O . ASP E 1 219 ? -89.840 8.699 -56.005 1.00 55.79 352 ASP E O 1
ATOM 7632 N N . ASP E 1 220 ? -87.891 9.782 -55.685 1.00 61.26 353 ASP E N 1
ATOM 7633 C CA . ASP E 1 220 ? -88.216 10.827 -56.646 1.00 61.26 353 ASP E CA 1
ATOM 7634 C C . ASP E 1 220 ? -88.363 10.199 -58.028 1.00 61.26 353 ASP E C 1
ATOM 7635 O O . ASP E 1 220 ? -87.653 9.205 -58.288 1.00 61.26 353 ASP E O 1
ATOM 7641 N N . ILE F 1 25 ? -69.495 25.513 -38.494 1.00 86.51 158 ILE F N 1
ATOM 7642 C CA . ILE F 1 25 ? -70.735 26.282 -38.159 1.00 86.51 158 ILE F CA 1
ATOM 7643 C C . ILE F 1 25 ? -71.910 25.957 -39.086 1.00 86.51 158 ILE F C 1
ATOM 7644 O O . ILE F 1 25 ? -71.826 26.123 -40.305 1.00 86.51 158 ILE F O 1
ATOM 7649 N N . GLU F 1 26 ? -73.009 25.505 -38.483 1.00 67.85 159 GLU F N 1
ATOM 7650 C CA . GLU F 1 26 ? -74.215 25.148 -39.216 1.00 67.85 159 GLU F CA 1
ATOM 7651 C C . GLU F 1 26 ? -75.315 26.181 -38.974 1.00 67.85 159 GLU F C 1
ATOM 7652 O O . GLU F 1 26 ? -76.077 26.097 -38.005 1.00 67.85 159 GLU F O 1
ATOM 7658 N N . ASN F 1 27 ? -75.387 27.149 -39.883 1.00 70.71 160 ASN F N 1
ATOM 7659 C CA . ASN F 1 27 ? -76.353 28.237 -39.809 1.00 70.71 160 ASN F CA 1
ATOM 7660 C C . ASN F 1 27 ? -77.797 27.860 -40.130 1.00 70.71 160 ASN F C 1
ATOM 7661 O O . ASN F 1 27 ? -78.599 28.728 -40.491 1.00 70.71 160 ASN F O 1
ATOM 7666 N N . ASN F 1 28 ? -78.129 26.576 -40.026 1.00 53.54 161 ASN F N 1
ATOM 7667 C CA . ASN F 1 28 ? -79.501 26.135 -40.279 1.00 53.54 161 ASN F CA 1
ATOM 7668 C C . ASN F 1 28 ? -80.055 25.716 -38.923 1.00 53.54 161 ASN F C 1
ATOM 7669 O O . ASN F 1 28 ? -81.199 25.258 -38.793 1.00 53.54 161 ASN F O 1
ATOM 7674 N N . THR F 1 29 ? -79.210 25.901 -37.911 1.00 51.65 162 THR F N 1
ATOM 7675 C CA . THR F 1 29 ? -79.551 25.579 -36.544 1.00 51.65 162 THR F CA 1
ATOM 7676 C C . THR F 1 29 ? -79.349 26.788 -35.620 1.00 51.65 162 THR F C 1
ATOM 7677 O O . THR F 1 29 ? -78.240 27.310 -35.487 1.00 51.65 162 THR F O 1
ATOM 7681 N N . LEU F 1 30 ? -80.439 27.234 -35.000 1.00 57.81 163 LEU F N 1
ATOM 7682 C CA . LEU F 1 30 ? -80.411 28.351 -34.053 1.00 57.81 163 LEU F CA 1
ATOM 7683 C C . LEU F 1 30 ? -80.729 27.693 -32.722 1.00 57.81 163 LEU F C 1
ATOM 7684 O O . LEU F 1 30 ? -81.859 27.273 -32.492 1.00 57.81 163 LEU F O 1
ATOM 7689 N N . TRP F 1 31 ? -79.726 27.580 -31.860 1.00 54.11 164 TRP F N 1
ATOM 7690 C CA . TRP F 1 31 ? -79.907 26.917 -30.582 1.00 54.11 164 TRP F CA 1
ATOM 7691 C C . TRP F 1 31 ? -79.204 27.609 -29.406 1.00 54.11 164 TRP F C 1
ATOM 7692 O O . TRP F 1 31 ? -78.550 28.631 -29.576 1.00 54.11 164 TRP F O 1
ATOM 7703 N N . THR F 1 32 ? -79.355 27.039 -28.215 1.00 49.61 165 THR F N 1
ATOM 7704 C CA . THR F 1 32 ? -78.750 27.569 -27.003 1.00 49.61 165 THR F CA 1
ATOM 7705 C C . THR F 1 32 ? -77.484 26.786 -26.731 1.00 49.61 165 THR F C 1
ATOM 7706 O O . THR F 1 32 ? -76.775 27.046 -25.754 1.00 49.61 165 THR F O 1
ATOM 7710 N N . GLY F 1 33 ? -77.221 25.814 -27.599 1.00 59.72 166 GLY F N 1
ATOM 7711 C CA . GLY F 1 33 ? -76.059 24.960 -27.447 1.00 59.72 166 GLY F CA 1
ATOM 7712 C C . GLY F 1 33 ? -76.435 23.696 -26.682 1.00 59.72 166 GLY F C 1
ATOM 7713 O O . GLY F 1 33 ? -77.425 23.680 -25.952 1.00 59.72 166 GLY F O 1
ATOM 7714 N N . ALA F 1 34 ? -75.671 22.626 -26.868 1.00 88.60 167 ALA F N 1
ATOM 7715 C CA . ALA F 1 34 ? -75.936 21.389 -26.151 1.00 88.60 167 ALA F CA 1
ATOM 7716 C C . ALA F 1 34 ? -75.586 21.698 -24.700 1.00 88.60 167 ALA F C 1
ATOM 7717 O O . ALA F 1 34 ? -74.722 22.540 -24.434 1.00 88.60 167 ALA F O 1
ATOM 7719 N N . LYS F 1 35 ? -76.253 21.030 -23.768 1.00 52.07 168 LYS F N 1
ATOM 7720 C CA . LYS F 1 35 ? -76.011 21.243 -22.327 1.00 52.07 168 LYS F CA 1
ATOM 7721 C C . LYS F 1 35 ? -75.546 22.638 -21.852 1.00 52.07 168 LYS F C 1
ATOM 7722 O O . LYS F 1 35 ? -74.420 22.806 -21.390 1.00 52.07 168 LYS F O 1
ATOM 7728 N N . PRO F 1 36 ? -76.419 23.651 -21.931 1.00 50.65 169 PRO F N 1
ATOM 7729 C CA . PRO F 1 36 ? -75.984 24.982 -21.483 1.00 50.65 169 PRO F CA 1
ATOM 7730 C C . PRO F 1 36 ? -75.969 25.204 -19.966 1.00 50.65 169 PRO F C 1
ATOM 7731 O O . PRO F 1 36 ? -76.523 24.420 -19.197 1.00 50.65 169 PRO F O 1
ATOM 7735 N N . SER F 1 37 ? -75.292 26.267 -19.549 1.00 58.52 170 SER F N 1
ATOM 7736 C CA . SER F 1 37 ? -75.220 26.634 -18.138 1.00 58.52 170 SER F CA 1
ATOM 7737 C C . SER F 1 37 ? -76.518 27.370 -17.853 1.00 58.52 170 SER F C 1
ATOM 7738 O O . SER F 1 37 ? -77.273 27.655 -18.780 1.00 58.52 170 SER F O 1
ATOM 7741 N N . ALA F 1 38 ? -76.787 27.671 -16.585 1.00 50.71 171 ALA F N 1
ATOM 7742 C CA . ALA F 1 38 ? -78.009 28.403 -16.239 1.00 50.71 171 ALA F CA 1
ATOM 7743 C C . ALA F 1 38 ? -78.064 29.599 -17.178 1.00 50.71 171 ALA F C 1
ATOM 7744 O O . ALA F 1 38 ? -77.072 30.297 -17.355 1.00 50.71 171 ALA F O 1
ATOM 7746 N N . ASN F 1 39 ? -79.218 29.839 -17.778 1.00 44.20 172 ASN F N 1
ATOM 7747 C CA . ASN F 1 39 ? -79.349 30.933 -18.740 1.00 44.20 172 ASN F CA 1
ATOM 7748 C C . ASN F 1 39 ? -80.795 31.358 -18.829 1.00 44.20 172 ASN F C 1
ATOM 7749 O O . ASN F 1 39 ? -81.163 32.232 -19.627 1.00 44.20 172 ASN F O 1
ATOM 7754 N N . CYS F 1 40 ? -81.626 30.720 -18.022 1.00 52.44 173 CYS F N 1
ATOM 7755 C CA . CYS F 1 40 ? -83.041 30.991 -18.071 1.00 52.44 173 CYS F CA 1
ATOM 7756 C C . CYS F 1 40 ? -83.637 31.283 -16.702 1.00 52.44 173 CYS F C 1
ATOM 7757 O O . CYS F 1 40 ? -83.163 30.775 -15.682 1.00 52.44 173 CYS F O 1
ATOM 7760 N N . VAL F 1 41 ? -84.684 32.104 -16.688 1.00 58.09 174 VAL F N 1
ATOM 7761 C CA . VAL F 1 41 ? -85.346 32.448 -15.436 1.00 58.09 174 VAL F CA 1
ATOM 7762 C C . VAL F 1 41 ? -86.822 32.072 -15.439 1.00 58.09 174 VAL F C 1
ATOM 7763 O O . VAL F 1 41 ? -87.576 32.497 -16.312 1.00 58.09 174 VAL F O 1
ATOM 7767 N N . ILE F 1 42 ? -87.222 31.269 -14.456 1.00 67.74 175 ILE F N 1
ATOM 7768 C CA . ILE F 1 42 ? -88.610 30.833 -14.320 1.00 67.74 175 ILE F CA 1
ATOM 7769 C C . ILE F 1 42 ? -89.374 31.699 -13.311 1.00 67.74 175 ILE F C 1
ATOM 7770 O O . ILE F 1 42 ? -90.463 32.195 -13.608 1.00 67.74 175 ILE F O 1
ATOM 7775 N N . LYS F 1 43 ? -88.794 31.869 -12.125 1.00 82.85 176 LYS F N 1
ATOM 7776 C CA . LYS F 1 43 ? -89.405 32.650 -11.049 1.00 82.85 176 LYS F CA 1
ATOM 7777 C C . LYS F 1 43 ? -89.897 34.043 -11.463 1.00 82.85 176 LYS F C 1
ATOM 7778 O O . LYS F 1 43 ? -89.294 34.720 -12.300 1.00 82.85 176 LYS F O 1
ATOM 7784 N N . GLU F 1 44 ? -91.007 34.456 -10.862 1.00 107.65 177 GLU F N 1
ATOM 7785 C CA . GLU F 1 44 ? -91.619 35.750 -11.136 1.00 107.65 177 GLU F CA 1
ATOM 7786 C C . GLU F 1 44 ? -90.659 36.921 -11.002 1.00 107.65 177 GLU F C 1
ATOM 7787 O O . GLU F 1 44 ? -89.872 36.993 -10.055 1.00 107.65 177 GLU F O 1
ATOM 7793 N N . GLY F 1 45 ? -90.740 37.837 -11.961 1.00 104.54 178 GLY F N 1
ATOM 7794 C CA . GLY F 1 45 ? -89.902 39.024 -11.958 1.00 104.54 178 GLY F CA 1
ATOM 7795 C C . GLY F 1 45 ? -88.486 38.906 -11.419 1.00 104.54 178 GLY F C 1
ATOM 7796 O O . GLY F 1 45 ? -87.998 39.824 -10.760 1.00 104.54 178 GLY F O 1
ATOM 7797 N N . GLU F 1 46 ? -87.823 37.785 -11.686 1.00 79.89 179 GLU F N 1
ATOM 7798 C CA . GLU F 1 46 ? -86.447 37.592 -11.239 1.00 79.89 179 GLU F CA 1
ATOM 7799 C C . GLU F 1 46 ? -85.498 38.036 -12.348 1.00 79.89 179 GLU F C 1
ATOM 7800 O O . GLU F 1 46 ? -85.901 38.155 -13.504 1.00 79.89 179 GLU F O 1
ATOM 7806 N N . ASP F 1 47 ? -84.242 38.281 -11.992 1.00 74.11 180 ASP F N 1
ATOM 7807 C CA . ASP F 1 47 ? -83.247 38.713 -12.964 1.00 74.11 180 ASP F CA 1
ATOM 7808 C C . ASP F 1 47 ? -82.218 37.646 -13.308 1.00 74.11 180 ASP F C 1
ATOM 7809 O O . ASP F 1 47 ? -81.939 37.417 -14.482 1.00 74.11 180 ASP F O 1
ATOM 7814 N N . SER F 1 48 ? -81.655 37.005 -12.285 1.00 76.85 181 SER F N 1
ATOM 7815 C CA . SER F 1 48 ? -80.629 35.980 -12.483 1.00 76.85 181 SER F CA 1
ATOM 7816 C C . SER F 1 48 ? -81.181 34.591 -12.831 1.00 76.85 181 SER F C 1
ATOM 7817 O O . SER F 1 48 ? -82.188 34.150 -12.279 1.00 76.85 181 SER F O 1
ATOM 7820 N N . PRO F 1 49 ? -80.505 33.880 -13.750 1.00 81.05 182 PRO F N 1
ATOM 7821 C CA . PRO F 1 49 ? -80.874 32.538 -14.220 1.00 81.05 182 PRO F CA 1
ATOM 7822 C C . PRO F 1 49 ? -81.075 31.509 -13.113 1.00 81.05 182 PRO F C 1
ATOM 7823 O O . PRO F 1 49 ? -80.159 31.239 -12.327 1.00 81.05 182 PRO F O 1
ATOM 7827 N N . ASP F 1 50 ? -82.271 30.926 -13.066 1.00 81.94 183 ASP F N 1
ATOM 7828 C CA . ASP F 1 50 ? -82.584 29.911 -12.065 1.00 81.94 183 ASP F CA 1
ATOM 7829 C C . ASP F 1 50 ? -82.711 28.508 -12.673 1.00 81.94 183 ASP F C 1
ATOM 7830 O O . ASP F 1 50 ? -83.002 27.541 -11.969 1.00 81.94 183 ASP F O 1
ATOM 7835 N N . CYS F 1 51 ? -82.476 28.398 -13.980 1.00 77.63 184 CYS F N 1
ATOM 7836 C CA . CYS F 1 51 ? -82.540 27.097 -14.645 1.00 77.63 184 CYS F CA 1
ATOM 7837 C C . CYS F 1 51 ? -81.994 27.069 -16.078 1.00 77.63 184 CYS F C 1
ATOM 7838 O O . CYS F 1 51 ? -81.925 28.087 -16.766 1.00 77.63 184 CYS F O 1
ATOM 7841 N N . LYS F 1 52 ? -81.619 25.869 -16.508 1.00 57.30 185 LYS F N 1
ATOM 7842 C CA . LYS F 1 52 ? -81.045 25.611 -17.829 1.00 57.30 185 LYS F CA 1
ATOM 7843 C C . LYS F 1 52 ? -82.064 25.293 -18.917 1.00 57.30 185 LYS F C 1
ATOM 7844 O O . LYS F 1 52 ? -82.736 24.272 -18.874 1.00 57.30 185 LYS F O 1
ATOM 7850 N N . LEU F 1 53 ? -82.169 26.177 -19.896 1.00 53.33 186 LEU F N 1
ATOM 7851 C CA . LEU F 1 53 ? -83.084 25.988 -21.007 1.00 53.33 186 LEU F CA 1
ATOM 7852 C C . LEU F 1 53 ? -82.289 25.479 -22.215 1.00 53.33 186 LEU F C 1
ATOM 7853 O O . LEU F 1 53 ? -81.322 26.115 -22.629 1.00 53.33 186 LEU F O 1
ATOM 7858 N N . THR F 1 54 ? -82.674 24.320 -22.751 1.00 56.27 187 THR F N 1
ATOM 7859 C CA . THR F 1 54 ? -82.009 23.759 -23.923 1.00 56.27 187 THR F CA 1
ATOM 7860 C C . THR F 1 54 ? -83.020 23.871 -25.033 1.00 56.27 187 THR F C 1
ATOM 7861 O O . THR F 1 54 ? -84.046 23.203 -25.005 1.00 56.27 187 THR F O 1
ATOM 7865 N N . LEU F 1 55 ? -82.737 24.730 -26.003 1.00 50.31 188 LEU F N 1
ATOM 7866 C CA . LEU F 1 55 ? -83.643 24.938 -27.117 1.00 50.31 188 LEU F CA 1
ATOM 7867 C C . LEU F 1 55 ? -82.874 24.876 -28.437 1.00 50.31 188 LEU F C 1
ATOM 7868 O O . LEU F 1 55 ? -81.821 25.523 -28.597 1.00 50.31 188 LEU F O 1
ATOM 7873 N N . VAL F 1 56 ? -83.414 24.086 -29.367 1.00 54.77 189 VAL F N 1
ATOM 7874 C CA . VAL F 1 56 ? -82.823 23.884 -30.678 1.00 54.77 189 VAL F CA 1
ATOM 7875 C C . VAL F 1 56 ? -83.867 24.126 -31.745 1.00 54.77 189 VAL F C 1
ATOM 7876 O O . VAL F 1 56 ? -84.934 23.519 -31.725 1.00 54.77 189 VAL F O 1
ATOM 7880 N N . LEU F 1 57 ? -83.563 25.023 -32.672 1.00 59.68 190 LEU F N 1
ATOM 7881 C CA . LEU F 1 57 ? -84.480 25.325 -33.758 1.00 59.68 190 LEU F CA 1
ATOM 7882 C C . LEU F 1 57 ? -83.713 25.045 -35.045 1.00 59.68 190 LEU F C 1
ATOM 7883 O O . LEU F 1 57 ? -82.575 25.486 -35.204 1.00 59.68 190 LEU F O 1
ATOM 7888 N N . VAL F 1 58 ? -84.324 24.286 -35.948 1.00 55.54 191 VAL F N 1
ATOM 7889 C CA . VAL F 1 58 ? -83.668 23.924 -37.198 1.00 55.54 191 VAL F CA 1
ATOM 7890 C C . VAL F 1 58 ? -84.526 24.179 -38.419 1.00 55.54 191 VAL F C 1
ATOM 7891 O O . VAL F 1 58 ? -85.691 23.784 -38.460 1.00 55.54 191 VAL F O 1
ATOM 7895 N N . LYS F 1 59 ? -83.940 24.843 -39.411 1.00 57.92 192 LYS F N 1
ATOM 7896 C CA . LYS F 1 59 ? -84.644 25.120 -40.652 1.00 57.92 192 LYS F CA 1
ATOM 7897 C C . LYS F 1 59 ? -84.788 23.817 -41.440 1.00 57.92 192 LYS F C 1
ATOM 7898 O O . LYS F 1 59 ? -83.822 23.066 -41.616 1.00 57.92 192 LYS F O 1
ATOM 7904 N N . ASN F 1 60 ? -86.000 23.562 -41.918 1.00 54.22 193 ASN F N 1
ATOM 7905 C CA . ASN F 1 60 ? -86.298 22.353 -42.671 1.00 54.22 193 ASN F CA 1
ATOM 7906 C C . ASN F 1 60 ? -87.368 22.724 -43.686 1.00 54.22 193 ASN F C 1
ATOM 7907 O O . ASN F 1 60 ? -88.559 22.494 -43.455 1.00 54.22 193 ASN F O 1
ATOM 7912 N N . GLY F 1 61 ? -86.942 23.308 -44.804 1.00 54.06 194 GLY F N 1
ATOM 7913 C CA . GLY F 1 61 ? -87.896 23.722 -45.814 1.00 54.06 194 GLY F CA 1
ATOM 7914 C C . GLY F 1 61 ? -88.798 24.787 -45.209 1.00 54.06 194 GLY F C 1
ATOM 7915 O O . GLY F 1 61 ? -88.320 25.668 -44.493 1.00 54.06 194 GLY F O 1
ATOM 7916 N N . GLY F 1 62 ? -90.100 24.703 -45.464 1.00 61.55 195 GLY F N 1
ATOM 7917 C CA . GLY F 1 62 ? -91.017 25.692 -44.924 1.00 61.55 195 GLY F CA 1
ATOM 7918 C C . GLY F 1 62 ? -91.328 25.583 -43.436 1.00 61.55 195 GLY F C 1
ATOM 7919 O O . GLY F 1 62 ? -92.177 26.313 -42.925 1.00 61.55 195 GLY F O 1
ATOM 7920 N N . LEU F 1 63 ? -90.651 24.682 -42.733 1.00 52.18 196 LEU F N 1
ATOM 7921 C CA . LEU F 1 63 ? -90.891 24.503 -41.304 1.00 52.18 196 LEU F CA 1
ATOM 7922 C C . LEU F 1 63 ? -89.632 24.628 -40.480 1.00 52.18 196 LEU F C 1
ATOM 7923 O O . LEU F 1 63 ? -88.519 24.629 -41.005 1.00 52.18 196 LEU F O 1
ATOM 7928 N N . ILE F 1 64 ? -89.836 24.738 -39.172 1.00 45.81 197 ILE F N 1
ATOM 7929 C CA . ILE F 1 64 ? -88.752 24.774 -38.199 1.00 45.81 197 ILE F CA 1
ATOM 7930 C C . ILE F 1 64 ? -89.018 23.512 -37.378 1.00 45.81 197 ILE F C 1
ATOM 7931 O O . ILE F 1 64 ? -90.175 23.181 -37.126 1.00 45.81 197 ILE F O 1
ATOM 7936 N N . ASN F 1 65 ? -87.967 22.791 -37.000 1.00 45.51 198 ASN F N 1
ATOM 7937 C CA . ASN F 1 65 ? -88.108 21.587 -36.185 1.00 45.51 198 ASN F CA 1
ATOM 7938 C C . ASN F 1 65 ? -87.567 21.952 -34.836 1.00 45.51 198 ASN F C 1
ATOM 7939 O O . ASN F 1 65 ? -86.388 22.303 -34.723 1.00 45.51 198 ASN F O 1
ATOM 7944 N N . GLY F 1 66 ? -88.412 21.845 -33.810 1.00 50.81 199 GLY F N 1
ATOM 7945 C CA . GLY F 1 66 ? -87.995 22.225 -32.478 1.00 50.81 199 GLY F CA 1
ATOM 7946 C C . GLY F 1 66 ? -87.831 21.145 -31.443 1.00 50.81 199 GLY F C 1
ATOM 7947 O O . GLY F 1 66 ? -88.536 20.135 -31.443 1.00 50.81 199 GLY F O 1
ATOM 7948 N N . TYR F 1 67 ? -86.900 21.403 -30.534 1.00 53.39 200 TYR F N 1
ATOM 7949 C CA . TYR F 1 67 ? -86.569 20.507 -29.442 1.00 53.39 200 TYR F CA 1
ATOM 7950 C C . TYR F 1 67 ? -86.341 21.383 -28.203 1.00 53.39 200 TYR F C 1
ATOM 7951 O O . TYR F 1 67 ? -85.422 22.215 -28.187 1.00 53.39 200 TYR F O 1
ATOM 7960 N N . ILE F 1 68 ? -87.155 21.197 -27.164 1.00 57.59 201 ILE F N 1
ATOM 7961 C CA . ILE F 1 68 ? -87.004 22.004 -25.952 1.00 57.59 201 ILE F CA 1
ATOM 7962 C C . ILE F 1 68 ? -86.916 21.166 -24.673 1.00 57.59 201 ILE F C 1
ATOM 7963 O O . ILE F 1 68 ? -87.659 20.203 -24.489 1.00 57.59 201 ILE F O 1
ATOM 7968 N N . THR F 1 69 ? -85.994 21.542 -23.797 1.00 57.04 202 THR F N 1
ATOM 7969 C CA . THR F 1 69 ? -85.784 20.838 -22.537 1.00 57.04 202 THR F CA 1
ATOM 7970 C C . THR F 1 69 ? -85.484 21.840 -21.409 1.00 57.04 202 THR F C 1
ATOM 7971 O O . THR F 1 69 ? -85.004 22.945 -21.672 1.00 57.04 202 THR F O 1
ATOM 7975 N N . LEU F 1 70 ? -85.785 21.460 -20.164 1.00 55.90 203 LEU F N 1
ATOM 7976 C CA . LEU F 1 70 ? -85.530 22.323 -19.006 1.00 55.90 203 LEU F CA 1
ATOM 7977 C C . LEU F 1 70 ? -84.901 21.554 -17.870 1.00 55.90 203 LEU F C 1
ATOM 7978 O O . LEU F 1 70 ? -85.294 20.422 -17.587 1.00 55.90 203 LEU F O 1
ATOM 7983 N N . MET F 1 71 ? -83.920 22.165 -17.220 1.00 56.83 204 MET F N 1
ATOM 7984 C CA . MET F 1 71 ? -83.289 21.540 -16.076 1.00 56.83 204 MET F CA 1
ATOM 7985 C C . MET F 1 71 ? -83.052 22.605 -15.008 1.00 56.83 204 MET F C 1
ATOM 7986 O O . MET F 1 71 ? -82.091 23.383 -15.094 1.00 56.83 204 MET F O 1
ATOM 7991 N N . GLY F 1 72 ? -83.934 22.641 -14.008 1.00 58.78 205 GLY F N 1
ATOM 7992 C CA . GLY F 1 72 ? -83.810 23.615 -12.937 1.00 58.78 205 GLY F CA 1
ATOM 7993 C C . GLY F 1 72 ? -82.420 23.683 -12.338 1.00 58.78 205 GLY F C 1
ATOM 7994 O O . GLY F 1 72 ? -81.702 22.680 -12.300 1.00 58.78 205 GLY F O 1
ATOM 7995 N N . ALA F 1 73 ? -82.039 24.868 -11.867 1.00 91.46 206 ALA F N 1
ATOM 7996 C CA . ALA F 1 73 ? -80.727 25.063 -11.263 1.00 91.46 206 ALA F CA 1
ATOM 7997 C C . ALA F 1 73 ? -80.788 26.037 -10.088 1.00 91.46 206 ALA F C 1
ATOM 7998 O O . ALA F 1 73 ? -79.910 26.885 -9.930 1.00 91.46 206 ALA F O 1
ATOM 8000 N N . SER F 1 74 ? -81.830 25.908 -9.272 1.00 84.60 207 SER F N 1
ATOM 8001 C CA . SER F 1 74 ? -82.013 26.759 -8.098 1.00 84.60 207 SER F CA 1
ATOM 8002 C C . SER F 1 74 ? -83.044 26.121 -7.180 1.00 84.60 207 SER F C 1
ATOM 8003 O O . SER F 1 74 ? -84.027 25.551 -7.652 1.00 84.60 207 SER F O 1
ATOM 8006 N N . GLU F 1 75 ? -82.822 26.226 -5.872 1.00 73.56 208 GLU F N 1
ATOM 8007 C CA . GLU F 1 75 ? -83.724 25.636 -4.882 1.00 73.56 208 GLU F CA 1
ATOM 8008 C C . GLU F 1 75 ? -85.203 25.888 -5.165 1.00 73.56 208 GLU F C 1
ATOM 8009 O O . GLU F 1 75 ? -86.049 25.056 -4.844 1.00 73.56 208 GLU F O 1
ATOM 8015 N N . TYR F 1 76 ? -85.517 27.029 -5.768 1.00 74.45 209 TYR F N 1
ATOM 8016 C CA . TYR F 1 76 ? -86.903 27.352 -6.085 1.00 74.45 209 TYR F CA 1
ATOM 8017 C C . TYR F 1 76 ? -87.485 26.431 -7.164 1.00 74.45 209 TYR F C 1
ATOM 8018 O O . TYR F 1 76 ? -88.545 25.826 -6.973 1.00 74.45 209 TYR F O 1
ATOM 8027 N N . THR F 1 77 ? -86.796 26.335 -8.300 1.00 63.32 210 THR F N 1
ATOM 8028 C CA . THR F 1 77 ? -87.253 25.485 -9.400 1.00 63.32 210 THR F CA 1
ATOM 8029 C C . THR F 1 77 ? -87.232 24.004 -9.015 1.00 63.32 210 THR F C 1
ATOM 8030 O O . THR F 1 77 ? -88.143 23.258 -9.357 1.00 63.32 210 THR F O 1
ATOM 8034 N N . ASN F 1 78 ? -86.194 23.591 -8.297 1.00 51.68 211 ASN F N 1
ATOM 8035 C CA . ASN F 1 78 ? -86.045 22.201 -7.884 1.00 51.68 211 ASN F CA 1
ATOM 8036 C C . ASN F 1 78 ? -86.892 21.864 -6.665 1.00 51.68 211 ASN F C 1
ATOM 8037 O O . ASN F 1 78 ? -86.636 20.889 -5.952 1.00 51.68 211 ASN F O 1
ATOM 8042 N N . THR F 1 79 ? -87.910 22.684 -6.443 1.00 56.13 212 THR F N 1
ATOM 8043 C CA . THR F 1 79 ? -88.824 22.508 -5.325 1.00 56.13 212 THR F CA 1
ATOM 8044 C C . THR F 1 79 ? -90.259 22.692 -5.801 1.00 56.13 212 THR F C 1
ATOM 8045 O O . THR F 1 79 ? -91.192 22.267 -5.131 1.00 56.13 212 THR F O 1
ATOM 8049 N N . LEU F 1 80 ? -90.432 23.318 -6.961 1.00 58.88 213 LEU F N 1
ATOM 8050 C CA . LEU F 1 80 ? -91.769 23.539 -7.506 1.00 58.88 213 LEU F CA 1
ATOM 8051 C C . LEU F 1 80 ? -92.595 22.256 -7.530 1.00 58.88 213 LEU F C 1
ATOM 8052 O O . LEU F 1 80 ? -93.823 22.299 -7.447 1.00 58.88 213 LEU F O 1
ATOM 8057 N N . PHE F 1 81 ? -91.927 21.113 -7.647 1.00 78.04 214 PHE F N 1
ATOM 8058 C CA . PHE F 1 81 ? -92.643 19.850 -7.713 1.00 78.04 214 PHE F CA 1
ATOM 8059 C C . PHE F 1 81 ? -92.979 19.180 -6.394 1.00 78.04 214 PHE F C 1
ATOM 8060 O O . PHE F 1 81 ? -93.035 17.950 -6.300 1.00 78.04 214 PHE F O 1
ATOM 8068 N N . LYS F 1 82 ? -93.195 19.996 -5.370 1.00 69.60 215 LYS F N 1
ATOM 8069 C CA . LYS F 1 82 ? -93.600 19.473 -4.079 1.00 69.60 215 LYS F CA 1
ATOM 8070 C C . LYS F 1 82 ? -95.076 19.818 -4.000 1.00 69.60 215 LYS F C 1
ATOM 8071 O O . LYS F 1 82 ? -95.750 19.491 -3.034 1.00 69.60 215 LYS F O 1
ATOM 8077 N N . ASN F 1 83 ? -95.557 20.477 -5.054 1.00 66.90 216 ASN F N 1
ATOM 8078 C CA . ASN F 1 83 ? -96.956 20.877 -5.203 1.00 66.90 216 ASN F CA 1
ATOM 8079 C C . ASN F 1 83 ? -97.521 20.097 -6.388 1.00 66.90 216 ASN F C 1
ATOM 8080 O O . ASN F 1 83 ? -96.866 19.971 -7.421 1.00 66.90 216 ASN F O 1
ATOM 8085 N N . ASN F 1 84 ? -98.737 19.587 -6.242 1.00 64.61 217 ASN F N 1
ATOM 8086 C CA . ASN F 1 84 ? -99.363 18.806 -7.297 1.00 64.61 217 ASN F CA 1
ATOM 8087 C C . ASN F 1 84 ? -99.918 19.631 -8.450 1.00 64.61 217 ASN F C 1
ATOM 8088 O O . ASN F 1 84 ? -100.373 19.066 -9.438 1.00 64.61 217 ASN F O 1
ATOM 8093 N N . GLN F 1 85 ? -99.897 20.956 -8.335 1.00 67.54 218 GLN F N 1
ATOM 8094 C CA . GLN F 1 85 ? -100.405 21.817 -9.408 1.00 67.54 218 GLN F CA 1
ATOM 8095 C C . GLN F 1 85 ? -99.403 22.918 -9.745 1.00 67.54 218 GLN F C 1
ATOM 8096 O O . GLN F 1 85 ? -99.405 23.974 -9.116 1.00 67.54 218 GLN F O 1
ATOM 8102 N N . VAL F 1 86 ? -98.560 22.681 -10.746 1.00 67.18 219 VAL F N 1
ATOM 8103 C CA . VAL F 1 86 ? -97.551 23.664 -11.120 1.00 67.18 219 VAL F CA 1
ATOM 8104 C C . VAL F 1 86 ? -97.600 24.027 -12.594 1.00 67.18 219 VAL F C 1
ATOM 8105 O O . VAL F 1 86 ? -97.977 23.215 -13.424 1.00 67.18 219 VAL F O 1
ATOM 8109 N N . THR F 1 87 ? -97.218 25.257 -12.913 1.00 71.66 220 THR F N 1
ATOM 8110 C CA . THR F 1 87 ? -97.189 25.716 -14.297 1.00 71.66 220 THR F CA 1
ATOM 8111 C C . THR F 1 87 ? -95.981 26.610 -14.535 1.00 71.66 220 THR F C 1
ATOM 8112 O O . THR F 1 87 ? -95.946 27.753 -14.082 1.00 71.66 220 THR F O 1
ATOM 8116 N N . ILE F 1 88 ? -94.997 26.076 -15.257 1.00 62.69 221 ILE F N 1
ATOM 8117 C CA . ILE F 1 88 ? -93.771 26.795 -15.565 1.00 62.69 221 ILE F CA 1
ATOM 8118 C C . ILE F 1 88 ? -93.899 27.532 -16.886 1.00 62.69 221 ILE F C 1
ATOM 8119 O O . ILE F 1 88 ? -94.547 27.056 -17.810 1.00 62.69 221 ILE F O 1
ATOM 8124 N N . ASP F 1 89 ? -93.287 28.705 -16.973 1.00 61.14 222 ASP F N 1
ATOM 8125 C CA . ASP F 1 89 ? -93.364 29.492 -18.193 1.00 61.14 222 ASP F CA 1
ATOM 8126 C C . ASP F 1 89 ? -92.026 30.037 -18.650 1.00 61.14 222 ASP F C 1
ATOM 8127 O O . ASP F 1 89 ? -91.239 30.552 -17.861 1.00 61.14 222 ASP F O 1
ATOM 8132 N N . VAL F 1 90 ? -91.777 29.901 -19.944 1.00 56.28 223 VAL F N 1
ATOM 8133 C CA . VAL F 1 90 ? -90.564 30.403 -20.555 1.00 56.28 223 VAL F CA 1
ATOM 8134 C C . VAL F 1 90 ? -91.066 31.212 -21.736 1.00 56.28 223 VAL F C 1
ATOM 8135 O O . VAL F 1 90 ? -91.603 30.658 -22.697 1.00 56.28 223 VAL F O 1
ATOM 8139 N N . ASN F 1 91 ? -90.907 32.527 -21.654 1.00 55.41 224 ASN F N 1
ATOM 8140 C CA . ASN F 1 91 ? -91.376 33.416 -22.709 1.00 55.41 224 ASN F CA 1
ATOM 8141 C C . ASN F 1 91 ? -90.205 33.959 -23.503 1.00 55.41 224 ASN F C 1
ATOM 8142 O O . ASN F 1 91 ? -89.180 34.342 -22.932 1.00 55.41 224 ASN F O 1
ATOM 8147 N N . LEU F 1 92 ? -90.362 33.985 -24.820 1.00 59.39 225 LEU F N 1
ATOM 8148 C CA . LEU F 1 92 ? -89.313 34.463 -25.706 1.00 59.39 225 LEU F CA 1
ATOM 8149 C C . LEU F 1 92 ? -89.809 35.545 -26.651 1.00 59.39 225 LEU F C 1
ATOM 8150 O O . LEU F 1 92 ? -90.796 35.366 -27.375 1.00 59.39 225 LEU F O 1
ATOM 8155 N N . ALA F 1 93 ? -89.111 36.674 -26.648 1.00 52.15 226 ALA F N 1
ATOM 8156 C CA . ALA F 1 93 ? -89.469 37.791 -27.513 1.00 52.15 226 ALA F CA 1
ATOM 8157 C C . ALA F 1 93 ? -88.283 38.096 -28.424 1.00 52.15 226 ALA F C 1
ATOM 8158 O O . ALA F 1 93 ? -87.136 38.139 -27.975 1.00 52.15 226 ALA F O 1
ATOM 8160 N N . PHE F 1 94 ? -88.558 38.295 -29.706 1.00 65.80 227 PHE F N 1
ATOM 8161 C CA . PHE F 1 94 ? -87.485 38.578 -30.657 1.00 65.80 227 PHE F CA 1
ATOM 8162 C C . PHE F 1 94 ? -87.755 39.869 -31.410 1.00 65.80 227 PHE F C 1
ATOM 8163 O O . PHE F 1 94 ? -88.906 40.277 -31.570 1.00 65.80 227 PHE F O 1
ATOM 8171 N N . ASP F 1 95 ? -86.693 40.504 -31.890 1.00 89.33 228 ASP F N 1
ATOM 8172 C CA . ASP F 1 95 ? -86.855 41.742 -32.636 1.00 89.33 228 ASP F CA 1
ATOM 8173 C C . ASP F 1 95 ? -87.108 41.438 -34.107 1.00 89.33 228 ASP F C 1
ATOM 8174 O O . ASP F 1 95 ? -87.320 40.288 -34.484 1.00 89.33 228 ASP F O 1
ATOM 8179 N N . ASN F 1 96 ? -87.081 42.479 -34.930 1.00 66.79 229 ASN F N 1
ATOM 8180 C CA . ASN F 1 96 ? -87.313 42.358 -36.361 1.00 66.79 229 ASN F CA 1
ATOM 8181 C C . ASN F 1 96 ? -86.287 41.481 -37.078 1.00 66.79 229 ASN F C 1
ATOM 8182 O O . ASN F 1 96 ? -86.449 41.191 -38.265 1.00 66.79 229 ASN F O 1
ATOM 8187 N N . THR F 1 97 ? -85.241 41.061 -36.369 1.00 61.24 230 THR F N 1
ATOM 8188 C CA . THR F 1 97 ? -84.217 40.214 -36.969 1.00 61.24 230 THR F CA 1
ATOM 8189 C C . THR F 1 97 ? -83.960 38.905 -36.212 1.00 61.24 230 THR F C 1
ATOM 8190 O O . THR F 1 97 ? -82.842 38.377 -36.230 1.00 61.24 230 THR F O 1
ATOM 8194 N N . GLY F 1 98 ? -84.989 38.386 -35.545 1.00 64.17 231 GLY F N 1
ATOM 8195 C CA . GLY F 1 98 ? -84.851 37.127 -34.830 1.00 64.17 231 GLY F CA 1
ATOM 8196 C C . GLY F 1 98 ? -83.841 37.084 -33.699 1.00 64.17 231 GLY F C 1
ATOM 8197 O O . GLY F 1 98 ? -83.338 36.014 -33.344 1.00 64.17 231 GLY F O 1
ATOM 8198 N N . GLN F 1 99 ? -83.538 38.243 -33.126 1.00 65.65 232 GLN F N 1
ATOM 8199 C CA . GLN F 1 99 ? -82.593 38.306 -32.018 1.00 65.65 232 GLN F CA 1
ATOM 8200 C C . GLN F 1 99 ? -83.397 38.333 -30.727 1.00 65.65 232 GLN F C 1
ATOM 8201 O O . GLN F 1 99 ? -84.471 38.938 -30.665 1.00 65.65 232 GLN F O 1
ATOM 8207 N N . ILE F 1 100 ? -82.884 37.657 -29.708 1.00 72.20 233 ILE F N 1
ATOM 8208 C CA . ILE F 1 100 ? -83.544 37.602 -28.416 1.00 72.20 233 ILE F CA 1
ATOM 8209 C C . ILE F 1 100 ? -83.461 38.939 -27.681 1.00 72.20 233 ILE F C 1
ATOM 8210 O O . ILE F 1 100 ? -82.381 39.516 -27.540 1.00 72.20 233 ILE F O 1
ATOM 8215 N N . ILE F 1 101 ? -84.613 39.437 -27.236 1.00 66.06 234 ILE F N 1
ATOM 8216 C CA . ILE F 1 101 ? -84.670 40.681 -26.467 1.00 66.06 234 ILE F CA 1
ATOM 8217 C C . ILE F 1 101 ? -84.715 40.205 -25.031 1.00 66.06 234 ILE F C 1
ATOM 8218 O O . ILE F 1 101 ? -85.779 39.902 -24.498 1.00 66.06 234 ILE F O 1
ATOM 8223 N N . THR F 1 102 ? -83.543 40.118 -24.423 1.00 57.51 235 THR F N 1
ATOM 8224 C CA . THR F 1 102 ? -83.391 39.630 -23.060 1.00 57.51 235 THR F CA 1
ATOM 8225 C C . THR F 1 102 ? -84.233 40.265 -21.949 1.00 57.51 235 THR F C 1
ATOM 8226 O O . THR F 1 102 ? -84.636 39.570 -21.001 1.00 57.51 235 THR F O 1
ATOM 8230 N N . TYR F 1 103 ? -84.496 41.568 -22.043 1.00 75.63 236 TYR F N 1
ATOM 8231 C CA . TYR F 1 103 ? -85.273 42.238 -21.005 1.00 75.63 236 TYR F CA 1
ATOM 8232 C C . TYR F 1 103 ? -86.766 41.978 -21.130 1.00 75.63 236 TYR F C 1
ATOM 8233 O O . TYR F 1 103 ? -87.549 42.434 -20.307 1.00 75.63 236 TYR F O 1
ATOM 8242 N N . LEU F 1 104 ? -87.158 41.236 -22.159 1.00 71.01 237 LEU F N 1
ATOM 8243 C CA . LEU F 1 104 ? -88.561 40.890 -22.356 1.00 71.01 237 LEU F CA 1
ATOM 8244 C C . LEU F 1 104 ? -88.736 39.376 -22.354 1.00 71.01 237 LEU F C 1
ATOM 8245 O O . LEU F 1 104 ? -89.841 38.888 -22.577 1.00 71.01 237 LEU F O 1
ATOM 8250 N N . SER F 1 105 ? -87.658 38.639 -22.093 1.00 55.70 238 SER F N 1
ATOM 8251 C CA . SER F 1 105 ? -87.702 37.173 -22.140 1.00 55.70 238 SER F CA 1
ATOM 8252 C C . SER F 1 105 ? -87.148 36.463 -20.921 1.00 55.70 238 SER F C 1
ATOM 8253 O O . SER F 1 105 ? -86.374 37.036 -20.163 1.00 55.70 238 SER F O 1
ATOM 8256 N N . SER F 1 106 ? -87.529 35.194 -20.766 1.00 56.96 239 SER F N 1
ATOM 8257 C CA . SER F 1 106 ? -87.044 34.369 -19.657 1.00 56.96 239 SER F CA 1
ATOM 8258 C C . SER F 1 106 ? -85.593 34.001 -19.953 1.00 56.96 239 SER F C 1
ATOM 8259 O O . SER F 1 106 ? -84.784 33.848 -19.041 1.00 56.96 239 SER F O 1
ATOM 8262 N N . LEU F 1 107 ? -85.284 33.850 -21.240 1.00 51.97 240 LEU F N 1
ATOM 8263 C CA . LEU F 1 107 ? -83.938 33.508 -21.695 1.00 51.97 240 LEU F CA 1
ATOM 8264 C C . LEU F 1 107 ? -83.048 34.756 -21.640 1.00 51.97 240 LEU F C 1
ATOM 8265 O O . LEU F 1 107 ? -83.324 35.758 -22.303 1.00 51.97 240 LEU F O 1
ATOM 8270 N N . LYS F 1 108 ? -81.971 34.691 -20.867 1.00 72.42 241 LYS F N 1
ATOM 8271 C CA . LYS F 1 108 ? -81.118 35.858 -20.731 1.00 72.42 241 LYS F CA 1
ATOM 8272 C C . LYS F 1 108 ? -79.891 35.946 -21.638 1.00 72.42 241 LYS F C 1
ATOM 8273 O O . LYS F 1 108 ? -79.183 36.951 -21.624 1.00 72.42 241 LYS F O 1
ATOM 8279 N N . SER F 1 109 ? -79.637 34.910 -22.429 1.00 87.73 242 SER F N 1
ATOM 8280 C CA . SER F 1 109 ? -78.496 34.936 -23.338 1.00 87.73 242 SER F CA 1
ATOM 8281 C C . SER F 1 109 ? -78.940 34.516 -24.728 1.00 87.73 242 SER F C 1
ATOM 8282 O O . SER F 1 109 ? -79.458 33.420 -24.920 1.00 87.73 242 SER F O 1
ATOM 8285 N N . ASN F 1 110 ? -78.733 35.402 -25.695 1.00 63.67 243 ASN F N 1
ATOM 8286 C CA . ASN F 1 110 ? -79.140 35.154 -27.072 1.00 63.67 243 ASN F CA 1
ATOM 8287 C C . ASN F 1 110 ? -78.780 33.788 -27.641 1.00 63.67 243 ASN F C 1
ATOM 8288 O O . ASN F 1 110 ? -77.821 33.131 -27.215 1.00 63.67 243 ASN F O 1
ATOM 8293 N N . LEU F 1 111 ? -79.589 33.372 -28.606 1.00 63.24 244 LEU F N 1
ATOM 8294 C CA . LEU F 1 111 ? -79.399 32.111 -29.291 1.00 63.24 244 LEU F CA 1
ATOM 8295 C C . LEU F 1 111 ? -78.350 32.363 -30.363 1.00 63.24 244 LEU F C 1
ATOM 8296 O O . LEU F 1 111 ? -78.061 33.515 -30.704 1.00 63.24 244 LEU F O 1
ATOM 8301 N N . ASN F 1 112 ? -77.776 31.287 -30.886 1.00 68.14 245 ASN F N 1
ATOM 8302 C CA . ASN F 1 112 ? -76.798 31.398 -31.956 1.00 68.14 245 ASN F CA 1
ATOM 8303 C C . ASN F 1 112 ? -76.738 30.111 -32.789 1.00 68.14 245 ASN F C 1
ATOM 8304 O O . ASN F 1 112 ? -77.383 29.113 -32.466 1.00 68.14 245 ASN F O 1
ATOM 8309 N N . PHE F 1 113 ? -75.970 30.169 -33.873 1.00 61.97 246 PHE F N 1
ATOM 8310 C CA . PHE F 1 113 ? -75.788 29.059 -34.793 1.00 61.97 246 PHE F CA 1
ATOM 8311 C C . PHE F 1 113 ? -74.951 27.969 -34.157 1.00 61.97 246 PHE F C 1
ATOM 8312 O O . PHE F 1 113 ? -74.206 28.228 -33.214 1.00 61.97 246 PHE F O 1
ATOM 8320 N N . LYS F 1 114 ? -75.078 26.753 -34.686 1.00 60.48 247 LYS F N 1
ATOM 8321 C CA . LYS F 1 114 ? -74.344 25.594 -34.180 1.00 60.48 247 LYS F CA 1
ATOM 8322 C C . LYS F 1 114 ? -72.863 25.568 -34.546 1.00 60.48 247 LYS F C 1
ATOM 8323 O O . LYS F 1 114 ? -72.493 25.719 -35.705 1.00 60.48 247 LYS F O 1
ATOM 8329 N N . ASP F 1 115 ? -72.024 25.383 -33.536 1.00 52.38 248 ASP F N 1
ATOM 8330 C CA . ASP F 1 115 ? -70.586 25.274 -33.724 1.00 52.38 248 ASP F CA 1
ATOM 8331 C C . ASP F 1 115 ? -70.218 24.068 -32.868 1.00 52.38 248 ASP F C 1
ATOM 8332 O O . ASP F 1 115 ? -69.844 24.204 -31.704 1.00 52.38 248 ASP F O 1
ATOM 8337 N N . ASN F 1 116 ? -70.331 22.884 -33.462 1.00 52.46 249 ASN F N 1
ATOM 8338 C CA . ASN F 1 116 ? -70.074 21.642 -32.747 1.00 52.46 249 ASN F CA 1
ATOM 8339 C C . ASN F 1 116 ? -71.112 21.550 -31.636 1.00 52.46 249 ASN F C 1
ATOM 8340 O O . ASN F 1 116 ? -72.304 21.669 -31.906 1.00 52.46 249 ASN F O 1
ATOM 8345 N N . GLN F 1 117 ? -70.687 21.357 -30.397 1.00 59.95 250 GLN F N 1
ATOM 8346 C CA . GLN F 1 117 ? -71.664 21.275 -29.325 1.00 59.95 250 GLN F CA 1
ATOM 8347 C C . GLN F 1 117 ? -71.987 22.630 -28.673 1.00 59.95 250 GLN F C 1
ATOM 8348 O O . GLN F 1 117 ? -72.711 22.671 -27.676 1.00 59.95 250 GLN F O 1
ATOM 8354 N N . ASN F 1 118 ? -71.482 23.734 -29.234 1.00 59.57 251 ASN F N 1
ATOM 8355 C CA . ASN F 1 118 ? -71.736 25.056 -28.643 1.00 59.57 251 ASN F CA 1
ATOM 8356 C C . ASN F 1 118 ? -72.442 26.057 -29.527 1.00 59.57 251 ASN F C 1
ATOM 8357 O O . ASN F 1 118 ? -72.780 25.776 -30.673 1.00 59.57 251 ASN F O 1
ATOM 8362 N N . MET F 1 119 ? -72.680 27.240 -28.974 1.00 58.35 252 MET F N 1
ATOM 8363 C CA . MET F 1 119 ? -73.293 28.312 -29.747 1.00 58.35 252 MET F CA 1
ATOM 8364 C C . MET F 1 119 ? -72.133 28.967 -30.487 1.00 58.35 252 MET F C 1
ATOM 8365 O O . MET F 1 119 ? -71.008 29.005 -29.980 1.00 58.35 252 MET F O 1
ATOM 8370 N N . ALA F 1 120 ? -72.403 29.471 -31.684 1.00 73.29 253 ALA F N 1
ATOM 8371 C CA . ALA F 1 120 ? -71.373 30.127 -32.477 1.00 73.29 253 ALA F CA 1
ATOM 8372 C C . ALA F 1 120 ? -71.049 31.505 -31.902 1.00 73.29 253 ALA F C 1
ATOM 8373 O O . ALA F 1 120 ? -71.950 32.271 -31.559 1.00 73.29 253 ALA F O 1
ATOM 8375 N N . THR F 1 121 ? -69.758 31.808 -31.800 1.00 92.02 254 THR F N 1
ATOM 8376 C CA . THR F 1 121 ? -69.296 33.093 -31.284 1.00 92.02 254 THR F CA 1
ATOM 8377 C C . THR F 1 121 ? -69.365 34.136 -32.384 1.00 92.02 254 THR F C 1
ATOM 8378 O O . THR F 1 121 ? -68.911 33.895 -33.501 1.00 92.02 254 THR F O 1
ATOM 8382 N N . GLY F 1 122 ? -69.928 35.297 -32.070 1.00 86.51 255 GLY F N 1
ATOM 8383 C CA . GLY F 1 122 ? -70.024 36.340 -33.071 1.00 86.51 255 GLY F CA 1
ATOM 8384 C C . GLY F 1 122 ? -71.427 36.886 -33.221 1.00 86.51 255 GLY F C 1
ATOM 8385 O O . GLY F 1 122 ? -72.359 36.403 -32.579 1.00 86.51 255 GLY F O 1
ATOM 8386 N N . THR F 1 123 ? -71.577 37.896 -34.072 1.00 95.78 256 THR F N 1
ATOM 8387 C CA . THR F 1 123 ? -72.877 38.513 -34.292 1.00 95.78 256 THR F CA 1
ATOM 8388 C C . THR F 1 123 ? -73.627 37.835 -35.423 1.00 95.78 256 THR F C 1
ATOM 8389 O O . THR F 1 123 ? -73.052 37.509 -36.458 1.00 95.78 256 THR F O 1
ATOM 8393 N N . ILE F 1 124 ? -74.920 37.629 -35.214 1.00 122.90 257 ILE F N 1
ATOM 8394 C CA . ILE F 1 124 ? -75.760 36.994 -36.211 1.00 122.90 257 ILE F CA 1
ATOM 8395 C C . ILE F 1 124 ? -76.560 38.048 -36.959 1.00 122.90 257 ILE F C 1
ATOM 8396 O O . ILE F 1 124 ? -77.437 38.693 -36.387 1.00 122.90 257 ILE F O 1
ATOM 8401 N N . THR F 1 125 ? -76.249 38.230 -38.236 1.00 128.88 258 THR F N 1
ATOM 8402 C CA . THR F 1 125 ? -76.970 39.199 -39.045 1.00 128.88 258 THR F CA 1
ATOM 8403 C C . THR F 1 125 ? -78.248 38.529 -39.529 1.00 128.88 258 THR F C 1
ATOM 8404 O O . THR F 1 125 ? -78.232 37.735 -40.469 1.00 128.88 258 THR F O 1
ATOM 8408 N N . SER F 1 126 ? -79.348 38.844 -38.859 1.00 89.70 259 SER F N 1
ATOM 8409 C CA . SER F 1 126 ? -80.656 38.294 -39.188 1.00 89.70 259 SER F CA 1
ATOM 8410 C C . SER F 1 126 ? -80.777 36.774 -39.044 1.00 89.70 259 SER F C 1
ATOM 8411 O O . SER F 1 126 ? -80.034 36.001 -39.653 1.00 89.70 259 SER F O 1
ATOM 8414 N N . ALA F 1 127 ? -81.732 36.377 -38.212 1.00 60.57 260 ALA F N 1
ATOM 8415 C CA . ALA F 1 127 ? -82.061 34.987 -37.933 1.00 60.57 260 ALA F CA 1
ATOM 8416 C C . ALA F 1 127 ? -83.576 34.988 -38.076 1.00 60.57 260 ALA F C 1
ATOM 8417 O O . ALA F 1 127 ? -84.290 34.204 -37.451 1.00 60.57 260 ALA F O 1
ATOM 8419 N N . LYS F 1 128 ? -84.044 35.909 -38.913 1.00 65.72 261 LYS F N 1
ATOM 8420 C CA . LYS F 1 128 ? -85.458 36.101 -39.187 1.00 65.72 261 LYS F CA 1
ATOM 8421 C C . LYS F 1 128 ? -86.118 34.847 -39.745 1.00 65.72 261 LYS F C 1
ATOM 8422 O O . LYS F 1 128 ? -87.324 34.653 -39.593 1.00 65.72 261 LYS F O 1
ATOM 8428 N N . GLY F 1 129 ? -85.321 34.004 -40.396 1.00 68.79 262 GLY F N 1
ATOM 8429 C CA . GLY F 1 129 ? -85.844 32.786 -40.988 1.00 68.79 262 GLY F CA 1
ATOM 8430 C C . GLY F 1 129 ? -86.263 31.721 -39.996 1.00 68.79 262 GLY F C 1
ATOM 8431 O O . GLY F 1 129 ? -87.044 30.839 -40.337 1.00 68.79 262 GLY F O 1
ATOM 8432 N N . PHE F 1 130 ? -85.746 31.792 -38.773 1.00 63.93 263 PHE F N 1
ATOM 8433 C CA . PHE F 1 130 ? -86.097 30.816 -37.748 1.00 63.93 263 PHE F CA 1
ATOM 8434 C C . PHE F 1 130 ? -87.328 31.257 -36.973 1.00 63.93 263 PHE F C 1
ATOM 8435 O O . PHE F 1 130 ? -87.752 30.579 -36.040 1.00 63.93 263 PHE F O 1
ATOM 8443 N N . MET F 1 131 ? -87.909 32.385 -37.361 1.00 62.57 264 MET F N 1
ATOM 8444 C CA . MET F 1 131 ? -89.066 32.905 -36.649 1.00 62.57 264 MET F CA 1
ATOM 8445 C C . MET F 1 131 ? -90.415 32.398 -37.146 1.00 62.57 264 MET F C 1
ATOM 8446 O O . MET F 1 131 ? -90.548 31.911 -38.274 1.00 62.57 264 MET F O 1
ATOM 8451 N N . PRO F 1 132 ? -91.442 32.512 -36.293 1.00 58.64 265 PRO F N 1
ATOM 8452 C CA . PRO F 1 132 ? -92.807 32.088 -36.594 1.00 58.64 265 PRO F CA 1
ATOM 8453 C C . PRO F 1 132 ? -93.474 32.979 -37.628 1.00 58.64 265 PRO F C 1
ATOM 8454 O O . PRO F 1 132 ? -93.534 34.198 -37.472 1.00 58.64 265 PRO F O 1
ATOM 8458 N N . SER F 1 133 ? -93.984 32.371 -38.689 1.00 62.16 266 SER F N 1
ATOM 8459 C CA . SER F 1 133 ? -94.653 33.134 -39.727 1.00 62.16 266 SER F CA 1
ATOM 8460 C C . SER F 1 133 ? -95.798 33.986 -39.160 1.00 62.16 266 SER F C 1
ATOM 8461 O O . SER F 1 133 ? -96.732 33.472 -38.524 1.00 62.16 266 SER F O 1
ATOM 8464 N N . THR F 1 134 ? -95.723 35.292 -39.394 1.00 70.92 267 THR F N 1
ATOM 8465 C CA . THR F 1 134 ? -96.758 36.197 -38.921 1.00 70.92 267 THR F CA 1
ATOM 8466 C C . THR F 1 134 ? -97.955 36.066 -39.858 1.00 70.92 267 THR F C 1
ATOM 8467 O O . THR F 1 134 ? -99.024 36.630 -39.611 1.00 70.92 267 THR F O 1
ATOM 8471 N N . THR F 1 135 ? -97.766 35.306 -40.934 1.00 67.44 268 THR F N 1
ATOM 8472 C CA . THR F 1 135 ? -98.824 35.077 -41.908 1.00 67.44 268 THR F CA 1
ATOM 8473 C C . THR F 1 135 ? -99.667 33.910 -41.418 1.00 67.44 268 THR F C 1
ATOM 8474 O O . THR F 1 135 ? -100.892 33.905 -41.563 1.00 67.44 268 THR F O 1
ATOM 8478 N N . ALA F 1 136 ? -99.001 32.921 -40.829 1.00 71.33 269 ALA F N 1
ATOM 8479 C CA . ALA F 1 136 ? -99.686 31.744 -40.310 1.00 71.33 269 ALA F CA 1
ATOM 8480 C C . ALA F 1 136 ? -100.180 32.001 -38.892 1.00 71.33 269 ALA F C 1
ATOM 8481 O O . ALA F 1 136 ? -101.299 31.622 -38.539 1.00 71.33 269 ALA F O 1
ATOM 8483 N N . TYR F 1 137 ? -99.334 32.639 -38.087 1.00 68.27 270 TYR F N 1
ATOM 8484 C CA . TYR F 1 137 ? -99.663 32.959 -36.700 1.00 68.27 270 TYR F CA 1
ATOM 8485 C C . TYR F 1 137 ? -99.667 34.477 -36.547 1.00 68.27 270 TYR F C 1
ATOM 8486 O O . TYR F 1 137 ? -98.656 35.083 -36.177 1.00 68.27 270 TYR F O 1
ATOM 8495 N N . PRO F 1 138 ? -100.817 35.108 -36.832 1.00 72.55 271 PRO F N 1
ATOM 8496 C CA . PRO F 1 138 ? -100.981 36.562 -36.743 1.00 72.55 271 PRO F CA 1
ATOM 8497 C C . PRO F 1 138 ? -100.870 37.150 -35.336 1.00 72.55 271 PRO F C 1
ATOM 8498 O O . PRO F 1 138 ? -100.870 36.431 -34.329 1.00 72.55 271 PRO F O 1
ATOM 8502 N N . PHE F 1 139 ? -100.762 38.475 -35.297 1.00 65.66 272 PHE F N 1
ATOM 8503 C CA . PHE F 1 139 ? -100.686 39.231 -34.053 1.00 65.66 272 PHE F CA 1
ATOM 8504 C C . PHE F 1 139 ? -102.040 39.900 -33.844 1.00 65.66 272 PHE F C 1
ATOM 8505 O O . PHE F 1 139 ? -102.727 40.239 -34.813 1.00 65.66 272 PHE F O 1
ATOM 8513 N N . ILE F 1 140 ? -102.419 40.083 -32.581 1.00 79.73 273 ILE F N 1
ATOM 8514 C CA . ILE F 1 140 ? -103.698 40.703 -32.245 1.00 79.73 273 ILE F CA 1
ATOM 8515 C C . ILE F 1 140 ? -103.753 42.166 -32.696 1.00 79.73 273 ILE F C 1
ATOM 8516 O O . ILE F 1 140 ? -102.751 42.883 -32.654 1.00 79.73 273 ILE F O 1
ATOM 8521 N N . THR F 1 141 ? -104.933 42.595 -33.130 1.00 108.28 274 THR F N 1
ATOM 8522 C CA . THR F 1 141 ? -105.133 43.960 -33.598 1.00 108.28 274 THR F CA 1
ATOM 8523 C C . THR F 1 141 ? -106.412 44.552 -32.990 1.00 108.28 274 THR F C 1
ATOM 8524 O O . THR F 1 141 ? -106.713 45.738 -33.164 1.00 108.28 274 THR F O 1
ATOM 8528 N N . TYR F 1 142 ? -107.159 43.708 -32.278 1.00 140.81 275 TYR F N 1
ATOM 8529 C CA . TYR F 1 142 ? -108.393 44.110 -31.605 1.00 140.81 275 TYR F CA 1
ATOM 8530 C C . TYR F 1 142 ? -108.675 43.168 -30.425 1.00 140.81 275 TYR F C 1
ATOM 8531 O O . TYR F 1 142 ? -108.411 41.968 -30.501 1.00 140.81 275 TYR F O 1
ATOM 8540 N N . ALA F 1 143 ? -109.213 43.726 -29.342 1.00 155.32 276 ALA F N 1
ATOM 8541 C CA . ALA F 1 143 ? -109.521 42.982 -28.116 1.00 155.32 276 ALA F CA 1
ATOM 8542 C C . ALA F 1 143 ? -110.079 41.572 -28.281 1.00 155.32 276 ALA F C 1
ATOM 8543 O O . ALA F 1 143 ? -109.402 40.590 -27.974 1.00 155.32 276 ALA F O 1
ATOM 8545 N N . THR F 1 144 ? -111.321 41.483 -28.750 1.00 188.66 277 THR F N 1
ATOM 8546 C CA . THR F 1 144 ? -112.002 40.202 -28.923 1.00 188.66 277 THR F CA 1
ATOM 8547 C C . THR F 1 144 ? -111.426 39.280 -30.005 1.00 188.66 277 THR F C 1
ATOM 8548 O O . THR F 1 144 ? -112.168 38.563 -30.682 1.00 188.66 277 THR F O 1
ATOM 8552 N N . GLU F 1 145 ? -110.106 39.295 -30.164 1.00 108.40 278 GLU F N 1
ATOM 8553 C CA . GLU F 1 145 ? -109.453 38.437 -31.146 1.00 108.40 278 GLU F CA 1
ATOM 8554 C C . GLU F 1 145 ? -108.795 37.294 -30.391 1.00 108.40 278 GLU F C 1
ATOM 8555 O O . GLU F 1 145 ? -107.834 37.498 -29.643 1.00 108.40 278 GLU F O 1
ATOM 8561 N N . THR F 1 146 ? -109.321 36.090 -30.583 1.00 89.54 279 THR F N 1
ATOM 8562 C CA . THR F 1 146 ? -108.794 34.916 -29.900 1.00 89.54 279 THR F CA 1
ATOM 8563 C C . THR F 1 146 ? -107.572 34.283 -30.575 1.00 89.54 279 THR F C 1
ATOM 8564 O O . THR F 1 146 ? -106.669 33.796 -29.887 1.00 89.54 279 THR F O 1
ATOM 8568 N N . LEU F 1 147 ? -107.540 34.302 -31.908 1.00 73.59 280 LEU F N 1
ATOM 8569 C CA . LEU F 1 147 ? -106.426 33.721 -32.667 1.00 73.59 280 LEU F CA 1
ATOM 8570 C C . LEU F 1 147 ? -105.947 32.401 -32.055 1.00 73.59 280 LEU F C 1
ATOM 8571 O O . LEU F 1 147 ? -104.813 32.307 -31.572 1.00 73.59 280 LEU F O 1
ATOM 8576 N N . ASN F 1 148 ? -106.798 31.378 -32.071 1.00 67.34 281 ASN F N 1
ATOM 8577 C CA . ASN F 1 148 ? -106.398 30.108 -31.483 1.00 67.34 281 ASN F CA 1
ATOM 8578 C C . ASN F 1 148 ? -105.455 29.241 -32.315 1.00 67.34 281 ASN F C 1
ATOM 8579 O O . ASN F 1 148 ? -104.939 28.242 -31.815 1.00 67.34 281 ASN F O 1
ATOM 8584 N N . GLU F 1 149 ? -105.213 29.617 -33.567 1.00 66.71 282 GLU F N 1
ATOM 8585 C CA . GLU F 1 149 ? -104.293 28.846 -34.400 1.00 66.71 282 GLU F CA 1
ATOM 8586 C C . GLU F 1 149 ? -102.867 29.193 -34.006 1.00 66.71 282 GLU F C 1
ATOM 8587 O O . GLU F 1 149 ? -101.918 28.698 -34.602 1.00 66.71 282 GLU F O 1
ATOM 8593 N N . ASP F 1 150 ? -102.715 30.049 -33.005 1.00 54.72 283 ASP F N 1
ATOM 8594 C CA . ASP F 1 150 ? -101.389 30.454 -32.555 1.00 54.72 283 ASP F CA 1
ATOM 8595 C C . ASP F 1 150 ? -100.878 29.548 -31.453 1.00 54.72 283 ASP F C 1
ATOM 8596 O O . ASP F 1 150 ? -99.819 29.806 -30.871 1.00 54.72 283 ASP F O 1
ATOM 8601 N N . TYR F 1 151 ? -101.622 28.482 -31.165 1.00 53.02 284 TYR F N 1
ATOM 8602 C CA . TYR F 1 151 ? -101.210 27.549 -30.115 1.00 53.02 284 TYR F CA 1
ATOM 8603 C C . TYR F 1 151 ? -100.918 26.123 -30.591 1.00 53.02 284 TYR F C 1
ATOM 8604 O O . TYR F 1 151 ? -101.647 25.559 -31.404 1.00 53.02 284 TYR F O 1
ATOM 8613 N N . ILE F 1 152 ? -99.850 25.544 -30.052 1.00 52.31 285 ILE F N 1
ATOM 8614 C CA . ILE F 1 152 ? -99.472 24.170 -30.342 1.00 52.31 285 ILE F CA 1
ATOM 8615 C C . ILE F 1 152 ? -99.586 23.500 -28.988 1.00 52.31 285 ILE F C 1
ATOM 8616 O O . ILE F 1 152 ? -99.069 24.030 -28.000 1.00 52.31 285 ILE F O 1
ATOM 8621 N N . TYR F 1 153 ? -100.259 22.358 -28.922 1.00 55.45 286 TYR F N 1
ATOM 8622 C CA . TYR F 1 153 ? -100.364 21.642 -27.657 1.00 55.45 286 TYR F CA 1
ATOM 8623 C C . TYR F 1 153 ? -99.736 20.267 -27.819 1.00 55.45 286 TYR F C 1
ATOM 8624 O O . TYR F 1 153 ? -99.819 19.658 -28.882 1.00 55.45 286 TYR F O 1
ATOM 8633 N N . GLY F 1 154 ? -99.108 19.784 -26.755 1.00 52.66 287 GLY F N 1
ATOM 8634 C CA . GLY F 1 154 ? -98.474 18.484 -26.794 1.00 52.66 287 GLY F CA 1
ATOM 8635 C C . GLY F 1 154 ? -98.183 18.033 -25.381 1.00 52.66 287 GLY F C 1
ATOM 8636 O O . GLY F 1 154 ? -98.907 18.399 -24.458 1.00 52.66 287 GLY F O 1
ATOM 8637 N N . GLU F 1 155 ? -97.107 17.280 -25.187 1.00 55.68 288 GLU F N 1
ATOM 8638 C CA . GLU F 1 155 ? -96.804 16.791 -23.861 1.00 55.68 288 GLU F CA 1
ATOM 8639 C C . GLU F 1 155 ? -95.426 16.138 -23.702 1.00 55.68 288 GLU F C 1
ATOM 8640 O O . GLU F 1 155 ? -94.862 15.599 -24.655 1.00 55.68 288 GLU F O 1
ATOM 8646 N N . CYS F 1 156 ? -94.879 16.222 -22.491 1.00 44.39 289 CYS F N 1
ATOM 8647 C CA . CYS F 1 156 ? -93.599 15.611 -22.165 1.00 44.39 289 CYS F CA 1
ATOM 8648 C C . CYS F 1 156 ? -93.743 15.090 -20.741 1.00 44.39 289 CYS F C 1
ATOM 8649 O O . CYS F 1 156 ? -94.834 15.121 -20.198 1.00 44.39 289 CYS F O 1
ATOM 8652 N N . TYR F 1 157 ? -92.672 14.613 -20.122 1.00 52.18 290 TYR F N 1
ATOM 8653 C CA . TYR F 1 157 ? -92.805 14.039 -18.790 1.00 52.18 290 TYR F CA 1
ATOM 8654 C C . TYR F 1 157 ? -91.725 14.396 -17.792 1.00 52.18 290 TYR F C 1
ATOM 8655 O O . TYR F 1 157 ? -90.664 14.902 -18.150 1.00 52.18 290 TYR F O 1
ATOM 8664 N N . TYR F 1 158 ? -92.019 14.112 -16.525 1.00 46.29 291 TYR F N 1
ATOM 8665 C CA . TYR F 1 158 ? -91.087 14.315 -15.427 1.00 46.29 291 TYR F CA 1
ATOM 8666 C C . TYR F 1 158 ? -91.021 12.974 -14.713 1.00 46.29 291 TYR F C 1
ATOM 8667 O O . TYR F 1 158 ? -92.056 12.381 -14.381 1.00 46.29 291 TYR F O 1
ATOM 8676 N N . LYS F 1 159 ? -89.809 12.480 -14.502 1.00 57.66 292 LYS F N 1
ATOM 8677 C CA . LYS F 1 159 ? -89.622 11.213 -13.812 1.00 57.66 292 LYS F CA 1
ATOM 8678 C C . LYS F 1 159 ? -89.271 11.550 -12.374 1.00 57.66 292 LYS F C 1
ATOM 8679 O O . LYS F 1 159 ? -88.250 12.194 -12.114 1.00 57.66 292 LYS F O 1
ATOM 8685 N N . SER F 1 160 ? -90.114 11.118 -11.443 1.00 61.24 293 SER F N 1
ATOM 8686 C CA . SER F 1 160 ? -89.877 11.394 -10.031 1.00 61.24 293 SER F CA 1
ATOM 8687 C C . SER F 1 160 ? -88.795 10.505 -9.436 1.00 61.24 293 SER F C 1
ATOM 8688 O O . SER F 1 160 ? -88.289 9.593 -10.088 1.00 61.24 293 SER F O 1
ATOM 8691 N N . THR F 1 161 ? -88.453 10.789 -8.185 1.00 66.82 294 THR F N 1
ATOM 8692 C CA . THR F 1 161 ? -87.446 10.040 -7.454 1.00 66.82 294 THR F CA 1
ATOM 8693 C C . THR F 1 161 ? -87.733 8.544 -7.407 1.00 66.82 294 THR F C 1
ATOM 8694 O O . THR F 1 161 ? -86.825 7.737 -7.590 1.00 66.82 294 THR F O 1
ATOM 8698 N N . ASN F 1 162 ? -88.988 8.176 -7.150 1.00 71.39 295 ASN F N 1
ATOM 8699 C CA . ASN F 1 162 ? -89.360 6.765 -7.046 1.00 71.39 295 ASN F CA 1
ATOM 8700 C C . ASN F 1 162 ? -89.553 6.095 -8.400 1.00 71.39 295 ASN F C 1
ATOM 8701 O O . ASN F 1 162 ? -89.754 4.886 -8.470 1.00 71.39 295 ASN F O 1
ATOM 8706 N N . GLY F 1 163 ? -89.516 6.886 -9.471 1.00 69.37 296 GLY F N 1
ATOM 8707 C CA . GLY F 1 163 ? -89.655 6.326 -10.801 1.00 69.37 296 GLY F CA 1
ATOM 8708 C C . GLY F 1 163 ? -90.956 6.510 -11.558 1.00 69.37 296 GLY F C 1
ATOM 8709 O O . GLY F 1 163 ? -91.071 6.020 -12.685 1.00 69.37 296 GLY F O 1
ATOM 8710 N N . THR F 1 164 ? -91.933 7.207 -10.985 1.00 58.71 297 THR F N 1
ATOM 8711 C CA . THR F 1 164 ? -93.202 7.388 -11.689 1.00 58.71 297 THR F CA 1
ATOM 8712 C C . THR F 1 164 ? -93.169 8.592 -12.630 1.00 58.71 297 THR F C 1
ATOM 8713 O O . THR F 1 164 ? -92.667 9.664 -12.286 1.00 58.71 297 THR F O 1
ATOM 8717 N N . LEU F 1 165 ? -93.699 8.402 -13.830 1.00 64.14 298 LEU F N 1
ATOM 8718 C CA . LEU F 1 165 ? -93.728 9.465 -14.818 1.00 64.14 298 LEU F CA 1
ATOM 8719 C C . LEU F 1 165 ? -95.011 10.255 -14.705 1.00 64.14 298 LEU F C 1
ATOM 8720 O O . LEU F 1 165 ? -96.092 9.680 -14.696 1.00 64.14 298 LEU F O 1
ATOM 8725 N N . PHE F 1 166 ? -94.889 11.574 -14.618 1.00 61.31 299 PHE F N 1
ATOM 8726 C CA . PHE F 1 166 ? -96.058 12.435 -14.543 1.00 61.31 299 PHE F CA 1
ATOM 8727 C C . PHE F 1 166 ? -96.136 13.175 -15.865 1.00 61.31 299 PHE F C 1
ATOM 8728 O O . PHE F 1 166 ? -95.124 13.640 -16.385 1.00 61.31 299 PHE F O 1
ATOM 8736 N N . PRO F 1 167 ? -97.336 13.279 -16.438 1.00 63.76 300 PRO F N 1
ATOM 8737 C CA . PRO F 1 167 ? -97.477 13.983 -17.711 1.00 63.76 300 PRO F CA 1
ATOM 8738 C C . PRO F 1 167 ? -97.488 15.489 -17.528 1.00 63.76 300 PRO F C 1
ATOM 8739 O O . PRO F 1 167 ? -98.090 16.010 -16.590 1.00 63.76 300 PRO F O 1
ATOM 8743 N N . LEU F 1 168 ? -96.812 16.187 -18.427 1.00 63.35 301 LEU F N 1
ATOM 8744 C CA . LEU F 1 168 ? -96.775 17.632 -18.370 1.00 63.35 301 LEU F CA 1
ATOM 8745 C C . LEU F 1 168 ? -97.376 18.170 -19.658 1.00 63.35 301 LEU F C 1
ATOM 8746 O O . LEU F 1 168 ? -96.824 17.966 -20.739 1.00 63.35 301 LEU F O 1
ATOM 8751 N N . LYS F 1 169 ? -98.525 18.827 -19.548 1.00 55.29 302 LYS F N 1
ATOM 8752 C CA . LYS F 1 169 ? -99.169 19.411 -20.714 1.00 55.29 302 LYS F CA 1
ATOM 8753 C C . LYS F 1 169 ? -98.289 20.577 -21.134 1.00 55.29 302 LYS F C 1
ATOM 8754 O O . LYS F 1 169 ? -97.935 21.421 -20.314 1.00 55.29 302 LYS F O 1
ATOM 8760 N N . VAL F 1 170 ? -97.919 20.607 -22.407 1.00 47.38 303 VAL F N 1
ATOM 8761 C CA . VAL F 1 170 ? -97.074 21.662 -22.932 1.00 47.38 303 VAL F CA 1
ATOM 8762 C C . VAL F 1 170 ? -97.877 22.538 -23.866 1.00 47.38 303 VAL F C 1
ATOM 8763 O O . VAL F 1 170 ? -98.629 22.041 -24.695 1.00 47.38 303 VAL F O 1
ATOM 8767 N N . THR F 1 171 ? -97.737 23.847 -23.731 1.00 53.92 304 THR F N 1
ATOM 8768 C CA . THR F 1 171 ? -98.438 24.745 -24.638 1.00 53.92 304 THR F CA 1
ATOM 8769 C C . THR F 1 171 ? -97.407 25.677 -25.234 1.00 53.92 304 THR F C 1
ATOM 8770 O O . THR F 1 171 ? -96.466 26.104 -24.555 1.00 53.92 304 THR F O 1
ATOM 8774 N N . VAL F 1 172 ? -97.566 25.959 -26.517 1.00 53.09 305 VAL F N 1
ATOM 8775 C CA . VAL F 1 172 ? -96.663 26.859 -27.203 1.00 53.09 305 VAL F CA 1
ATOM 8776 C C . VAL F 1 172 ? -97.496 27.953 -27.832 1.00 53.09 305 VAL F C 1
ATOM 8777 O O . VAL F 1 172 ? -98.504 27.686 -28.495 1.00 53.09 305 VAL F O 1
ATOM 8781 N N . THR F 1 173 ? -97.081 29.193 -27.610 1.00 53.58 306 THR F N 1
ATOM 8782 C CA . THR F 1 173 ? -97.786 30.323 -28.179 1.00 53.58 306 THR F CA 1
ATOM 8783 C C . THR F 1 173 ? -96.830 30.948 -29.182 1.00 53.58 306 THR F C 1
ATOM 8784 O O . THR F 1 173 ? -95.653 31.179 -28.887 1.00 53.58 306 THR F O 1
ATOM 8788 N N . LEU F 1 174 ? -97.329 31.178 -30.384 1.00 51.92 307 LEU F N 1
ATOM 8789 C CA . LEU F 1 174 ? -96.509 31.772 -31.418 1.00 51.92 307 LEU F CA 1
ATOM 8790 C C . LEU F 1 174 ? -97.108 33.126 -31.702 1.00 51.92 307 LEU F C 1
ATOM 8791 O O . LEU F 1 174 ? -98.308 33.227 -31.988 1.00 51.92 307 LEU F O 1
ATOM 8796 N N . ASN F 1 175 ? -96.268 34.159 -31.629 1.00 63.93 308 ASN F N 1
ATOM 8797 C CA . ASN F 1 175 ? -96.698 35.545 -31.837 1.00 63.93 308 ASN F CA 1
ATOM 8798 C C . ASN F 1 175 ? -97.949 35.848 -30.991 1.00 63.93 308 ASN F C 1
ATOM 8799 O O . ASN F 1 175 ? -97.974 35.618 -29.768 1.00 63.93 308 ASN F O 1
ATOM 8804 N N . ARG F 1 176 ? -98.983 36.354 -31.654 1.00 67.40 309 ARG F N 1
ATOM 8805 C CA . ARG F 1 176 ? -100.242 36.680 -30.994 1.00 67.40 309 ARG F CA 1
ATOM 8806 C C . ARG F 1 176 ? -100.217 37.965 -30.157 1.00 67.40 309 ARG F C 1
ATOM 8807 O O . ARG F 1 176 ? -100.852 38.952 -30.523 1.00 67.40 309 ARG F O 1
ATOM 8815 N N . ARG F 1 177 ? -99.500 37.949 -29.035 1.00 75.81 310 ARG F N 1
ATOM 8816 C CA . ARG F 1 177 ? -99.421 39.127 -28.166 1.00 75.81 310 ARG F CA 1
ATOM 8817 C C . ARG F 1 177 ? -98.058 39.813 -28.174 1.00 75.81 310 ARG F C 1
ATOM 8818 O O . ARG F 1 177 ? -97.070 39.263 -27.681 1.00 75.81 310 ARG F O 1
ATOM 8826 N N . MET F 1 178 ? -98.031 41.030 -28.709 1.00 84.66 311 MET F N 1
ATOM 8827 C CA . MET F 1 178 ? -96.822 41.850 -28.807 1.00 84.66 311 MET F CA 1
ATOM 8828 C C . MET F 1 178 ? -96.638 42.631 -27.491 1.00 84.66 311 MET F C 1
ATOM 8829 O O . MET F 1 178 ? -97.602 43.160 -26.947 1.00 84.66 311 MET F O 1
ATOM 8834 N N . LEU F 1 179 ? -95.410 42.713 -26.985 1.00 93.75 312 LEU F N 1
ATOM 8835 C CA . LEU F 1 179 ? -95.158 43.408 -25.719 1.00 93.75 312 LEU F CA 1
ATOM 8836 C C . LEU F 1 179 ? -94.593 44.826 -25.835 1.00 93.75 312 LEU F C 1
ATOM 8837 O O . LEU F 1 179 ? -95.303 45.795 -25.587 1.00 93.75 312 LEU F O 1
ATOM 8842 N N . ALA F 1 180 ? -93.317 44.944 -26.190 1.00 86.41 313 ALA F N 1
ATOM 8843 C CA . ALA F 1 180 ? -92.675 46.250 -26.337 1.00 86.41 313 ALA F CA 1
ATOM 8844 C C . ALA F 1 180 ? -92.767 46.711 -27.777 1.00 86.41 313 ALA F C 1
ATOM 8845 O O . ALA F 1 180 ? -93.234 45.976 -28.643 1.00 86.41 313 ALA F O 1
ATOM 8847 N N . SER F 1 181 ? -92.302 47.927 -28.030 1.00 107.00 314 SER F N 1
ATOM 8848 C CA . SER F 1 181 ? -92.335 48.484 -29.370 1.00 107.00 314 SER F CA 1
ATOM 8849 C C . SER F 1 181 ? -91.342 47.790 -30.298 1.00 107.00 314 SER F C 1
ATOM 8850 O O . SER F 1 181 ? -91.571 47.694 -31.505 1.00 107.00 314 SER F O 1
ATOM 8853 N N . GLY F 1 182 ? -90.242 47.300 -29.736 1.00 89.92 315 GLY F N 1
ATOM 8854 C CA . GLY F 1 182 ? -89.247 46.633 -30.559 1.00 89.92 315 GLY F CA 1
ATOM 8855 C C . GLY F 1 182 ? -89.429 45.126 -30.635 1.00 89.92 315 GLY F C 1
ATOM 8856 O O . GLY F 1 182 ? -88.452 44.384 -30.708 1.00 89.92 315 GLY F O 1
ATOM 8857 N N . MET F 1 183 ? -90.677 44.667 -30.629 1.00 66.68 316 MET F N 1
ATOM 8858 C CA . MET F 1 183 ? -90.954 43.237 -30.683 1.00 66.68 316 MET F CA 1
ATOM 8859 C C . MET F 1 183 ? -91.582 42.810 -32.009 1.00 66.68 316 MET F C 1
ATOM 8860 O O . MET F 1 183 ? -92.672 43.266 -32.367 1.00 66.68 316 MET F O 1
ATOM 8865 N N . ALA F 1 184 ? -90.888 41.920 -32.723 1.00 70.28 317 ALA F N 1
ATOM 8866 C CA . ALA F 1 184 ? -91.353 41.423 -34.019 1.00 70.28 317 ALA F CA 1
ATOM 8867 C C . ALA F 1 184 ? -91.990 40.033 -33.965 1.00 70.28 317 ALA F C 1
ATOM 8868 O O . ALA F 1 184 ? -92.952 39.761 -34.684 1.00 70.28 317 ALA F O 1
ATOM 8870 N N . TYR F 1 185 ? -91.448 39.156 -33.124 1.00 63.10 318 TYR F N 1
ATOM 8871 C CA . TYR F 1 185 ? -91.972 37.796 -33.000 1.00 63.10 318 TYR F CA 1
ATOM 8872 C C . TYR F 1 185 ? -92.027 37.331 -31.550 1.00 63.10 318 TYR F C 1
ATOM 8873 O O . TYR F 1 185 ? -91.300 37.837 -30.695 1.00 63.10 318 TYR F O 1
ATOM 8882 N N . ALA F 1 186 ? -92.887 36.352 -31.286 1.00 60.11 319 ALA F N 1
ATOM 8883 C CA . ALA F 1 186 ? -93.049 35.815 -29.939 1.00 60.11 319 ALA F CA 1
ATOM 8884 C C . ALA F 1 186 ? -93.172 34.288 -29.917 1.00 60.11 319 ALA F C 1
ATOM 8885 O O . ALA F 1 186 ? -93.932 33.694 -30.688 1.00 60.11 319 ALA F O 1
ATOM 8887 N N . MET F 1 187 ? -92.431 33.664 -29.008 1.00 51.81 320 MET F N 1
ATOM 8888 C CA . MET F 1 187 ? -92.464 32.216 -28.863 1.00 51.81 320 MET F CA 1
ATOM 8889 C C . MET F 1 187 ? -92.516 31.872 -27.370 1.00 51.81 320 MET F C 1
ATOM 8890 O O . MET F 1 187 ? -91.511 31.973 -26.673 1.00 51.81 320 MET F O 1
ATOM 8895 N N . ASN F 1 188 ? -93.687 31.465 -26.880 1.00 52.56 321 ASN F N 1
ATOM 8896 C CA . ASN F 1 188 ? -93.817 31.136 -25.455 1.00 52.56 321 ASN F CA 1
ATOM 8897 C C . ASN F 1 188 ? -94.113 29.675 -25.141 1.00 52.56 321 ASN F C 1
ATOM 8898 O O . ASN F 1 188 ? -94.932 29.036 -25.802 1.00 52.56 321 ASN F O 1
ATOM 8903 N N . PHE F 1 189 ? -93.461 29.168 -24.102 1.00 58.72 322 PHE F N 1
ATOM 8904 C CA . PHE F 1 189 ? -93.641 27.785 -23.692 1.00 58.72 322 PHE F CA 1
ATOM 8905 C C . PHE F 1 189 ? -94.158 27.649 -22.257 1.00 58.72 322 PHE F C 1
ATOM 8906 O O . PHE F 1 189 ? -93.630 28.268 -21.337 1.00 58.72 322 PHE F O 1
ATOM 8914 N N . SER F 1 190 ? -95.179 26.823 -22.062 1.00 63.39 323 SER F N 1
ATOM 8915 C CA . SER F 1 190 ? -95.693 26.602 -20.718 1.00 63.39 323 SER F CA 1
ATOM 8916 C C . SER F 1 190 ? -95.910 25.118 -20.442 1.00 63.39 323 SER F C 1
ATOM 8917 O O . SER F 1 190 ? -96.619 24.434 -21.181 1.00 63.39 323 SER F O 1
ATOM 8920 N N . TRP F 1 191 ? -95.267 24.631 -19.385 1.00 55.98 324 TRP F N 1
ATOM 8921 C CA . TRP F 1 191 ? -95.384 23.244 -18.952 1.00 55.98 324 TRP F CA 1
ATOM 8922 C C . TRP F 1 191 ? -96.423 23.231 -17.825 1.00 55.98 324 TRP F C 1
ATOM 8923 O O . TRP F 1 191 ? -96.386 24.087 -16.926 1.00 55.98 324 TRP F O 1
ATOM 8934 N N . SER F 1 192 ? -97.334 22.262 -17.854 1.00 66.53 325 SER F N 1
ATOM 8935 C CA . SER F 1 192 ? -98.374 22.181 -16.828 1.00 66.53 325 SER F CA 1
ATOM 8936 C C . SER F 1 192 ? -98.463 20.854 -16.069 1.00 66.53 325 SER F C 1
ATOM 8937 O O . SER F 1 192 ? -98.638 19.796 -16.664 1.00 66.53 325 SER F O 1
ATOM 8940 N N . LEU F 1 193 ? -98.338 20.923 -14.749 1.00 66.94 326 LEU F N 1
ATOM 8941 C CA . LEU F 1 193 ? -98.440 19.739 -13.902 1.00 66.94 326 LEU F CA 1
ATOM 8942 C C . LEU F 1 193 ? -99.772 19.815 -13.166 1.00 66.94 326 LEU F C 1
ATOM 8943 O O . LEU F 1 193 ? -100.190 20.889 -12.727 1.00 66.94 326 LEU F O 1
ATOM 8948 N N . ASN F 1 194 ? -100.441 18.677 -13.037 1.00 70.77 327 ASN F N 1
ATOM 8949 C CA . ASN F 1 194 ? -101.717 18.618 -12.336 1.00 70.77 327 ASN F CA 1
ATOM 8950 C C . ASN F 1 194 ? -101.992 17.182 -11.918 1.00 70.77 327 ASN F C 1
ATOM 8951 O O . ASN F 1 194 ? -102.871 16.517 -12.465 1.00 70.77 327 ASN F O 1
ATOM 8956 N N . ALA F 1 195 ? -101.225 16.715 -10.941 1.00 62.10 328 ALA F N 1
ATOM 8957 C CA . ALA F 1 195 ? -101.355 15.357 -10.446 1.00 62.10 328 ALA F CA 1
ATOM 8958 C C . ALA F 1 195 ? -102.282 15.253 -9.244 1.00 62.10 328 ALA F C 1
ATOM 8959 O O . ALA F 1 195 ? -102.803 16.258 -8.742 1.00 62.10 328 ALA F O 1
ATOM 8961 N N . GLU F 1 196 ? -102.487 14.013 -8.812 1.00 93.87 329 GLU F N 1
ATOM 8962 C CA . GLU F 1 196 ? -103.310 13.700 -7.656 1.00 93.87 329 GLU F CA 1
ATOM 8963 C C . GLU F 1 196 ? -102.568 14.265 -6.463 1.00 93.87 329 GLU F C 1
ATOM 8964 O O . GLU F 1 196 ? -103.159 14.870 -5.571 1.00 93.87 329 GLU F O 1
ATOM 8970 N N . GLU F 1 197 ? -101.256 14.068 -6.467 1.00 86.26 330 GLU F N 1
ATOM 8971 C CA . GLU F 1 197 ? -100.413 14.550 -5.391 1.00 86.26 330 GLU F CA 1
ATOM 8972 C C . GLU F 1 197 ? -99.028 14.940 -5.888 1.00 86.26 330 GLU F C 1
ATOM 8973 O O . GLU F 1 197 ? -98.632 14.583 -6.995 1.00 86.26 330 GLU F O 1
ATOM 8979 N N . ALA F 1 198 ? -98.308 15.681 -5.052 1.00 80.18 331 ALA F N 1
ATOM 8980 C CA . ALA F 1 198 ? -96.963 16.160 -5.358 1.00 80.18 331 ALA F CA 1
ATOM 8981 C C . ALA F 1 198 ? -95.990 15.057 -5.757 1.00 80.18 331 ALA F C 1
ATOM 8982 O O . ALA F 1 198 ? -95.845 14.052 -5.059 1.00 80.18 331 ALA F O 1
ATOM 8984 N N . PRO F 1 199 ? -95.309 15.236 -6.898 1.00 56.48 332 PRO F N 1
ATOM 8985 C CA . PRO F 1 199 ? -94.345 14.238 -7.366 1.00 56.48 332 PRO F CA 1
ATOM 8986 C C . PRO F 1 199 ? -93.250 13.979 -6.337 1.00 56.48 332 PRO F C 1
ATOM 8987 O O . PRO F 1 199 ? -92.852 12.831 -6.115 1.00 56.48 332 PRO F O 1
ATOM 8991 N N . GLU F 1 200 ? -92.782 15.056 -5.706 1.00 60.93 333 GLU F N 1
ATOM 8992 C CA . GLU F 1 200 ? -91.708 14.974 -4.719 1.00 60.93 333 GLU F CA 1
ATOM 8993 C C . GLU F 1 200 ? -92.039 15.508 -3.319 1.00 60.93 333 GLU F C 1
ATOM 8994 O O . GLU F 1 200 ? -93.098 16.103 -3.078 1.00 60.93 333 GLU F O 1
ATOM 9000 N N . THR F 1 201 ? -91.083 15.300 -2.415 1.00 97.55 334 THR F N 1
ATOM 9001 C CA . THR F 1 201 ? -91.159 15.739 -1.025 1.00 97.55 334 THR F CA 1
ATOM 9002 C C . THR F 1 201 ? -89.905 16.556 -0.728 1.00 97.55 334 THR F C 1
ATOM 9003 O O . THR F 1 201 ? -89.910 17.451 0.118 1.00 97.55 334 THR F O 1
ATOM 9007 N N . THR F 1 202 ? -88.834 16.234 -1.446 1.00 85.84 335 THR F N 1
ATOM 9008 C CA . THR F 1 202 ? -87.548 16.891 -1.273 1.00 85.84 335 THR F CA 1
ATOM 9009 C C . THR F 1 202 ? -87.234 17.819 -2.433 1.00 85.84 335 THR F C 1
ATOM 9010 O O . THR F 1 202 ? -88.062 18.030 -3.321 1.00 85.84 335 THR F O 1
ATOM 9014 N N . GLU F 1 203 ? -86.030 18.383 -2.397 1.00 77.16 336 GLU F N 1
ATOM 9015 C CA . GLU F 1 203 ? -85.541 19.259 -3.449 1.00 77.16 336 GLU F CA 1
ATOM 9016 C C . GLU F 1 203 ? -84.888 18.298 -4.429 1.00 77.16 336 GLU F C 1
ATOM 9017 O O . GLU F 1 203 ? -83.957 17.572 -4.069 1.00 77.16 336 GLU F O 1
ATOM 9023 N N . VAL F 1 204 ? -85.402 18.264 -5.652 1.00 58.31 337 VAL F N 1
ATOM 9024 C CA . VAL F 1 204 ? -84.859 17.380 -6.679 1.00 58.31 337 VAL F CA 1
ATOM 9025 C C . VAL F 1 204 ? -84.748 18.169 -7.964 1.00 58.31 337 VAL F C 1
ATOM 9026 O O . VAL F 1 204 ? -85.642 18.937 -8.294 1.00 58.31 337 VAL F O 1
ATOM 9030 N N . THR F 1 205 ? -83.645 17.986 -8.682 1.00 54.06 338 THR F N 1
ATOM 9031 C CA . THR F 1 205 ? -83.437 18.695 -9.939 1.00 54.06 338 THR F CA 1
ATOM 9032 C C . THR F 1 205 ? -84.654 18.533 -10.857 1.00 54.06 338 THR F C 1
ATOM 9033 O O . THR F 1 205 ? -85.049 17.411 -11.193 1.00 54.06 338 THR F O 1
ATOM 9037 N N . LEU F 1 206 ? -85.254 19.648 -11.252 1.00 56.02 339 LEU F N 1
ATOM 9038 C CA . LEU F 1 206 ? -86.399 19.595 -12.141 1.00 56.02 339 LEU F CA 1
ATOM 9039 C C . LEU F 1 206 ? -85.905 19.276 -13.547 1.00 56.02 339 LEU F C 1
ATOM 9040 O O . LEU F 1 206 ? -85.082 20.005 -14.095 1.00 56.02 339 LEU F O 1
ATOM 9045 N N . ILE F 1 207 ? -86.426 18.194 -14.128 1.00 56.06 340 ILE F N 1
ATOM 9046 C CA . ILE F 1 207 ? -86.047 17.761 -15.475 1.00 56.06 340 ILE F CA 1
ATOM 9047 C C . ILE F 1 207 ? -87.266 17.425 -16.336 1.00 56.06 340 ILE F C 1
ATOM 9048 O O . ILE F 1 207 ? -88.033 16.529 -15.994 1.00 56.06 340 ILE F O 1
ATOM 9053 N N . THR F 1 208 ? -87.453 18.139 -17.446 1.00 60.29 341 THR F N 1
ATOM 9054 C CA . THR F 1 208 ? -88.578 17.858 -18.338 1.00 60.29 341 THR F CA 1
ATOM 9055 C C . THR F 1 208 ? -88.091 17.077 -19.574 1.00 60.29 341 THR F C 1
ATOM 9056 O O . THR F 1 208 ? -87.165 17.515 -20.268 1.00 60.29 341 THR F O 1
ATOM 9060 N N . SER F 1 209 ? -88.706 15.919 -19.836 1.00 51.99 342 SER F N 1
ATOM 9061 C CA . SER F 1 209 ? -88.340 15.085 -20.985 1.00 51.99 342 SER F CA 1
ATOM 9062 C C . SER F 1 209 ? -88.480 15.900 -22.273 1.00 51.99 342 SER F C 1
ATOM 9063 O O . SER F 1 209 ? -89.329 16.792 -22.374 1.00 51.99 342 SER F O 1
ATOM 9066 N N . PRO F 1 210 ? -87.656 15.595 -23.282 1.00 45.00 343 PRO F N 1
ATOM 9067 C CA . PRO F 1 210 ? -87.730 16.342 -24.539 1.00 45.00 343 PRO F CA 1
ATOM 9068 C C . PRO F 1 210 ? -89.129 16.491 -25.106 1.00 45.00 343 PRO F C 1
ATOM 9069 O O . PRO F 1 210 ? -89.939 15.569 -25.066 1.00 45.00 343 PRO F O 1
ATOM 9073 N N . PHE F 1 211 ? -89.415 17.665 -25.644 1.00 46.92 344 PHE F N 1
ATOM 9074 C CA . PHE F 1 211 ? -90.714 17.908 -26.240 1.00 46.92 344 PHE F CA 1
ATOM 9075 C C . PHE F 1 211 ? -90.407 18.326 -27.665 1.00 46.92 344 PHE F C 1
ATOM 9076 O O . PHE F 1 211 ? -89.562 19.184 -27.875 1.00 46.92 344 PHE F O 1
ATOM 9084 N N . PHE F 1 212 ? -91.089 17.732 -28.638 1.00 52.39 345 PHE F N 1
ATOM 9085 C CA . PHE F 1 212 ? -90.828 18.038 -30.041 1.00 52.39 345 PHE F CA 1
ATOM 9086 C C . PHE F 1 212 ? -91.977 18.783 -30.668 1.00 52.39 345 PHE F C 1
ATOM 9087 O O . PHE F 1 212 ? -93.121 18.603 -30.261 1.00 52.39 345 PHE F O 1
ATOM 9095 N N . PHE F 1 213 ? -91.679 19.596 -31.678 1.00 45.72 346 PHE F N 1
ATOM 9096 C CA . PHE F 1 213 ? -92.725 20.369 -32.332 1.00 45.72 346 PHE F CA 1
ATOM 9097 C C . PHE F 1 213 ? -92.201 21.011 -33.604 1.00 45.72 346 PHE F C 1
ATOM 9098 O O . PHE F 1 213 ? -90.995 21.035 -33.833 1.00 45.72 346 PHE F O 1
ATOM 9106 N N . SER F 1 214 ? -93.112 21.546 -34.413 1.00 49.60 347 SER F N 1
ATOM 9107 C CA . SER F 1 214 ? -92.755 22.213 -35.664 1.00 49.60 347 SER F CA 1
ATOM 9108 C C . SER F 1 214 ? -93.712 23.375 -35.924 1.00 49.60 347 SER F C 1
ATOM 9109 O O . SER F 1 214 ? -94.828 23.386 -35.402 1.00 49.60 347 SER F O 1
ATOM 9112 N N . TYR F 1 215 ? -93.279 24.344 -36.732 1.00 45.65 348 TYR F N 1
ATOM 9113 C CA . TYR F 1 215 ? -94.137 25.469 -37.079 1.00 45.65 348 TYR F CA 1
ATOM 9114 C C . TYR F 1 215 ? -93.746 26.100 -38.413 1.00 45.65 348 TYR F C 1
ATOM 9115 O O . TYR F 1 215 ? -92.579 26.057 -38.819 1.00 45.65 348 TYR F O 1
ATOM 9124 N N . ILE F 1 216 ? -94.740 26.660 -39.099 1.00 49.27 349 ILE F N 1
ATOM 9125 C CA . ILE F 1 216 ? -94.540 27.331 -40.375 1.00 49.27 349 ILE F CA 1
ATOM 9126 C C . ILE F 1 216 ? -93.615 28.508 -40.085 1.00 49.27 349 ILE F C 1
ATOM 9127 O O . ILE F 1 216 ? -93.923 29.341 -39.220 1.00 49.27 349 ILE F O 1
ATOM 9132 N N . ARG F 1 217 ? -92.494 28.596 -40.795 1.00 55.82 350 ARG F N 1
ATOM 9133 C CA . ARG F 1 217 ? -91.560 29.674 -40.525 1.00 55.82 350 ARG F CA 1
ATOM 9134 C C . ARG F 1 217 ? -91.708 30.928 -41.372 1.00 55.82 350 ARG F C 1
ATOM 9135 O O . ARG F 1 217 ? -92.342 30.933 -42.436 1.00 55.82 350 ARG F O 1
ATOM 9143 N N . GLU F 1 218 ? -91.116 31.999 -40.846 1.00 63.76 351 GLU F N 1
ATOM 9144 C CA . GLU F 1 218 ? -91.106 33.324 -41.452 1.00 63.76 351 GLU F CA 1
ATOM 9145 C C . GLU F 1 218 ? -90.002 33.348 -42.514 1.00 63.76 351 GLU F C 1
ATOM 9146 O O . GLU F 1 218 ? -88.937 32.767 -42.317 1.00 63.76 351 GLU F O 1
ATOM 9152 N N . ASP F 1 219 ? -90.256 34.016 -43.633 1.00 66.27 352 ASP F N 1
ATOM 9153 C CA . ASP F 1 219 ? -89.263 34.108 -44.702 1.00 66.27 352 ASP F CA 1
ATOM 9154 C C . ASP F 1 219 ? -87.950 34.653 -44.148 1.00 66.27 352 ASP F C 1
ATOM 9155 O O . ASP F 1 219 ? -87.939 35.335 -43.121 1.00 66.27 352 ASP F O 1
ATOM 9160 N N . ASP F 1 220 ? -86.843 34.358 -44.822 1.00 84.21 353 ASP F N 1
ATOM 9161 C CA . ASP F 1 220 ? -85.535 34.825 -44.366 1.00 84.21 353 ASP F CA 1
ATOM 9162 C C . ASP F 1 220 ? -85.381 36.338 -44.525 1.00 84.21 353 ASP F C 1
ATOM 9163 O O . ASP F 1 220 ? -86.161 36.938 -45.298 1.00 84.21 353 ASP F O 1
#

B-factor: mean 65.33, std 18.89, range [28.22, 188.66]

Foldseek 3Di:
DDLQKWWQFAPHDQFFAFDPPDQDRFWDKTKIWGDDPQKTKIKIKIKGRHLVQLCQLQFQKDKTKWKFWAFQQRWTDQVVTRGNDTIADDDDRHHDDDDDRGPQQRAFACVQQNEDDDDPDDRPSQKDWDWWWWQAPVGDTFIWIKIWGWRHYHDDDRTDIMIMIMTIGHDPGGRDNDRGMTITPMDIDMHRGHHD/DAQQKKWQFPPHDQFFAQDPPDQDRFWDKTWMWGNDDQKIKIKIKIKGRHLVLLCQLQWQKDKTKWKFWAFQQRWTDQVRTRGNDTIAGDDPRHHDDDDDRGPQQRAFACVQQNADPDDPDDRPSQKDWDWWWDQAPVRDIFIWIKMWGWAHYDDDDRTDIMIMIMTIGHDPGGRDNDRGMTITGMDIDMHRGHHD/DDLQKWWQFADDDQFFAFDPPDDDRQWDKTWIWGHDPQKTKIKIKIKGRHQVQLCQLQWQWDKTKWKFFAFQQRWTDQVVTRGNHTIAGDDPRHHDDDDDPGPQQRAFACVQQNADDDDVDDRPSQKDWDWWWWAAPVGDTFIWIKIWGWHHYDDDPRTDTMIMIMTTGHDPGRSDNDRGITITGMDIDMHRTYHD/DDLQKWWQFAPDDQFFAFDPPDDDGFKDWTWIWGHDPQKTKIKIKIKGRHQVVLCQLQFQKDKTKWKFFAFQQRWTPQVPTRGNDTIADDDPRHHDPDDDRGPQQRAFACVQQNEDDDDPDDRPSQKDWDWWWWQAPVGDTFIWIKIWGWHHYDDDPRTDTMIMIMTIGHDPGRRDNHRGMTITGMDIDMHGGYHD/DDLQKWWQFADDDQFFAFDPPDQDGFWDWTKMWGDDPQKIKIKIKIKGRHQVVLCQLQWQKDKTKWKFWAFQQRWTPLVPTRGNDTIAGDDPRHHDDDDDRGPQQRAFACVQQPADDDDPDDRPSQKDWDWWWWAAPVGDTFIWIKIWGWAHYDDDPRTDTIIMIMTIGHDPGGRDNDRDITIIPMDIDMHRGHHD/DALQKWWQFADDDQFFAFDPPDDDGQWDWTWIWGDDPQKIKIKIKIKGRHLVLLCQLQFQWDKTKWKFFAFQQRWTPQVVTRGNDTIAGDDPRHHDDDDDGGPQFRAAACVQQPEDDDDPDDRPSQKDWDWWWWAAPVGDTFIWIKIWGWHHYDDDPRTDIIIMIMTIGHDPGRSDDDRGITITGMDIDMHRTHHD

InterPro domains:
  IPR000931 Adenovirus fibre protein [PR00307] (8-18)
  IPR000931 Adenovirus fibre protein [PR00307] (24-36)
  IPR000931 Adenovirus fibre protein [PR00307] (58-72)
  IPR000931 Adenovirus fibre protein [PR00307] (138-148)
  IPR000931 Adenovirus fibre protein [PR00307] (162-173)
  IPR000931 Adenovirus fibre protein [PR00307] (183-197)
  IPR000931 Adenovirus fibre protein [PR00307] (259-271)
  IPR000939 Adenoviral fibre protein, repeat/shaft region [PF00608] (33-73)
  IPR000939 Adenoviral fibre protein, repeat/shaft region [PF00608] (120-155)
  IPR000978 Adenoviral fibre protein, knob [PF00541] (160-352)
  IPR008982 Adenovirus pIV-like, attachment domain [G3DSA:2.60.90.10] (159-353)
  IPR008982 Adenovirus pIV-like, attachment domain [SSF49835] (160-353)
  IPR009013 Attachment protein shaft domain superfamily [SSF51225] (82-160)

Sequence (1176 aa):
IENNTLWTGAKPSANCVIKEGEDSPDCKLTLVLVKNGGLINGYITLMGASEYTNTLFKNNQVTIDVNLAFDNTGQIITYLSSLKSNLNFKDNQNMATGTITSAKGFMPSTTAYPFITYATETLNEDYIYGECYYKSTNGTLFPLKVTVTLNRRMLASGMAYAMNFSWSLNAEEAPETTEVTLITSPFFFSYIREDDIENNTLWTGAKPSANCVIKEGEDSPDCKLTLVLVKNGGLINGYITLMGASEYTNTLFKNNQVTIDVNLAFDNTGQIITYLSSLKSNLNFKDNQNMATGTITSAKGFMPSTTAYPFITYATETLNEDYIYGECYYKSTNGTLFPLKVTVTLNRRMLASGMAYAMNFSWSLNAEEAPETTEVTLITSPFFFSYIREDDIENNTLWTGAKPSANCVIKEGEDSPDCKLTLVLVKNGGLINGYITLMGASEYTNTLFKNNQVTIDVNLAFDNTGQIITYLSSLKSNLNFKDNQNMATGTITSAKGFMPSTTAYPFITYATETLNEDYIYGECYYKSTNGTLFPLKVTVTLNRRMLASGMAYAMNFSWSLNAEEAPETTEVTLITSPFFFSYIREDDIENNTLWTGAKPSANCVIKEGEDSPDCKLTLVLVKNGGLINGYITLMGASEYTNTLFKNNQVTIDVNLAFDNTGQIITYLSSLKSNLNFKDNQNMATGTITSAKGFMPSTTAYPFITYATETLNEDYIYGECYYKSTNGTLFPLKVTVTLNRRMLASGMAYAMNFSWSLNAEEAPETTEVTLITSPFFFSYIREDDIENNTLWTGAKPSANCVIKEGEDSPDCKLTLVLVKNGGLINGYITLMGASEYTNTLFKNNQVTIDVNLAFDNTGQIITYLSSLKSNLNFKDNQNMATGTITSAKGFMPSTTAYPFITYATE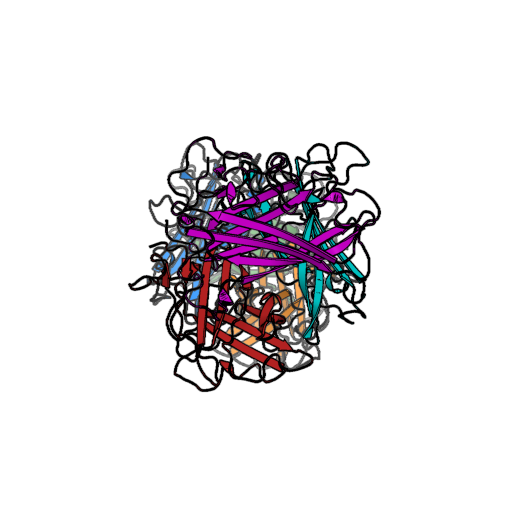TLNEDYIYGECYYKSTNGTLFPLKVTVTLNRRMLASGMAYAMNFSWSLNAEEAPETTEVTLITSPFFFSYIREDDIENNTLWTGAKPSANCVIKEGEDSPDCKLTLVLVKNGGLINGYITLMGASEYTNTLFKNNQVTIDVNLAFDNTGQIITYLSSLKSNLNFKDNQNMATGTITSAKGFMPSTTAYPFITYATETLNEDYIYGECYYKSTNGTLFPLKVTVTLNRRMLASGMAYAMNFSWSLNAEEAPETTEVTLITSPFFFSYIREDD